Protein AF-A0A7W9QA50-F1 (afdb_monomer_lite)

Sequence (787 aa):
MLCASLFAAWLVLHKAAKRCRYVLRRYGLLLGNLHTTHAGHGSVHRASVIQSVFSAVAVILFAAAVLDPYGNMSTSMLGLGALDIILLQALPPAAVISYFRRRRERRWQVVIAPALGALGLITTSLLVVSNFDVLTGTTEPVITALQWLLLLVGGPGVALASWLRSARPDRYARLGGASVPTPPPTAPPNAPAGDPSGQPRPSSAATPARPGNRAVKGPATMARDAETHADIPFGPEDTPWQKTFSGLRVGGGRPYGTPPSSDPRAAYTGVPEVPHHKVQLPPTGLDAEQYTEAEALFRSHIDAQTRNFAGYQVTSALDYEERLGHYLNRHLNNVGDPYQSSSYTLNSKVLERAVLDYFASLWHAKWPHNPEDPESYWGYVLTMGSSEGNLYGLWNARDYLSGKLLRTHHRKPGKVTFEQALRGGGPHAFHPVAFFSEDTHYSLTKAVRALDIDTFHTLGSTCYPDENPLAPGTPWPREVPSGDHGAIDIDQLAVLVRFFASRGHPVLVSLNYGSTFKGAYDDVEAVACTVRSICAEYNLDNRRVYRGCGENSDYDERSGYWLHVDGALGAGYAPYLEMARDAGMVEHAPPTFDFRISDVHSLTMSGHKWMGTPWACGVFMTRTGLQMAPPKSSEYIGAADTTFAGSRNGFSSLLMWDYLAHHSYDDQAWLAAECDGLAAYMHEQLLVLQEQLGQGLWVARSPQSLTVRFRQPHADIVRRYSLSSETVYVDGTARTYVHLYAMRHLTRQRVDELIGELRQPGAFPLASSAKTTTGGGASGSTDRTGG

Secondary structure (DSSP, 8-state):
-HHHHHHHHHHHHHHHHHHHHHHHHHTT-S-SSTT---TTT---HHHHHHHHHHHHHHHHHHHHTT--IIIIIIHHHHHHHHHHHHHHHHHHHHHHHHHHTTS---HIIIIIHHHHHHHHHHHHHHHHHHTHHHHHT---HHHHTTTHHHHHHHHHHHHHHHHHHHH-HHHHTTTT---PPPPPPPPPS-------------------------------SSSSTTSTTTT---TTTT--GGGG--GGGEETTEESS---SS-HHHHSPPBTTB-HHHH---TT---HHHHHHHHHHHHHHHHHHHHH--SSS-------HHHHGGGGGS--B--S-TTS--S--S--HHHHHHHHHHHHHHTT-B-S--TT-TTBEEEEEESS-HHHHHHHHHHHHHHHHTTBPBTTS---TTS---SB---SSSTTTT--EEE-BTTS-HHHHHHHHHHTPEEHHHHHHHH-TT--SSSTTSPPPSSB-B-TTS-B-HHHHHHHHHHHHTTT--EEEEEEBS-TTT--B--HHHHHHHHHHHHHHTT-SSEEEESSSSTTS-EEEE-SEEEEEE-TTGGGTHHHHHHHHHTTS-S--PPP-STTSTTEEEEEEETTTTT--SS--EEEEEEGGGPBPPS---GGGSS---SS-SS-BHHHHHHHHHHHHT--HHHHHHHHHHHHHHHHHHHHHHHHHHHHHTS----EE-TT-SEEEEE---HHHHHHTT--EEEEEETTEEEEEEEEE--TT--HHHHHHHHHHHTSTTSS-----------------------

Foldseek 3Di:
DVVVVVVVVVVVVLVVQLVVVQVCCVLPNDDDDQNDQPPPPSHSVSSSVVVVVVVVVLVVVCVVVVHDCVLAVVQLVVLLVVLVVLVVQLVVLVVQLVVCVPPDDDCCVRPVVSVVSNVVSVVVSVVCLVVVCVSSVHPPPVSNCVNCVCCVVVVVVVVVLVCCVPPPVVSNVPVPDPDDPDPDDDDDPDDDDDDDDDDDDDDDDDDDDDDDDDDDDDDDDPPVVVPPQQQQQAAPVRGQQQRLDDPVQQDPNHGPDDGDPHHPQVVDDDDPLQRPRLPTAHPVGDDPVSVVVNVVSVVVVVVLQLQQAFFFLFDSPDDCCVPCVVCVPADEWCFFFLPFDWPPPRFQSVLFQVLVQVLCVLQVQADDDDLVDQRHKGKTKAQAACLQQLLLQVLLFLCQQLAAAFANDDDDPPDDWDRGFPDFWDPASNQAEEAEEPLADCSNVVSCVVNVHHHLLNCCCPVPVQPQQVDGRDRHDPHQYDPPQRAGDLVSVLSSLLVVLVVNHQYEYEFECLGGAQGDGHQQQSNLVSNLVSNVVNVQVWTWRFGDPDPPGDTDIHHSYAYEYEPQPRSQAQSLLVVLCVVVLDVDGGHRNGVVRVRHAKYKYWCSRQLNDPHTMIMIMGGSSSFGHAPDADVNGSHHRRGPDRTHDSVSSVSSSVSPVPADSVNSSVQLSVLLVVQVVLLVLVVVLCVVVVHAQVWDHRVSGQKIKTADWDPVLCSSHVWDWDWDADPNDITIITMTGSHPSDDPVSSVVSSVCCNDPRRHDDDDPDPPPPDDDDDDDDDDDDD

Radius of gyration: 35.41 Å; chains: 1; bounding box: 99×94×81 Å

Structure (mmCIF, N/CA/C/O backbone):
data_AF-A0A7W9QA50-F1
#
_entry.id   AF-A0A7W9QA50-F1
#
loop_
_atom_site.group_PDB
_atom_site.id
_atom_site.type_symbol
_atom_site.label_atom_id
_atom_site.label_alt_id
_atom_site.label_comp_id
_atom_site.label_asym_id
_atom_site.label_entity_id
_atom_site.label_seq_id
_atom_site.pdbx_PDB_ins_code
_atom_site.Cartn_x
_atom_site.Cartn_y
_atom_site.Cartn_z
_atom_site.occupancy
_atom_site.B_iso_or_equiv
_atom_site.auth_seq_id
_atom_site.auth_comp_id
_atom_site.auth_asym_id
_atom_site.auth_atom_id
_atom_site.pdbx_PDB_model_num
ATOM 1 N N . MET A 1 1 ? 5.661 23.813 -28.523 1.00 53.53 1 MET A N 1
ATOM 2 C CA . MET A 1 1 ? 6.527 23.732 -27.321 1.00 53.53 1 MET A CA 1
ATOM 3 C C . MET A 1 1 ? 7.441 24.943 -27.133 1.00 53.53 1 MET A C 1
ATOM 5 O O . MET A 1 1 ? 7.502 25.432 -26.013 1.00 53.53 1 MET A O 1
ATOM 9 N N . LEU A 1 2 ? 8.080 25.476 -28.185 1.00 53.75 2 LEU A N 1
ATOM 10 C CA . LEU A 1 2 ? 9.010 26.617 -28.083 1.00 53.75 2 LEU A CA 1
ATOM 11 C C . LEU A 1 2 ? 8.398 27.888 -27.453 1.00 53.75 2 LEU A C 1
ATOM 13 O O . LEU A 1 2 ? 9.014 28.518 -26.604 1.00 53.75 2 LEU A O 1
ATOM 17 N N . CYS A 1 3 ? 7.161 28.253 -27.811 1.00 59.59 3 CYS A N 1
ATOM 18 C CA . CYS A 1 3 ? 6.503 29.445 -27.255 1.00 59.59 3 CYS A CA 1
ATOM 19 C C . CYS A 1 3 ? 6.201 29.314 -25.752 1.00 59.59 3 CYS A C 1
ATOM 21 O O . CYS A 1 3 ? 6.353 30.277 -25.006 1.00 59.59 3 CYS A O 1
ATOM 23 N N . ALA A 1 4 ? 5.810 28.118 -25.299 1.00 63.09 4 ALA A N 1
ATOM 24 C CA . ALA A 1 4 ? 5.519 27.851 -23.891 1.00 63.09 4 ALA A CA 1
ATOM 25 C C . ALA A 1 4 ? 6.801 27.810 -23.041 1.00 63.09 4 ALA A C 1
ATOM 27 O O . ALA A 1 4 ? 6.821 28.357 -21.938 1.00 63.09 4 ALA A O 1
ATOM 28 N N . SER A 1 5 ? 7.887 27.226 -23.565 1.00 63.56 5 SER A N 1
ATOM 29 C CA . SER A 1 5 ? 9.188 27.218 -22.888 1.00 63.56 5 SER A CA 1
ATOM 30 C C . SER A 1 5 ? 9.820 28.611 -22.837 1.00 63.56 5 SER A C 1
ATOM 32 O O . SER A 1 5 ? 10.321 29.004 -21.784 1.00 63.56 5 SER A O 1
ATOM 34 N N . LEU A 1 6 ? 9.722 29.396 -23.917 1.00 65.88 6 LEU A N 1
ATOM 35 C CA . LEU A 1 6 ? 10.131 30.802 -23.930 1.00 65.88 6 LEU A CA 1
ATOM 36 C C . LEU A 1 6 ? 9.328 31.611 -22.906 1.00 65.88 6 LEU A C 1
ATOM 38 O O . LEU A 1 6 ? 9.920 32.288 -22.071 1.00 65.88 6 LEU A O 1
ATOM 42 N N . PHE A 1 7 ? 7.998 31.493 -22.886 1.00 70.50 7 PHE A N 1
ATOM 43 C CA . PHE A 1 7 ? 7.163 32.197 -21.908 1.00 70.50 7 PHE A CA 1
ATOM 44 C C . PHE A 1 7 ? 7.539 31.858 -20.454 1.00 70.50 7 PHE A C 1
ATOM 46 O O . PHE A 1 7 ? 7.686 32.756 -19.619 1.00 70.50 7 PHE A O 1
ATOM 53 N N . ALA A 1 8 ? 7.769 30.576 -20.153 1.00 70.94 8 ALA A N 1
ATOM 54 C CA . ALA A 1 8 ? 8.210 30.134 -18.833 1.00 70.94 8 ALA A CA 1
ATOM 55 C C . ALA A 1 8 ? 9.599 30.690 -18.461 1.00 70.94 8 ALA A C 1
ATOM 57 O O . ALA A 1 8 ? 9.773 31.210 -17.356 1.00 70.94 8 ALA A O 1
ATOM 58 N N . ALA A 1 9 ? 10.567 30.647 -19.383 1.00 65.38 9 ALA A N 1
ATOM 59 C CA . ALA A 1 9 ? 11.907 31.199 -19.176 1.00 65.38 9 ALA A CA 1
ATOM 60 C C . ALA A 1 9 ? 11.864 32.715 -18.908 1.00 65.38 9 ALA A C 1
ATOM 62 O O . ALA A 1 9 ? 12.474 33.202 -17.953 1.00 65.38 9 ALA A O 1
ATOM 63 N N . TRP A 1 10 ? 11.063 33.455 -19.679 1.00 69.06 10 TRP A N 1
ATOM 64 C CA . TRP A 1 10 ? 10.854 34.893 -19.499 1.00 69.06 10 TRP A CA 1
ATOM 65 C C . TRP A 1 10 ? 10.208 35.230 -18.146 1.00 69.06 10 TRP A C 1
ATOM 67 O O . TRP A 1 10 ? 10.642 36.166 -17.470 1.00 69.06 10 TRP A O 1
ATOM 77 N N . LEU A 1 11 ? 9.225 34.445 -17.689 1.00 72.88 11 LEU A N 1
ATOM 78 C CA . LEU A 1 11 ? 8.620 34.612 -16.361 1.00 72.88 11 LEU A CA 1
ATOM 79 C C . LEU A 1 11 ? 9.625 34.391 -15.223 1.00 72.88 11 LEU A C 1
ATOM 81 O O . LEU A 1 11 ? 9.602 35.123 -14.225 1.00 72.88 11 LEU A O 1
ATOM 85 N N . VAL A 1 12 ? 10.505 33.397 -15.356 1.00 72.94 12 VAL A N 1
ATOM 86 C CA . VAL A 1 12 ? 11.560 33.111 -14.374 1.00 72.94 12 VAL A CA 1
ATOM 87 C C . VAL A 1 12 ? 12.587 34.246 -14.340 1.00 72.94 12 VAL A C 1
ATOM 89 O O . VAL A 1 12 ? 12.883 34.758 -13.256 1.00 72.94 12 VAL A O 1
ATOM 92 N N . LEU A 1 13 ? 13.051 34.720 -15.501 1.00 67.19 13 LEU A N 1
ATOM 93 C CA . LEU A 1 13 ? 13.975 35.857 -15.611 1.00 67.19 13 LEU A CA 1
ATOM 94 C C . LEU A 1 13 ? 13.372 37.143 -15.022 1.00 67.19 13 LEU A C 1
ATOM 96 O O . LEU A 1 13 ? 14.037 37.856 -14.267 1.00 67.19 13 LEU A O 1
ATOM 100 N N . HIS A 1 14 ? 12.080 37.399 -15.260 1.00 72.88 14 HIS A N 1
ATOM 101 C CA . HIS A 1 14 ? 11.356 38.536 -14.676 1.00 72.88 14 HIS A CA 1
ATOM 102 C C . HIS A 1 14 ? 11.306 38.468 -13.143 1.00 72.88 14 HIS A C 1
ATOM 104 O O . HIS A 1 14 ? 11.443 39.484 -12.455 1.00 72.88 14 HIS A O 1
ATOM 110 N N . LYS A 1 15 ? 11.134 37.269 -12.571 1.00 68.62 15 LYS A N 1
ATOM 111 C CA . LYS A 1 15 ? 11.160 37.051 -11.114 1.00 68.62 15 LYS A CA 1
ATOM 112 C C . LYS A 1 15 ? 12.571 37.220 -10.534 1.00 68.62 15 LYS A C 1
ATOM 114 O O . LYS A 1 15 ? 12.715 37.892 -9.509 1.00 68.62 15 LYS A O 1
ATOM 119 N N . ALA A 1 16 ? 13.598 36.689 -11.195 1.00 65.50 16 ALA A N 1
ATOM 120 C CA . ALA A 1 16 ? 14.993 36.817 -10.772 1.00 65.50 16 ALA A CA 1
ATOM 121 C C . ALA A 1 16 ? 15.470 38.283 -10.785 1.00 65.50 16 ALA A C 1
ATOM 123 O O . ALA A 1 16 ? 15.989 38.778 -9.782 1.00 65.50 16 ALA A O 1
ATOM 124 N N . ALA A 1 17 ? 15.186 39.029 -11.858 1.00 64.88 17 ALA A N 1
ATOM 125 C CA . ALA A 1 17 ? 15.572 40.436 -11.995 1.00 64.88 17 ALA A CA 1
ATOM 126 C C . ALA A 1 17 ? 14.920 41.352 -10.938 1.00 64.88 17 ALA A C 1
ATOM 128 O O . ALA A 1 17 ? 15.539 42.318 -10.474 1.00 64.88 17 ALA A O 1
ATOM 129 N N . LYS A 1 18 ? 13.681 41.046 -10.518 1.00 66.44 18 LYS A N 1
ATOM 130 C CA . LYS A 1 18 ? 13.002 41.735 -9.404 1.00 66.44 18 LYS A CA 1
ATOM 131 C C . LYS A 1 18 ? 13.716 41.504 -8.071 1.00 66.44 18 LYS A C 1
ATOM 133 O O . LYS A 1 18 ? 13.891 42.448 -7.299 1.00 66.44 18 LYS A O 1
ATOM 138 N N . ARG A 1 19 ? 14.169 40.272 -7.822 1.00 64.75 19 ARG A N 1
ATOM 139 C CA . ARG A 1 19 ? 14.895 39.890 -6.602 1.00 64.75 19 ARG A CA 1
ATOM 140 C C . ARG A 1 19 ? 16.277 40.547 -6.534 1.00 64.75 19 ARG A C 1
ATOM 142 O O . ARG A 1 19 ? 16.612 41.106 -5.494 1.00 64.75 19 ARG A O 1
ATOM 149 N N . CYS A 1 20 ? 17.032 40.581 -7.635 1.00 61.09 20 CYS A N 1
ATOM 150 C CA . CYS A 1 20 ? 18.338 41.252 -7.685 1.00 61.09 20 CYS A CA 1
ATOM 151 C C . CYS A 1 20 ? 18.227 42.758 -7.398 1.00 61.09 20 CYS A C 1
ATOM 153 O O . CYS A 1 20 ? 18.981 43.286 -6.584 1.00 61.09 20 CYS A O 1
ATOM 155 N N . ARG A 1 21 ? 17.236 43.451 -7.978 1.00 60.19 21 ARG A N 1
ATOM 156 C CA . ARG A 1 21 ? 16.993 44.882 -7.702 1.00 60.19 21 ARG A CA 1
ATOM 157 C C . ARG A 1 21 ? 16.565 45.164 -6.263 1.00 60.19 21 ARG A C 1
ATOM 159 O O . ARG A 1 21 ? 16.974 46.175 -5.695 1.00 60.19 21 ARG A O 1
ATOM 166 N N . TYR A 1 22 ? 15.784 44.270 -5.658 1.00 62.91 22 TYR A N 1
ATOM 167 C CA . TYR A 1 22 ? 15.449 44.347 -4.236 1.00 62.91 22 TYR A CA 1
ATOM 168 C C . TYR A 1 22 ? 16.705 44.211 -3.351 1.00 62.91 22 TYR A C 1
ATOM 170 O O . TYR A 1 22 ? 16.921 45.023 -2.450 1.00 62.91 22 TYR A O 1
ATOM 178 N N . VAL A 1 23 ? 17.584 43.249 -3.658 1.00 63.19 23 VAL A N 1
ATOM 179 C CA . VAL A 1 23 ? 18.834 43.000 -2.915 1.00 63.19 23 VAL A CA 1
ATOM 180 C C . VAL A 1 23 ? 19.843 44.144 -3.073 1.00 63.19 23 VAL A C 1
ATOM 182 O O . VAL A 1 23 ? 20.349 44.641 -2.070 1.00 63.19 23 VAL A O 1
ATOM 185 N N . LEU A 1 24 ? 20.083 44.638 -4.294 1.00 63.00 24 LEU A N 1
ATOM 186 C CA . LEU A 1 24 ? 21.000 45.761 -4.564 1.00 63.00 24 LEU A CA 1
ATOM 187 C C . LEU A 1 24 ? 20.617 47.031 -3.785 1.00 63.00 24 LEU A C 1
ATOM 189 O O . LEU A 1 24 ? 21.472 47.823 -3.382 1.00 63.00 24 LEU A O 1
ATOM 193 N N . ARG A 1 25 ? 19.324 47.209 -3.503 1.00 59.88 25 ARG A N 1
ATOM 194 C CA . ARG A 1 25 ? 18.827 48.324 -2.703 1.00 59.88 25 ARG A CA 1
ATOM 195 C C . ARG A 1 25 ? 18.924 48.111 -1.189 1.00 59.88 25 ARG A C 1
ATOM 197 O O . ARG A 1 25 ? 19.110 49.101 -0.487 1.00 59.88 25 ARG A O 1
ATOM 204 N N . ARG A 1 26 ? 18.875 46.875 -0.673 1.00 59.78 26 ARG A N 1
ATOM 205 C CA . ARG A 1 26 ? 19.164 46.582 0.752 1.00 59.78 26 ARG A CA 1
ATOM 206 C C . ARG A 1 26 ? 20.562 47.073 1.155 1.00 59.78 26 ARG A C 1
ATOM 208 O O . ARG A 1 26 ? 20.772 47.464 2.297 1.00 59.78 26 ARG A O 1
ATOM 215 N N . TYR A 1 27 ? 21.478 47.141 0.191 1.00 60.34 27 TYR A N 1
ATOM 216 C CA . TYR A 1 27 ? 22.821 47.705 0.347 1.00 60.34 27 TYR A CA 1
ATOM 217 C C . TYR A 1 27 ? 22.936 49.197 -0.065 1.00 60.34 27 TYR A C 1
ATOM 219 O O . TYR A 1 27 ? 24.005 49.812 0.001 1.00 60.34 27 TYR A O 1
ATOM 227 N N . GLY A 1 28 ? 21.813 49.819 -0.444 1.00 59.91 28 GLY A N 1
ATOM 228 C CA . GLY A 1 28 ? 21.669 51.245 -0.752 1.00 59.91 28 GLY A CA 1
ATOM 229 C C . GLY A 1 28 ? 22.305 51.696 -2.072 1.00 59.91 28 GLY A C 1
ATOM 230 O O . GLY A 1 28 ? 22.722 52.850 -2.166 1.00 59.91 28 GLY A O 1
ATOM 231 N N . LEU A 1 29 ? 22.434 50.803 -3.060 1.00 62.91 29 LEU A N 1
ATOM 232 C CA . LEU A 1 29 ? 23.124 51.070 -4.332 1.00 62.91 29 LEU A CA 1
ATOM 233 C C . LEU A 1 29 ? 22.217 51.616 -5.457 1.00 62.91 29 LEU A C 1
ATOM 235 O O . LEU A 1 29 ? 22.705 51.866 -6.552 1.00 62.91 29 LEU A O 1
ATOM 239 N N . LEU A 1 30 ? 20.913 51.814 -5.215 1.00 59.84 30 LEU A N 1
ATOM 240 C CA . LEU A 1 30 ? 19.952 52.322 -6.211 1.00 59.84 30 LEU A CA 1
ATOM 241 C C . LEU A 1 30 ? 19.330 53.662 -5.777 1.00 59.84 30 LEU A C 1
ATOM 243 O O . LEU A 1 30 ? 18.944 53.818 -4.618 1.00 59.84 30 LEU A O 1
ATOM 247 N N . LEU A 1 31 ? 19.186 54.601 -6.721 1.00 52.19 31 LEU A N 1
ATOM 248 C CA . LEU A 1 31 ? 18.574 55.926 -6.527 1.00 52.19 31 LEU A CA 1
ATOM 249 C C . LEU A 1 31 ? 17.020 55.845 -6.521 1.00 52.19 31 LEU A C 1
ATOM 251 O O . LEU A 1 31 ? 16.428 55.133 -7.330 1.00 52.19 31 LEU A O 1
ATOM 255 N N . GLY A 1 32 ? 16.340 56.586 -5.627 1.00 57.38 32 GLY A N 1
ATOM 256 C CA . GLY A 1 32 ? 14.876 56.847 -5.661 1.00 57.38 32 GLY A CA 1
ATOM 257 C C . GLY A 1 32 ? 13.953 55.884 -4.880 1.00 57.38 32 GLY A C 1
ATOM 258 O O . GLY A 1 32 ? 14.406 54.881 -4.350 1.00 57.38 32 GLY A O 1
ATOM 259 N N . ASN A 1 33 ? 12.632 56.142 -4.796 1.00 55.09 33 ASN A N 1
ATOM 260 C CA . ASN A 1 33 ? 11.616 55.468 -3.929 1.00 55.09 33 ASN A CA 1
ATOM 261 C C . ASN A 1 33 ? 10.986 54.149 -4.464 1.00 55.09 33 ASN A C 1
ATOM 263 O O . ASN A 1 33 ? 9.838 53.806 -4.181 1.00 55.09 33 ASN A O 1
ATOM 267 N N . LEU A 1 34 ? 11.742 53.370 -5.231 1.00 54.59 34 LEU A N 1
ATOM 268 C CA . LEU A 1 34 ? 11.371 52.064 -5.812 1.00 54.59 34 LEU A CA 1
ATOM 269 C C . LEU A 1 34 ? 11.205 50.863 -4.836 1.00 54.59 34 LEU A C 1
ATOM 271 O O . LEU A 1 34 ? 11.066 49.737 -5.301 1.00 54.59 34 LEU A O 1
ATOM 275 N N . HIS A 1 35 ? 11.243 51.061 -3.511 1.00 47.94 35 HIS A N 1
ATOM 276 C CA . HIS A 1 35 ? 11.130 49.999 -2.485 1.00 47.94 35 HIS A CA 1
ATOM 277 C C . HIS A 1 35 ? 9.709 49.769 -1.985 1.00 47.94 35 HIS A C 1
ATOM 279 O O . HIS A 1 35 ? 9.499 48.884 -1.162 1.00 47.94 35 HIS A O 1
ATOM 285 N N . THR A 1 36 ? 8.755 50.586 -2.423 1.00 54.09 36 THR A N 1
ATOM 286 C CA . THR A 1 36 ? 7.380 50.503 -1.946 1.00 54.09 36 THR A CA 1
ATOM 287 C C . THR A 1 36 ? 6.781 49.184 -2.411 1.00 54.09 36 THR A C 1
ATOM 289 O O . THR A 1 36 ? 6.398 48.999 -3.570 1.00 54.09 36 THR A O 1
ATOM 292 N N . THR A 1 37 ? 6.758 48.224 -1.493 1.00 55.84 37 THR A N 1
ATOM 293 C CA . THR A 1 37 ? 5.912 47.052 -1.608 1.00 55.84 37 THR A CA 1
ATOM 294 C C . THR A 1 37 ? 4.473 47.540 -1.625 1.00 55.84 37 THR A C 1
ATOM 296 O O . THR A 1 37 ? 4.117 48.522 -0.970 1.00 55.84 37 THR A O 1
ATOM 299 N N . HIS A 1 38 ? 3.648 46.920 -2.460 1.00 51.12 38 HIS A N 1
ATOM 300 C CA . HIS A 1 38 ? 2.233 47.238 -2.479 1.00 51.12 38 HIS A CA 1
ATOM 301 C C . HIS A 1 38 ? 1.675 46.991 -1.074 1.00 51.12 38 HIS A C 1
ATOM 303 O O . HIS A 1 38 ? 1.773 45.863 -0.588 1.00 51.12 38 HIS A O 1
ATOM 309 N N . ALA A 1 39 ? 1.103 48.022 -0.446 1.00 46.44 39 ALA A N 1
ATOM 310 C CA . ALA A 1 39 ? 0.718 48.002 0.968 1.00 46.44 39 ALA A CA 1
ATOM 311 C C . ALA A 1 39 ? -0.189 46.810 1.335 1.00 46.44 39 ALA A C 1
ATOM 313 O O . ALA A 1 39 ? -0.103 46.306 2.445 1.00 46.44 39 ALA A O 1
ATOM 314 N N . GLY A 1 40 ? -0.993 46.319 0.381 1.00 43.59 40 GLY A N 1
ATOM 315 C CA . GLY A 1 40 ? -1.853 45.142 0.567 1.00 43.59 40 GLY A CA 1
ATOM 316 C C . GLY A 1 40 ? -1.324 43.789 0.061 1.00 43.59 40 GLY A C 1
ATOM 317 O O . GLY A 1 40 ? -1.856 42.769 0.463 1.00 43.59 40 GLY A O 1
ATOM 318 N N . HIS A 1 41 ? -0.307 43.734 -0.811 1.00 49.06 41 HIS A N 1
ATOM 319 C CA . HIS A 1 41 ? 0.111 42.467 -1.460 1.00 49.06 41 HIS A CA 1
ATOM 320 C C . HIS A 1 41 ? 1.577 42.096 -1.202 1.00 49.06 41 HIS A C 1
ATOM 322 O O . HIS A 1 41 ? 2.055 41.081 -1.704 1.00 49.06 41 HIS A O 1
ATOM 328 N N . GLY A 1 42 ? 2.345 42.960 -0.527 1.00 54.31 42 GLY A N 1
ATOM 329 C CA . GLY A 1 42 ? 3.781 42.757 -0.302 1.00 54.31 42 GLY A CA 1
ATOM 330 C C . GLY A 1 42 ? 4.634 42.734 -1.582 1.00 54.31 42 GLY A C 1
ATOM 331 O O . GLY A 1 42 ? 5.847 42.554 -1.517 1.00 54.31 42 GLY A O 1
ATOM 332 N N . SER A 1 43 ? 4.032 42.934 -2.760 1.00 58.72 43 SER A N 1
ATOM 333 C CA . SER A 1 43 ? 4.699 42.799 -4.052 1.00 58.72 43 SER A CA 1
ATOM 334 C C . SER A 1 43 ? 5.478 44.064 -4.419 1.00 58.72 43 SER A C 1
ATOM 336 O O . SER A 1 43 ? 5.011 45.192 -4.240 1.00 58.72 43 SER A O 1
ATOM 338 N N . VAL A 1 44 ? 6.683 43.896 -4.970 1.00 64.81 44 VAL A N 1
ATOM 339 C CA . VAL A 1 44 ? 7.551 45.006 -5.410 1.00 64.81 44 VAL A CA 1
ATOM 340 C C . VAL A 1 44 ? 7.069 45.539 -6.770 1.00 64.81 44 VAL A C 1
ATOM 342 O O . VAL A 1 44 ? 7.741 45.409 -7.796 1.00 64.81 44 VAL A O 1
ATOM 345 N N . HIS A 1 45 ? 5.851 46.085 -6.795 1.00 65.38 45 HIS A N 1
ATOM 346 C CA . HIS A 1 45 ? 5.117 46.443 -8.012 1.00 65.38 45 HIS A CA 1
ATOM 347 C C . HIS A 1 45 ? 5.895 47.415 -8.914 1.00 65.38 45 HIS A C 1
ATOM 349 O O . HIS A 1 45 ? 5.983 47.187 -10.118 1.00 65.38 45 HIS A O 1
ATOM 355 N N . ARG A 1 46 ? 6.571 48.426 -8.348 1.00 66.50 46 ARG A N 1
ATOM 356 C CA . ARG A 1 46 ? 7.378 49.391 -9.123 1.00 66.50 46 ARG A CA 1
ATOM 357 C C . ARG A 1 46 ? 8.565 48.748 -9.845 1.00 66.50 46 ARG A C 1
ATOM 359 O O . ARG A 1 46 ? 8.842 49.099 -10.986 1.00 66.50 46 ARG A O 1
ATOM 366 N N . ALA A 1 47 ? 9.237 47.773 -9.225 1.00 65.81 47 ALA A N 1
ATOM 367 C CA . ALA A 1 47 ? 10.325 47.034 -9.874 1.00 65.81 47 ALA A CA 1
ATOM 368 C C . ALA A 1 47 ? 9.807 46.140 -11.013 1.00 65.81 47 ALA A C 1
ATOM 370 O O . ALA A 1 47 ? 10.484 45.983 -12.027 1.00 65.81 47 ALA A O 1
ATOM 371 N N . SER A 1 48 ? 8.593 45.596 -10.859 1.00 72.19 48 SER A N 1
ATOM 372 C CA . SER A 1 48 ? 7.915 44.846 -11.919 1.00 72.19 48 SER A CA 1
ATOM 373 C C . SER A 1 48 ? 7.561 45.740 -13.103 1.00 72.19 48 SER A C 1
ATOM 375 O O . SER A 1 48 ? 7.851 45.365 -14.231 1.00 72.19 48 SER A O 1
ATOM 377 N N . VAL A 1 49 ? 7.000 46.927 -12.849 1.00 77.56 49 VAL A N 1
ATOM 378 C CA . VAL A 1 49 ? 6.647 47.895 -13.900 1.00 77.56 49 VAL A CA 1
ATOM 379 C C . VAL A 1 49 ? 7.888 48.340 -14.668 1.00 77.56 49 VAL A C 1
ATOM 381 O O . VAL A 1 49 ? 7.881 48.293 -15.889 1.00 77.56 49 VAL A O 1
ATOM 384 N N . ILE A 1 50 ? 8.982 48.688 -13.983 1.00 76.00 50 ILE A N 1
ATOM 385 C CA . ILE A 1 50 ? 10.221 49.112 -14.657 1.00 76.00 50 ILE A CA 1
ATOM 386 C C . ILE A 1 50 ? 10.792 47.998 -15.536 1.00 76.00 50 ILE A C 1
ATOM 388 O O . ILE A 1 50 ? 11.232 48.275 -16.646 1.00 76.00 50 ILE A O 1
ATOM 392 N N . GLN A 1 51 ? 10.793 46.746 -15.069 1.00 77.44 51 GLN A N 1
ATOM 393 C CA . GLN A 1 51 ? 11.255 45.634 -15.902 1.00 77.44 51 GLN A CA 1
ATOM 394 C C . GLN A 1 51 ? 10.343 45.412 -17.110 1.00 77.44 51 GLN A C 1
ATOM 396 O O . GLN A 1 51 ? 10.844 45.210 -18.208 1.00 77.44 51 GLN A O 1
ATOM 401 N N . SER A 1 52 ? 9.025 45.489 -16.926 1.00 80.19 52 SER A N 1
ATOM 402 C CA . SER A 1 52 ? 8.072 45.360 -18.029 1.00 80.19 52 SER A CA 1
ATOM 403 C C . SER A 1 52 ? 8.224 46.489 -19.053 1.00 80.19 52 SER A C 1
ATOM 405 O O . SER A 1 52 ? 8.195 46.216 -20.247 1.00 80.19 52 SER A O 1
ATOM 407 N N . VAL A 1 53 ? 8.463 47.727 -18.608 1.00 82.62 53 VAL A N 1
ATOM 408 C CA . VAL A 1 53 ? 8.763 48.868 -19.489 1.00 82.62 53 VAL A CA 1
ATOM 409 C C . VAL A 1 53 ? 10.080 48.647 -20.230 1.00 82.62 53 VAL A C 1
ATOM 411 O O . VAL A 1 53 ? 10.126 48.840 -21.436 1.00 82.62 53 VAL A O 1
ATOM 414 N N . PHE A 1 54 ? 11.133 48.192 -19.548 1.00 80.69 54 PHE A N 1
ATOM 415 C CA . PHE A 1 54 ? 12.417 47.894 -20.188 1.00 80.69 54 PHE A CA 1
ATOM 416 C C . PHE A 1 54 ? 12.285 46.812 -21.269 1.00 80.69 54 PHE A C 1
ATOM 418 O O . PHE A 1 54 ? 12.761 46.996 -22.385 1.00 80.69 54 PHE A O 1
ATOM 425 N N . SER A 1 55 ? 11.586 45.713 -20.969 1.00 78.19 55 SER A N 1
ATOM 426 C CA . SER A 1 55 ? 11.312 44.658 -21.948 1.00 78.19 55 SER A CA 1
ATOM 427 C C . SER A 1 55 ? 10.470 45.165 -23.122 1.00 78.19 55 SER A C 1
ATOM 429 O O . SER A 1 55 ? 10.774 44.832 -24.261 1.00 78.19 55 SER A O 1
ATOM 431 N N . ALA A 1 56 ? 9.462 46.007 -22.872 1.00 82.69 56 ALA A N 1
ATOM 432 C CA . ALA A 1 56 ? 8.657 46.611 -23.932 1.00 82.69 56 ALA A CA 1
ATOM 433 C C . ALA A 1 56 ? 9.489 47.541 -24.828 1.00 82.69 56 ALA A C 1
ATOM 435 O O . ALA A 1 56 ? 9.386 47.458 -26.045 1.00 82.69 56 ALA A O 1
ATOM 436 N N . VAL A 1 57 ? 10.355 48.377 -24.245 1.00 84.12 57 VAL A N 1
ATOM 437 C CA . VAL A 1 57 ? 11.266 49.252 -24.999 1.00 84.12 57 VAL A CA 1
ATOM 438 C C . VAL A 1 57 ? 12.228 48.431 -25.853 1.00 84.12 57 VAL A C 1
ATOM 440 O O . VAL A 1 57 ? 12.398 48.747 -27.024 1.00 84.12 57 VAL A O 1
ATOM 443 N N . ALA A 1 58 ? 12.810 47.356 -25.313 1.00 79.75 58 ALA A N 1
ATOM 444 C CA . ALA A 1 58 ? 13.677 46.469 -26.086 1.00 79.75 58 ALA A CA 1
ATOM 445 C C . ALA A 1 58 ? 12.935 45.874 -27.296 1.00 79.75 58 ALA A C 1
ATOM 447 O O . ALA A 1 58 ? 13.423 45.975 -28.416 1.00 79.75 58 ALA A O 1
ATOM 448 N N . VAL A 1 59 ? 11.720 45.350 -27.100 1.00 81.50 59 VAL A N 1
ATOM 449 C CA . VAL A 1 59 ? 10.894 44.820 -28.199 1.00 81.50 59 VAL A CA 1
ATOM 450 C C . VAL A 1 59 ? 10.562 45.904 -29.232 1.00 81.50 59 VAL A C 1
ATOM 452 O O . VAL A 1 59 ? 10.678 45.656 -30.428 1.00 81.50 59 VAL A O 1
ATOM 455 N N . ILE A 1 60 ? 10.201 47.116 -28.793 1.00 81.56 60 ILE A N 1
ATOM 456 C CA . ILE A 1 60 ? 9.891 48.247 -29.684 1.00 81.56 60 ILE A CA 1
ATOM 457 C C . ILE A 1 60 ? 11.116 48.663 -30.505 1.00 81.56 60 ILE A C 1
ATOM 459 O O . ILE A 1 60 ? 10.968 48.956 -31.685 1.00 81.56 60 ILE A O 1
ATOM 463 N N . LEU A 1 61 ? 12.317 48.667 -29.922 1.00 81.25 61 LEU A N 1
ATOM 464 C CA . LEU A 1 61 ? 13.551 49.011 -30.636 1.00 81.25 61 LEU A CA 1
ATOM 465 C C . LEU A 1 61 ? 13.891 47.982 -31.724 1.00 81.25 61 LEU A C 1
ATOM 467 O O . LEU A 1 61 ? 14.231 48.374 -32.837 1.00 81.25 61 LEU A O 1
ATOM 471 N N . PHE A 1 62 ? 13.741 46.684 -31.437 1.00 77.75 62 PHE A N 1
ATOM 472 C CA . PHE A 1 62 ? 13.921 45.631 -32.446 1.00 77.75 62 PHE A CA 1
ATOM 473 C C . PHE A 1 62 ? 12.841 45.690 -33.539 1.00 77.75 62 PHE A C 1
ATOM 475 O O . PHE A 1 62 ? 13.156 45.530 -34.717 1.00 77.75 62 PHE A O 1
ATOM 482 N N . ALA A 1 63 ? 11.592 45.993 -33.170 1.00 78.88 63 ALA A N 1
ATOM 483 C CA . ALA A 1 63 ? 10.498 46.166 -34.123 1.00 78.88 63 ALA A CA 1
ATOM 484 C C . ALA A 1 63 ? 10.685 47.407 -35.018 1.00 78.88 63 ALA A C 1
ATOM 486 O O . ALA A 1 63 ? 10.457 47.334 -36.222 1.00 78.88 63 ALA A O 1
ATOM 487 N N . ALA A 1 64 ? 11.141 48.531 -34.456 1.00 78.25 64 ALA A N 1
ATOM 488 C CA . ALA A 1 64 ? 11.419 49.764 -35.195 1.00 78.25 64 ALA A CA 1
ATOM 489 C C . ALA A 1 64 ? 12.601 49.618 -36.167 1.00 78.25 64 ALA A C 1
ATOM 491 O O . ALA A 1 64 ? 12.626 50.275 -37.203 1.00 78.25 64 ALA A O 1
ATOM 492 N N . ALA A 1 65 ? 13.553 48.735 -35.854 1.00 77.31 65 ALA A N 1
ATOM 493 C CA . ALA A 1 65 ? 14.661 48.378 -36.735 1.00 77.31 65 ALA A CA 1
ATOM 494 C C . ALA A 1 65 ? 14.278 47.358 -37.831 1.00 77.31 65 ALA A C 1
ATOM 496 O O . ALA A 1 65 ? 15.140 46.969 -38.610 1.00 77.31 65 ALA A O 1
ATOM 497 N N . VAL A 1 66 ? 13.008 46.925 -37.901 1.00 74.81 66 VAL A N 1
ATOM 498 C CA . VAL A 1 66 ? 12.500 45.926 -38.868 1.00 74.81 66 VAL A CA 1
ATOM 499 C C . VAL A 1 66 ? 13.285 44.601 -38.798 1.00 74.81 66 VAL A C 1
ATOM 501 O O . VAL A 1 66 ? 13.481 43.908 -39.792 1.00 74.81 66 VAL A O 1
ATOM 504 N N . LEU A 1 67 ? 13.757 44.236 -37.601 1.00 73.56 67 LEU A N 1
ATOM 505 C CA . LEU A 1 67 ? 14.505 43.000 -37.368 1.00 73.56 67 LEU A CA 1
ATOM 506 C C . LEU A 1 67 ? 13.556 41.860 -36.981 1.00 73.56 67 LEU A C 1
ATOM 508 O O . LEU A 1 67 ? 12.637 42.057 -36.184 1.00 73.56 67 LEU A O 1
ATOM 512 N N . ASP A 1 68 ? 13.809 40.650 -37.493 1.00 69.75 68 ASP A N 1
ATOM 513 C CA . ASP A 1 68 ? 12.985 39.481 -37.174 1.00 69.75 68 ASP A CA 1
ATOM 514 C C . ASP A 1 68 ? 12.991 39.167 -35.653 1.00 69.75 68 ASP A C 1
ATOM 516 O O . ASP A 1 68 ? 14.057 38.940 -35.063 1.00 69.75 68 ASP A O 1
ATOM 520 N N . PRO A 1 69 ? 11.825 39.127 -34.977 1.00 66.88 69 PRO A N 1
ATOM 521 C CA . PRO A 1 69 ? 11.755 38.895 -33.530 1.00 66.88 69 PRO A CA 1
ATOM 522 C C . PRO A 1 69 ? 12.280 37.518 -33.087 1.00 66.88 69 PRO A C 1
ATOM 524 O O . PRO A 1 69 ? 12.732 37.347 -31.948 1.00 66.88 69 PRO A O 1
ATOM 527 N N . TYR A 1 70 ? 12.226 36.517 -33.962 1.00 65.25 70 TYR A N 1
ATOM 528 C CA . TYR A 1 70 ? 12.653 35.154 -33.659 1.00 65.25 70 TYR A CA 1
ATOM 529 C C . TYR A 1 70 ? 14.101 34.906 -34.095 1.00 65.25 70 TYR A C 1
ATOM 531 O O . TYR A 1 70 ? 14.893 34.399 -33.304 1.00 65.25 70 TYR A O 1
ATOM 539 N N . GLY A 1 71 ? 14.461 35.309 -35.308 1.00 66.50 71 GLY A N 1
ATOM 540 C CA . GLY A 1 71 ? 15.767 35.114 -35.925 1.00 66.50 71 GLY A CA 1
ATOM 541 C C . GLY A 1 71 ? 16.840 36.095 -35.464 1.00 66.50 71 GLY A C 1
ATOM 542 O O . GLY A 1 71 ? 18.005 35.718 -35.464 1.00 66.50 71 GLY A O 1
ATOM 543 N N . ASN A 1 72 ? 16.469 37.303 -35.017 1.00 72.50 72 ASN A N 1
ATOM 544 C CA . ASN A 1 72 ? 17.426 38.321 -34.572 1.00 72.50 72 ASN A CA 1
ATOM 545 C C . ASN A 1 72 ? 17.307 38.624 -33.076 1.00 72.50 72 ASN A C 1
ATOM 547 O O . ASN A 1 72 ? 18.298 38.559 -32.359 1.00 72.50 72 ASN A O 1
ATOM 551 N N . MET A 1 73 ? 16.119 38.945 -32.553 1.00 75.31 73 MET A N 1
ATOM 552 C CA . MET A 1 73 ? 16.003 39.329 -31.135 1.00 75.31 73 MET A CA 1
ATOM 553 C C . MET A 1 73 ? 16.263 38.139 -30.198 1.00 75.31 73 MET A C 1
ATOM 555 O O . MET A 1 73 ? 17.017 38.262 -29.233 1.00 75.31 73 MET A O 1
ATOM 559 N N . SER A 1 74 ? 15.669 36.975 -30.477 1.00 72.62 74 SER A N 1
ATOM 560 C CA . SER A 1 74 ? 15.798 35.808 -29.592 1.00 72.62 74 SER A CA 1
ATOM 561 C C . SER A 1 74 ? 17.212 35.212 -29.611 1.00 72.62 74 SER A C 1
ATOM 563 O O . SER A 1 74 ? 17.759 34.917 -28.550 1.00 72.62 74 SER A O 1
ATOM 565 N N . THR A 1 75 ? 17.830 35.093 -30.787 1.00 74.94 75 THR A N 1
ATOM 566 C CA . THR A 1 75 ? 19.211 34.605 -30.970 1.00 74.94 75 THR A CA 1
ATOM 567 C C . THR A 1 75 ? 20.241 35.557 -30.362 1.00 74.94 75 THR A C 1
ATOM 569 O O . THR A 1 75 ? 21.118 35.114 -29.622 1.00 74.94 75 THR A O 1
ATOM 572 N N . SER A 1 76 ? 20.088 36.870 -30.562 1.00 78.31 76 SER A N 1
ATOM 573 C CA . SER A 1 76 ? 20.996 37.882 -30.000 1.00 78.31 76 SER A CA 1
ATOM 574 C C . SER A 1 76 ? 20.932 37.945 -28.479 1.00 78.31 76 SER A C 1
ATOM 576 O O . SER A 1 76 ? 21.964 38.038 -27.818 1.00 78.31 76 SER A O 1
ATOM 578 N N . MET A 1 77 ? 19.729 37.877 -27.897 1.00 78.75 77 MET A N 1
ATOM 579 C CA . MET A 1 77 ? 19.560 37.871 -26.440 1.00 78.75 77 MET A CA 1
ATOM 580 C C . MET A 1 77 ? 20.083 36.577 -25.809 1.00 78.75 77 MET A C 1
ATOM 582 O O . MET A 1 77 ? 20.654 36.621 -24.719 1.00 78.75 77 MET A O 1
ATOM 586 N N . LEU A 1 78 ? 19.928 35.436 -26.491 1.00 78.50 78 LEU A N 1
ATOM 587 C CA . LEU A 1 78 ? 20.491 34.161 -26.048 1.00 78.50 78 LEU A CA 1
ATOM 588 C C . LEU A 1 78 ? 22.026 34.179 -26.110 1.00 78.50 78 LEU A C 1
ATOM 590 O O . LEU A 1 78 ? 22.671 33.782 -25.143 1.00 78.50 78 LEU A O 1
ATOM 594 N N . GLY A 1 79 ? 22.604 34.696 -27.200 1.00 82.94 79 GLY A N 1
ATOM 595 C CA . GLY A 1 79 ? 24.051 34.859 -27.359 1.00 82.94 79 GLY A CA 1
ATOM 596 C C . GLY A 1 79 ? 24.651 35.808 -26.318 1.00 82.94 79 GLY A C 1
ATOM 597 O O . GLY A 1 79 ? 25.648 35.477 -25.676 1.00 82.94 79 GLY A O 1
ATOM 598 N N . LEU A 1 80 ? 23.994 36.946 -26.069 1.00 84.62 80 LEU A N 1
ATOM 599 C CA . LEU A 1 80 ? 24.389 37.898 -25.028 1.00 84.62 80 LEU A CA 1
ATOM 600 C C . LEU A 1 80 ? 24.311 37.277 -23.624 1.00 84.62 80 LEU A C 1
ATOM 602 O O . LEU A 1 80 ? 25.224 37.455 -22.821 1.00 84.62 80 LEU A O 1
ATOM 606 N N . GLY A 1 81 ? 23.244 36.526 -23.333 1.00 83.94 81 GLY A N 1
ATOM 607 C CA . GLY A 1 81 ? 23.070 35.837 -22.053 1.00 83.94 81 GLY A CA 1
ATOM 608 C C . GLY A 1 81 ? 24.084 34.712 -21.832 1.00 83.94 81 GLY A C 1
ATOM 609 O O . GLY A 1 81 ? 24.589 34.552 -20.723 1.00 83.94 81 GLY A O 1
ATOM 610 N N . ALA A 1 82 ? 24.425 33.957 -22.879 1.00 84.56 82 ALA A N 1
ATOM 611 C CA . ALA A 1 82 ? 25.465 32.935 -22.814 1.00 84.56 82 ALA A CA 1
ATOM 612 C C . ALA A 1 82 ? 26.835 33.555 -22.502 1.00 84.56 82 ALA A C 1
ATOM 614 O O . ALA A 1 82 ? 27.530 33.082 -21.603 1.00 84.56 82 ALA A O 1
ATOM 615 N N . LEU A 1 83 ? 27.189 34.652 -23.183 1.00 87.50 83 LEU A N 1
ATOM 616 C CA . LEU A 1 83 ? 28.423 35.389 -22.917 1.00 87.50 83 LEU A CA 1
ATOM 617 C C . LEU A 1 83 ? 28.460 35.951 -21.483 1.00 87.50 83 LEU A C 1
ATOM 619 O O . LEU A 1 83 ? 29.476 35.803 -20.806 1.00 87.50 83 LEU A O 1
ATOM 623 N N . ASP A 1 84 ? 27.358 36.528 -20.990 1.00 86.31 84 ASP A N 1
ATOM 624 C CA . ASP A 1 84 ? 27.253 37.039 -19.613 1.00 86.31 84 ASP A CA 1
ATOM 625 C C . ASP A 1 84 ? 27.488 35.937 -18.567 1.00 86.31 84 ASP A C 1
ATOM 627 O O . ASP A 1 84 ? 28.270 36.112 -17.632 1.00 86.31 84 ASP A O 1
ATOM 631 N N . ILE A 1 85 ? 26.885 34.758 -18.757 1.00 85.75 85 ILE A N 1
ATOM 632 C CA . ILE A 1 85 ? 27.066 33.614 -17.854 1.00 85.75 85 ILE A CA 1
ATOM 633 C C . ILE A 1 85 ? 28.522 33.143 -17.847 1.00 85.75 85 ILE A C 1
ATOM 635 O O . ILE A 1 85 ? 29.074 32.919 -16.770 1.00 85.75 85 ILE A O 1
ATOM 639 N N . ILE A 1 86 ? 29.157 33.013 -19.016 1.00 88.81 86 ILE A N 1
ATOM 640 C CA . ILE A 1 86 ? 30.554 32.565 -19.119 1.00 88.81 86 ILE A CA 1
ATOM 641 C C . ILE A 1 86 ? 31.487 33.573 -18.435 1.00 88.81 86 ILE A C 1
ATOM 643 O O . ILE A 1 86 ? 32.356 33.181 -17.651 1.00 88.81 86 ILE A O 1
ATOM 647 N N . LEU A 1 87 ? 31.275 34.874 -18.658 1.00 86.38 87 LEU A N 1
ATOM 648 C CA . LEU A 1 87 ? 32.043 35.934 -18.001 1.00 86.38 87 LEU A CA 1
ATOM 649 C C . LEU A 1 87 ? 31.836 35.923 -16.481 1.00 86.38 87 LEU A C 1
ATOM 651 O O . LEU A 1 87 ? 32.802 36.040 -15.725 1.00 86.38 87 LEU A O 1
ATOM 655 N N . LEU A 1 88 ? 30.601 35.723 -16.015 1.00 85.44 88 LEU A N 1
ATOM 656 C CA . LEU A 1 88 ? 30.293 35.615 -14.591 1.00 85.44 88 LEU A CA 1
ATOM 657 C C . LEU A 1 88 ? 30.944 34.374 -13.962 1.00 85.44 88 LEU A C 1
ATOM 659 O O . LEU A 1 88 ? 31.453 34.455 -12.845 1.00 85.44 88 LEU A O 1
ATOM 663 N N . GLN A 1 89 ? 30.980 33.247 -14.676 1.00 88.62 89 GLN A N 1
ATOM 664 C CA . GLN A 1 89 ? 31.647 32.008 -14.258 1.00 88.62 89 GLN A CA 1
ATOM 665 C C . GLN A 1 89 ? 33.177 32.122 -14.251 1.00 88.62 89 GLN A C 1
ATOM 667 O O . GLN A 1 89 ? 33.833 31.394 -13.504 1.00 88.62 89 GLN A O 1
ATOM 672 N N . ALA A 1 90 ? 33.761 33.046 -15.020 1.00 86.69 90 ALA A N 1
ATOM 673 C CA . ALA A 1 90 ? 35.203 33.290 -15.032 1.00 86.69 90 ALA A CA 1
ATOM 674 C C . ALA A 1 90 ? 35.708 34.025 -13.770 1.00 86.69 90 ALA A C 1
ATOM 676 O O . ALA A 1 90 ? 36.895 33.949 -13.444 1.00 86.69 90 ALA A O 1
ATOM 677 N N . LEU A 1 91 ? 34.826 34.705 -13.021 1.00 84.69 91 LEU A N 1
ATOM 678 C CA . LEU A 1 91 ? 35.195 35.465 -11.816 1.00 84.69 91 LEU A CA 1
ATOM 679 C C . LEU A 1 91 ? 35.479 34.587 -10.570 1.00 84.69 91 LEU A C 1
ATOM 681 O O . LEU A 1 91 ? 36.482 34.841 -9.892 1.00 84.69 91 LEU A O 1
ATOM 685 N N . PRO A 1 92 ? 34.669 33.559 -10.227 1.00 88.62 92 PRO A N 1
ATOM 686 C CA . PRO A 1 92 ? 34.906 32.707 -9.062 1.00 88.62 92 PRO A CA 1
ATOM 687 C C . PRO A 1 92 ? 36.271 32.009 -9.027 1.00 88.62 92 PRO A C 1
ATOM 689 O O . PRO A 1 92 ? 36.900 32.061 -7.969 1.00 88.62 92 PRO A O 1
ATOM 692 N N . PRO A 1 93 ? 36.797 31.411 -10.118 1.00 87.25 93 PRO A N 1
ATOM 693 C CA . PRO A 1 93 ? 38.120 30.789 -10.085 1.00 87.25 93 PRO A CA 1
ATOM 694 C C . PRO A 1 93 ? 39.231 31.772 -9.676 1.00 87.25 93 PRO A C 1
ATOM 696 O O . PRO A 1 93 ? 40.083 31.439 -8.849 1.00 87.25 93 PRO A O 1
ATOM 699 N N . ALA A 1 94 ? 39.176 33.018 -10.162 1.00 81.50 94 ALA A N 1
ATOM 700 C CA . ALA A 1 94 ? 40.108 34.076 -9.767 1.00 81.50 94 ALA A CA 1
ATOM 701 C C . ALA A 1 94 ? 39.945 34.483 -8.287 1.00 81.50 94 ALA A C 1
ATOM 703 O O . ALA A 1 94 ? 40.934 34.719 -7.584 1.00 81.50 94 ALA A O 1
ATOM 704 N N . ALA A 1 95 ? 38.707 34.522 -7.785 1.00 83.19 95 ALA A N 1
ATOM 705 C CA . ALA A 1 95 ? 38.417 34.799 -6.380 1.00 83.19 95 ALA A CA 1
ATOM 706 C C . ALA A 1 95 ? 38.911 33.679 -5.446 1.00 83.19 95 ALA A C 1
ATOM 708 O O . ALA A 1 95 ? 39.487 33.977 -4.398 1.00 83.19 95 ALA A O 1
ATOM 709 N N . VAL A 1 96 ? 38.755 32.410 -5.841 1.00 84.88 96 VAL A N 1
ATOM 710 C CA . VAL A 1 96 ? 39.256 31.233 -5.109 1.00 84.88 96 VAL A CA 1
ATOM 711 C C . VAL A 1 96 ? 40.778 31.296 -4.983 1.00 84.88 96 VAL A C 1
ATOM 713 O O . VAL A 1 96 ? 41.300 31.214 -3.869 1.00 84.88 96 VAL A O 1
ATOM 716 N N . ILE A 1 97 ? 41.487 31.546 -6.090 1.00 84.88 97 ILE A N 1
ATOM 717 C CA . ILE A 1 97 ? 42.951 31.686 -6.078 1.00 84.88 97 ILE A CA 1
ATOM 718 C C . ILE A 1 97 ? 43.376 32.824 -5.140 1.00 84.88 97 ILE A C 1
ATOM 720 O O . ILE A 1 97 ? 44.279 32.646 -4.325 1.00 84.88 97 ILE A O 1
ATOM 724 N N . SER A 1 98 ? 42.714 33.984 -5.206 1.00 82.88 98 SER A N 1
ATOM 725 C CA . SER A 1 98 ? 43.025 35.148 -4.362 1.00 82.88 98 SER A CA 1
ATOM 726 C C . SER A 1 98 ? 42.771 34.893 -2.868 1.00 82.88 98 SER A C 1
ATOM 728 O O . SER A 1 98 ? 43.617 35.221 -2.031 1.00 82.88 98 SER A O 1
ATOM 730 N N . TYR A 1 99 ? 41.639 34.267 -2.528 1.00 80.25 99 TYR A N 1
ATOM 731 C CA . TYR A 1 99 ? 41.229 33.990 -1.148 1.00 80.25 99 TYR A CA 1
ATOM 732 C C . TYR A 1 99 ? 42.168 33.003 -0.451 1.00 80.25 99 TYR A C 1
ATOM 734 O O . TYR A 1 99 ? 42.583 33.222 0.689 1.00 80.25 99 TYR A O 1
ATOM 742 N N . PHE A 1 100 ? 42.558 31.938 -1.149 1.00 82.56 100 PHE A N 1
ATOM 743 C CA . PHE A 1 100 ? 43.412 30.903 -0.579 1.00 82.56 100 PHE A CA 1
ATOM 744 C C . PHE A 1 100 ? 44.913 31.132 -0.801 1.00 82.56 100 PHE A C 1
ATOM 746 O O . PHE A 1 100 ? 45.721 30.396 -0.240 1.00 82.56 100 PHE A O 1
ATOM 753 N N . ARG A 1 101 ? 45.327 32.200 -1.504 1.00 76.19 101 ARG A N 1
ATOM 754 C CA . ARG A 1 101 ? 46.751 32.567 -1.679 1.00 76.19 101 ARG A CA 1
ATOM 755 C C . ARG A 1 101 ? 47.512 32.752 -0.359 1.00 76.19 101 ARG A C 1
ATOM 757 O O . ARG A 1 101 ? 48.738 32.745 -0.351 1.00 76.19 101 ARG A O 1
ATOM 764 N N . ARG A 1 102 ? 46.796 32.960 0.753 1.00 74.31 102 ARG A N 1
ATOM 765 C CA . ARG A 1 102 ? 47.350 33.159 2.104 1.00 74.31 102 ARG A CA 1
ATOM 766 C C . ARG A 1 102 ? 47.074 31.993 3.067 1.00 74.31 102 ARG A C 1
ATOM 768 O O . ARG A 1 102 ? 47.341 32.134 4.255 1.00 74.31 102 ARG A O 1
ATOM 775 N N . ARG A 1 103 ? 46.532 30.861 2.595 1.00 78.00 103 ARG A N 1
ATOM 776 C CA . ARG A 1 103 ? 46.171 29.691 3.422 1.00 78.00 103 ARG A CA 1
ATOM 777 C C . ARG A 1 103 ? 46.896 28.434 2.936 1.00 78.00 103 ARG A C 1
ATOM 779 O O . ARG A 1 103 ? 47.125 28.272 1.741 1.00 78.00 103 ARG A O 1
ATOM 786 N N . ARG A 1 104 ? 47.289 27.550 3.859 1.00 66.19 104 ARG A N 1
ATOM 787 C CA . ARG A 1 104 ? 48.005 26.304 3.534 1.00 66.19 104 ARG A CA 1
ATOM 788 C C . ARG A 1 104 ? 47.012 25.195 3.169 1.00 66.19 104 ARG A C 1
ATOM 790 O O . ARG A 1 104 ? 46.635 24.414 4.028 1.00 66.19 104 ARG A O 1
ATOM 797 N N . GLU A 1 105 ? 46.624 25.138 1.899 1.00 78.31 105 GLU A N 1
ATOM 798 C CA . GLU A 1 105 ? 45.748 24.102 1.324 1.00 78.31 105 GLU A CA 1
ATOM 799 C C . GLU A 1 105 ? 46.415 23.396 0.125 1.00 78.31 105 GLU A C 1
ATOM 801 O O . GLU A 1 105 ? 47.443 23.850 -0.394 1.00 78.31 105 GLU A O 1
ATOM 806 N N . ARG A 1 106 ? 45.849 22.271 -0.339 1.00 82.94 106 ARG A N 1
ATOM 807 C CA . ARG A 1 106 ? 46.406 21.486 -1.460 1.00 82.94 106 ARG A CA 1
ATOM 808 C C . ARG A 1 106 ? 46.412 22.292 -2.770 1.00 82.94 106 ARG A C 1
ATOM 810 O O . ARG A 1 106 ? 45.369 22.691 -3.286 1.00 82.94 106 ARG A O 1
ATOM 817 N N . ARG A 1 107 ? 47.602 22.456 -3.369 1.00 81.38 107 ARG A N 1
ATOM 818 C CA . ARG A 1 107 ? 47.838 23.302 -4.563 1.00 81.38 107 ARG A CA 1
ATOM 819 C C . ARG A 1 107 ? 46.993 22.922 -5.786 1.00 81.38 107 ARG A C 1
ATOM 821 O O . ARG A 1 107 ? 46.632 23.804 -6.560 1.00 81.38 107 ARG A O 1
ATOM 828 N N . TRP A 1 108 ? 46.656 21.641 -5.949 1.00 82.50 108 TRP A N 1
ATOM 829 C CA . TRP A 1 108 ? 45.836 21.173 -7.071 1.00 82.50 108 TRP A CA 1
ATOM 830 C C . TRP A 1 108 ? 44.428 21.781 -7.061 1.00 82.50 108 TRP A C 1
ATOM 832 O O . TRP A 1 108 ? 44.012 22.387 -8.041 1.00 82.50 108 TRP A O 1
ATOM 842 N N . GLN A 1 109 ? 43.724 21.677 -5.932 1.00 82.69 109 GLN A N 1
ATOM 843 C CA . GLN A 1 109 ? 42.317 22.081 -5.794 1.00 82.69 109 GLN A CA 1
ATOM 844 C C . GLN A 1 109 ? 42.139 23.602 -5.744 1.00 82.69 109 GLN A C 1
ATOM 846 O O . GLN A 1 109 ? 41.078 24.121 -6.071 1.00 82.69 109 GLN A O 1
ATOM 851 N N . VAL A 1 110 ? 43.186 24.313 -5.328 1.00 82.12 110 VAL A N 1
ATOM 852 C CA . VAL A 1 110 ? 43.093 25.720 -4.935 1.00 82.12 110 VAL A CA 1
ATOM 853 C C . VAL A 1 110 ? 43.796 26.665 -5.911 1.00 82.12 110 VAL A C 1
ATOM 855 O O . VAL A 1 110 ? 43.425 27.832 -6.013 1.00 82.12 110 VAL A O 1
ATOM 858 N N . VAL A 1 111 ? 44.796 26.170 -6.648 1.00 81.50 111 VAL A N 1
ATOM 859 C CA . VAL A 1 111 ? 45.573 26.977 -7.599 1.00 81.50 111 VAL A CA 1
ATOM 860 C C . VAL A 1 111 ? 45.497 26.392 -9.001 1.00 81.50 111 VAL A C 1
ATOM 862 O O . VAL A 1 111 ? 45.077 27.092 -9.912 1.00 81.50 111 VAL A O 1
ATOM 865 N N . ILE A 1 112 ? 45.859 25.119 -9.185 1.00 86.50 112 ILE A N 1
ATOM 866 C CA . ILE A 1 112 ? 46.024 24.540 -10.529 1.00 86.50 112 ILE A CA 1
ATOM 867 C C . ILE A 1 112 ? 44.673 24.354 -11.230 1.00 86.50 112 ILE A C 1
ATOM 869 O O . ILE A 1 112 ? 44.480 24.887 -12.319 1.00 86.50 112 ILE A O 1
ATOM 873 N N . ALA A 1 113 ? 43.720 23.656 -10.607 1.00 87.62 113 ALA A N 1
ATOM 874 C CA . ALA A 1 113 ? 42.408 23.420 -11.207 1.00 87.62 113 ALA A CA 1
ATOM 875 C C . ALA A 1 113 ? 41.612 24.726 -11.428 1.00 87.62 113 ALA A C 1
ATOM 877 O O . ALA A 1 113 ? 41.105 24.918 -12.535 1.00 87.62 113 ALA A O 1
ATOM 878 N N . PRO A 1 114 ? 41.566 25.681 -10.472 1.00 90.31 114 PRO A N 1
ATOM 879 C CA . PRO A 1 114 ? 40.960 26.988 -10.724 1.00 90.31 114 PRO A CA 1
ATOM 880 C C . PRO A 1 114 ? 41.681 27.809 -11.803 1.00 90.31 114 PRO A C 1
ATOM 882 O O . PRO A 1 114 ? 41.009 28.484 -12.574 1.00 90.31 114 PRO A O 1
ATOM 885 N N . ALA A 1 115 ? 43.016 27.754 -11.907 1.00 89.25 115 ALA A N 1
ATOM 886 C CA . ALA A 1 115 ? 43.755 28.471 -12.953 1.00 89.25 115 ALA A CA 1
ATOM 887 C C . ALA A 1 115 ? 43.472 27.903 -14.350 1.00 89.25 115 ALA A C 1
ATOM 889 O O . ALA A 1 115 ? 43.262 28.671 -15.285 1.00 89.25 115 ALA A O 1
ATOM 890 N N . LEU A 1 116 ? 43.414 26.574 -14.485 1.00 91.31 116 LEU A N 1
ATOM 891 C CA . LEU A 1 116 ? 43.028 25.917 -15.736 1.00 91.31 116 LEU A CA 1
ATOM 892 C C . LEU A 1 116 ? 41.575 26.237 -16.110 1.00 91.31 116 LEU A C 1
ATOM 894 O O . LEU A 1 116 ? 41.299 26.547 -17.266 1.00 91.31 116 LEU A O 1
ATOM 898 N N . GLY A 1 117 ? 40.663 26.236 -15.132 1.00 90.62 117 GLY A N 1
ATOM 899 C CA . GLY A 1 117 ? 39.272 26.649 -15.336 1.00 90.62 117 GLY A CA 1
ATOM 900 C C . GLY A 1 117 ? 39.146 28.117 -15.755 1.00 90.62 117 GLY A C 1
ATOM 901 O O . GLY A 1 117 ? 38.432 28.423 -16.706 1.00 90.62 117 GLY A O 1
ATOM 902 N N . ALA A 1 118 ? 39.883 29.023 -15.103 1.00 90.50 118 ALA A N 1
ATOM 903 C CA . ALA A 1 118 ? 39.933 30.438 -15.471 1.00 90.50 118 ALA A CA 1
ATOM 904 C C . ALA A 1 118 ? 40.464 30.627 -16.896 1.00 90.50 118 ALA A C 1
ATOM 906 O O . ALA A 1 118 ? 39.862 31.357 -17.677 1.00 90.50 118 ALA A O 1
ATOM 907 N N . LEU A 1 119 ? 41.557 29.941 -17.245 1.00 92.81 119 LEU A N 1
ATOM 908 C CA . LEU A 1 119 ? 42.141 29.988 -18.582 1.00 92.81 119 LEU A CA 1
ATOM 909 C C . LEU A 1 119 ? 41.132 29.510 -19.632 1.00 92.81 119 LEU A C 1
ATOM 911 O O . LEU A 1 119 ? 40.886 30.225 -20.595 1.00 92.81 119 LEU A O 1
ATOM 915 N N . GLY A 1 120 ? 40.487 28.362 -19.406 1.00 93.69 120 GLY A N 1
ATOM 916 C CA . GLY A 1 120 ? 39.472 27.827 -20.315 1.00 93.69 120 GLY A CA 1
ATOM 917 C C . GLY A 1 120 ? 38.285 28.773 -20.512 1.00 93.69 120 GLY A C 1
ATOM 918 O O . GLY A 1 120 ? 37.863 29.003 -21.645 1.00 93.69 120 GLY A O 1
ATOM 919 N N . LEU A 1 121 ? 37.775 29.378 -19.436 1.00 92.00 121 LEU A N 1
ATOM 920 C CA . LEU A 1 121 ? 36.652 30.321 -19.504 1.00 92.00 121 LEU A CA 1
ATOM 921 C C . LEU A 1 121 ? 37.038 31.652 -20.166 1.00 92.00 121 LEU A C 1
ATOM 923 O O . LEU A 1 121 ? 36.245 32.198 -20.933 1.00 92.00 121 LEU A O 1
ATOM 927 N N . ILE A 1 122 ? 38.257 32.152 -19.940 1.00 90.31 122 ILE A N 1
ATOM 928 C CA . ILE A 1 122 ? 38.785 33.344 -20.624 1.00 90.31 122 ILE A CA 1
ATOM 929 C C . ILE A 1 122 ? 38.953 33.063 -22.118 1.00 90.31 122 ILE A C 1
ATOM 931 O O . ILE A 1 122 ? 38.473 33.842 -22.938 1.00 90.31 122 ILE A O 1
ATOM 935 N N . THR A 1 123 ? 39.571 31.937 -22.487 1.00 92.38 123 THR A N 1
ATOM 936 C CA . THR A 1 123 ? 39.722 31.529 -23.891 1.00 92.38 123 THR A CA 1
ATOM 937 C C . THR A 1 123 ? 38.361 31.372 -24.566 1.00 92.38 123 THR A C 1
ATOM 939 O O . THR A 1 123 ? 38.166 31.887 -25.662 1.00 92.38 123 THR A O 1
ATOM 942 N N . THR A 1 124 ? 37.393 30.746 -23.892 1.00 90.69 124 THR A N 1
ATOM 943 C CA . THR A 1 124 ? 36.021 30.605 -24.404 1.00 90.69 124 THR A CA 1
ATOM 944 C C . THR A 1 124 ? 35.357 31.967 -24.595 1.00 90.69 124 THR A C 1
ATOM 946 O O . THR A 1 124 ? 34.763 32.210 -25.638 1.00 90.69 124 THR A O 1
ATOM 949 N N . SER A 1 125 ? 35.508 32.888 -23.639 1.00 89.06 125 SER A N 1
ATOM 950 C CA . SER A 1 125 ? 34.965 34.248 -23.753 1.00 89.06 125 SER A CA 1
ATOM 951 C C . SER A 1 125 ? 35.556 34.995 -24.952 1.00 89.06 125 SER A C 1
ATOM 953 O O . SER A 1 125 ? 34.819 35.618 -25.709 1.00 89.06 125 SER A O 1
ATOM 955 N N . LEU A 1 126 ? 36.874 34.899 -25.167 1.00 89.75 126 LEU A N 1
ATOM 956 C CA . LEU A 1 126 ? 37.549 35.512 -26.317 1.00 89.75 126 LEU A CA 1
ATOM 957 C C . LEU A 1 126 ? 37.083 34.907 -27.646 1.00 89.75 126 LEU A C 1
ATOM 959 O O . LEU A 1 126 ? 36.872 35.640 -28.611 1.00 89.75 126 LEU A O 1
ATOM 963 N N . LEU A 1 127 ? 36.888 33.587 -27.697 1.00 89.75 127 LEU A N 1
ATOM 964 C CA . LEU A 1 127 ? 36.358 32.901 -28.876 1.00 89.75 127 LEU A CA 1
ATOM 965 C C . LEU A 1 127 ? 34.913 33.313 -29.170 1.00 89.75 127 LEU A C 1
ATOM 967 O O . LEU A 1 127 ? 34.591 33.592 -30.320 1.00 89.75 127 LEU A O 1
ATOM 971 N N . VAL A 1 128 ? 34.067 33.418 -28.145 1.00 88.12 128 VAL A N 1
ATOM 972 C CA . VAL A 1 128 ? 32.679 33.876 -28.296 1.00 88.12 128 VAL A CA 1
ATOM 973 C C . VAL A 1 128 ? 32.624 35.322 -28.780 1.00 88.12 128 VAL A C 1
ATOM 975 O O . VAL A 1 128 ? 31.841 35.621 -29.670 1.00 88.12 128 VAL A O 1
ATOM 978 N N . VAL A 1 129 ? 33.466 36.211 -28.244 1.00 87.88 129 VAL A N 1
ATOM 979 C CA . VAL A 1 129 ? 33.497 37.622 -28.664 1.00 87.88 129 VAL A CA 1
ATOM 980 C C . VAL A 1 129 ? 34.010 37.777 -30.098 1.00 87.88 129 VAL A C 1
ATOM 982 O O . VAL A 1 129 ? 33.474 38.568 -30.872 1.00 87.88 129 VAL A O 1
ATOM 985 N N . SER A 1 130 ? 35.041 37.012 -30.470 1.00 87.00 130 SER A N 1
ATOM 986 C CA . SER A 1 130 ? 35.612 37.043 -31.826 1.00 87.00 130 SER A CA 1
ATOM 987 C C . SER A 1 130 ? 34.731 36.375 -32.885 1.00 87.00 130 SER A C 1
ATOM 989 O O . SER A 1 130 ? 34.888 36.697 -34.056 1.00 87.00 130 SER A O 1
ATOM 991 N N . ASN A 1 131 ? 33.806 35.497 -32.483 1.00 87.81 131 ASN A N 1
ATOM 992 C CA . ASN A 1 131 ? 32.887 34.770 -33.371 1.00 87.81 131 ASN A CA 1
ATOM 993 C C . ASN A 1 131 ? 31.419 34.991 -32.957 1.00 87.81 131 ASN A C 1
ATOM 995 O O . ASN A 1 131 ? 30.596 34.070 -32.976 1.00 87.81 131 ASN A O 1
ATOM 999 N N . PHE A 1 132 ? 31.090 36.198 -32.493 1.00 84.19 132 PHE A N 1
ATOM 1000 C CA . PHE A 1 132 ? 29.759 36.498 -31.957 1.00 84.19 132 PHE A CA 1
ATOM 1001 C C . PHE A 1 132 ? 28.669 36.461 -33.040 1.00 84.19 132 PHE A C 1
ATOM 1003 O O . PHE A 1 132 ? 27.519 36.115 -32.768 1.00 84.19 132 PHE A O 1
ATOM 1010 N N . ASP A 1 133 ? 29.041 36.759 -34.280 1.00 81.38 133 ASP A N 1
ATOM 1011 C CA . ASP A 1 133 ? 28.222 36.605 -35.482 1.00 81.38 133 ASP A CA 1
ATOM 1012 C C . ASP A 1 133 ? 27.835 35.138 -35.735 1.00 81.38 133 ASP A C 1
ATOM 1014 O O . ASP A 1 133 ? 26.672 34.843 -36.006 1.00 81.38 133 ASP A O 1
ATOM 1018 N N . VAL A 1 134 ? 28.767 34.198 -35.539 1.00 82.94 134 VAL A N 1
ATOM 1019 C CA . VAL A 1 134 ? 28.500 32.750 -35.614 1.00 82.94 134 VAL A CA 1
ATOM 1020 C C . VAL A 1 134 ? 27.530 32.313 -34.514 1.00 82.94 134 VAL A C 1
ATOM 1022 O O . VAL A 1 134 ? 26.641 31.499 -34.758 1.00 82.94 134 VAL A O 1
ATOM 1025 N N . LEU A 1 135 ? 27.668 32.866 -33.304 1.00 79.00 135 LEU A N 1
ATOM 1026 C CA . LEU A 1 135 ? 26.804 32.531 -32.168 1.00 79.00 135 LEU A CA 1
ATOM 1027 C C . LEU A 1 135 ? 25.379 33.085 -32.320 1.00 79.00 135 LEU A C 1
ATOM 1029 O O . LEU A 1 135 ? 24.416 32.450 -31.888 1.00 79.00 135 LEU A O 1
ATOM 1033 N N . THR A 1 136 ? 25.242 34.274 -32.901 1.00 78.56 136 THR A N 1
ATOM 1034 C CA . THR A 1 136 ? 23.946 34.946 -33.089 1.00 78.56 136 THR A CA 1
ATOM 1035 C C . THR A 1 136 ? 23.295 34.631 -34.435 1.00 78.56 136 THR A C 1
ATOM 1037 O O . THR A 1 136 ? 22.099 34.870 -34.596 1.00 78.56 136 THR A O 1
ATOM 1040 N N . GLY A 1 137 ? 24.042 34.040 -35.374 1.00 77.00 137 GLY A N 1
ATOM 1041 C CA . GLY A 1 137 ? 23.565 33.671 -36.707 1.00 77.00 137 GLY A CA 1
ATOM 1042 C C . GLY A 1 137 ? 23.322 34.872 -37.624 1.00 77.00 137 GLY A C 1
ATOM 1043 O O . GLY A 1 137 ? 22.587 34.747 -38.601 1.00 77.00 137 GLY A O 1
ATOM 1044 N N . THR A 1 138 ? 23.896 36.035 -37.305 1.00 76.06 138 THR A N 1
ATOM 1045 C CA . THR A 1 138 ? 23.677 37.293 -38.026 1.00 76.06 138 THR A CA 1
ATOM 1046 C C . THR A 1 138 ? 24.949 38.132 -38.075 1.00 76.06 138 THR A C 1
ATOM 1048 O O . THR A 1 138 ? 25.719 38.183 -37.119 1.00 76.06 138 THR A O 1
ATOM 1051 N N . THR A 1 139 ? 25.166 38.805 -39.203 1.00 77.19 139 THR A N 1
ATOM 1052 C CA . THR A 1 139 ? 26.294 39.723 -39.424 1.00 77.19 139 THR A CA 1
ATOM 1053 C C . THR A 1 139 ? 25.904 41.188 -39.220 1.00 77.19 139 THR A C 1
ATOM 1055 O O . THR A 1 139 ? 26.718 42.081 -39.461 1.00 77.19 139 THR A O 1
ATOM 1058 N N . GLU A 1 140 ? 24.675 41.452 -38.762 1.00 79.69 140 GLU A N 1
ATOM 1059 C CA . GLU A 1 140 ? 24.162 42.805 -38.549 1.00 79.69 140 GLU A CA 1
ATOM 1060 C C . GLU A 1 140 ? 25.029 43.587 -37.542 1.00 79.69 140 GLU A C 1
ATOM 1062 O O . GLU A 1 140 ? 25.109 43.206 -36.368 1.00 79.69 140 GLU A O 1
ATOM 1067 N N . PRO A 1 141 ? 25.642 44.723 -37.936 1.00 76.00 141 PRO A N 1
ATOM 1068 C CA . PRO A 1 141 ? 26.601 45.444 -37.094 1.00 76.00 141 PRO A CA 1
ATOM 1069 C C . PRO A 1 141 ? 26.027 45.890 -35.747 1.00 76.00 141 PRO A C 1
ATOM 1071 O O . PRO A 1 141 ? 26.732 45.909 -34.738 1.00 76.00 141 PRO A O 1
ATOM 1074 N N . VAL A 1 142 ? 24.734 46.230 -35.717 1.00 74.69 142 VAL A N 1
ATOM 1075 C CA . VAL A 1 142 ? 24.019 46.639 -34.498 1.00 74.69 142 VAL A CA 1
ATOM 1076 C C . VAL A 1 142 ? 23.953 45.489 -33.492 1.00 74.69 142 VAL A C 1
ATOM 1078 O O . VAL A 1 142 ? 24.154 45.706 -32.300 1.00 74.69 142 VAL A O 1
ATOM 1081 N N . ILE A 1 143 ? 23.724 44.264 -33.967 1.00 75.75 143 ILE A N 1
ATOM 1082 C CA . ILE A 1 143 ? 23.643 43.062 -33.133 1.00 75.75 143 ILE A CA 1
ATOM 1083 C C . ILE A 1 143 ? 25.034 42.641 -32.667 1.00 75.75 143 ILE A C 1
ATOM 1085 O O . ILE A 1 143 ? 25.235 42.369 -31.485 1.00 75.75 143 ILE A O 1
ATOM 1089 N N . THR A 1 144 ? 26.029 42.677 -33.548 1.00 76.06 144 THR A N 1
ATOM 1090 C CA . THR A 1 144 ? 27.415 42.364 -33.177 1.00 76.06 144 THR A CA 1
ATOM 1091 C C . THR A 1 144 ? 27.983 43.368 -32.172 1.00 76.06 144 THR A C 1
ATOM 1093 O O . THR A 1 144 ? 28.864 43.030 -31.382 1.00 76.06 144 THR A O 1
ATOM 1096 N N . ALA A 1 145 ? 27.452 44.594 -32.134 1.00 80.38 145 ALA A N 1
ATOM 1097 C CA . ALA A 1 145 ? 27.809 45.591 -31.133 1.00 80.38 145 ALA A CA 1
ATOM 1098 C C . ALA A 1 145 ? 27.162 45.351 -29.752 1.00 80.38 145 ALA A C 1
ATOM 1100 O O . ALA A 1 145 ? 27.678 45.865 -28.756 1.00 80.38 145 ALA A O 1
ATOM 1101 N N . LEU A 1 146 ? 26.083 44.557 -29.645 1.00 81.56 146 LEU A N 1
ATOM 1102 C CA . LEU A 1 146 ? 25.381 44.321 -28.372 1.00 81.56 146 LEU A CA 1
ATOM 1103 C C . LEU A 1 146 ? 26.271 43.666 -27.309 1.00 81.56 146 LEU A C 1
ATOM 1105 O O . LEU A 1 146 ? 26.087 43.938 -26.127 1.00 81.56 146 LEU A O 1
ATOM 1109 N N . GLN A 1 147 ? 27.250 42.844 -27.690 1.00 81.75 147 GLN A N 1
ATOM 1110 C CA . GLN A 1 147 ? 28.179 42.220 -26.737 1.00 81.75 147 GLN A CA 1
ATOM 1111 C C . GLN A 1 147 ? 28.965 43.247 -25.904 1.00 81.75 147 GLN A C 1
ATOM 1113 O O . GLN A 1 147 ? 29.264 43.014 -24.731 1.00 81.75 147 GLN A O 1
ATOM 1118 N N . TRP A 1 148 ? 29.227 44.434 -26.464 1.00 84.44 148 TRP A N 1
ATOM 1119 C CA . TRP A 1 148 ? 29.914 45.517 -25.760 1.00 84.44 148 TRP A CA 1
ATOM 1120 C C . TRP A 1 148 ? 29.046 46.174 -24.683 1.00 84.44 148 TRP A C 1
ATOM 1122 O O . TRP A 1 148 ? 29.576 46.822 -23.777 1.00 84.44 148 TRP A O 1
ATOM 1132 N N . LEU A 1 149 ? 27.728 45.946 -24.705 1.00 83.56 149 LEU A N 1
ATOM 1133 C CA . LEU A 1 149 ? 26.818 46.371 -23.643 1.00 83.56 149 LEU A CA 1
ATOM 1134 C C . LEU A 1 149 ? 27.214 45.768 -22.287 1.00 83.56 149 LEU A C 1
ATOM 1136 O O . LEU A 1 149 ? 27.076 46.438 -21.266 1.00 83.56 149 LEU A O 1
ATOM 1140 N N . LEU A 1 150 ? 27.762 44.546 -22.265 1.00 81.69 150 LEU A N 1
ATOM 1141 C CA . LEU A 1 150 ? 28.230 43.909 -21.029 1.00 81.69 150 LEU A CA 1
ATOM 1142 C C . LEU A 1 150 ? 29.391 44.682 -20.395 1.00 81.69 150 LEU A C 1
ATOM 1144 O O . LEU A 1 150 ? 29.407 44.866 -19.179 1.00 81.69 150 LEU A O 1
ATOM 1148 N N . LEU A 1 151 ? 30.319 45.213 -21.198 1.00 80.81 151 LEU A N 1
ATOM 1149 C CA . LEU A 1 151 ? 31.382 46.087 -20.690 1.00 80.81 151 LEU A CA 1
ATOM 1150 C C . LEU A 1 151 ? 30.836 47.449 -20.259 1.00 80.81 151 LEU A C 1
ATOM 1152 O O . LEU A 1 151 ? 31.248 47.974 -19.225 1.00 80.81 151 LEU A O 1
ATOM 1156 N N . LEU A 1 152 ? 29.883 47.998 -21.013 1.00 82.50 152 LEU A N 1
ATOM 1157 C CA . LEU A 1 152 ? 29.271 49.293 -20.718 1.00 82.50 152 LEU A CA 1
ATOM 1158 C C . LEU A 1 152 ? 28.441 49.272 -19.425 1.00 82.50 152 LEU A C 1
ATOM 1160 O O . LEU A 1 152 ? 28.379 50.280 -18.728 1.00 82.50 152 LEU A O 1
ATOM 1164 N N . VAL A 1 153 ? 27.842 48.132 -19.069 1.00 81.12 153 VAL A N 1
ATOM 1165 C CA . VAL A 1 153 ? 27.081 47.949 -17.819 1.00 81.12 153 VAL A CA 1
ATOM 1166 C C . VAL A 1 153 ? 27.972 47.442 -16.678 1.00 81.12 153 VAL A C 1
ATOM 1168 O O . VAL A 1 153 ? 27.887 47.942 -15.553 1.00 81.12 153 VAL A O 1
ATOM 1171 N N . GLY A 1 154 ? 28.853 46.478 -16.951 1.00 79.25 154 GLY A N 1
ATOM 1172 C CA . GLY A 1 154 ? 29.756 45.887 -15.963 1.00 79.25 154 GLY A CA 1
ATOM 1173 C C . GLY A 1 154 ? 30.855 46.846 -15.497 1.00 79.25 154 GLY A C 1
ATOM 1174 O O . GLY A 1 154 ? 31.156 46.903 -14.304 1.00 79.25 154 GLY A O 1
ATOM 1175 N N . GLY A 1 155 ? 31.404 47.657 -16.405 1.00 83.69 155 GLY A N 1
ATOM 1176 C CA . GLY A 1 155 ? 32.463 48.632 -16.127 1.00 83.69 155 GLY A CA 1
ATOM 1177 C C . GLY A 1 155 ? 32.095 49.643 -15.033 1.00 83.69 155 GLY A C 1
ATOM 1178 O O . GLY A 1 155 ? 32.813 49.731 -14.034 1.00 83.69 155 GLY A O 1
ATOM 1179 N N . PRO A 1 156 ? 30.954 50.354 -15.135 1.00 83.50 156 PRO A N 1
ATOM 1180 C CA . PRO A 1 156 ? 30.453 51.221 -14.070 1.00 83.50 156 PRO A CA 1
ATOM 1181 C C . PRO A 1 156 ? 30.209 50.486 -12.748 1.00 83.50 156 PRO A C 1
ATOM 1183 O O . PRO A 1 156 ? 30.442 51.056 -11.684 1.00 83.50 156 PRO A O 1
ATOM 1186 N N . GLY A 1 157 ? 29.785 49.218 -12.790 1.00 79.62 157 GLY A N 1
ATOM 1187 C CA . GLY A 1 157 ? 29.628 48.379 -11.599 1.00 79.62 157 GLY A CA 1
ATOM 1188 C C . GLY A 1 157 ? 30.955 48.123 -10.879 1.00 79.62 157 GLY A C 1
ATOM 1189 O O . GLY A 1 157 ? 31.045 48.304 -9.663 1.00 79.62 157 GLY A O 1
ATOM 1190 N N . VAL A 1 158 ? 32.009 47.777 -11.624 1.00 82.88 158 VAL A N 1
ATOM 1191 C CA . VAL A 1 158 ? 33.372 47.588 -11.094 1.00 82.88 158 VAL A CA 1
ATOM 1192 C C . VAL A 1 158 ? 33.962 48.908 -10.594 1.00 82.88 158 VAL A C 1
ATOM 1194 O O . VAL A 1 158 ? 34.585 48.939 -9.529 1.00 82.88 158 VAL A O 1
ATOM 1197 N N . ALA A 1 159 ? 33.732 50.010 -11.312 1.00 84.88 159 ALA A N 1
ATOM 1198 C CA . ALA A 1 159 ? 34.161 51.344 -10.902 1.00 84.88 159 ALA A CA 1
ATOM 1199 C C . ALA A 1 159 ? 33.470 51.785 -9.602 1.00 84.88 159 ALA A C 1
ATOM 1201 O O . ALA A 1 159 ? 34.139 52.237 -8.673 1.00 84.88 159 ALA A O 1
ATOM 1202 N N . LEU A 1 160 ? 32.153 51.574 -9.484 1.00 83.06 160 LEU A N 1
ATOM 1203 C CA . LEU A 1 160 ? 31.389 51.850 -8.267 1.00 83.06 160 LEU A CA 1
ATOM 1204 C C . LEU A 1 160 ? 31.854 50.974 -7.101 1.00 83.06 160 LEU A C 1
ATOM 1206 O O . LEU A 1 160 ? 32.022 51.480 -5.995 1.00 83.06 160 LEU A O 1
ATOM 1210 N N . ALA A 1 161 ? 32.094 49.680 -7.329 1.00 79.94 161 ALA A N 1
ATOM 1211 C CA . ALA A 1 161 ? 32.609 48.775 -6.305 1.00 79.94 161 ALA A CA 1
ATOM 1212 C C . ALA A 1 161 ? 34.006 49.204 -5.822 1.00 79.94 161 ALA A C 1
ATOM 1214 O O . ALA A 1 161 ? 34.260 49.244 -4.619 1.00 79.94 161 ALA A O 1
ATOM 1215 N N . SER A 1 162 ? 34.885 49.597 -6.746 1.00 83.50 162 SER A N 1
ATOM 1216 C CA . SER A 1 162 ? 36.239 50.075 -6.442 1.00 83.50 162 SER A CA 1
ATOM 1217 C C . SER A 1 162 ? 36.228 51.422 -5.711 1.00 83.50 162 SER A C 1
ATOM 1219 O O . SER A 1 162 ? 36.968 51.594 -4.744 1.00 83.50 162 SER A O 1
ATOM 1221 N N . TRP A 1 163 ? 35.342 52.345 -6.101 1.00 86.69 163 TRP A N 1
ATOM 1222 C CA . TRP A 1 163 ? 35.125 53.613 -5.401 1.00 86.69 163 TRP A CA 1
ATOM 1223 C C . TRP A 1 163 ? 34.507 53.410 -4.015 1.00 86.69 163 TRP A C 1
ATOM 1225 O O . TRP A 1 163 ? 34.936 54.034 -3.053 1.00 86.69 163 TRP A O 1
ATOM 1235 N N . LEU A 1 164 ? 33.536 52.505 -3.859 1.00 82.06 164 LEU A N 1
ATOM 1236 C CA . LEU A 1 164 ? 32.966 52.185 -2.547 1.00 82.06 164 LEU A CA 1
ATOM 1237 C C . LEU A 1 164 ? 34.012 51.577 -1.614 1.00 82.06 164 LEU A C 1
ATOM 1239 O O . LEU A 1 164 ? 34.011 51.886 -0.424 1.00 82.06 164 LEU A O 1
ATOM 1243 N N . ARG A 1 165 ? 34.922 50.756 -2.149 1.00 80.75 165 ARG A N 1
ATOM 1244 C CA . ARG A 1 165 ? 36.026 50.165 -1.388 1.00 80.75 165 ARG A CA 1
ATOM 1245 C C . ARG A 1 165 ? 36.991 51.216 -0.833 1.00 80.75 165 ARG A C 1
ATOM 1247 O O . ARG A 1 165 ? 37.520 51.001 0.252 1.00 80.75 165 ARG A O 1
ATOM 1254 N N . SER A 1 166 ? 37.215 52.325 -1.542 1.00 81.75 166 SER A N 1
ATOM 1255 C CA . SER A 1 166 ? 38.114 53.401 -1.104 1.00 81.75 166 SER A CA 1
ATOM 1256 C C . SER A 1 166 ? 37.404 54.523 -0.335 1.00 81.75 166 SER A C 1
ATOM 1258 O O . SER A 1 166 ? 37.912 54.971 0.686 1.00 81.75 166 SER A O 1
ATOM 1260 N N . ALA A 1 167 ? 36.225 54.961 -0.783 1.00 83.00 167 ALA A N 1
ATOM 1261 C CA . ALA A 1 167 ? 35.523 56.132 -0.253 1.00 83.00 167 ALA A CA 1
ATOM 1262 C C . ALA A 1 167 ? 34.503 55.818 0.856 1.00 83.00 167 ALA A C 1
ATOM 1264 O O . ALA A 1 167 ? 34.182 56.700 1.650 1.00 83.00 167 ALA A O 1
ATOM 1265 N N . ARG A 1 168 ? 33.941 54.597 0.909 1.00 78.75 168 ARG A N 1
ATOM 1266 C CA . ARG A 1 168 ? 32.954 54.176 1.932 1.00 78.75 168 ARG A CA 1
ATOM 1267 C C . ARG A 1 168 ? 33.130 52.699 2.334 1.00 78.75 168 ARG A C 1
ATOM 1269 O O . ARG A 1 168 ? 32.224 51.888 2.090 1.00 78.75 168 ARG A O 1
ATOM 1276 N N . PRO A 1 169 ? 34.253 52.342 2.986 1.00 78.12 169 PRO A N 1
ATOM 1277 C CA . PRO A 1 169 ? 34.608 50.955 3.294 1.00 78.12 169 PRO A CA 1
ATOM 1278 C C . PRO A 1 169 ? 33.549 50.223 4.135 1.00 78.12 169 PRO A C 1
ATOM 1280 O O . PRO A 1 169 ? 33.273 49.058 3.863 1.00 78.12 169 PRO A O 1
ATOM 1283 N N . ASP A 1 170 ? 32.849 50.904 5.050 1.00 72.12 170 ASP A N 1
ATOM 1284 C CA . ASP A 1 170 ? 31.774 50.300 5.861 1.00 72.12 170 ASP A CA 1
ATOM 1285 C C . ASP A 1 170 ? 30.547 49.874 5.046 1.00 72.12 170 ASP A C 1
ATOM 1287 O O . ASP A 1 170 ? 29.796 48.980 5.444 1.00 72.12 170 ASP A O 1
ATOM 1291 N N . ARG A 1 171 ? 30.282 50.542 3.916 1.00 72.56 171 ARG A N 1
ATOM 1292 C CA . ARG A 1 171 ? 29.206 50.147 2.993 1.00 72.56 171 ARG A CA 1
ATOM 1293 C C . ARG A 1 171 ? 29.668 49.018 2.087 1.00 72.56 171 ARG A C 1
ATOM 1295 O O . ARG A 1 171 ? 28.877 48.123 1.815 1.00 72.56 171 ARG A O 1
ATOM 1302 N N . TYR A 1 172 ? 30.933 49.043 1.672 1.00 74.75 172 TYR A N 1
ATOM 1303 C CA . TYR A 1 172 ? 31.542 47.976 0.886 1.00 74.75 172 TYR A CA 1
ATOM 1304 C C . TYR A 1 172 ? 31.631 46.660 1.675 1.00 74.75 172 TYR A C 1
ATOM 1306 O O . TYR A 1 172 ? 31.243 45.623 1.158 1.00 74.75 172 TYR A O 1
ATOM 1314 N N . ALA A 1 173 ? 32.027 46.697 2.952 1.00 70.81 173 ALA A N 1
ATOM 1315 C CA . ALA A 1 173 ? 32.105 45.519 3.825 1.00 70.81 173 ALA A CA 1
ATOM 1316 C C . ALA A 1 173 ? 30.737 44.874 4.113 1.00 70.81 173 ALA A C 1
ATOM 1318 O O . ALA A 1 173 ? 30.653 43.680 4.390 1.00 70.81 173 ALA A O 1
ATOM 1319 N N . ARG A 1 174 ? 29.648 45.649 4.021 1.00 68.44 174 ARG A N 1
ATOM 1320 C CA . ARG A 1 174 ? 28.279 45.125 4.126 1.00 68.44 174 ARG A CA 1
ATOM 1321 C C . ARG A 1 174 ? 27.840 44.370 2.868 1.00 68.44 174 ARG A C 1
ATOM 1323 O O . ARG A 1 174 ? 26.942 43.540 2.972 1.00 68.44 174 ARG A O 1
ATOM 1330 N N . LEU A 1 175 ? 28.450 44.617 1.703 1.00 66.94 175 LEU A N 1
ATOM 1331 C CA . LEU A 1 175 ? 28.149 43.893 0.463 1.00 66.94 175 LEU A CA 1
ATOM 1332 C C . LEU A 1 175 ? 28.632 42.440 0.593 1.00 66.94 175 LEU A C 1
ATOM 1334 O O . LEU A 1 175 ? 29.828 42.181 0.646 1.00 66.94 175 LEU A O 1
ATOM 1338 N N . GLY A 1 176 ? 27.694 41.490 0.657 1.00 57.84 176 GLY A N 1
ATOM 1339 C CA . GLY A 1 176 ? 27.991 40.053 0.758 1.00 57.84 176 GLY A CA 1
ATOM 1340 C C . GLY A 1 176 ? 27.998 39.470 2.177 1.00 57.84 176 GLY A C 1
ATOM 1341 O O . GLY A 1 176 ? 28.144 38.260 2.324 1.00 57.84 176 GLY A O 1
ATOM 1342 N N . GLY A 1 177 ? 27.782 40.279 3.221 1.00 52.97 177 GLY A N 1
ATOM 1343 C CA . GLY A 1 177 ? 27.576 39.767 4.577 1.00 52.97 177 GLY A CA 1
ATOM 1344 C C . GLY A 1 177 ? 26.183 39.151 4.738 1.00 52.97 177 GLY A C 1
ATOM 1345 O O . GLY A 1 177 ? 25.175 39.849 4.586 1.00 52.97 177 GLY A O 1
ATOM 1346 N N . ALA A 1 178 ? 26.107 37.861 5.077 1.00 41.81 178 ALA A N 1
ATOM 1347 C CA . ALA A 1 178 ? 24.914 37.298 5.697 1.00 41.81 178 ALA A CA 1
ATOM 1348 C C . ALA A 1 178 ? 24.779 37.952 7.078 1.00 41.81 178 ALA A C 1
ATOM 1350 O O . ALA A 1 178 ? 25.615 37.741 7.953 1.00 41.81 178 ALA A O 1
ATOM 1351 N N . SER A 1 179 ? 23.778 38.811 7.267 1.00 36.88 179 SER A N 1
ATOM 1352 C CA . SER A 1 179 ? 23.481 39.352 8.590 1.00 36.88 179 SER A CA 1
ATOM 1353 C C . SER A 1 179 ? 23.133 38.188 9.517 1.00 36.88 179 SER A C 1
ATOM 1355 O O . SER A 1 179 ? 22.084 37.570 9.331 1.00 36.88 179 SER A O 1
ATOM 1357 N N . VAL A 1 180 ? 23.991 37.901 10.496 1.00 36.44 180 VAL A N 1
ATOM 1358 C CA . VAL A 1 180 ? 23.598 37.146 11.690 1.00 36.44 180 VAL A CA 1
ATOM 1359 C C . VAL A 1 180 ? 22.396 37.890 12.286 1.00 36.44 180 VAL A C 1
ATOM 1361 O O . VAL A 1 180 ? 22.492 39.110 12.455 1.00 36.44 180 VAL A O 1
ATOM 1364 N N . PRO A 1 181 ? 21.248 37.236 12.533 1.00 35.53 181 PRO A N 1
ATOM 1365 C CA . PRO A 1 181 ? 20.154 37.881 13.240 1.00 35.53 181 PRO A CA 1
ATOM 1366 C C . PRO A 1 181 ? 20.676 38.267 14.622 1.00 35.53 181 PRO A C 1
ATOM 1368 O O . PRO A 1 181 ? 21.084 37.397 15.389 1.00 35.53 181 PRO A O 1
ATOM 1371 N N . THR A 1 182 ? 20.715 39.559 14.934 1.00 34.12 182 THR A N 1
ATOM 1372 C CA . THR A 1 182 ? 20.952 39.995 16.308 1.00 34.12 182 THR A CA 1
ATOM 1373 C C . THR A 1 182 ? 19.800 39.437 17.146 1.00 34.12 182 THR A C 1
ATOM 1375 O O . THR A 1 182 ? 18.645 39.717 16.802 1.00 34.12 182 THR A O 1
ATOM 1378 N N . PRO A 1 183 ? 20.050 38.623 18.187 1.00 35.91 183 PRO A N 1
ATOM 1379 C CA . PRO A 1 183 ? 18.977 38.210 19.077 1.00 35.91 183 PRO A CA 1
ATOM 1380 C C . PRO A 1 183 ? 18.360 39.468 19.710 1.00 35.91 183 PRO A C 1
ATOM 1382 O O . PRO A 1 183 ? 19.077 40.455 19.923 1.00 35.91 183 PRO A O 1
ATOM 1385 N N . PRO A 1 184 ? 17.040 39.483 19.967 1.00 39.06 184 PRO A N 1
ATOM 1386 C CA . PRO A 1 184 ? 16.419 40.601 20.664 1.00 39.06 184 PRO A CA 1
ATOM 1387 C C . PRO A 1 184 ? 17.122 40.807 22.016 1.00 39.06 184 PRO A C 1
ATOM 1389 O O . PRO A 1 184 ? 17.554 39.822 22.622 1.00 39.06 184 PRO A O 1
ATOM 1392 N N . PRO A 1 185 ? 17.283 42.058 22.485 1.00 40.62 185 PRO A N 1
ATOM 1393 C CA . PRO A 1 185 ? 17.953 42.322 23.748 1.00 40.62 185 PRO A CA 1
ATOM 1394 C C . PRO A 1 185 ? 17.242 41.561 24.869 1.00 40.62 185 PRO A C 1
ATOM 1396 O O . PRO A 1 185 ? 16.051 41.752 25.113 1.00 40.62 185 PRO A O 1
ATOM 1399 N N . THR A 1 186 ? 17.981 40.671 25.525 1.00 42.78 186 THR A N 1
ATOM 1400 C CA . THR A 1 186 ? 17.560 39.994 26.750 1.00 42.78 186 THR A CA 1
ATOM 1401 C C . THR A 1 186 ? 17.245 41.045 27.806 1.00 42.78 186 THR A C 1
ATOM 1403 O O . THR A 1 186 ? 18.088 41.899 28.094 1.00 42.78 186 THR A O 1
ATOM 1406 N N . ALA A 1 187 ? 16.039 40.987 28.373 1.00 39.50 187 ALA A N 1
ATOM 1407 C CA . ALA A 1 187 ? 15.674 41.806 29.521 1.00 39.50 187 ALA A CA 1
ATOM 1408 C C . ALA A 1 187 ? 16.665 41.549 30.676 1.00 39.50 187 ALA A C 1
ATOM 1410 O O . ALA A 1 187 ? 17.028 40.391 30.910 1.00 39.50 187 ALA A O 1
ATOM 1411 N N . PRO A 1 188 ? 17.139 42.593 31.379 1.00 42.00 188 PRO A N 1
ATOM 1412 C CA . PRO A 1 188 ? 18.046 42.414 32.503 1.00 42.00 188 PRO A CA 1
ATOM 1413 C C . PRO A 1 188 ? 17.337 41.667 33.648 1.00 42.00 188 PRO A C 1
ATOM 1415 O O . PRO A 1 188 ? 16.167 41.945 33.924 1.00 42.00 188 PRO A O 1
ATOM 1418 N N . PRO A 1 189 ? 18.018 40.730 34.328 1.00 43.97 189 PRO A N 1
ATOM 1419 C CA . PRO A 1 189 ? 17.465 40.072 35.498 1.00 43.97 189 PRO A CA 1
ATOM 1420 C C . PRO A 1 189 ? 17.468 41.056 36.675 1.00 43.97 189 PRO A C 1
ATOM 1422 O O . PRO A 1 189 ? 18.478 41.701 36.947 1.00 43.97 189 PRO A O 1
ATOM 1425 N N . ASN A 1 190 ? 16.337 41.106 37.379 1.00 48.53 190 ASN A N 1
ATOM 1426 C CA . ASN A 1 190 ? 16.052 41.872 38.599 1.00 48.53 190 ASN A CA 1
ATOM 1427 C C . ASN A 1 190 ? 15.695 43.358 38.414 1.00 48.53 190 ASN A C 1
ATOM 1429 O O . ASN A 1 190 ? 16.546 44.242 38.464 1.00 48.53 190 ASN A O 1
ATOM 1433 N N . ALA A 1 191 ? 14.389 43.629 38.375 1.00 32.56 191 ALA A N 1
ATOM 1434 C CA . ALA A 1 191 ? 13.801 44.816 38.995 1.00 32.56 191 ALA A CA 1
ATOM 1435 C C . ALA A 1 191 ? 12.444 44.429 39.632 1.00 32.56 191 ALA A C 1
ATOM 1437 O O . ALA A 1 191 ? 11.755 43.570 39.079 1.00 32.56 191 ALA A O 1
ATOM 1438 N N . PRO A 1 192 ? 12.085 44.975 40.810 1.00 36.50 192 PRO A N 1
ATOM 1439 C CA . PRO A 1 192 ? 11.018 44.444 41.654 1.00 36.50 192 PRO A CA 1
ATOM 1440 C C . PRO A 1 192 ? 9.615 44.849 41.181 1.00 36.50 192 PRO A C 1
ATOM 1442 O O . PRO A 1 192 ? 9.439 45.847 40.485 1.00 36.50 192 PRO A O 1
ATOM 1445 N N . ALA A 1 193 ? 8.622 44.055 41.591 1.00 48.31 193 ALA A N 1
ATOM 1446 C CA . ALA A 1 193 ? 7.203 44.265 41.319 1.00 48.31 193 ALA A CA 1
ATOM 1447 C C . ALA A 1 193 ? 6.728 45.663 41.763 1.00 48.31 193 ALA A C 1
ATOM 1449 O O . ALA A 1 193 ? 6.935 46.053 42.912 1.00 48.31 193 ALA A O 1
ATOM 1450 N N . GLY A 1 194 ? 6.068 46.388 40.853 1.00 32.19 194 GLY A N 1
ATOM 1451 C CA . GLY A 1 194 ? 5.478 47.705 41.092 1.00 32.19 194 GLY A CA 1
ATOM 1452 C C . GLY A 1 194 ? 4.060 47.811 40.519 1.00 32.19 194 GLY A C 1
ATOM 1453 O O . GLY A 1 194 ? 3.890 47.822 39.306 1.00 32.19 194 GLY A O 1
ATOM 1454 N N . ASP A 1 195 ? 3.098 47.820 41.445 1.00 32.84 195 ASP A N 1
ATOM 1455 C CA . ASP A 1 195 ? 1.754 48.436 41.499 1.00 32.84 195 ASP A CA 1
ATOM 1456 C C . ASP A 1 195 ? 0.983 48.803 40.194 1.00 32.84 195 ASP A C 1
ATOM 1458 O O . ASP A 1 195 ? 1.461 49.609 39.389 1.00 32.84 195 ASP A O 1
ATOM 1462 N N . PRO A 1 196 ? -0.262 48.304 39.998 1.00 43.81 196 PRO A N 1
ATOM 1463 C CA . PRO A 1 196 ? -1.108 48.653 38.863 1.00 43.81 196 PRO A CA 1
ATOM 1464 C C . PRO A 1 196 ? -1.974 49.891 39.149 1.00 43.81 196 PRO A C 1
ATOM 1466 O O . PRO A 1 196 ? -3.115 49.783 39.591 1.00 43.81 196 PRO A O 1
ATOM 1469 N N . SER A 1 197 ? -1.498 51.088 38.807 1.00 39.72 197 SER A N 1
ATOM 1470 C CA . SER A 1 197 ? -2.391 52.235 38.579 1.00 39.72 197 SER A CA 1
ATOM 1471 C C . SER A 1 197 ? -1.721 53.329 37.739 1.00 39.72 197 SER A C 1
ATOM 1473 O O . SER A 1 197 ? -0.660 53.839 38.079 1.00 39.72 197 SER A O 1
ATOM 1475 N N . GLY A 1 198 ? -2.345 53.713 36.618 1.00 29.91 198 GLY A N 1
ATOM 1476 C CA . GLY A 1 198 ? -1.911 54.890 35.857 1.00 29.91 198 GLY A CA 1
ATOM 1477 C C . GLY A 1 198 ? -2.298 54.889 34.379 1.00 29.91 198 GLY A C 1
ATOM 1478 O O . GLY A 1 198 ? -1.532 54.452 33.527 1.00 29.91 198 GLY A O 1
ATOM 1479 N N . GLN A 1 199 ? -3.471 55.442 34.059 1.00 37.09 199 GLN A N 1
ATOM 1480 C CA . GLN A 1 199 ? -3.775 55.957 32.714 1.00 37.09 199 GLN A CA 1
ATOM 1481 C C . GLN A 1 199 ? -2.765 57.047 32.305 1.00 37.09 199 GLN A C 1
ATOM 1483 O O . GLN A 1 199 ? -2.286 57.778 33.175 1.00 37.09 199 GLN A O 1
ATOM 1488 N N . PRO A 1 200 ? -2.541 57.275 30.993 1.00 35.00 200 PRO A N 1
ATOM 1489 C CA . PRO A 1 200 ? -2.920 58.593 30.460 1.00 35.00 200 PRO A CA 1
ATOM 1490 C C . PRO A 1 200 ? -3.366 58.649 28.975 1.00 35.00 200 PRO A C 1
ATOM 1492 O O . PRO A 1 200 ? -2.693 58.164 28.076 1.00 35.00 200 PRO A O 1
ATOM 1495 N N . ARG A 1 201 ? -4.514 59.324 28.786 1.00 27.41 201 ARG A N 1
ATOM 1496 C CA . ARG A 1 201 ? -4.932 60.421 27.863 1.00 27.41 201 ARG A CA 1
ATOM 1497 C C . ARG A 1 201 ? -4.410 60.604 26.406 1.00 27.41 201 ARG A C 1
ATOM 1499 O O . ARG A 1 201 ? -3.281 60.256 26.092 1.00 27.41 201 ARG A O 1
ATOM 1506 N N . PRO A 1 202 ? -5.218 61.270 25.533 1.00 41.25 202 PRO A N 1
ATOM 1507 C CA . PRO A 1 202 ? -5.044 61.307 24.074 1.00 41.25 202 PRO A CA 1
ATOM 1508 C C . PRO A 1 202 ? -4.509 62.640 23.500 1.00 41.25 202 PRO A C 1
ATOM 1510 O O . PRO A 1 202 ? -4.642 63.701 24.108 1.00 41.25 202 PRO A O 1
ATOM 1513 N N . SER A 1 203 ? -4.024 62.599 22.254 1.00 28.77 203 SER A N 1
ATOM 1514 C CA . SER A 1 203 ? -3.896 63.735 21.318 1.00 28.77 203 SER A CA 1
ATOM 1515 C C . SER A 1 203 ? -3.922 63.204 19.876 1.00 28.77 203 SER A C 1
ATOM 1517 O O . SER A 1 203 ? -3.631 62.036 19.653 1.00 28.77 203 SER A O 1
ATOM 1519 N N . SER A 1 204 ? -4.185 63.944 18.805 1.00 28.14 204 SER A N 1
ATOM 1520 C CA . SER A 1 204 ? -5.055 65.083 18.489 1.00 28.14 204 SER A CA 1
ATOM 1521 C C . SER A 1 204 ? -5.152 65.110 16.950 1.00 28.14 204 SER A C 1
ATOM 1523 O O . SER A 1 204 ? -4.252 64.613 16.273 1.00 28.14 204 SER A O 1
ATOM 1525 N N . ALA A 1 205 ? -6.233 65.665 16.407 1.00 31.22 205 ALA A N 1
ATOM 1526 C CA . ALA A 1 205 ? -6.603 65.641 14.991 1.00 31.22 205 ALA A CA 1
ATOM 1527 C C . ALA A 1 205 ? -5.601 66.279 14.006 1.00 31.22 205 ALA A C 1
ATOM 1529 O O . ALA A 1 205 ? -4.933 67.258 14.328 1.00 31.22 205 ALA A O 1
ATOM 1530 N N . ALA A 1 206 ? -5.652 65.812 12.752 1.00 26.88 206 ALA A N 1
ATOM 1531 C CA . ALA A 1 206 ? -5.438 66.639 11.563 1.00 26.88 206 ALA A CA 1
ATOM 1532 C C . ALA A 1 206 ? -6.175 66.048 10.338 1.00 26.88 206 ALA A C 1
ATOM 1534 O O . ALA A 1 206 ? -5.854 64.959 9.865 1.00 26.88 206 ALA A O 1
ATOM 1535 N N . THR A 1 207 ? -7.165 66.778 9.822 1.00 30.23 207 THR A N 1
ATOM 1536 C CA . THR A 1 207 ? -7.762 66.616 8.476 1.00 30.23 207 THR A CA 1
ATOM 1537 C C . THR A 1 207 ? -6.814 67.245 7.435 1.00 30.23 207 THR A C 1
ATOM 1539 O O . THR A 1 207 ? -6.096 68.178 7.803 1.00 30.23 207 THR A O 1
ATOM 1542 N N . PRO A 1 208 ? -6.808 66.842 6.141 1.00 37.09 208 PRO A N 1
ATOM 1543 C CA . PRO A 1 208 ? -7.705 67.516 5.185 1.00 37.09 208 PRO A CA 1
ATOM 1544 C C . PRO A 1 208 ? -8.175 66.706 3.942 1.00 37.09 208 PRO A C 1
ATOM 1546 O O . PRO A 1 208 ? -7.520 65.788 3.463 1.00 37.09 208 PRO A O 1
ATOM 1549 N N . ALA A 1 209 ? -9.290 67.205 3.388 1.00 24.84 209 ALA A N 1
ATOM 1550 C CA . ALA A 1 209 ? -9.653 67.366 1.966 1.00 24.84 209 ALA A CA 1
ATOM 1551 C C . ALA A 1 209 ? -10.066 66.173 1.060 1.00 24.84 209 ALA A C 1
ATOM 1553 O O . ALA A 1 209 ? -9.302 65.270 0.738 1.00 24.84 209 ALA A O 1
ATOM 1554 N N . ARG A 1 210 ? -11.297 66.307 0.526 1.00 32.81 210 ARG A N 1
ATOM 1555 C CA . ARG A 1 210 ? -11.861 65.641 -0.671 1.00 32.81 210 ARG A CA 1
ATOM 1556 C C . ARG A 1 210 ? -11.141 66.086 -1.960 1.00 32.81 210 ARG A C 1
ATOM 1558 O O . ARG A 1 210 ? -10.712 67.235 -2.040 1.00 32.81 210 ARG A O 1
ATOM 1565 N N . PRO A 1 211 ? -11.111 65.235 -3.002 1.00 34.47 211 PRO A N 1
ATOM 1566 C CA . PRO A 1 211 ? -12.016 65.402 -4.156 1.00 34.47 211 PRO A CA 1
ATOM 1567 C C . PRO A 1 211 ? -12.589 64.036 -4.604 1.00 34.47 211 PRO A C 1
ATOM 1569 O O . PRO A 1 211 ? -11.967 63.002 -4.417 1.00 34.47 211 PRO A O 1
ATOM 1572 N N . GLY A 1 212 ? -13.829 63.902 -5.068 1.00 26.66 212 GLY A N 1
ATOM 1573 C CA . GLY A 1 212 ? -14.317 64.375 -6.363 1.00 26.66 212 GLY A CA 1
ATOM 1574 C C . GLY A 1 212 ? -14.900 63.167 -7.114 1.00 26.66 212 GLY A C 1
ATOM 1575 O O . GLY A 1 212 ? -14.176 62.243 -7.468 1.00 26.66 212 GLY A O 1
ATOM 1576 N N . ASN A 1 213 ? -16.223 63.153 -7.289 1.00 33.44 213 ASN A N 1
ATOM 1577 C CA . ASN A 1 213 ? -16.992 62.099 -7.955 1.00 33.44 213 ASN A CA 1
ATOM 1578 C C . ASN A 1 213 ? -16.510 61.829 -9.390 1.00 33.44 213 ASN A C 1
ATOM 1580 O O . ASN A 1 213 ? -16.473 62.743 -10.213 1.00 33.44 213 ASN A O 1
ATOM 1584 N N . ARG A 1 214 ? -16.322 60.552 -9.741 1.00 29.80 214 ARG A N 1
ATOM 1585 C CA . ARG A 1 214 ? -16.543 60.077 -11.113 1.00 29.80 214 ARG A CA 1
ATOM 1586 C C . ARG A 1 214 ? -17.155 58.681 -11.085 1.00 29.80 214 ARG A C 1
ATOM 1588 O O . ARG A 1 214 ? -16.512 57.705 -10.720 1.00 29.80 214 ARG A O 1
ATOM 1595 N N . ALA A 1 215 ? -18.434 58.635 -11.437 1.00 31.36 215 ALA A N 1
ATOM 1596 C CA . ALA A 1 215 ? -19.199 57.419 -11.627 1.00 31.36 215 ALA A CA 1
ATOM 1597 C C . ALA A 1 215 ? -18.731 56.689 -12.894 1.00 31.36 215 ALA A C 1
ATOM 1599 O O . ALA A 1 215 ? -18.670 57.291 -13.964 1.00 31.36 215 ALA A O 1
ATOM 1600 N N . VAL A 1 216 ? -18.488 55.385 -12.778 1.00 31.38 216 VAL A N 1
ATOM 1601 C CA . VAL A 1 216 ? -18.616 54.434 -13.888 1.00 31.38 216 VAL A CA 1
ATOM 1602 C C . VAL A 1 216 ? -19.470 53.278 -13.369 1.00 31.38 216 VAL A C 1
ATOM 1604 O O . VAL A 1 216 ? -19.129 52.630 -12.383 1.00 31.38 216 VAL A O 1
ATOM 1607 N N . LYS A 1 217 ? -20.640 53.105 -13.988 1.00 30.91 217 LYS A N 1
ATOM 1608 C CA . LYS A 1 217 ? -21.641 52.074 -13.691 1.00 30.91 217 LYS A CA 1
ATOM 1609 C C . LYS A 1 217 ? -21.267 50.748 -14.372 1.00 30.91 217 LYS A C 1
ATOM 1611 O O . LYS A 1 217 ? -21.082 50.741 -15.584 1.00 30.91 217 LYS A O 1
ATOM 1616 N N . GLY A 1 218 ? -21.327 49.650 -13.610 1.00 27.59 218 GLY A N 1
ATOM 1617 C CA . GLY A 1 218 ? -21.764 48.318 -14.072 1.00 27.59 218 GLY A CA 1
ATOM 1618 C C . GLY A 1 218 ? -20.815 47.132 -13.781 1.00 27.59 218 GLY A C 1
ATOM 1619 O O . GLY A 1 218 ? -19.605 47.335 -13.829 1.00 27.59 218 GLY A O 1
ATOM 1620 N N . PRO A 1 219 ? -21.319 45.894 -13.543 1.00 36.69 219 PRO A N 1
ATOM 1621 C CA . PRO A 1 219 ? -22.691 45.485 -13.234 1.00 36.69 219 PRO A CA 1
ATOM 1622 C C . PRO A 1 219 ? -22.874 45.073 -11.758 1.00 36.69 219 PRO A C 1
ATOM 1624 O O . PRO A 1 219 ? -22.104 44.320 -11.163 1.00 36.69 219 PRO A O 1
ATOM 1627 N N . ALA A 1 220 ? -23.959 45.583 -11.182 1.00 35.16 220 ALA A N 1
ATOM 1628 C CA . ALA A 1 220 ? -24.476 45.246 -9.868 1.00 35.16 220 ALA A CA 1
ATOM 1629 C C . ALA A 1 220 ? -25.289 43.943 -9.938 1.00 35.16 220 ALA A C 1
ATOM 1631 O O . ALA A 1 220 ? -26.514 43.983 -9.997 1.00 35.16 220 ALA A O 1
ATOM 1632 N N . THR A 1 221 ? -24.609 42.797 -9.944 1.00 33.75 221 THR A N 1
ATOM 1633 C CA . THR A 1 221 ? -25.272 41.479 -9.857 1.00 33.75 221 THR A CA 1
ATOM 1634 C C . THR A 1 221 ? -24.638 40.507 -8.862 1.00 33.75 221 THR A C 1
ATOM 1636 O O . THR A 1 221 ? -25.221 39.467 -8.620 1.00 33.75 221 THR A O 1
ATOM 1639 N N . MET A 1 222 ? -23.528 40.855 -8.195 1.00 33.31 222 MET A N 1
ATOM 1640 C CA . MET A 1 222 ? -22.955 40.035 -7.102 1.00 33.31 222 MET A CA 1
ATOM 1641 C C . MET A 1 222 ? -23.018 40.693 -5.715 1.00 33.31 222 MET A C 1
ATOM 1643 O O . MET A 1 222 ? -22.454 40.185 -4.752 1.00 33.31 222 MET A O 1
ATOM 1647 N N . ALA A 1 223 ? -23.667 41.854 -5.594 1.00 32.81 223 ALA A N 1
ATOM 1648 C CA . ALA A 1 223 ? -23.775 42.566 -4.317 1.00 32.81 223 ALA A CA 1
ATOM 1649 C C . ALA A 1 223 ? -25.031 42.199 -3.506 1.00 32.81 223 ALA A C 1
ATOM 1651 O O . ALA A 1 223 ? -25.118 42.609 -2.357 1.00 32.81 223 ALA A O 1
ATOM 1652 N N . ARG A 1 224 ? -25.985 41.447 -4.078 1.00 33.75 224 ARG A N 1
ATOM 1653 C CA . ARG A 1 224 ? -27.223 41.049 -3.381 1.00 33.75 224 ARG A CA 1
ATOM 1654 C C . ARG A 1 224 ? -27.144 39.695 -2.666 1.00 33.75 224 ARG A C 1
ATOM 1656 O O . ARG A 1 224 ? -27.908 39.490 -1.736 1.00 33.75 224 ARG A O 1
ATOM 1663 N N . ASP A 1 225 ? -26.178 38.841 -3.001 1.00 36.81 225 ASP A N 1
ATOM 1664 C CA . ASP A 1 225 ? -26.073 37.498 -2.398 1.00 36.81 225 ASP A CA 1
ATOM 1665 C C . ASP A 1 225 ? -25.213 37.461 -1.120 1.00 36.81 225 ASP A C 1
ATOM 1667 O O . ASP A 1 225 ? -25.150 36.449 -0.429 1.00 36.81 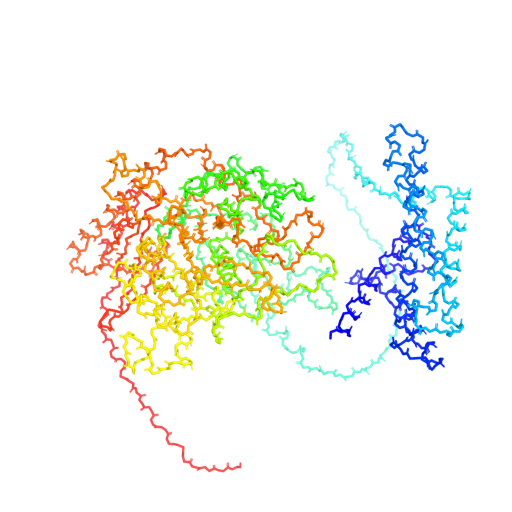225 ASP A O 1
ATOM 1671 N N . ALA A 1 226 ? -24.540 38.564 -0.771 1.00 42.56 226 ALA A N 1
ATOM 1672 C CA . ALA A 1 226 ? -23.730 38.644 0.448 1.00 42.56 226 ALA A CA 1
ATOM 1673 C C . ALA A 1 226 ? -24.560 38.907 1.722 1.00 42.56 226 ALA A C 1
ATOM 1675 O O . ALA A 1 226 ? -24.041 38.738 2.824 1.00 42.56 226 ALA A O 1
ATOM 1676 N N . GLU A 1 227 ? -25.827 39.317 1.594 1.00 44.56 227 GLU A N 1
ATOM 1677 C CA . GLU A 1 227 ? -26.689 39.656 2.738 1.00 44.56 227 GLU A CA 1
ATOM 1678 C C . GLU A 1 227 ? -27.527 38.472 3.254 1.00 44.56 227 GLU A C 1
ATOM 1680 O O . GLU A 1 227 ? -27.978 38.505 4.394 1.00 44.56 227 GLU A O 1
ATOM 1685 N N . THR A 1 228 ? -27.696 37.390 2.488 1.00 50.62 228 THR A N 1
ATOM 1686 C CA . THR A 1 228 ? -28.592 36.272 2.854 1.00 50.62 228 THR A CA 1
ATOM 1687 C C . THR A 1 228 ? -27.968 35.213 3.769 1.00 50.62 228 THR A C 1
ATOM 1689 O O . THR A 1 228 ? -28.694 34.397 4.329 1.00 50.62 228 THR A O 1
ATOM 1692 N N . HIS A 1 229 ? -26.649 35.234 3.979 1.00 56.81 229 HIS A N 1
ATOM 1693 C CA . HIS A 1 229 ? -25.924 34.249 4.806 1.00 56.81 229 HIS A CA 1
ATOM 1694 C C . HIS A 1 229 ? -25.319 34.858 6.091 1.00 56.81 229 HIS A C 1
ATOM 1696 O O . HIS A 1 229 ? -24.498 34.239 6.768 1.00 56.81 229 HIS A O 1
ATOM 1702 N N . ALA A 1 230 ? -25.720 36.088 6.434 1.00 59.50 230 ALA A N 1
ATOM 1703 C CA . ALA A 1 230 ? -25.030 36.968 7.378 1.00 59.50 230 ALA A CA 1
ATOM 1704 C C . ALA A 1 230 ? -25.171 36.626 8.879 1.00 59.50 230 ALA A C 1
ATOM 1706 O O . ALA A 1 230 ? -24.554 37.313 9.697 1.00 59.50 230 ALA A O 1
ATOM 1707 N N . ASP A 1 231 ? -25.876 35.554 9.256 1.00 81.88 231 ASP A N 1
ATOM 1708 C CA . ASP A 1 231 ? -26.089 35.173 10.666 1.00 81.88 231 ASP A CA 1
ATOM 1709 C C . ASP A 1 231 ? -25.960 33.661 10.947 1.00 81.88 231 ASP A C 1
ATOM 1711 O O . ASP A 1 231 ? -26.456 33.170 11.956 1.00 81.88 231 ASP A O 1
ATOM 1715 N N . ILE A 1 232 ? -25.271 32.902 10.084 1.00 88.00 232 ILE A N 1
ATOM 1716 C CA . ILE A 1 232 ? -24.992 31.479 10.352 1.00 88.00 232 ILE A CA 1
ATOM 1717 C C . ILE A 1 232 ? -24.063 31.357 11.576 1.00 88.00 232 ILE A C 1
ATOM 1719 O O . ILE A 1 232 ? -22.962 31.917 11.523 1.00 88.00 232 ILE A O 1
ATOM 1723 N N . PRO A 1 233 ? -24.453 30.626 12.642 1.00 89.12 233 PRO A N 1
ATOM 1724 C CA . PRO A 1 233 ? -23.621 30.452 13.833 1.00 89.12 233 PRO A CA 1
ATOM 1725 C C . PRO A 1 233 ? -22.322 29.717 13.502 1.00 89.12 233 PRO A C 1
ATOM 1727 O O . PRO A 1 233 ? -22.319 28.776 12.701 1.00 89.12 233 PRO A O 1
ATOM 1730 N N . PHE A 1 234 ? -21.207 30.159 14.086 1.00 89.94 234 PHE A N 1
ATOM 1731 C CA . PHE A 1 234 ? -19.895 29.593 13.791 1.00 89.94 234 PHE A CA 1
ATOM 1732 C C . PHE A 1 234 ? -18.921 29.714 14.969 1.00 89.94 234 PHE A C 1
ATOM 1734 O O . PHE A 1 234 ? -18.786 30.768 15.586 1.00 89.94 234 PHE A O 1
ATOM 1741 N N . GLY A 1 235 ? -18.155 28.655 15.207 1.00 90.25 235 GLY A N 1
ATOM 1742 C CA . GLY A 1 235 ? -17.153 28.589 16.263 1.00 90.25 235 GLY A CA 1
ATOM 1743 C C . GLY A 1 235 ? -17.752 28.328 17.649 1.00 90.25 235 GLY A C 1
ATOM 1744 O O . GLY A 1 235 ? -18.970 28.218 17.787 1.00 90.25 235 GLY A O 1
ATOM 1745 N N . PRO A 1 236 ? -16.901 28.254 18.686 1.00 90.56 236 PRO A N 1
ATOM 1746 C CA . PRO A 1 236 ? -17.326 27.899 20.042 1.00 90.56 236 PRO A CA 1
ATOM 1747 C C . PRO A 1 236 ? -18.375 28.845 20.639 1.00 90.56 236 PRO A C 1
ATOM 1749 O O . PRO A 1 236 ? -19.239 28.402 21.386 1.00 90.56 236 PRO A O 1
ATOM 1752 N N . GLU A 1 237 ? -18.321 30.125 20.261 1.00 90.06 237 GLU A N 1
ATOM 1753 C CA . GLU A 1 237 ? -19.224 31.184 20.734 1.00 90.06 237 GLU A CA 1
ATOM 1754 C C . GLU A 1 237 ? -20.466 31.369 19.851 1.00 90.06 237 GLU A C 1
ATOM 1756 O O . GLU A 1 237 ? -21.207 32.337 20.025 1.00 90.06 237 GLU A O 1
ATOM 1761 N N . ASP A 1 238 ? -20.645 30.531 18.821 1.00 90.69 238 ASP A N 1
ATOM 1762 C CA . ASP A 1 238 ? -21.718 30.658 17.826 1.00 90.69 238 ASP A CA 1
ATOM 1763 C C . ASP A 1 238 ? -21.794 32.058 17.171 1.00 90.69 238 ASP A C 1
ATOM 1765 O O . ASP A 1 238 ? -22.807 32.466 16.596 1.00 90.69 238 ASP A O 1
ATOM 1769 N N . THR A 1 239 ? -20.685 32.803 17.196 1.00 88.50 239 THR A N 1
ATOM 1770 C CA . THR A 1 239 ? -20.598 34.138 16.607 1.00 88.50 239 THR A CA 1
ATOM 1771 C C . THR A 1 239 ? -20.565 34.010 15.087 1.00 88.50 239 THR A C 1
ATOM 1773 O O . THR A 1 239 ? -19.696 33.316 14.557 1.00 88.50 239 THR A O 1
ATOM 1776 N N . PRO A 1 240 ? -21.449 34.700 14.341 1.00 87.94 240 PRO A N 1
ATOM 1777 C CA . PRO A 1 240 ? -21.477 34.562 12.894 1.00 87.94 240 PRO A CA 1
ATOM 1778 C C . PRO A 1 240 ? -20.109 34.817 12.263 1.00 87.94 240 PRO A C 1
ATOM 1780 O O . PRO A 1 240 ? -19.449 35.802 12.594 1.00 87.94 240 PRO A O 1
ATOM 1783 N N . TRP A 1 241 ? -19.679 33.941 11.351 1.00 86.75 241 TRP A N 1
ATOM 1784 C CA . TRP A 1 241 ? -18.296 33.890 10.854 1.00 86.75 241 TRP A CA 1
ATOM 1785 C C . TRP A 1 241 ? -17.754 35.265 10.421 1.00 86.75 241 TRP A C 1
ATOM 1787 O O . TRP A 1 241 ? -16.679 35.685 10.845 1.00 86.75 241 TRP A O 1
ATOM 1797 N N . GLN A 1 242 ? -18.532 36.031 9.657 1.00 81.06 242 GLN A N 1
ATOM 1798 C CA . GLN A 1 242 ? -18.197 37.392 9.208 1.00 81.06 242 GLN A CA 1
ATOM 1799 C C . GLN A 1 242 ? -17.988 38.402 10.349 1.00 81.06 242 GLN A C 1
ATOM 1801 O O . GLN A 1 242 ? -17.240 39.363 10.174 1.00 81.06 242 GLN A O 1
ATOM 1806 N N . LYS A 1 243 ? -18.616 38.194 11.512 1.00 82.38 243 LYS A N 1
ATOM 1807 C CA . LYS A 1 243 ? -18.514 39.057 12.702 1.00 82.38 243 LYS A CA 1
ATOM 1808 C C . LYS A 1 243 ? -17.285 38.743 13.562 1.00 82.38 243 LYS A C 1
ATOM 1810 O O . LYS A 1 243 ? -16.937 39.543 14.420 1.00 82.38 243 LYS A O 1
ATOM 1815 N N . THR A 1 244 ? -16.595 37.630 13.308 1.00 80.00 244 THR A N 1
ATOM 1816 C CA . THR A 1 244 ? -15.373 37.251 14.042 1.00 80.00 244 THR A CA 1
ATOM 1817 C C . THR A 1 244 ? -14.109 37.956 13.528 1.00 80.00 244 THR A C 1
ATOM 1819 O O . THR A 1 244 ? -13.056 37.882 14.151 1.00 80.00 244 THR A O 1
ATOM 1822 N N . PHE A 1 245 ? -14.163 38.659 12.391 1.00 76.25 245 PHE A N 1
ATOM 1823 C CA . PHE A 1 245 ? -12.983 39.307 11.814 1.00 76.25 245 PHE A CA 1
ATOM 1824 C C . PHE A 1 245 ? -12.504 40.503 12.643 1.00 76.25 245 PHE A C 1
ATOM 1826 O O . PHE A 1 245 ? -13.257 41.432 12.923 1.00 76.25 245 PHE A O 1
ATOM 1833 N N . SER A 1 246 ? -11.201 40.549 12.933 1.00 68.44 246 SER A N 1
ATOM 1834 C CA . SER A 1 246 ? -10.560 41.769 13.430 1.00 68.44 246 SER A CA 1
ATOM 1835 C C . SER A 1 246 ? -10.379 42.803 12.309 1.00 68.44 246 SER A C 1
ATOM 1837 O O . SER A 1 246 ? -10.256 42.457 11.130 1.00 68.44 246 SER A O 1
ATOM 1839 N N . GLY A 1 247 ? -10.300 44.092 12.662 1.00 63.59 247 GLY A N 1
ATOM 1840 C CA . GLY A 1 247 ? -10.205 45.197 11.692 1.00 63.59 247 GLY A CA 1
ATOM 1841 C C . GLY A 1 247 ? -8.997 45.140 10.740 1.00 63.59 247 GLY A C 1
ATOM 1842 O O . GLY A 1 247 ? -9.047 45.706 9.652 1.00 63.59 247 GLY A O 1
ATOM 1843 N N . LEU A 1 248 ? -7.935 44.405 11.093 1.00 59.84 248 LEU A N 1
ATOM 1844 C CA . LEU A 1 248 ? -6.764 44.164 10.232 1.00 59.84 248 LEU A CA 1
ATOM 1845 C C . LEU A 1 248 ? -7.049 43.213 9.055 1.00 59.84 248 LEU A C 1
ATOM 1847 O O . LEU A 1 248 ? -6.222 43.087 8.153 1.00 59.84 248 LEU A O 1
ATOM 1851 N N . ARG A 1 249 ? -8.190 42.516 9.068 1.00 61.59 249 ARG A N 1
ATOM 1852 C CA . ARG A 1 249 ? -8.516 41.410 8.154 1.00 61.59 249 ARG A CA 1
ATOM 1853 C C . ARG A 1 249 ? -9.741 41.695 7.279 1.00 61.59 249 ARG A C 1
ATOM 1855 O O . ARG A 1 249 ? -10.346 40.774 6.731 1.00 61.59 249 ARG A O 1
ATOM 1862 N N . VAL A 1 250 ? -10.063 42.976 7.114 1.00 63.53 250 VAL A N 1
ATOM 1863 C CA . VAL A 1 250 ? -11.119 43.476 6.230 1.00 63.53 250 VAL A CA 1
ATOM 1864 C C . VAL A 1 250 ? -10.469 44.326 5.131 1.00 63.53 250 VAL A C 1
ATOM 1866 O O . VAL A 1 250 ? -9.995 45.433 5.377 1.00 63.53 250 VAL A O 1
ATOM 1869 N N . GLY A 1 251 ? -10.399 43.802 3.906 1.00 56.38 251 GLY A N 1
ATOM 1870 C CA . GLY A 1 251 ? -9.872 44.506 2.735 1.00 56.38 251 GLY A CA 1
ATOM 1871 C C . GLY A 1 251 ? -10.998 45.182 1.957 1.00 56.38 251 GLY A C 1
ATOM 1872 O O . GLY A 1 251 ? -11.895 44.508 1.462 1.00 56.38 251 GLY A O 1
ATOM 1873 N N . GLY A 1 252 ? -10.987 46.515 1.847 1.00 64.62 252 GLY A N 1
ATOM 1874 C CA . GLY A 1 252 ? -12.017 47.250 1.092 1.00 64.62 252 GLY A CA 1
ATOM 1875 C C . GLY A 1 252 ? -13.443 47.100 1.647 1.00 64.62 252 GLY A C 1
ATOM 1876 O O . GLY A 1 252 ? -14.399 47.146 0.879 1.00 64.62 252 GLY A O 1
ATOM 1877 N N . GLY A 1 253 ? -13.587 46.883 2.961 1.00 66.12 253 GLY A N 1
ATOM 1878 C CA . GLY A 1 253 ? -14.882 46.668 3.619 1.00 66.12 253 GLY A CA 1
ATOM 1879 C C . GLY A 1 253 ? -15.412 45.231 3.546 1.00 66.12 253 GLY A C 1
ATOM 1880 O O . GLY A 1 253 ? -16.532 44.989 3.982 1.00 66.12 253 GLY A O 1
ATOM 1881 N N . ARG A 1 254 ? -14.631 44.278 3.013 1.00 65.81 254 ARG A N 1
ATOM 1882 C CA . ARG A 1 254 ? -14.998 42.855 2.940 1.00 65.81 254 ARG A CA 1
ATOM 1883 C C . ARG A 1 254 ? -14.007 41.970 3.710 1.00 65.81 254 ARG A C 1
ATOM 1885 O O . ARG A 1 254 ? -12.807 42.253 3.661 1.00 65.81 254 ARG A O 1
ATOM 1892 N N . PRO A 1 255 ? -14.468 40.913 4.402 1.00 68.06 255 PRO A N 1
ATOM 1893 C CA . PRO A 1 255 ? -13.584 39.933 5.032 1.00 68.06 255 PRO A CA 1
ATOM 1894 C C . PRO A 1 255 ? -12.639 39.262 4.021 1.00 68.06 255 PRO A C 1
ATOM 1896 O O . PRO A 1 255 ? -13.027 39.004 2.881 1.00 68.06 255 PRO A O 1
ATOM 1899 N N . TYR A 1 256 ? -11.407 38.941 4.434 1.00 71.44 256 TYR A N 1
ATOM 1900 C CA . TYR A 1 256 ? -10.542 38.024 3.679 1.00 71.44 256 TYR A CA 1
ATOM 1901 C C . TYR A 1 256 ? -10.979 36.577 3.940 1.00 71.44 256 TYR A C 1
ATOM 1903 O O . TYR A 1 256 ? -10.573 35.961 4.922 1.00 71.44 256 TYR A O 1
ATOM 1911 N N . GLY A 1 257 ? -11.826 36.052 3.059 1.00 75.69 257 GLY A N 1
ATOM 1912 C CA . GLY A 1 257 ? -12.357 34.691 3.104 1.00 75.69 257 GLY A CA 1
ATOM 1913 C C . GLY A 1 257 ? -13.845 34.674 2.763 1.00 75.69 257 GLY A C 1
ATOM 1914 O O . GLY A 1 257 ? -14.484 35.723 2.678 1.00 75.69 257 GLY A O 1
ATOM 1915 N N . THR A 1 258 ? -14.392 33.482 2.569 1.00 82.12 258 THR A N 1
ATOM 1916 C CA . THR A 1 258 ? -15.798 33.296 2.206 1.00 82.12 258 THR A CA 1
ATOM 1917 C C . THR A 1 258 ? -16.559 32.767 3.424 1.00 82.12 258 THR A C 1
ATOM 1919 O O . THR A 1 258 ? -16.095 31.784 4.006 1.00 82.12 258 THR A O 1
ATOM 1922 N N . PRO A 1 259 ? -17.688 33.383 3.832 1.00 82.19 259 PRO A N 1
ATOM 1923 C CA . PRO A 1 259 ? -18.509 32.835 4.907 1.00 82.19 259 PRO A CA 1
ATOM 1924 C C . PRO A 1 259 ? -19.076 31.464 4.514 1.00 82.19 259 PRO A C 1
ATOM 1926 O O . PRO A 1 259 ? -19.211 31.181 3.317 1.00 82.19 259 PRO A O 1
ATOM 1929 N N . PRO A 1 260 ? -19.423 30.609 5.493 1.00 86.31 260 PRO A N 1
ATOM 1930 C CA . PRO A 1 260 ? -20.141 29.376 5.204 1.00 86.31 260 PRO A CA 1
ATOM 1931 C C . PRO A 1 260 ? -21.463 29.697 4.491 1.00 86.31 260 PRO A C 1
ATOM 1933 O O . PRO A 1 260 ? -22.148 30.656 4.837 1.00 86.31 260 PRO A O 1
ATOM 1936 N N . SER A 1 261 ? -21.827 28.898 3.487 1.00 89.25 261 SER A N 1
ATOM 1937 C CA . SER A 1 261 ? -23.092 29.055 2.752 1.00 89.25 261 SER A CA 1
ATOM 1938 C C . SER A 1 261 ? -24.294 28.439 3.480 1.00 89.25 261 SER A C 1
ATOM 1940 O O . SER A 1 261 ? -25.439 28.755 3.166 1.00 89.25 261 SER A O 1
ATOM 1942 N N . SER A 1 262 ? -24.047 27.561 4.453 1.00 89.69 262 SER A N 1
ATOM 1943 C CA . SER A 1 262 ? -25.045 26.917 5.315 1.00 89.69 262 SER A CA 1
ATOM 1944 C C . SER A 1 262 ? -24.405 26.536 6.650 1.00 89.69 262 SER A C 1
ATOM 1946 O O . SER A 1 262 ? -23.179 26.548 6.761 1.00 89.69 262 SER A O 1
ATOM 1948 N N . ASP A 1 263 ? -25.218 26.220 7.660 1.00 89.62 263 ASP A N 1
ATOM 1949 C CA . ASP A 1 263 ? -24.722 25.781 8.966 1.00 89.62 263 ASP A CA 1
ATOM 1950 C C . ASP A 1 263 ? -23.954 24.449 8.841 1.00 89.62 263 ASP A C 1
ATOM 1952 O O . ASP A 1 263 ? -24.565 23.415 8.540 1.00 89.62 263 ASP A O 1
ATOM 1956 N N . PRO A 1 264 ? -22.633 24.429 9.109 1.00 88.19 264 PRO A N 1
ATOM 1957 C CA . PRO A 1 264 ? -21.839 23.207 9.036 1.00 88.19 264 PRO A CA 1
ATOM 1958 C C . PRO A 1 264 ? -22.343 22.083 9.953 1.00 88.19 264 PRO A C 1
ATOM 1960 O O . PRO A 1 264 ? -22.131 20.911 9.653 1.00 88.19 264 PRO A O 1
ATOM 1963 N N . ARG A 1 265 ? -23.046 22.424 11.044 1.00 88.44 265 ARG A N 1
ATOM 1964 C CA . ARG A 1 265 ? -23.631 21.460 11.990 1.00 88.44 265 ARG A CA 1
ATOM 1965 C C . ARG A 1 265 ? -24.745 20.625 11.358 1.00 88.44 265 ARG A C 1
ATOM 1967 O O . ARG A 1 265 ? -24.949 19.489 11.768 1.00 88.44 265 ARG A O 1
ATOM 1974 N N . ALA A 1 266 ? -25.456 21.186 10.380 1.00 87.31 266 ALA A N 1
ATOM 1975 C CA . ALA A 1 266 ? -26.511 20.498 9.640 1.00 87.31 266 ALA A CA 1
ATOM 1976 C C . ALA A 1 266 ? -25.989 19.819 8.362 1.00 87.31 266 ALA A C 1
ATOM 1978 O O . ALA A 1 266 ? -26.609 18.880 7.869 1.00 87.31 266 ALA A O 1
ATOM 1979 N N . ALA A 1 267 ? -24.869 20.302 7.814 1.00 89.62 267 ALA A N 1
ATOM 1980 C CA . ALA A 1 267 ? -24.310 19.809 6.557 1.00 89.62 267 ALA A CA 1
ATOM 1981 C C . ALA A 1 267 ? -23.400 18.580 6.725 1.00 89.62 267 ALA A C 1
ATOM 1983 O O . ALA A 1 267 ? -23.331 17.743 5.825 1.00 89.62 267 ALA A O 1
ATOM 1984 N N . TYR A 1 268 ? -22.679 18.475 7.844 1.00 89.38 268 TYR A N 1
ATOM 1985 C CA . TYR A 1 268 ? -21.715 17.399 8.076 1.00 89.38 268 TYR A CA 1
ATOM 1986 C C . TYR A 1 268 ? -22.264 16.306 8.990 1.00 89.38 268 TYR A C 1
ATOM 1988 O O . TYR A 1 268 ? -23.140 16.533 9.821 1.00 89.38 268 TYR A O 1
ATOM 1996 N N . THR A 1 269 ? -21.719 15.096 8.854 1.00 87.00 269 THR A N 1
ATOM 1997 C CA . THR A 1 269 ? -22.027 13.992 9.769 1.00 87.00 269 THR A CA 1
ATOM 1998 C C . THR A 1 269 ? -21.524 14.336 11.170 1.00 87.00 269 THR A C 1
ATOM 2000 O O . THR A 1 269 ? -20.335 14.584 11.364 1.00 87.00 269 THR A O 1
ATOM 2003 N N . GLY A 1 270 ? -22.437 14.372 12.140 1.00 82.00 270 GLY A N 1
ATOM 2004 C CA . GLY A 1 270 ? -22.110 14.707 13.520 1.00 82.00 270 GLY A CA 1
ATOM 2005 C C . GLY A 1 270 ? -21.392 13.572 14.248 1.00 82.00 270 GLY A C 1
ATOM 2006 O O . GLY A 1 270 ? -21.737 12.401 14.094 1.00 82.00 270 GLY A O 1
ATOM 2007 N N . VAL A 1 271 ? -20.432 13.936 15.097 1.00 89.50 271 VAL A N 1
ATOM 2008 C CA . VAL A 1 271 ? -19.871 13.068 16.136 1.00 89.50 271 VAL A CA 1
ATOM 2009 C C . VAL A 1 271 ? -20.416 13.593 17.464 1.00 89.50 271 VAL A C 1
ATOM 2011 O O . VAL A 1 271 ? -19.977 14.658 17.892 1.00 89.50 271 VAL A O 1
ATOM 2014 N N . PRO A 1 272 ? -21.404 12.932 18.097 1.00 87.88 272 PRO A N 1
ATOM 2015 C CA . PRO A 1 272 ? -22.074 13.472 19.284 1.00 87.88 272 PRO A CA 1
ATOM 2016 C C . PRO A 1 272 ? -21.118 13.859 20.420 1.00 87.88 272 PRO A C 1
ATOM 2018 O O . PRO A 1 272 ? -21.350 14.847 21.109 1.00 87.88 272 PRO A O 1
ATOM 2021 N N . GLU A 1 273 ? -20.026 13.111 20.582 1.00 92.88 273 GLU A N 1
ATOM 2022 C CA . GLU A 1 273 ? -19.001 13.335 21.605 1.00 92.88 273 GLU A CA 1
ATOM 2023 C C . GLU A 1 273 ? -18.054 14.501 21.270 1.00 92.88 273 GLU A C 1
ATOM 2025 O O . GLU A 1 273 ? -17.360 14.996 22.153 1.00 92.88 273 GLU A O 1
ATOM 2030 N N . VAL A 1 274 ? -18.035 14.966 20.013 1.00 94.56 274 VAL A N 1
ATOM 2031 C CA . VAL A 1 274 ? -17.220 16.097 19.541 1.00 94.56 274 VAL A CA 1
ATOM 2032 C C . VAL A 1 274 ? -18.124 17.087 18.793 1.00 94.56 274 VAL A C 1
ATOM 2034 O O . VAL A 1 274 ? -18.185 17.079 17.558 1.00 94.56 274 VAL A O 1
ATOM 2037 N N . PRO A 1 275 ? -18.864 17.950 19.518 1.00 92.50 275 PRO A N 1
ATOM 2038 C CA . PRO A 1 275 ? -19.762 18.916 18.903 1.00 92.50 275 PRO A CA 1
ATOM 2039 C C . PRO A 1 275 ? -19.030 19.810 17.898 1.00 92.50 275 PRO A C 1
ATOM 2041 O O . PRO A 1 275 ? -18.040 20.460 18.227 1.00 92.50 275 PRO A O 1
ATOM 2044 N N . HIS A 1 276 ? -19.555 19.896 16.674 1.00 91.38 276 HIS A N 1
ATOM 2045 C CA . HIS A 1 276 ? -18.870 20.562 15.561 1.00 91.38 276 HIS A CA 1
ATOM 2046 C C . HIS A 1 276 ? -18.477 22.023 15.862 1.00 91.38 276 HIS A C 1
ATOM 2048 O O . HIS A 1 276 ? -17.401 22.465 15.469 1.00 91.38 276 HIS A O 1
ATOM 2054 N N . HIS A 1 277 ? -19.312 22.773 16.590 1.00 91.94 277 HIS A N 1
ATOM 2055 C CA . HIS A 1 277 ? -19.027 24.171 16.944 1.00 91.94 277 HIS A CA 1
ATOM 2056 C C . HIS A 1 277 ? -17.795 24.332 17.854 1.00 91.94 277 HIS A C 1
ATOM 2058 O O . HIS A 1 277 ? -17.091 25.331 17.741 1.00 91.94 277 HIS A O 1
ATOM 2064 N N . LYS A 1 278 ? -17.468 23.331 18.684 1.00 94.31 278 LYS A N 1
ATOM 2065 C CA . LYS A 1 278 ? -16.303 23.364 19.584 1.00 94.31 278 LYS A CA 1
ATOM 2066 C C . LYS A 1 278 ? -14.971 23.228 18.847 1.00 94.31 278 LYS A C 1
ATOM 2068 O O . LYS A 1 278 ? -13.972 23.770 19.298 1.00 94.31 278 LYS A O 1
ATOM 2073 N N . VAL A 1 279 ? -14.955 22.546 17.701 1.00 94.12 279 VAL A N 1
ATOM 2074 C CA . VAL A 1 279 ? -13.740 22.312 16.892 1.00 94.12 279 VAL A CA 1
ATOM 2075 C C . VAL A 1 279 ? -13.647 23.212 15.654 1.00 94.12 279 VAL A C 1
ATOM 2077 O O . VAL A 1 279 ? -12.663 23.162 14.914 1.00 94.12 279 VAL A O 1
ATOM 2080 N N . GLN A 1 280 ? -14.662 24.042 15.400 1.00 92.81 280 GLN A N 1
ATOM 2081 C CA . GLN A 1 280 ? -14.634 25.019 14.314 1.00 92.81 280 GLN A CA 1
ATOM 2082 C C . GLN A 1 280 ? -13.536 26.055 14.551 1.00 92.81 280 GLN A C 1
ATOM 2084 O O . GLN A 1 280 ? -13.413 26.610 15.636 1.00 92.81 280 GLN A O 1
ATOM 2089 N N . LEU A 1 281 ? -12.772 26.359 13.503 1.00 91.50 281 LEU A N 1
ATOM 2090 C CA . LEU A 1 281 ? -11.671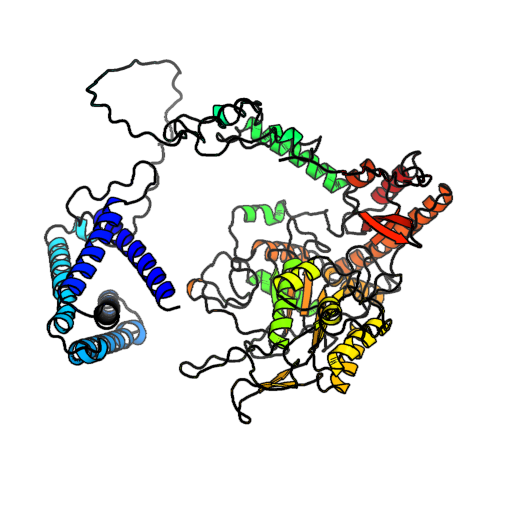 27.317 13.556 1.00 91.50 281 LEU A CA 1
ATOM 2091 C C . LEU A 1 281 ? -12.154 28.701 13.097 1.00 91.50 281 LEU A C 1
ATOM 2093 O O . LEU A 1 281 ? -12.231 28.939 11.884 1.00 91.50 281 LEU A O 1
ATOM 2097 N N . PRO A 1 282 ? -12.498 29.632 14.010 1.00 88.06 282 PRO A N 1
ATOM 2098 C CA . PRO A 1 282 ? -12.839 30.987 13.611 1.00 88.06 282 PRO A CA 1
ATOM 2099 C C . PRO A 1 282 ? -11.602 31.693 13.032 1.00 88.06 282 PRO A C 1
ATOM 2101 O O . PRO A 1 282 ? -10.466 31.360 13.375 1.00 88.06 282 PRO A O 1
ATOM 2104 N N . PRO A 1 283 ? -11.791 32.716 12.186 1.00 84.62 283 PRO A N 1
ATOM 2105 C CA . PRO A 1 283 ? -10.724 33.589 11.708 1.00 84.62 283 PRO A CA 1
ATOM 2106 C C . PRO A 1 283 ? -9.772 34.081 12.807 1.00 84.62 283 PRO A C 1
ATOM 2108 O O . PRO A 1 283 ? -8.581 34.240 12.550 1.00 84.62 283 PRO A O 1
ATOM 2111 N N . THR A 1 284 ? -10.245 34.311 14.029 1.00 85.81 284 THR A N 1
ATOM 2112 C CA . THR A 1 284 ? -9.416 34.728 15.174 1.00 85.81 284 THR A CA 1
ATOM 2113 C C . THR A 1 284 ? -8.489 33.642 15.713 1.00 85.81 284 THR A C 1
ATOM 2115 O O . THR A 1 284 ? -7.536 33.982 16.409 1.00 85.81 284 THR A O 1
ATOM 2118 N N . GLY A 1 285 ? -8.715 32.376 15.357 1.00 89.81 285 GLY A N 1
ATOM 2119 C CA . GLY A 1 285 ? -8.186 31.225 16.082 1.00 89.81 285 GLY A CA 1
ATOM 2120 C C . GLY A 1 285 ? -8.984 30.947 17.358 1.00 89.81 285 GLY A C 1
ATOM 2121 O O . GLY A 1 285 ? -9.829 31.752 17.753 1.00 89.81 285 GLY A O 1
ATOM 2122 N N . LEU A 1 286 ? -8.712 29.796 17.970 1.00 93.38 286 LEU A N 1
ATOM 2123 C CA . LEU A 1 286 ? -9.215 29.438 19.296 1.00 93.38 286 LEU A CA 1
ATOM 2124 C C . LEU A 1 286 ? -8.322 30.070 20.364 1.00 93.38 286 LEU A C 1
ATOM 2126 O O . LEU A 1 286 ? -7.099 30.122 20.191 1.00 93.38 286 LEU A O 1
ATOM 2130 N N . ASP A 1 287 ? -8.915 30.530 21.461 1.00 94.69 287 ASP A N 1
ATOM 2131 C CA . ASP A 1 287 ? -8.139 30.832 22.663 1.00 94.69 287 ASP A CA 1
ATOM 2132 C C . ASP A 1 287 ? -7.704 29.544 23.394 1.00 94.69 287 ASP A C 1
ATOM 2134 O O . ASP A 1 287 ? -7.983 28.423 22.961 1.00 94.69 287 ASP A O 1
ATOM 2138 N N . ALA A 1 288 ? -6.955 29.698 24.489 1.00 97.50 288 ALA A N 1
ATOM 2139 C CA . ALA A 1 288 ? -6.394 28.566 25.221 1.00 97.50 288 ALA A CA 1
ATOM 2140 C C . ALA A 1 288 ? -7.464 27.680 25.880 1.00 97.50 288 ALA A C 1
ATOM 2142 O O . ALA A 1 288 ? -7.278 26.464 25.952 1.00 97.50 288 ALA A O 1
ATOM 2143 N N . GLU A 1 289 ? -8.566 28.263 26.353 1.00 97.38 289 GLU A N 1
ATOM 2144 C CA . GLU A 1 289 ? -9.652 27.525 27.001 1.00 97.38 289 GLU A CA 1
ATOM 2145 C C . GLU A 1 289 ? -10.455 26.758 25.951 1.00 97.38 289 GLU A C 1
ATOM 2147 O O . GLU A 1 289 ? -10.607 25.541 26.062 1.00 97.38 289 GLU A O 1
ATOM 2152 N N . GLN A 1 290 ? -10.839 27.439 24.869 1.00 96.19 290 GLN A N 1
ATOM 2153 C CA . GLN A 1 290 ? -11.525 26.845 23.724 1.00 96.19 290 GLN A CA 1
ATOM 2154 C C . GLN A 1 290 ? -10.711 25.704 23.104 1.00 96.19 290 GLN A C 1
ATOM 2156 O O . GLN A 1 290 ? -11.255 24.642 22.803 1.00 96.19 290 GLN A O 1
ATOM 2161 N N . TYR A 1 291 ? -9.398 25.893 22.932 1.00 97.50 291 TYR A N 1
ATOM 2162 C CA . TYR A 1 291 ? -8.513 24.839 22.440 1.00 97.50 291 TYR A CA 1
ATOM 2163 C C . TYR A 1 291 ? -8.462 23.647 23.401 1.00 97.50 291 TYR A C 1
ATOM 2165 O O . TYR A 1 291 ? -8.583 22.509 22.957 1.00 97.50 291 TYR A O 1
ATOM 2173 N N . THR A 1 292 ? -8.296 23.897 24.703 1.00 98.06 292 THR A N 1
ATOM 2174 C CA . THR A 1 292 ? -8.204 22.832 25.716 1.00 98.06 292 THR A CA 1
ATOM 2175 C C . THR A 1 292 ? -9.493 22.019 25.779 1.00 98.06 292 THR A C 1
ATOM 2177 O O . THR A 1 292 ? -9.442 20.794 25.851 1.00 98.06 292 THR A O 1
ATOM 2180 N N . GLU A 1 293 ? -10.651 22.677 25.703 1.00 97.38 293 GLU A N 1
ATOM 2181 C CA . GLU A 1 293 ? -11.948 22.003 25.646 1.00 97.38 293 GLU A CA 1
ATOM 2182 C C . GLU A 1 293 ? -12.080 21.153 24.372 1.00 97.38 293 GLU A C 1
ATOM 2184 O O . GLU A 1 293 ? -12.401 19.966 24.447 1.00 97.38 293 GLU A O 1
ATOM 2189 N N . ALA A 1 294 ? -11.791 21.735 23.204 1.00 96.81 294 ALA A N 1
ATOM 2190 C CA . ALA A 1 294 ? -11.883 21.052 21.917 1.00 96.81 294 ALA A CA 1
ATOM 2191 C C . ALA A 1 294 ? -10.958 19.827 21.837 1.00 96.81 294 ALA A C 1
ATOM 2193 O O . ALA A 1 294 ? -11.368 18.756 21.383 1.00 96.81 294 ALA A O 1
ATOM 2194 N N . GLU A 1 295 ? -9.717 19.976 22.303 1.00 97.75 295 GLU A N 1
ATOM 2195 C CA . GLU A 1 295 ? -8.728 18.904 22.348 1.00 97.75 295 GLU A CA 1
ATOM 2196 C C . GLU A 1 295 ? -9.145 17.805 23.330 1.00 97.75 295 GLU A C 1
ATOM 2198 O O . GLU A 1 295 ? -9.096 16.633 22.964 1.00 97.75 295 GLU A O 1
ATOM 2203 N N . ALA A 1 296 ? -9.652 18.150 24.519 1.00 97.94 296 ALA A N 1
ATOM 2204 C CA . ALA A 1 296 ? -10.109 17.167 25.498 1.00 97.94 296 ALA A CA 1
ATOM 2205 C C . ALA A 1 296 ? -11.309 16.345 24.996 1.00 97.94 296 ALA A C 1
ATOM 2207 O O . ALA A 1 296 ? -11.342 15.128 25.198 1.00 97.94 296 ALA A O 1
ATOM 2208 N N . LEU A 1 297 ? -12.268 16.986 24.315 1.00 97.38 297 LEU A N 1
ATOM 2209 C CA . LEU A 1 297 ? -13.410 16.311 23.688 1.00 97.38 297 LEU A CA 1
ATOM 2210 C C . LEU A 1 297 ? -12.943 15.330 22.608 1.00 97.38 297 LEU A C 1
ATOM 2212 O O . LEU A 1 297 ? -13.336 14.161 22.610 1.00 97.38 297 LEU A O 1
ATOM 2216 N N . PHE A 1 298 ? -12.065 15.784 21.710 1.00 96.88 298 PHE A N 1
ATOM 2217 C CA . PHE A 1 298 ? -11.543 14.941 20.640 1.00 96.88 298 PHE A CA 1
ATOM 2218 C C . PHE A 1 298 ? -10.692 13.785 21.177 1.00 96.88 298 PHE A C 1
ATOM 2220 O O . PHE A 1 298 ? -10.906 12.642 20.776 1.00 96.88 298 PHE A O 1
ATOM 2227 N N . ARG A 1 299 ? -9.789 14.045 22.131 1.00 96.88 299 ARG A N 1
ATOM 2228 C CA . ARG A 1 299 ? -8.978 13.012 22.789 1.00 96.88 299 ARG A CA 1
ATOM 2229 C C . ARG A 1 299 ? -9.861 11.966 23.461 1.00 96.88 299 ARG A C 1
ATOM 2231 O O . ARG A 1 299 ? -9.691 10.783 23.200 1.00 96.88 299 ARG A O 1
ATOM 2238 N N . SER A 1 300 ? -10.865 12.385 24.235 1.00 96.75 300 SER A N 1
ATOM 2239 C CA . SER A 1 300 ? -11.799 11.458 24.888 1.00 96.75 300 SER A CA 1
ATOM 2240 C C . SER A 1 300 ? -12.533 10.564 23.883 1.00 96.75 300 SER A C 1
ATOM 2242 O O . SER A 1 300 ? -12.654 9.354 24.101 1.00 96.75 300 SER A O 1
ATOM 2244 N N . HIS A 1 301 ? -12.974 11.137 22.757 1.00 95.38 301 HIS A N 1
ATOM 2245 C CA . HIS A 1 301 ? -13.599 10.384 21.674 1.00 95.38 301 HIS A CA 1
ATOM 2246 C C . HIS A 1 301 ? -12.637 9.357 21.057 1.00 95.38 301 HIS A C 1
ATOM 2248 O O . HIS A 1 301 ? -12.993 8.182 20.946 1.00 95.38 301 HIS A O 1
ATOM 2254 N N . ILE A 1 302 ? -11.418 9.768 20.696 1.00 95.12 302 ILE A N 1
ATOM 2255 C CA . ILE A 1 302 ? -10.408 8.880 20.103 1.00 95.12 302 ILE A CA 1
ATOM 2256 C C . ILE A 1 302 ? -9.980 7.781 21.081 1.00 95.12 302 ILE A C 1
ATOM 2258 O O . ILE A 1 302 ? -9.906 6.619 20.679 1.00 95.12 302 ILE A O 1
ATOM 2262 N N . ASP A 1 303 ? -9.786 8.092 22.362 1.00 94.69 303 ASP A N 1
ATOM 2263 C CA . ASP A 1 303 ? -9.449 7.104 23.391 1.00 94.69 303 ASP A CA 1
ATOM 2264 C C . ASP A 1 303 ? -10.570 6.067 23.546 1.00 94.69 303 ASP A C 1
ATOM 2266 O O . ASP A 1 303 ? -10.314 4.869 23.689 1.00 94.69 303 ASP A O 1
ATOM 2270 N N . ALA A 1 304 ? -11.832 6.508 23.504 1.00 93.75 304 ALA A N 1
ATOM 2271 C CA . ALA A 1 304 ? -12.986 5.617 23.570 1.00 93.75 304 ALA A CA 1
ATOM 2272 C C . ALA A 1 304 ? -13.088 4.692 22.353 1.00 93.75 304 ALA A C 1
ATOM 2274 O O . ALA A 1 304 ? -13.343 3.501 22.527 1.00 93.75 304 ALA A O 1
ATOM 2275 N N . GLN A 1 305 ? -12.858 5.213 21.145 1.00 94.06 305 GLN A N 1
ATOM 2276 C CA . GLN A 1 305 ? -12.826 4.400 19.927 1.00 94.06 305 GLN A CA 1
ATOM 2277 C C . GLN A 1 305 ? -11.654 3.412 19.943 1.00 94.06 305 GLN A C 1
ATOM 2279 O O . GLN A 1 305 ? -11.839 2.238 19.640 1.00 94.06 305 GLN A O 1
ATOM 2284 N N . THR A 1 306 ? -10.473 3.851 20.381 1.00 94.19 306 THR A N 1
ATOM 2285 C CA . THR A 1 306 ? -9.255 3.027 20.445 1.00 94.19 306 THR A CA 1
ATOM 2286 C C . THR A 1 306 ? -9.429 1.816 21.363 1.00 94.19 306 THR A C 1
ATOM 2288 O O . THR A 1 306 ? -9.028 0.714 20.993 1.00 94.19 306 THR A O 1
ATOM 2291 N N . ARG A 1 307 ? -10.083 1.982 22.524 1.00 92.31 307 ARG A N 1
ATOM 2292 C CA . ARG A 1 307 ? -10.335 0.885 23.482 1.00 92.31 307 ARG A CA 1
ATOM 2293 C C . ARG A 1 307 ? -11.224 -0.237 22.939 1.00 92.31 307 ARG A C 1
ATOM 2295 O O . ARG A 1 307 ? -11.098 -1.370 23.394 1.00 92.31 307 ARG A O 1
ATOM 2302 N N . ASN A 1 308 ? -12.130 0.084 22.019 1.00 93.75 308 ASN A N 1
ATOM 2303 C CA . ASN A 1 308 ? -13.114 -0.860 21.482 1.00 93.75 308 ASN A CA 1
ATOM 2304 C C . ASN A 1 308 ? -12.805 -1.289 20.041 1.00 93.75 308 ASN A C 1
ATOM 2306 O O . ASN A 1 308 ? -13.535 -2.095 19.472 1.00 93.75 308 ASN A O 1
ATOM 2310 N N . PHE A 1 309 ? -11.757 -0.732 19.438 1.00 96.50 309 PHE A N 1
ATOM 2311 C CA . PHE A 1 309 ? -11.400 -0.970 18.049 1.00 96.50 309 PHE A CA 1
ATOM 2312 C C . PHE A 1 309 ? -11.172 -2.463 17.792 1.00 96.50 309 PHE A C 1
ATOM 2314 O O . PHE A 1 309 ? -10.389 -3.092 18.499 1.00 96.50 309 PHE A O 1
ATOM 2321 N N . ALA A 1 310 ? -11.873 -3.034 16.810 1.00 96.81 310 ALA A N 1
ATOM 2322 C CA . ALA A 1 310 ? -11.742 -4.458 16.486 1.00 96.81 310 ALA A CA 1
ATOM 2323 C C . ALA A 1 310 ? -12.033 -4.804 15.015 1.00 96.81 310 ALA A C 1
ATOM 2325 O O . ALA A 1 310 ? -11.667 -5.881 14.544 1.00 96.81 310 ALA A O 1
ATOM 2326 N N . GLY A 1 311 ? -12.711 -3.919 14.280 1.00 97.00 311 GLY A N 1
ATOM 2327 C CA . GLY A 1 311 ? -13.237 -4.229 12.951 1.00 97.00 311 GLY A CA 1
ATOM 2328 C C . GLY A 1 311 ? -12.346 -3.914 11.756 1.00 97.00 311 GLY A C 1
ATOM 2329 O O . GLY A 1 311 ? -12.822 -4.004 10.630 1.00 97.00 311 GLY A O 1
ATOM 2330 N N . TYR A 1 312 ? -11.090 -3.527 11.976 1.00 97.25 312 TYR A N 1
ATOM 2331 C CA . TYR A 1 312 ? -10.115 -3.264 10.917 1.00 97.25 312 TYR A CA 1
ATOM 2332 C C . TYR A 1 312 ? -8.767 -3.888 11.275 1.00 97.25 312 TYR A C 1
ATOM 2334 O O . TYR A 1 312 ? -8.393 -4.000 12.441 1.00 97.25 312 TYR A O 1
ATOM 2342 N N . GLN A 1 313 ? -7.991 -4.224 10.250 1.00 95.81 313 GLN A N 1
ATOM 2343 C CA . GLN A 1 313 ? -6.674 -4.855 10.345 1.00 95.81 313 GLN A CA 1
ATOM 2344 C C . GLN A 1 313 ? -5.544 -3.882 10.732 1.00 95.81 313 GLN A C 1
ATOM 2346 O O . GLN A 1 313 ? -4.507 -3.818 10.070 1.00 95.81 313 GLN A O 1
ATOM 2351 N N . VAL A 1 314 ? -5.755 -3.087 11.780 1.00 96.31 314 VAL A N 1
ATOM 2352 C CA . VAL A 1 314 ? -4.818 -2.068 12.276 1.00 96.31 314 VAL A CA 1
ATOM 2353 C C . VAL A 1 314 ? -4.571 -2.303 13.757 1.00 96.31 314 VAL A C 1
ATOM 2355 O O . VAL A 1 314 ? -5.506 -2.290 14.552 1.00 96.31 314 VAL A O 1
ATOM 2358 N N . THR A 1 315 ? -3.315 -2.504 14.149 1.00 96.62 315 THR A N 1
ATOM 2359 C CA . THR A 1 315 ? -2.950 -2.597 15.565 1.00 96.62 315 THR A CA 1
ATOM 2360 C C . THR A 1 315 ? -3.106 -1.229 16.238 1.00 96.62 315 THR A C 1
ATOM 2362 O O . THR A 1 315 ? -2.372 -0.300 15.912 1.00 96.62 315 THR A O 1
ATOM 2365 N N . SER A 1 316 ? -4.044 -1.110 17.186 1.00 93.88 316 SER A N 1
ATOM 2366 C CA . SER A 1 316 ? -4.337 0.142 17.904 1.00 93.88 316 SER A CA 1
ATOM 2367 C C . SER A 1 316 ? -3.600 0.288 19.244 1.00 93.88 316 SER A C 1
ATOM 2369 O O . SER A 1 316 ? -3.460 1.399 19.749 1.00 93.88 316 SER A O 1
ATOM 2371 N N . ALA A 1 317 ? -3.082 -0.810 19.809 1.00 91.25 317 ALA A N 1
ATOM 2372 C CA . ALA A 1 317 ? -2.221 -0.782 20.992 1.00 91.25 317 ALA A CA 1
ATOM 2373 C C . ALA A 1 317 ? -0.822 -0.293 20.597 1.00 91.25 317 ALA A C 1
ATOM 2375 O O . ALA A 1 317 ? 0.046 -1.084 20.203 1.00 91.25 317 ALA A O 1
ATOM 2376 N N . LEU A 1 318 ? -0.648 1.026 20.652 1.00 94.50 318 LEU A N 1
ATOM 2377 C CA . LEU A 1 318 ? 0.594 1.724 20.353 1.00 94.50 318 LEU A CA 1
ATOM 2378 C C . LEU A 1 318 ? 1.243 2.202 21.652 1.00 94.50 318 LEU A C 1
ATOM 2380 O O . LEU A 1 318 ? 0.571 2.756 22.515 1.00 94.50 318 LEU A O 1
ATOM 2384 N N . ASP A 1 319 ? 2.556 2.035 21.747 1.00 92.44 319 ASP A N 1
ATOM 2385 C CA . ASP A 1 319 ? 3.360 2.517 22.865 1.00 92.44 319 ASP A CA 1
ATOM 2386 C C . ASP A 1 319 ? 4.638 3.135 22.297 1.00 92.44 319 ASP A C 1
ATOM 2388 O O . ASP A 1 319 ? 5.639 2.451 22.121 1.00 92.44 319 ASP A O 1
ATOM 2392 N N . TYR A 1 320 ? 4.570 4.404 21.893 1.00 94.69 320 TYR A N 1
ATOM 2393 C CA . TYR A 1 320 ? 5.702 5.134 21.299 1.00 94.69 320 TYR A CA 1
ATOM 2394 C C . TYR A 1 320 ? 5.958 6.491 21.957 1.00 94.69 320 TYR A C 1
ATOM 2396 O O . TYR A 1 320 ? 6.994 7.101 21.697 1.00 94.69 320 TYR A O 1
ATOM 2404 N N . GLU A 1 321 ? 5.017 6.993 22.759 1.00 92.50 321 GLU A N 1
ATOM 2405 C CA . GLU A 1 321 ? 5.019 8.373 23.249 1.00 92.50 321 GLU A CA 1
ATOM 2406 C C . GLU A 1 321 ? 6.282 8.688 24.057 1.00 92.50 321 GLU A C 1
ATOM 2408 O O . GLU A 1 321 ? 7.011 9.621 23.713 1.00 92.50 321 GLU A O 1
ATOM 2413 N N . GLU A 1 322 ? 6.596 7.866 25.060 1.00 93.94 322 GLU A N 1
ATOM 2414 C CA . GLU A 1 322 ? 7.754 8.086 25.932 1.00 93.94 322 GLU A CA 1
ATOM 2415 C C . GLU A 1 322 ? 9.089 7.965 25.184 1.00 93.94 322 GLU A C 1
ATOM 2417 O O . GLU A 1 322 ? 10.024 8.724 25.444 1.00 93.94 322 GLU A O 1
ATOM 2422 N N . ARG A 1 323 ? 9.184 7.029 24.228 1.00 95.06 323 ARG A N 1
ATOM 2423 C CA . ARG A 1 323 ? 10.438 6.726 23.516 1.00 95.06 323 ARG A CA 1
ATOM 2424 C C . ARG A 1 323 ? 10.704 7.650 22.337 1.00 95.06 323 ARG A C 1
ATOM 2426 O O . ARG A 1 323 ? 11.863 7.939 22.042 1.00 95.06 323 ARG A O 1
ATOM 2433 N N . LEU A 1 324 ? 9.657 8.078 21.631 1.00 96.25 324 LEU A N 1
ATOM 2434 C CA . LEU A 1 324 ? 9.779 8.777 20.350 1.00 96.25 324 LEU A CA 1
ATOM 2435 C C . LEU A 1 324 ? 9.206 10.202 20.366 1.00 96.25 324 LEU A C 1
ATOM 2437 O O . LEU A 1 324 ? 9.415 10.949 19.405 1.00 96.25 324 LEU A O 1
ATOM 2441 N N . GLY A 1 325 ? 8.529 10.622 21.440 1.00 95.00 325 GLY A N 1
ATOM 2442 C CA . GLY A 1 325 ? 7.871 11.929 21.530 1.00 95.00 325 GLY A CA 1
ATOM 2443 C C . GLY A 1 325 ? 8.809 13.120 21.300 1.00 95.00 325 GLY A C 1
ATOM 2444 O O . GLY A 1 325 ? 8.424 14.106 20.666 1.00 95.00 325 GLY A O 1
ATOM 2445 N N . HIS A 1 326 ? 10.084 13.033 21.700 1.00 94.31 326 HIS A N 1
ATOM 2446 C CA . HIS A 1 326 ? 11.054 14.121 21.491 1.00 94.31 326 HIS A CA 1
ATOM 2447 C C . HIS A 1 326 ? 11.394 14.374 20.015 1.00 94.31 326 HIS A C 1
ATOM 2449 O O . HIS A 1 326 ? 11.857 15.471 19.676 1.00 94.31 326 HIS A O 1
ATOM 2455 N N . TYR A 1 327 ? 11.144 13.410 19.122 1.00 95.50 327 TYR A N 1
ATOM 2456 C CA . TYR A 1 327 ? 11.326 13.588 17.680 1.00 95.50 327 TYR A CA 1
ATOM 2457 C C . TYR A 1 327 ? 10.198 14.393 17.028 1.00 95.50 327 TYR A C 1
ATOM 2459 O O . TYR A 1 327 ? 10.404 14.903 15.930 1.00 95.50 327 TYR A O 1
ATOM 2467 N N . LEU A 1 328 ? 9.046 14.589 17.686 1.00 94.50 328 LEU A N 1
ATOM 2468 C CA . LEU A 1 328 ? 7.939 15.393 17.138 1.00 94.50 328 LEU A CA 1
ATOM 2469 C C . LEU A 1 328 ? 8.342 16.862 16.903 1.00 94.50 328 LEU A C 1
ATOM 2471 O O . LEU A 1 328 ? 7.794 17.534 16.035 1.00 94.50 328 LEU A O 1
ATOM 2475 N N . ASN A 1 329 ? 9.383 17.337 17.596 1.00 94.31 329 ASN A N 1
ATOM 2476 C CA . ASN A 1 329 ? 10.001 18.651 17.389 1.00 94.31 329 ASN A CA 1
ATOM 2477 C C . ASN A 1 329 ? 11.157 18.630 16.364 1.00 94.31 329 ASN A C 1
ATOM 2479 O O . ASN A 1 329 ? 12.057 19.479 16.413 1.00 94.31 329 ASN A O 1
ATOM 2483 N N . ARG A 1 330 ? 11.206 17.632 15.472 1.00 94.81 330 ARG A N 1
ATOM 2484 C CA . ARG A 1 330 ? 12.234 17.463 14.432 1.00 94.81 330 ARG A CA 1
ATOM 2485 C C . ARG A 1 330 ? 11.568 17.171 13.088 1.00 94.81 330 ARG A C 1
ATOM 2487 O O . ARG A 1 330 ? 10.764 16.259 12.960 1.00 94.81 330 ARG A O 1
ATOM 2494 N N . HIS A 1 331 ? 11.947 17.917 12.055 1.00 94.56 331 HIS A N 1
ATOM 2495 C CA . HIS A 1 331 ? 11.398 17.738 10.710 1.00 94.56 331 HIS A CA 1
ATOM 2496 C C . HIS A 1 331 ? 12.228 16.715 9.917 1.00 94.56 331 HIS A C 1
ATOM 2498 O O . HIS A 1 331 ? 13.079 17.084 9.107 1.00 94.56 331 HIS A O 1
ATOM 2504 N N . LEU A 1 332 ? 12.020 15.426 10.193 1.00 96.38 332 LEU A N 1
ATOM 2505 C CA . LEU A 1 332 ? 12.722 14.345 9.496 1.00 96.38 332 LEU A CA 1
ATOM 2506 C C . LEU A 1 332 ? 12.185 14.172 8.069 1.00 96.38 332 LEU A C 1
ATOM 2508 O O . LEU A 1 332 ? 10.987 13.967 7.877 1.00 96.38 332 LEU A O 1
ATOM 2512 N N . ASN A 1 333 ? 13.067 14.208 7.067 1.00 96.81 333 ASN A N 1
ATOM 2513 C CA . ASN A 1 333 ? 12.686 14.017 5.664 1.00 96.81 333 ASN A CA 1
ATOM 2514 C C . ASN A 1 333 ? 13.691 13.128 4.925 1.00 96.81 333 ASN A C 1
ATOM 2516 O O . ASN A 1 333 ? 14.842 13.515 4.724 1.00 96.81 333 ASN A O 1
ATOM 2520 N N . ASN A 1 334 ? 13.234 11.968 4.453 1.00 97.19 334 ASN A N 1
ATOM 2521 C CA . ASN A 1 334 ? 14.064 10.983 3.752 1.00 97.19 334 ASN A CA 1
ATOM 2522 C C . ASN A 1 334 ? 14.117 11.201 2.231 1.00 97.19 334 ASN A C 1
ATOM 2524 O O . ASN A 1 334 ? 14.329 10.253 1.487 1.00 97.19 334 ASN A O 1
ATOM 2528 N N . VAL A 1 335 ? 13.950 12.437 1.755 1.00 95.06 335 VAL A N 1
ATOM 2529 C CA . VAL A 1 335 ? 13.942 12.802 0.325 1.00 95.06 335 VAL A CA 1
ATOM 2530 C C . VAL A 1 335 ? 14.983 12.052 -0.533 1.00 95.06 335 VAL A C 1
ATOM 2532 O O . VAL A 1 335 ? 16.174 11.984 -0.198 1.00 95.06 335 VAL A O 1
ATOM 2535 N N . GLY A 1 336 ? 14.521 11.518 -1.668 1.00 92.44 336 GLY A N 1
ATOM 2536 C CA . GLY A 1 336 ? 15.311 10.744 -2.633 1.00 92.44 336 GLY A CA 1
ATOM 2537 C C . GLY A 1 336 ? 15.592 9.292 -2.220 1.00 92.44 336 GLY A C 1
ATOM 2538 O O . GLY A 1 336 ? 15.141 8.822 -1.171 1.00 92.44 336 GLY A O 1
ATOM 2539 N N . ASP A 1 337 ? 16.383 8.605 -3.048 1.00 94.44 337 ASP A N 1
ATOM 2540 C CA . ASP A 1 337 ? 16.722 7.179 -2.921 1.00 94.44 337 ASP A CA 1
ATOM 2541 C C . ASP A 1 337 ? 17.289 6.818 -1.518 1.00 94.44 337 ASP A C 1
ATOM 2543 O O . ASP A 1 337 ? 18.165 7.541 -1.019 1.00 94.44 337 ASP A O 1
ATOM 2547 N N . PRO A 1 338 ? 16.819 5.741 -0.850 1.00 96.88 338 PRO A N 1
ATOM 2548 C CA . PRO A 1 338 ? 17.273 5.351 0.496 1.00 96.88 338 PRO A CA 1
ATOM 2549 C C . PRO A 1 338 ? 18.769 5.024 0.597 1.00 96.88 338 PRO A C 1
ATOM 2551 O O . PRO A 1 338 ? 19.360 5.140 1.676 1.00 96.88 338 PRO A O 1
ATOM 2554 N N . TYR A 1 339 ? 19.396 4.647 -0.516 1.00 95.50 339 TYR A N 1
ATOM 2555 C CA . TYR A 1 339 ? 20.789 4.206 -0.592 1.00 95.50 339 TYR A CA 1
ATOM 2556 C C . TYR A 1 339 ? 21.742 5.324 -1.023 1.00 95.50 339 TYR A C 1
ATOM 2558 O O . TYR A 1 339 ? 22.950 5.113 -1.112 1.00 95.50 339 TYR A O 1
ATOM 2566 N N . GLN A 1 340 ? 21.224 6.537 -1.243 1.00 91.56 340 GLN A N 1
ATOM 2567 C CA . GLN A 1 340 ? 22.019 7.712 -1.587 1.00 91.56 340 GLN A CA 1
ATOM 2568 C C . GLN A 1 340 ? 21.915 8.808 -0.525 1.00 91.56 340 GLN A C 1
ATOM 2570 O O . GLN A 1 340 ? 20.837 9.137 -0.010 1.00 91.56 340 GLN A O 1
ATOM 2575 N N . SER A 1 341 ? 23.060 9.420 -0.226 1.00 86.50 341 SER A N 1
ATOM 2576 C CA . SER A 1 341 ? 23.125 10.615 0.612 1.00 86.50 341 SER A CA 1
ATOM 2577 C C . SER A 1 341 ? 22.333 11.753 -0.024 1.00 86.50 341 SER A C 1
ATOM 2579 O O . SER A 1 341 ? 22.405 11.974 -1.226 1.00 86.50 341 SER A O 1
ATOM 2581 N N . SER A 1 342 ? 21.582 12.481 0.795 1.00 83.88 342 SER A N 1
ATOM 2582 C CA . SER A 1 342 ? 20.832 13.670 0.383 1.00 83.88 342 SER A CA 1
ATOM 2583 C C . SER A 1 342 ? 21.512 14.931 0.914 1.00 83.88 342 SER A C 1
ATOM 2585 O O . SER A 1 342 ? 22.182 14.891 1.948 1.00 83.88 342 SER A O 1
ATOM 2587 N N . SER A 1 343 ? 21.301 16.066 0.244 1.00 87.69 343 SER A N 1
ATOM 2588 C CA . SER A 1 343 ? 21.661 17.386 0.781 1.00 87.69 343 SER A CA 1
ATOM 2589 C C . SER A 1 343 ? 20.840 17.751 2.031 1.00 87.69 343 SER A C 1
ATOM 2591 O O . SER A 1 343 ? 21.266 18.588 2.829 1.00 87.69 343 SER A O 1
ATOM 2593 N N . TYR A 1 344 ? 19.687 17.101 2.239 1.00 91.62 344 TYR A N 1
ATOM 2594 C CA . TYR A 1 344 ? 18.868 17.221 3.444 1.00 91.62 344 TYR A CA 1
ATOM 2595 C C . TYR A 1 344 ? 19.390 16.296 4.551 1.00 91.62 344 TYR A C 1
ATOM 2597 O O . TYR A 1 344 ? 19.105 15.100 4.571 1.00 91.62 344 TYR A O 1
ATOM 2605 N N . THR A 1 345 ? 20.163 16.841 5.489 1.00 92.62 345 THR A N 1
ATOM 2606 C CA . THR A 1 345 ? 20.875 16.050 6.511 1.00 92.62 345 THR A CA 1
ATOM 2607 C C . THR A 1 345 ? 20.003 15.581 7.678 1.00 92.62 345 THR A C 1
ATOM 2609 O O . THR A 1 345 ? 20.372 14.627 8.355 1.00 92.62 345 THR A O 1
ATOM 2612 N N . LEU A 1 346 ? 18.839 16.199 7.908 1.00 95.69 346 LEU A N 1
ATOM 2613 C CA . LEU A 1 346 ? 17.869 15.776 8.927 1.00 95.69 346 LEU A CA 1
ATOM 2614 C C . LEU A 1 346 ? 16.994 14.632 8.396 1.00 95.69 346 LEU A C 1
ATOM 2616 O O . LEU A 1 346 ? 15.801 14.786 8.153 1.00 95.69 346 LEU A O 1
ATOM 2620 N N . ASN A 1 347 ? 17.605 13.475 8.173 1.00 96.44 347 ASN A N 1
ATOM 2621 C CA . ASN A 1 347 ? 16.931 12.290 7.657 1.00 96.44 347 ASN A CA 1
ATOM 2622 C C . ASN A 1 347 ? 17.259 11.057 8.507 1.00 96.44 347 ASN A C 1
ATOM 2624 O O . ASN A 1 347 ? 18.236 11.038 9.253 1.00 96.44 347 ASN A O 1
ATOM 2628 N N . SER A 1 348 ? 16.444 10.020 8.369 1.00 97.38 348 SER A N 1
ATOM 2629 C CA . SER A 1 348 ? 16.588 8.727 9.036 1.00 97.38 348 SER A CA 1
ATOM 2630 C C . SER A 1 348 ? 16.887 7.603 8.041 1.00 97.38 348 SER A C 1
ATOM 2632 O O . SER A 1 348 ? 16.614 6.441 8.334 1.00 97.38 348 SER A O 1
ATOM 2634 N N . LYS A 1 349 ? 17.478 7.902 6.870 1.00 98.06 349 LYS A N 1
ATOM 2635 C CA . LYS A 1 349 ? 17.763 6.887 5.832 1.00 98.06 349 LYS A CA 1
ATOM 2636 C C . LYS A 1 349 ? 18.615 5.721 6.351 1.00 98.06 349 LYS A C 1
ATOM 2638 O O . LYS A 1 349 ? 18.551 4.621 5.819 1.00 98.06 349 LYS A O 1
ATOM 2643 N N . VAL A 1 350 ? 19.419 5.951 7.390 1.00 97.56 350 VAL A N 1
ATOM 2644 C CA . VAL A 1 350 ? 20.178 4.894 8.082 1.00 97.56 350 VAL A CA 1
ATOM 2645 C C . VAL A 1 350 ? 19.261 3.862 8.745 1.00 97.56 350 VAL A C 1
ATOM 2647 O O . VAL A 1 350 ? 19.493 2.670 8.588 1.00 97.56 350 VAL A O 1
ATOM 2650 N N . LEU A 1 351 ? 18.198 4.312 9.418 1.00 98.44 351 LEU A N 1
ATOM 2651 C CA . LEU A 1 351 ? 17.189 3.440 10.024 1.00 98.44 351 LEU A CA 1
ATOM 2652 C C . LEU A 1 351 ? 16.295 2.831 8.949 1.00 98.44 351 LEU A C 1
ATOM 2654 O O . LEU A 1 351 ? 15.936 1.665 9.033 1.00 98.44 351 LEU A O 1
ATOM 2658 N N . GLU A 1 352 ? 15.992 3.603 7.903 1.00 98.75 352 GLU A N 1
ATOM 2659 C CA . GLU A 1 352 ? 15.250 3.112 6.746 1.00 98.75 352 GLU A CA 1
ATOM 2660 C C . GLU A 1 352 ? 15.914 1.882 6.126 1.00 98.75 352 GLU A C 1
ATOM 2662 O O . GLU A 1 352 ? 15.247 0.875 5.925 1.00 98.75 352 GLU A O 1
ATOM 2667 N N . ARG A 1 353 ? 17.228 1.930 5.877 1.00 98.75 353 ARG A N 1
ATOM 2668 C CA . ARG A 1 353 ? 17.962 0.779 5.337 1.00 98.75 353 ARG A CA 1
ATOM 2669 C C . ARG A 1 353 ? 17.967 -0.413 6.288 1.00 98.75 353 ARG A C 1
ATOM 2671 O O . ARG A 1 353 ? 17.783 -1.521 5.817 1.00 98.75 353 ARG A O 1
ATOM 2678 N N . ALA A 1 354 ? 18.083 -0.196 7.599 1.00 98.81 354 ALA A N 1
ATOM 2679 C CA . ALA A 1 354 ? 17.997 -1.286 8.574 1.00 98.81 354 ALA A CA 1
ATOM 2680 C C . ALA A 1 354 ? 16.616 -1.972 8.565 1.00 98.81 354 ALA A C 1
ATOM 2682 O O . ALA A 1 354 ? 16.535 -3.196 8.618 1.00 98.81 354 ALA A O 1
ATOM 2683 N N . VAL A 1 355 ? 15.532 -1.197 8.445 1.00 98.88 355 VAL A N 1
ATOM 2684 C CA . VAL A 1 355 ? 14.169 -1.736 8.279 1.00 98.88 355 VAL A CA 1
ATOM 2685 C C . VAL A 1 355 ? 14.048 -2.509 6.966 1.00 98.88 355 VAL A C 1
ATOM 2687 O O . VAL A 1 355 ? 13.483 -3.598 6.938 1.00 98.88 355 VAL A O 1
ATOM 2690 N N . LEU A 1 356 ? 14.586 -1.965 5.875 1.00 98.88 356 LEU A N 1
ATOM 2691 C CA . LEU A 1 356 ? 14.554 -2.619 4.569 1.00 98.88 356 LEU A CA 1
ATOM 2692 C C . LEU A 1 356 ? 15.372 -3.915 4.546 1.00 98.88 356 LEU A C 1
ATOM 2694 O O . LEU A 1 356 ? 14.887 -4.897 4.000 1.00 98.88 356 LEU A O 1
ATOM 2698 N N . ASP A 1 357 ? 16.549 -3.946 5.173 1.00 98.88 357 ASP A N 1
ATOM 2699 C CA . ASP A 1 357 ? 17.374 -5.151 5.311 1.00 98.88 357 ASP A CA 1
ATOM 2700 C C . ASP A 1 357 ? 16.646 -6.228 6.131 1.00 98.88 357 ASP A C 1
ATOM 2702 O O . ASP A 1 357 ? 16.659 -7.398 5.754 1.00 98.88 357 ASP A O 1
ATOM 2706 N N . TYR A 1 358 ? 15.947 -5.838 7.204 1.00 98.88 358 TYR A N 1
ATOM 2707 C CA . TYR A 1 358 ? 15.136 -6.760 8.003 1.00 98.88 358 TYR A CA 1
ATOM 2708 C C . TYR A 1 358 ? 14.057 -7.443 7.156 1.00 98.88 358 TYR A C 1
ATOM 2710 O O . TYR A 1 358 ? 13.955 -8.668 7.158 1.00 98.88 358 TYR A O 1
ATOM 2718 N N . PHE A 1 359 ? 13.275 -6.668 6.398 1.00 98.81 359 PHE A N 1
ATOM 2719 C CA . PHE A 1 359 ? 12.233 -7.231 5.536 1.00 98.81 359 PHE A CA 1
ATOM 2720 C C . PHE A 1 359 ? 12.800 -7.956 4.314 1.00 98.81 359 PHE A C 1
ATOM 2722 O O . PHE A 1 359 ? 12.219 -8.944 3.883 1.00 98.81 359 PHE A O 1
ATOM 2729 N N . ALA A 1 360 ? 13.948 -7.530 3.786 1.00 98.88 360 ALA A N 1
ATOM 2730 C CA . ALA A 1 360 ? 14.631 -8.243 2.713 1.00 98.88 360 ALA A CA 1
ATOM 2731 C C . ALA A 1 360 ? 15.059 -9.634 3.188 1.00 98.88 360 ALA A C 1
ATOM 2733 O O . ALA A 1 360 ? 14.837 -10.611 2.481 1.00 98.88 360 ALA A O 1
ATOM 2734 N N . SER A 1 361 ? 15.593 -9.737 4.408 1.00 98.75 361 SER A N 1
ATOM 2735 C CA . SER A 1 361 ? 15.894 -11.022 5.036 1.00 98.75 361 SER A CA 1
ATOM 2736 C C . SER A 1 361 ? 14.626 -11.843 5.287 1.00 98.75 361 SER A C 1
ATOM 2738 O O . SER A 1 361 ? 14.584 -13.013 4.920 1.00 98.75 361 SER A O 1
ATOM 2740 N N . LEU A 1 362 ? 13.587 -11.238 5.875 1.00 98.69 362 LEU A N 1
ATOM 2741 C CA . LEU A 1 362 ? 12.336 -11.924 6.224 1.00 98.69 362 LEU A CA 1
ATOM 2742 C C . LEU A 1 362 ? 11.588 -12.466 4.994 1.00 98.69 362 LEU A C 1
ATOM 2744 O O . LEU A 1 362 ? 10.950 -13.510 5.069 1.00 98.69 362 LEU A O 1
ATOM 2748 N N . TRP A 1 363 ? 11.668 -11.761 3.865 1.00 98.81 363 TRP A N 1
ATOM 2749 C CA . TRP A 1 363 ? 11.043 -12.137 2.593 1.00 98.81 363 TRP A CA 1
ATOM 2750 C C . TRP A 1 363 ? 12.011 -12.837 1.636 1.00 98.81 363 TRP A C 1
ATOM 2752 O O . TRP A 1 363 ? 11.740 -12.912 0.436 1.00 98.81 363 TRP A O 1
ATOM 2762 N N . HIS A 1 364 ? 13.145 -13.327 2.146 1.00 98.69 364 HIS A N 1
ATOM 2763 C CA . HIS A 1 364 ? 14.120 -14.115 1.390 1.00 98.69 364 HIS A CA 1
ATOM 2764 C C . HIS A 1 364 ? 14.651 -13.423 0.120 1.00 98.69 364 HIS A C 1
ATOM 2766 O O . HIS A 1 364 ? 15.033 -14.073 -0.854 1.00 98.69 364 HIS A O 1
ATOM 2772 N N . ALA A 1 365 ? 14.690 -12.091 0.114 1.00 98.62 365 ALA A N 1
ATOM 2773 C CA . ALA A 1 365 ? 15.342 -11.326 -0.934 1.00 98.62 365 ALA A CA 1
ATOM 2774 C C . ALA A 1 365 ? 16.867 -11.418 -0.784 1.00 98.62 365 ALA A C 1
ATOM 2776 O O . ALA A 1 365 ? 17.401 -11.600 0.310 1.00 98.62 365 ALA A O 1
ATOM 2777 N N . LYS A 1 366 ? 17.607 -11.229 -1.877 1.00 98.38 366 LYS A N 1
ATOM 2778 C CA . LYS A 1 366 ? 19.071 -11.166 -1.822 1.00 98.38 366 LYS A CA 1
ATOM 2779 C C . LYS A 1 366 ? 19.511 -9.817 -1.242 1.00 98.38 366 LYS A C 1
ATOM 2781 O O . LYS A 1 366 ? 19.288 -8.776 -1.858 1.00 98.38 366 LYS A O 1
ATOM 2786 N N . TRP A 1 367 ? 20.141 -9.829 -0.071 1.00 97.50 367 TRP A N 1
ATOM 2787 C CA . TRP A 1 367 ? 20.620 -8.639 0.644 1.00 97.50 367 TRP A CA 1
ATOM 2788 C C . TRP A 1 367 ? 22.127 -8.752 0.966 1.00 97.50 367 TRP A C 1
ATOM 2790 O O . TRP A 1 367 ? 22.645 -9.870 1.014 1.00 97.50 367 TRP A O 1
ATOM 2800 N N . PRO A 1 368 ? 22.868 -7.636 1.156 1.00 97.94 368 PRO A N 1
ATOM 2801 C CA . PRO A 1 368 ? 22.420 -6.236 1.135 1.00 97.94 368 PRO A CA 1
ATOM 2802 C C . PRO A 1 368 ? 22.105 -5.719 -0.280 1.00 97.94 368 PRO A C 1
ATOM 2804 O O . PRO A 1 368 ? 22.477 -6.342 -1.274 1.00 97.94 368 PRO A O 1
ATOM 2807 N N . HIS A 1 369 ? 21.445 -4.557 -0.374 1.00 97.75 369 HIS A N 1
ATOM 2808 C CA . HIS A 1 369 ? 21.258 -3.862 -1.654 1.00 97.75 369 HIS A CA 1
ATOM 2809 C C . HIS A 1 369 ? 22.614 -3.591 -2.319 1.00 97.75 369 HIS A C 1
ATOM 2811 O O . HIS A 1 369 ? 23.509 -3.005 -1.701 1.00 97.75 369 HIS A O 1
ATOM 2817 N N . ASN A 1 370 ? 22.745 -3.968 -3.590 1.00 95.56 370 ASN A N 1
ATOM 2818 C CA . ASN A 1 370 ? 23.929 -3.702 -4.391 1.00 95.56 370 ASN A CA 1
ATOM 2819 C C . ASN A 1 370 ? 23.519 -3.237 -5.803 1.00 95.56 370 ASN A C 1
ATOM 2821 O O . ASN A 1 370 ? 22.986 -4.039 -6.568 1.00 95.56 370 ASN A O 1
ATOM 2825 N N . PRO A 1 371 ? 23.803 -1.980 -6.196 1.00 90.94 371 PRO A N 1
ATOM 2826 C CA . PRO A 1 371 ? 23.404 -1.450 -7.502 1.00 90.94 371 PRO A CA 1
ATOM 2827 C C . PRO A 1 371 ? 24.010 -2.201 -8.700 1.00 90.94 371 PRO A C 1
ATOM 2829 O O . PRO A 1 371 ? 23.471 -2.103 -9.799 1.00 90.94 371 PRO A O 1
ATOM 2832 N N . GLU A 1 372 ? 25.098 -2.950 -8.495 1.00 92.06 372 GLU A N 1
ATOM 2833 C CA . GLU A 1 372 ? 25.768 -3.748 -9.533 1.00 92.06 372 GLU A CA 1
ATOM 2834 C C . GLU A 1 372 ? 25.242 -5.193 -9.623 1.00 92.06 372 GLU A C 1
ATOM 2836 O O . GLU A 1 372 ? 25.611 -5.936 -10.529 1.00 92.06 372 GLU A O 1
ATOM 2841 N N . ASP A 1 373 ? 24.396 -5.616 -8.680 1.00 95.31 373 ASP A N 1
ATOM 2842 C CA . ASP A 1 373 ? 23.829 -6.962 -8.626 1.00 95.31 373 ASP A CA 1
ATOM 2843 C C . ASP A 1 373 ? 22.323 -6.897 -8.917 1.00 95.31 373 ASP A C 1
ATOM 2845 O O . ASP A 1 373 ? 21.556 -6.479 -8.040 1.00 95.31 373 ASP A O 1
ATOM 2849 N N . PRO A 1 374 ? 21.875 -7.297 -10.123 1.00 94.38 374 PRO A N 1
ATOM 2850 C CA . PRO A 1 374 ? 20.481 -7.155 -10.535 1.00 94.38 374 PRO A CA 1
ATOM 2851 C C . PRO A 1 374 ? 19.515 -7.966 -9.667 1.00 94.38 374 PRO A C 1
ATOM 2853 O O . PRO A 1 374 ? 18.356 -7.574 -9.546 1.00 94.38 374 PRO A O 1
ATOM 2856 N N . GLU A 1 375 ? 19.993 -9.034 -9.023 1.00 96.62 375 GLU A N 1
ATOM 2857 C CA . GLU A 1 375 ? 19.181 -9.888 -8.154 1.00 96.62 375 GLU A CA 1
ATOM 2858 C C . GLU A 1 375 ? 19.110 -9.381 -6.712 1.00 96.62 375 GLU A C 1
ATOM 2860 O O . GLU A 1 375 ? 18.250 -9.826 -5.953 1.00 96.62 375 GLU A O 1
ATOM 2865 N N . SER A 1 376 ? 19.991 -8.452 -6.317 1.00 98.12 376 SER A N 1
ATOM 2866 C CA . SER A 1 376 ? 19.899 -7.822 -4.999 1.00 98.12 376 SER A CA 1
ATOM 2867 C C . SER A 1 376 ? 18.594 -7.043 -4.866 1.00 98.12 376 SER A C 1
ATOM 2869 O O . SER A 1 376 ? 18.048 -6.537 -5.849 1.00 98.12 376 SER A O 1
ATOM 2871 N N . TYR A 1 377 ? 18.081 -6.921 -3.650 1.00 98.56 377 TYR A N 1
ATOM 2872 C CA . TYR A 1 377 ? 16.844 -6.194 -3.418 1.00 98.56 377 TYR A CA 1
ATOM 2873 C C . TYR A 1 377 ? 17.039 -4.678 -3.605 1.00 98.56 377 TYR A C 1
ATOM 2875 O O . TYR A 1 377 ? 18.107 -4.123 -3.339 1.00 98.56 377 TYR A O 1
ATOM 2883 N N . TRP A 1 378 ? 15.977 -3.989 -4.011 1.00 98.56 378 TRP A N 1
ATOM 2884 C CA . TRP A 1 378 ? 15.810 -2.548 -3.844 1.00 98.56 378 TRP A CA 1
ATOM 2885 C C . TRP A 1 378 ? 14.410 -2.278 -3.296 1.00 98.56 378 TRP A C 1
ATOM 2887 O O . TRP A 1 378 ? 13.424 -2.873 -3.733 1.00 98.56 378 TRP A O 1
ATOM 2897 N N . GLY A 1 379 ? 14.306 -1.358 -2.348 1.00 98.31 379 GLY A N 1
ATOM 2898 C CA . GLY A 1 379 ? 13.031 -0.966 -1.770 1.00 98.31 379 GLY A CA 1
ATOM 2899 C C . GLY A 1 379 ? 13.110 0.382 -1.078 1.00 98.31 379 GLY A C 1
ATOM 2900 O O . GLY A 1 379 ? 14.173 0.999 -1.014 1.00 98.31 379 GLY A O 1
ATOM 2901 N N . TYR A 1 380 ? 11.974 0.847 -0.567 1.00 98.75 380 TYR A N 1
ATOM 2902 C CA . TYR A 1 380 ? 11.904 2.075 0.220 1.00 98.75 380 TYR A CA 1
ATOM 2903 C C . TYR A 1 380 ? 10.728 2.055 1.204 1.00 98.75 380 TYR A C 1
ATOM 2905 O O . TYR A 1 380 ? 9.748 1.328 1.009 1.00 98.75 380 TYR A O 1
ATOM 2913 N N . VAL A 1 381 ? 10.828 2.853 2.273 1.00 98.75 381 VAL A N 1
ATOM 2914 C CA . VAL A 1 381 ? 9.734 3.030 3.240 1.00 98.75 381 VAL A CA 1
ATOM 2915 C C . VAL A 1 381 ? 8.723 4.046 2.705 1.00 98.75 381 VAL A C 1
ATOM 2917 O O . VAL A 1 381 ? 9.074 5.165 2.312 1.00 98.75 381 VAL A O 1
ATOM 2920 N N . LEU A 1 382 ? 7.457 3.637 2.710 1.00 98.69 382 LEU A N 1
ATOM 2921 C CA . LEU A 1 382 ? 6.317 4.367 2.163 1.00 98.69 382 LEU A CA 1
ATOM 2922 C C . LEU A 1 382 ? 5.895 5.526 3.077 1.00 98.69 382 LEU A C 1
ATOM 2924 O O . LEU A 1 382 ? 5.983 5.448 4.305 1.00 98.69 382 LEU A O 1
ATOM 2928 N N . THR A 1 383 ? 5.410 6.603 2.459 1.00 98.19 383 THR A N 1
ATOM 2929 C CA . THR A 1 383 ? 4.893 7.809 3.132 1.00 98.19 383 THR A CA 1
ATOM 2930 C C . THR A 1 383 ? 3.373 7.768 3.304 1.00 98.19 383 THR A C 1
ATOM 2932 O O . THR A 1 383 ? 2.843 8.424 4.198 1.00 98.19 383 THR A O 1
ATOM 2935 N N . MET A 1 384 ? 2.678 6.997 2.466 1.00 97.44 384 MET A N 1
ATOM 2936 C CA . MET A 1 384 ? 1.279 6.604 2.659 1.00 97.44 384 MET A CA 1
ATOM 2937 C C . MET A 1 384 ? 1.238 5.193 3.279 1.00 97.44 384 MET A C 1
ATOM 2939 O O . MET A 1 384 ? 2.102 4.838 4.062 1.00 97.44 384 MET A O 1
ATOM 2943 N N . GLY A 1 385 ? 0.268 4.346 2.935 1.00 97.50 385 GLY A N 1
ATOM 2944 C CA . GLY A 1 385 ? 0.328 2.899 3.193 1.00 97.50 385 GLY A CA 1
ATOM 2945 C C . GLY A 1 385 ? 0.683 2.112 1.931 1.00 97.50 385 GLY A C 1
ATOM 2946 O O . GLY A 1 385 ? 1.151 2.684 0.947 1.00 97.50 385 GLY A O 1
ATOM 2947 N N . SER A 1 386 ? 0.316 0.829 1.887 1.00 98.31 386 SER A N 1
ATOM 2948 C CA . SER A 1 386 ? 0.429 -0.003 0.673 1.00 98.31 386 SER A CA 1
ATOM 2949 C C . SER A 1 386 ? -0.347 0.533 -0.533 1.00 98.31 386 SER A C 1
ATOM 2951 O O . SER A 1 386 ? -0.095 0.098 -1.642 1.00 98.31 386 SER A O 1
ATOM 2953 N N . SER A 1 387 ? -1.225 1.534 -0.384 1.00 98.25 387 SER A N 1
ATOM 2954 C CA . SER A 1 387 ? -1.752 2.262 -1.552 1.00 98.25 387 SER A CA 1
ATOM 2955 C C . SER A 1 387 ? -0.640 2.904 -2.393 1.00 98.25 387 SER A C 1
ATOM 2957 O O . SER A 1 387 ? -0.718 2.867 -3.615 1.00 98.25 387 SER A O 1
ATOM 2959 N N . GLU A 1 388 ? 0.402 3.455 -1.761 1.00 98.50 388 GLU A N 1
ATOM 2960 C CA . GLU A 1 388 ? 1.591 3.949 -2.467 1.00 98.50 388 GLU A CA 1
ATOM 2961 C C . GLU A 1 388 ? 2.421 2.790 -3.029 1.00 98.50 388 GLU A C 1
ATOM 2963 O O . GLU A 1 388 ? 2.866 2.859 -4.170 1.00 98.50 388 GLU A O 1
ATOM 2968 N N . GLY A 1 389 ? 2.586 1.712 -2.256 1.00 98.25 389 GLY A N 1
ATOM 2969 C CA . GLY A 1 389 ? 3.340 0.527 -2.671 1.00 98.25 389 GLY A CA 1
ATOM 2970 C C . GLY A 1 389 ? 2.738 -0.170 -3.893 1.00 98.25 389 GLY A C 1
ATOM 2971 O O . GLY A 1 389 ? 3.461 -0.437 -4.847 1.00 98.25 389 GLY A O 1
ATOM 2972 N N . ASN A 1 390 ? 1.420 -0.374 -3.911 1.00 98.50 390 ASN A N 1
ATOM 2973 C CA . ASN A 1 390 ? 0.683 -0.935 -5.045 1.00 98.50 390 ASN A CA 1
ATOM 2974 C C . ASN A 1 390 ? 0.767 -0.006 -6.259 1.00 98.50 390 ASN A C 1
ATOM 2976 O O . ASN A 1 390 ? 1.008 -0.459 -7.375 1.00 98.50 390 ASN A O 1
ATOM 2980 N N . LEU A 1 391 ? 0.612 1.307 -6.054 1.00 98.25 391 LEU A N 1
ATOM 2981 C CA . LEU A 1 391 ? 0.723 2.286 -7.133 1.00 98.25 391 LEU A CA 1
ATOM 2982 C C . LEU A 1 391 ? 2.126 2.283 -7.753 1.00 98.25 391 LEU A C 1
ATOM 2984 O O . LEU A 1 391 ? 2.254 2.267 -8.974 1.00 98.25 391 LEU A O 1
ATOM 2988 N N . TYR A 1 392 ? 3.177 2.249 -6.933 1.00 98.06 392 TYR A N 1
ATOM 2989 C CA . TYR A 1 392 ? 4.547 2.151 -7.429 1.00 98.06 392 TYR A CA 1
ATOM 2990 C C . TYR A 1 392 ? 4.812 0.789 -8.087 1.00 98.06 392 TYR A C 1
ATOM 2992 O O . TYR A 1 392 ? 5.411 0.741 -9.157 1.00 98.06 392 TYR A O 1
ATOM 3000 N N . GLY A 1 393 ? 4.330 -0.311 -7.502 1.00 97.88 393 GLY A N 1
ATOM 3001 C CA . GLY A 1 393 ? 4.461 -1.660 -8.051 1.00 97.88 393 GLY A CA 1
ATOM 3002 C C . GLY A 1 393 ? 3.849 -1.790 -9.442 1.00 97.88 393 GLY A C 1
ATOM 3003 O O . GLY A 1 393 ? 4.519 -2.264 -10.357 1.00 97.88 393 GLY A O 1
ATOM 3004 N N . LEU A 1 394 ? 2.624 -1.291 -9.627 1.00 98.31 394 LEU A N 1
ATOM 3005 C CA . LEU A 1 394 ? 1.944 -1.269 -10.924 1.00 98.31 394 LEU A CA 1
ATOM 3006 C C . LEU A 1 394 ? 2.580 -0.278 -11.901 1.00 98.31 394 LEU A C 1
ATOM 3008 O O . LEU A 1 394 ? 2.638 -0.562 -13.095 1.00 98.31 394 LEU A O 1
ATOM 3012 N N . TRP A 1 395 ? 3.082 0.867 -11.430 1.00 97.62 395 TRP A N 1
ATOM 3013 C CA . TRP A 1 395 ? 3.820 1.795 -12.288 1.00 97.62 395 TRP A CA 1
ATOM 3014 C C . TRP A 1 395 ? 5.098 1.140 -12.823 1.00 97.62 395 TRP A C 1
ATOM 3016 O O . TRP A 1 395 ? 5.347 1.179 -14.032 1.00 97.62 395 TRP A O 1
ATOM 3026 N N . ASN A 1 396 ? 5.860 0.492 -11.939 1.00 97.50 396 ASN A N 1
ATOM 3027 C CA . ASN A 1 396 ? 7.071 -0.237 -12.292 1.00 97.50 396 ASN A CA 1
ATOM 3028 C C . ASN A 1 396 ? 6.754 -1.352 -13.303 1.00 97.50 396 ASN A C 1
ATOM 3030 O O . ASN A 1 396 ? 7.346 -1.398 -14.379 1.00 97.50 396 ASN A O 1
ATOM 3034 N N . ALA A 1 397 ? 5.728 -2.161 -13.021 1.00 98.25 397 ALA A N 1
ATOM 3035 C CA . ALA A 1 397 ? 5.259 -3.224 -13.903 1.00 98.25 397 ALA A CA 1
ATOM 3036 C C . ALA A 1 397 ? 4.820 -2.706 -15.282 1.00 98.25 397 ALA A C 1
ATOM 3038 O O . ALA A 1 397 ? 5.265 -3.223 -16.306 1.00 98.25 397 ALA A O 1
ATOM 3039 N N . ARG A 1 398 ? 3.994 -1.652 -15.338 1.00 97.31 398 ARG A N 1
ATOM 3040 C CA . ARG A 1 398 ? 3.539 -1.043 -16.598 1.00 97.31 398 ARG A CA 1
ATOM 3041 C C . ARG A 1 398 ? 4.725 -0.608 -17.442 1.00 97.31 398 ARG A C 1
ATOM 3043 O O . ARG A 1 398 ? 4.788 -0.936 -18.623 1.00 97.31 398 ARG A O 1
ATOM 3050 N N . ASP A 1 399 ? 5.659 0.131 -16.857 1.00 95.12 399 ASP A N 1
ATOM 3051 C CA . ASP A 1 399 ? 6.801 0.681 -17.584 1.00 95.12 399 ASP A CA 1
ATOM 3052 C C . ASP A 1 399 ? 7.774 -0.430 -18.023 1.00 95.12 399 ASP A C 1
ATOM 3054 O O . ASP A 1 399 ? 8.271 -0.397 -19.155 1.00 95.12 399 ASP A O 1
ATOM 3058 N N . TYR A 1 400 ? 7.981 -1.449 -17.182 1.00 95.56 400 TYR A N 1
ATOM 3059 C CA . TYR A 1 400 ? 8.762 -2.646 -17.497 1.00 95.56 400 TYR A CA 1
ATOM 3060 C C . TYR A 1 400 ? 8.167 -3.417 -18.685 1.00 95.56 400 TYR A C 1
ATOM 3062 O O . TYR A 1 400 ? 8.863 -3.667 -19.678 1.00 95.56 400 TYR A O 1
ATOM 3070 N N . LEU A 1 401 ? 6.869 -3.734 -18.619 1.00 96.06 401 LEU A N 1
ATOM 3071 C CA . LEU A 1 401 ? 6.136 -4.496 -19.634 1.00 96.06 401 LEU A CA 1
ATOM 3072 C C . LEU A 1 401 ? 5.914 -3.691 -20.927 1.00 96.06 401 LEU A C 1
ATOM 3074 O O . LEU A 1 401 ? 5.949 -4.252 -22.022 1.00 96.06 401 LEU A O 1
ATOM 3078 N N . SER A 1 402 ? 5.822 -2.366 -20.840 1.00 93.50 402 SER A N 1
ATOM 3079 C CA . SER A 1 402 ? 5.736 -1.478 -22.011 1.00 93.50 402 SER A CA 1
ATOM 3080 C C . SER A 1 402 ? 7.096 -1.205 -22.666 1.00 93.50 402 SER A C 1
ATOM 3082 O O . SER A 1 402 ? 7.171 -0.491 -23.663 1.00 93.50 402 SER A O 1
ATOM 3084 N N . GLY A 1 403 ? 8.185 -1.758 -22.123 1.00 90.12 403 GLY A N 1
ATOM 3085 C CA . GLY A 1 403 ? 9.511 -1.685 -22.732 1.00 90.12 403 GLY A CA 1
ATOM 3086 C C . GLY A 1 403 ? 10.228 -0.347 -22.545 1.00 90.12 403 GLY A C 1
ATOM 3087 O O . GLY A 1 403 ? 11.043 0.032 -23.387 1.00 90.12 403 GLY A O 1
ATOM 3088 N N . LYS A 1 404 ? 9.951 0.385 -21.458 1.00 89.50 404 LYS A N 1
ATOM 3089 C CA . LYS A 1 404 ? 10.734 1.579 -21.098 1.00 89.50 404 LYS A CA 1
ATOM 3090 C C . LYS A 1 404 ? 12.127 1.199 -20.586 1.00 89.50 404 LYS A C 1
ATOM 3092 O O . LYS A 1 404 ? 12.400 0.035 -20.283 1.00 89.50 404 LYS A O 1
ATOM 3097 N N . LEU A 1 405 ? 13.034 2.172 -20.508 1.00 86.56 405 LEU A N 1
ATOM 3098 C CA . LEU A 1 405 ? 14.422 1.940 -20.092 1.00 86.56 405 LEU A CA 1
ATOM 3099 C C . LEU A 1 405 ? 14.540 1.530 -18.615 1.00 86.56 405 LEU A C 1
ATOM 3101 O O . LEU A 1 405 ? 13.983 2.190 -17.737 1.00 86.56 405 LEU A O 1
ATOM 3105 N N . LEU A 1 406 ? 15.330 0.487 -18.349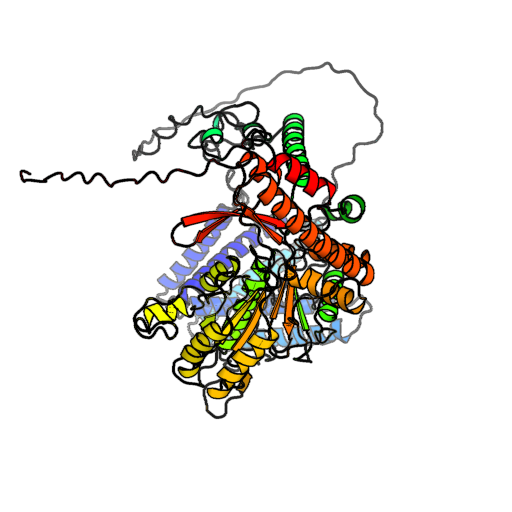 1.00 88.81 406 LEU A N 1
ATOM 3106 C CA . LEU A 1 406 ? 15.772 0.124 -17.000 1.00 88.81 406 LEU A CA 1
ATOM 3107 C C . LEU A 1 406 ? 16.855 1.091 -16.497 1.00 88.81 406 LEU A C 1
ATOM 3109 O O . LEU A 1 406 ? 17.588 1.697 -17.284 1.00 88.81 406 LEU A O 1
ATOM 3113 N N . ARG A 1 407 ? 16.977 1.209 -15.173 1.00 84.25 407 ARG A N 1
ATOM 3114 C CA . ARG A 1 407 ? 17.940 2.080 -14.481 1.00 84.25 407 ARG A CA 1
ATOM 3115 C C . ARG A 1 407 ? 19.395 1.670 -14.707 1.00 84.25 407 ARG A C 1
ATOM 3117 O O . ARG A 1 407 ? 20.261 2.541 -14.700 1.00 84.25 407 ARG A O 1
ATOM 3124 N N . THR A 1 408 ? 19.660 0.382 -14.917 1.00 71.19 408 THR A N 1
ATOM 3125 C CA . THR A 1 408 ? 21.004 -0.169 -15.177 1.00 71.19 408 THR A CA 1
ATOM 3126 C C . THR A 1 408 ? 21.681 0.449 -16.408 1.00 71.19 408 THR A C 1
ATOM 3128 O O . THR A 1 408 ? 22.893 0.332 -16.579 1.00 71.19 408 THR A O 1
ATOM 3131 N N . HIS A 1 409 ? 20.936 1.183 -17.242 1.00 64.44 409 HIS A N 1
ATOM 3132 C CA . HIS A 1 409 ? 21.460 1.836 -18.436 1.00 64.44 409 HIS A CA 1
ATOM 3133 C C . HIS A 1 409 ? 21.879 3.285 -18.167 1.00 64.44 409 HIS A C 1
ATOM 3135 O O . HIS A 1 409 ? 21.054 4.184 -17.989 1.00 64.44 409 HIS A O 1
ATOM 3141 N N . HIS A 1 410 ? 23.185 3.552 -18.223 1.00 53.78 410 HIS A N 1
ATOM 3142 C CA . HIS A 1 410 ? 23.706 4.918 -18.205 1.00 53.78 410 HIS A CA 1
ATOM 3143 C C . HIS A 1 410 ? 23.365 5.659 -19.510 1.00 53.78 410 HIS A C 1
ATOM 3145 O O . HIS A 1 410 ? 23.828 5.284 -20.592 1.00 53.78 410 HIS A O 1
ATOM 3151 N N . ARG A 1 411 ? 22.617 6.770 -19.419 1.00 53.62 411 ARG A N 1
ATOM 3152 C CA . ARG A 1 411 ? 22.449 7.717 -20.538 1.00 53.62 411 ARG A CA 1
ATOM 3153 C C . ARG A 1 411 ? 23.825 8.263 -20.944 1.00 53.62 411 ARG A C 1
ATOM 3155 O O . ARG A 1 411 ? 24.433 9.026 -20.196 1.00 53.62 411 ARG A O 1
ATOM 3162 N N . LYS A 1 412 ? 24.317 7.899 -22.134 1.00 42.81 412 LYS A N 1
ATOM 3163 C CA . LYS A 1 412 ? 25.534 8.495 -22.713 1.00 42.81 412 LYS A CA 1
ATOM 3164 C C . LYS A 1 412 ? 25.195 9.878 -23.293 1.00 42.81 412 LYS A C 1
ATOM 3166 O O . LYS A 1 412 ? 24.330 9.952 -24.169 1.00 42.81 412 LYS A O 1
ATOM 3171 N N . PRO A 1 413 ? 25.855 10.968 -22.857 1.00 40.53 413 PRO A N 1
ATOM 3172 C CA . PRO A 1 413 ? 25.636 12.295 -23.428 1.00 40.53 413 PRO A CA 1
ATOM 3173 C C . PRO A 1 413 ? 25.887 12.289 -24.944 1.00 40.53 413 PRO A C 1
ATOM 3175 O O . PRO A 1 413 ? 26.898 11.759 -25.399 1.00 40.53 413 PRO A O 1
ATOM 3178 N N . GLY A 1 414 ? 24.973 12.869 -25.727 1.00 40.66 414 GLY A N 1
ATOM 3179 C CA . GLY A 1 414 ? 25.135 13.044 -27.178 1.00 40.66 414 GLY A CA 1
ATOM 3180 C C . GLY A 1 414 ? 24.629 11.903 -28.073 1.00 40.66 414 GLY A C 1
ATOM 3181 O O . GLY A 1 414 ? 24.675 12.052 -29.291 1.00 40.66 414 GLY A O 1
ATOM 3182 N N . LYS A 1 415 ? 24.103 10.796 -27.523 1.00 44.03 415 LYS A N 1
ATOM 3183 C CA . LYS A 1 415 ? 23.441 9.735 -28.308 1.00 44.03 415 LYS A CA 1
ATOM 3184 C C . LYS A 1 415 ? 21.923 9.805 -28.109 1.00 44.03 415 LYS A C 1
ATOM 3186 O O . LYS A 1 415 ? 21.457 9.843 -26.970 1.00 44.03 415 LYS A O 1
ATOM 3191 N N . VAL A 1 416 ? 21.146 9.812 -29.199 1.00 45.94 416 VAL A N 1
ATOM 3192 C CA . VAL A 1 416 ? 19.677 9.695 -29.126 1.00 45.94 416 VAL A CA 1
ATOM 3193 C C . VAL A 1 416 ? 19.359 8.376 -28.429 1.00 45.94 416 VAL A C 1
ATOM 3195 O O . VAL A 1 416 ? 19.675 7.307 -28.946 1.00 45.94 416 VAL A O 1
ATOM 3198 N N . THR A 1 417 ? 18.807 8.461 -27.223 1.00 50.66 417 THR A N 1
ATOM 3199 C CA . THR A 1 417 ? 18.405 7.296 -26.432 1.00 50.66 417 THR A CA 1
ATOM 3200 C C . THR A 1 417 ? 16.885 7.279 -26.437 1.00 50.66 417 THR A C 1
ATOM 3202 O O . THR A 1 417 ? 16.269 8.232 -25.961 1.00 50.66 417 THR A O 1
ATOM 3205 N N . PHE A 1 418 ? 16.283 6.251 -27.029 1.00 52.06 418 PHE A N 1
ATOM 3206 C CA . PHE A 1 418 ? 14.829 6.121 -27.071 1.00 52.06 418 PHE A CA 1
ATOM 3207 C C . PHE A 1 418 ? 14.301 5.821 -25.668 1.00 52.06 418 PHE A C 1
ATOM 3209 O O . PHE A 1 418 ? 14.881 5.014 -24.948 1.00 52.06 418 PHE A O 1
ATOM 3216 N N . GLU A 1 419 ? 13.217 6.484 -25.267 1.00 56.38 419 GLU A N 1
ATOM 3217 C CA . GLU A 1 419 ? 12.641 6.322 -23.922 1.00 56.38 419 GLU A CA 1
ATOM 3218 C C . GLU A 1 419 ? 11.801 5.038 -23.784 1.00 56.38 419 GLU A C 1
ATOM 3220 O O . GLU A 1 419 ? 11.512 4.605 -22.668 1.00 56.38 419 GLU A O 1
ATOM 3225 N N . GLN A 1 420 ? 11.468 4.403 -24.913 1.00 61.19 420 GLN A N 1
ATOM 3226 C CA . GLN A 1 420 ? 10.689 3.173 -25.016 1.00 61.19 420 GLN A CA 1
ATOM 3227 C C . GLN A 1 420 ? 11.130 2.362 -26.242 1.00 61.19 420 GLN A C 1
ATOM 3229 O O . GLN A 1 420 ? 11.527 2.936 -27.262 1.00 61.19 420 GLN A O 1
ATOM 3234 N N . ALA A 1 421 ? 11.059 1.035 -26.147 1.00 58.78 421 ALA A N 1
ATOM 3235 C CA . ALA A 1 421 ? 11.283 0.145 -27.278 1.00 58.78 421 ALA A CA 1
ATOM 3236 C C . ALA A 1 421 ? 10.282 0.420 -28.416 1.00 58.78 421 ALA A C 1
ATOM 3238 O O . ALA A 1 421 ? 9.078 0.506 -28.193 1.00 58.78 421 ALA A O 1
ATOM 3239 N N . LEU A 1 422 ? 10.789 0.543 -29.648 1.00 54.41 422 LEU A N 1
ATOM 3240 C CA . LEU A 1 422 ? 9.991 0.765 -30.869 1.00 54.41 422 LEU A CA 1
ATOM 3241 C C . LEU A 1 422 ? 9.858 -0.502 -31.737 1.00 54.41 422 LEU A C 1
ATOM 3243 O O . LEU A 1 422 ? 9.304 -0.448 -32.833 1.00 54.41 422 LEU A O 1
ATOM 3247 N N . ARG A 1 423 ? 10.420 -1.633 -31.289 1.00 58.22 423 ARG A N 1
ATOM 3248 C CA . ARG A 1 423 ? 10.456 -2.910 -32.016 1.00 58.22 423 ARG A CA 1
ATOM 3249 C C . ARG A 1 423 ? 10.348 -4.100 -31.065 1.00 58.22 423 ARG A C 1
ATOM 3251 O O . ARG A 1 423 ? 10.951 -4.080 -29.994 1.00 58.22 423 ARG A O 1
ATOM 3258 N N . GLY A 1 424 ? 9.688 -5.155 -31.541 1.00 55.31 424 GLY A N 1
ATOM 3259 C CA . GLY A 1 424 ? 9.624 -6.472 -30.903 1.00 55.31 424 GLY A CA 1
ATOM 3260 C C . GLY A 1 424 ? 8.194 -6.863 -30.531 1.00 55.31 424 GLY A C 1
ATOM 3261 O O . GLY A 1 424 ? 7.505 -6.087 -29.883 1.00 55.31 424 GLY A O 1
ATOM 3262 N N . GLY A 1 425 ? 7.780 -8.065 -30.946 1.00 62.62 425 GLY A N 1
ATOM 3263 C CA . GLY A 1 425 ? 6.452 -8.637 -30.698 1.00 62.62 425 GLY A CA 1
ATOM 3264 C C . GLY A 1 425 ? 5.327 -7.988 -31.520 1.00 62.62 425 GLY A C 1
ATOM 3265 O O . GLY A 1 425 ? 5.502 -6.918 -32.095 1.00 62.62 425 GLY A O 1
ATOM 3266 N N . GLY A 1 426 ? 4.197 -8.690 -31.651 1.00 71.38 426 GLY A N 1
ATOM 3267 C CA . GLY A 1 426 ? 3.038 -8.257 -32.443 1.00 71.38 426 GLY A CA 1
ATOM 3268 C C . GLY A 1 426 ? 2.424 -6.919 -31.987 1.00 71.38 426 GLY A C 1
ATOM 3269 O O . GLY A 1 426 ? 2.962 -6.257 -31.101 1.00 71.38 426 GLY A O 1
ATOM 3270 N N . PRO A 1 427 ? 1.268 -6.507 -32.543 1.00 84.06 427 PRO A N 1
ATOM 3271 C CA . PRO A 1 427 ? 0.658 -5.195 -32.270 1.00 84.06 427 PRO A CA 1
ATOM 3272 C C . PRO A 1 427 ? 0.407 -4.901 -30.778 1.00 84.06 427 PRO A C 1
ATOM 3274 O O . PRO A 1 427 ? 0.279 -3.741 -30.399 1.00 84.06 427 PRO A O 1
ATOM 3277 N N . HIS A 1 428 ? 0.382 -5.935 -29.934 1.00 91.00 428 HIS A N 1
ATOM 3278 C CA . HIS A 1 428 ? 0.063 -5.865 -28.509 1.00 91.00 428 HIS A CA 1
ATOM 3279 C C . HIS A 1 428 ? 1.273 -6.020 -27.570 1.00 91.00 428 HIS A C 1
ATOM 3281 O O . HIS A 1 428 ? 1.123 -5.940 -26.354 1.00 91.00 428 HIS A O 1
ATOM 3287 N N . ALA A 1 429 ? 2.486 -6.184 -28.104 1.00 88.06 429 ALA A N 1
ATOM 3288 C CA . ALA A 1 429 ? 3.671 -6.584 -27.335 1.00 88.06 429 ALA A CA 1
ATOM 3289 C C . ALA A 1 429 ? 4.135 -5.604 -26.245 1.00 88.06 429 ALA A C 1
ATOM 3291 O O . ALA A 1 429 ? 4.942 -5.966 -25.388 1.00 88.06 429 ALA A O 1
ATOM 3292 N N . PHE A 1 430 ? 3.639 -4.367 -26.268 1.00 92.25 430 PHE A N 1
ATOM 3293 C CA . PHE A 1 430 ? 3.922 -3.331 -25.272 1.00 92.25 430 PHE A CA 1
ATOM 3294 C C . PHE A 1 430 ? 2.647 -2.781 -24.624 1.00 92.25 430 PHE A C 1
ATOM 3296 O O . PHE A 1 430 ? 2.667 -1.689 -24.064 1.00 92.25 430 PHE A O 1
ATOM 3303 N N . HIS A 1 431 ? 1.545 -3.532 -24.704 1.00 94.75 431 HIS A N 1
ATOM 3304 C CA . HIS A 1 431 ? 0.250 -3.181 -24.128 1.00 94.75 431 HIS A CA 1
ATOM 3305 C C . HIS A 1 431 ? -0.107 -4.177 -23.014 1.00 94.75 431 HIS A C 1
ATOM 3307 O O . HIS A 1 431 ? -0.776 -5.177 -23.285 1.00 94.75 431 HIS A O 1
ATOM 3313 N N . PRO A 1 432 ? 0.388 -3.961 -21.779 1.00 97.06 432 PRO A N 1
ATOM 3314 C CA . PRO A 1 432 ? 0.146 -4.881 -20.675 1.00 97.06 432 PRO A CA 1
ATOM 3315 C C . PRO A 1 432 ? -1.325 -4.896 -20.254 1.00 97.06 432 PRO A C 1
ATOM 3317 O O . PRO A 1 432 ? -1.977 -3.853 -20.250 1.00 97.06 432 PRO A O 1
ATOM 3320 N N . VAL A 1 433 ? -1.806 -6.068 -19.835 1.00 98.44 433 VAL A N 1
ATOM 3321 C CA . VAL A 1 433 ? -3.169 -6.280 -19.326 1.00 98.44 433 VAL A CA 1
ATOM 3322 C C . VAL A 1 433 ? -3.111 -6.699 -17.860 1.00 98.44 433 VAL A C 1
ATOM 3324 O O . VAL A 1 433 ? -2.353 -7.602 -17.504 1.00 98.44 433 VAL A O 1
ATOM 3327 N N . ALA A 1 434 ? -3.896 -6.037 -17.009 1.00 98.62 434 ALA A N 1
ATOM 3328 C CA . ALA A 1 434 ? -3.950 -6.299 -15.573 1.00 98.62 434 ALA A CA 1
ATOM 3329 C C . ALA A 1 434 ? -5.018 -7.339 -15.186 1.00 98.62 434 ALA A C 1
ATOM 3331 O O . ALA A 1 434 ? -6.163 -7.272 -15.646 1.00 98.62 434 ALA A O 1
ATOM 3332 N N . PHE A 1 435 ? -4.640 -8.236 -14.273 1.00 98.69 435 PHE A N 1
ATOM 3333 C CA . PHE A 1 435 ? -5.455 -9.296 -13.679 1.00 98.69 435 PHE A CA 1
ATOM 3334 C C . PHE A 1 435 ? -5.324 -9.256 -12.152 1.00 98.69 435 PHE A C 1
ATOM 3336 O O . PHE A 1 435 ? -4.223 -9.146 -11.612 1.00 98.69 435 PHE A O 1
ATOM 3343 N N . PHE A 1 436 ? -6.453 -9.325 -11.459 1.00 98.12 436 PHE A N 1
ATOM 3344 C CA . PHE A 1 436 ? -6.553 -9.384 -10.001 1.00 98.12 436 PHE A CA 1
ATOM 3345 C C . PHE A 1 436 ? -7.950 -9.889 -9.630 1.00 98.12 436 PHE A C 1
ATOM 3347 O O . PHE A 1 436 ? -8.865 -9.800 -10.458 1.00 98.12 436 PHE A O 1
ATOM 3354 N N . SER A 1 437 ? -8.107 -10.454 -8.433 1.00 97.31 437 SER A N 1
ATOM 3355 C CA . SER A 1 437 ? -9.372 -11.074 -8.032 1.00 97.31 437 SER A CA 1
ATOM 3356 C C . SER A 1 437 ? -10.434 -10.058 -7.610 1.00 97.31 437 SER A C 1
ATOM 3358 O O . SER A 1 437 ? -10.138 -8.891 -7.348 1.00 97.31 437 SER A O 1
ATOM 3360 N N . GLU A 1 438 ? -11.685 -10.499 -7.512 1.00 94.81 438 GLU A N 1
ATOM 3361 C CA . GLU A 1 438 ? -12.797 -9.694 -6.982 1.00 94.81 438 GLU A CA 1
ATOM 3362 C C . GLU A 1 438 ? -12.628 -9.313 -5.498 1.00 94.81 438 GLU A C 1
ATOM 3364 O O . GLU A 1 438 ? -13.216 -8.341 -5.031 1.00 94.81 438 GLU A O 1
ATOM 3369 N N . ASP A 1 439 ? -11.766 -10.026 -4.765 1.00 94.56 439 ASP A N 1
ATOM 3370 C CA . ASP A 1 439 ? -11.414 -9.736 -3.368 1.00 94.56 439 ASP A CA 1
ATOM 3371 C C . ASP A 1 439 ? -10.260 -8.722 -3.226 1.00 94.56 439 ASP A C 1
ATOM 3373 O O . ASP A 1 439 ? -9.818 -8.400 -2.112 1.00 94.56 439 ASP A O 1
ATOM 3377 N N . THR A 1 440 ? -9.752 -8.203 -4.347 1.00 93.81 440 THR A N 1
ATOM 3378 C CA . THR A 1 440 ? -8.672 -7.222 -4.355 1.00 93.81 440 THR A CA 1
ATOM 3379 C C . THR A 1 440 ? -9.107 -5.871 -3.793 1.00 93.81 440 THR A C 1
ATOM 3381 O O . THR A 1 440 ? -10.172 -5.327 -4.082 1.00 93.81 440 THR A O 1
ATOM 3384 N N . HIS A 1 441 ? -8.225 -5.271 -2.992 1.00 94.62 441 HIS A N 1
ATOM 3385 C CA . HIS A 1 441 ? -8.474 -3.972 -2.379 1.00 94.62 441 HIS A CA 1
ATOM 3386 C C . HIS A 1 441 ? -8.661 -2.861 -3.426 1.00 94.62 441 HIS A C 1
ATOM 3388 O O . HIS A 1 441 ? -7.907 -2.751 -4.396 1.00 94.62 441 HIS A O 1
ATOM 3394 N N . TYR A 1 442 ? -9.585 -1.929 -3.169 1.00 92.19 442 TYR A N 1
ATOM 3395 C CA . TYR A 1 442 ? -9.899 -0.821 -4.082 1.00 92.19 442 TYR A CA 1
ATOM 3396 C C . TYR A 1 442 ? -8.697 0.087 -4.425 1.00 92.19 442 TYR A C 1
ATOM 3398 O O . TYR A 1 442 ? -8.779 0.916 -5.334 1.00 92.19 442 TYR A O 1
ATOM 3406 N N . SER A 1 443 ? -7.582 0.027 -3.684 1.00 92.75 443 SER A N 1
ATOM 3407 C CA . SER A 1 443 ? -6.374 0.780 -4.054 1.00 92.75 443 SER A CA 1
ATOM 3408 C C . SER A 1 443 ? -5.820 0.332 -5.406 1.00 92.75 443 SER A C 1
ATOM 3410 O O . SER A 1 443 ? -5.316 1.183 -6.135 1.00 92.75 443 SER A O 1
ATOM 3412 N N . LEU A 1 444 ? -5.966 -0.945 -5.777 1.00 92.44 444 LEU A N 1
ATOM 3413 C CA . LEU A 1 444 ? -5.558 -1.458 -7.088 1.00 92.44 444 LEU A CA 1
ATOM 3414 C C . LEU A 1 444 ? -6.450 -0.905 -8.194 1.00 92.44 444 LEU A C 1
ATOM 3416 O O . LEU A 1 444 ? -5.927 -0.402 -9.184 1.00 92.44 444 LEU A O 1
ATOM 3420 N N . THR A 1 445 ? -7.774 -0.885 -8.003 1.00 91.38 445 THR A N 1
ATOM 3421 C CA . THR A 1 445 ? -8.706 -0.308 -8.991 1.00 91.38 445 THR A CA 1
ATOM 3422 C C . THR A 1 445 ? -8.464 1.193 -9.194 1.00 91.38 445 THR A C 1
ATOM 3424 O O . THR A 1 445 ? -8.528 1.705 -10.314 1.00 91.38 445 THR A O 1
ATOM 3427 N N . LYS A 1 446 ? -8.087 1.917 -8.130 1.00 94.19 446 LYS A N 1
ATOM 3428 C CA . LYS A 1 446 ? -7.606 3.305 -8.233 1.00 94.19 446 LYS A CA 1
ATOM 3429 C C . LYS A 1 446 ? -6.266 3.402 -8.964 1.00 94.19 446 LYS A C 1
ATOM 3431 O O . LYS A 1 446 ? -6.102 4.314 -9.770 1.00 94.19 446 LYS A O 1
ATOM 3436 N N . ALA A 1 447 ? -5.325 2.499 -8.694 1.00 95.56 447 ALA A N 1
ATOM 3437 C CA . ALA A 1 447 ? -3.997 2.508 -9.299 1.00 95.56 447 ALA A CA 1
ATOM 3438 C C . ALA A 1 447 ? -4.042 2.225 -10.805 1.00 95.56 447 ALA A C 1
ATOM 3440 O O . ALA A 1 447 ? -3.460 2.998 -11.563 1.00 95.56 447 ALA A O 1
ATOM 3441 N N . VAL A 1 448 ? -4.784 1.206 -11.257 1.00 95.19 448 VAL A N 1
ATOM 3442 C CA . VAL A 1 448 ? -4.942 0.923 -12.698 1.00 95.19 448 VAL A CA 1
ATOM 3443 C C . VAL A 1 448 ? -5.570 2.104 -13.431 1.00 95.19 448 VAL A C 1
ATOM 3445 O O . VAL A 1 448 ? -5.089 2.491 -14.490 1.00 95.19 448 VAL A O 1
ATOM 3448 N N . ARG A 1 449 ? -6.554 2.778 -12.818 1.00 94.31 449 ARG A N 1
ATOM 3449 C CA . ARG A 1 449 ? -7.153 3.994 -13.380 1.00 94.31 449 ARG A CA 1
ATOM 3450 C C . ARG A 1 449 ? -6.187 5.181 -13.401 1.00 94.31 449 ARG A C 1
ATOM 3452 O O . ARG A 1 449 ? -6.181 5.940 -14.361 1.00 94.31 449 ARG A O 1
ATOM 3459 N N . ALA A 1 450 ? -5.404 5.382 -12.343 1.00 96.06 450 ALA A N 1
ATOM 3460 C CA . ALA A 1 450 ? -4.451 6.492 -12.255 1.00 96.06 450 ALA A CA 1
ATOM 3461 C C . ALA A 1 450 ? -3.259 6.323 -13.211 1.00 96.06 450 ALA A C 1
ATOM 3463 O O . ALA A 1 450 ? -2.688 7.315 -13.664 1.00 96.06 450 ALA A O 1
ATOM 3464 N N . LEU A 1 451 ? -2.879 5.076 -13.493 1.00 96.44 451 LEU A N 1
ATOM 3465 C CA . LEU A 1 451 ? -1.750 4.721 -14.349 1.00 96.44 451 LEU A CA 1
ATOM 3466 C C . LEU A 1 451 ? -2.147 4.390 -15.788 1.00 96.44 451 LEU A C 1
ATOM 3468 O O . LEU A 1 451 ? -1.243 4.127 -16.582 1.00 96.44 451 LEU A O 1
ATOM 3472 N N . ASP A 1 452 ? -3.442 4.426 -16.106 1.00 96.06 452 ASP A N 1
ATOM 3473 C CA . ASP A 1 452 ? -3.981 4.089 -17.426 1.00 96.06 452 ASP A CA 1
ATOM 3474 C C . ASP A 1 452 ? -3.539 2.684 -17.878 1.00 96.06 452 ASP A C 1
ATOM 3476 O O . ASP A 1 452 ? -2.939 2.493 -18.933 1.00 96.06 452 ASP A O 1
ATOM 3480 N N . ILE A 1 453 ? -3.736 1.699 -16.994 1.00 96.75 453 ILE A N 1
ATOM 3481 C CA . ILE A 1 453 ? -3.466 0.283 -17.267 1.00 96.75 453 ILE A CA 1
ATOM 3482 C C . ILE A 1 453 ? -4.799 -0.391 -17.571 1.00 96.75 453 ILE A C 1
ATOM 3484 O O . ILE A 1 453 ? -5.692 -0.405 -16.719 1.00 96.75 453 ILE A O 1
ATOM 3488 N N . ASP A 1 454 ? -4.918 -0.985 -18.755 1.00 97.31 454 ASP A N 1
ATOM 3489 C CA . ASP A 1 454 ? -6.109 -1.743 -19.117 1.00 97.31 454 ASP A CA 1
ATOM 3490 C C . ASP A 1 454 ? -6.221 -3.018 -18.281 1.00 97.31 454 ASP A C 1
ATOM 3492 O O . ASP A 1 454 ? -5.289 -3.820 -18.179 1.00 97.31 454 ASP A O 1
ATOM 3496 N N . THR A 1 455 ? -7.392 -3.222 -17.684 1.00 98.31 455 THR A N 1
ATOM 3497 C CA . THR A 1 455 ? -7.756 -4.514 -17.105 1.00 98.31 455 THR A CA 1
ATOM 3498 C C . THR A 1 455 ? -8.255 -5.440 -18.205 1.00 98.31 455 THR A C 1
ATOM 3500 O O . THR A 1 455 ? -8.738 -4.988 -19.251 1.00 98.31 455 THR A O 1
ATOM 3503 N N . PHE A 1 456 ? -8.200 -6.746 -17.954 1.00 98.06 456 PHE A N 1
ATOM 3504 C CA . PHE A 1 456 ? -8.753 -7.733 -18.881 1.00 98.06 456 PHE A CA 1
ATOM 3505 C C . PHE A 1 456 ? -10.246 -7.473 -19.170 1.00 98.06 456 PHE A C 1
ATOM 3507 O O . PHE A 1 456 ? -10.691 -7.668 -20.296 1.00 98.06 456 PHE A O 1
ATOM 3514 N N . HIS A 1 457 ? -11.004 -6.965 -18.189 1.00 97.50 457 HIS A N 1
ATOM 3515 C CA . HIS A 1 457 ? -12.405 -6.582 -18.362 1.00 97.50 457 HIS A CA 1
ATOM 3516 C C . HIS A 1 457 ? -12.579 -5.425 -19.346 1.00 97.50 457 HIS A C 1
ATOM 3518 O O . HIS A 1 457 ? -13.407 -5.514 -20.253 1.00 97.50 457 HIS A O 1
ATOM 3524 N N . THR A 1 458 ? -11.824 -4.335 -19.168 1.00 96.31 458 THR A N 1
ATOM 3525 C CA . THR A 1 458 ? -11.925 -3.146 -20.025 1.00 96.31 458 THR A CA 1
ATOM 3526 C C . THR A 1 458 ? -11.575 -3.505 -21.460 1.00 96.31 458 THR A C 1
ATOM 3528 O O . THR A 1 458 ? -12.341 -3.205 -22.377 1.00 96.31 458 THR A O 1
ATOM 3531 N N . LEU A 1 459 ? -10.455 -4.201 -21.657 1.00 95.88 459 LEU A N 1
ATOM 3532 C CA . LEU A 1 459 ? -9.994 -4.580 -22.986 1.00 95.88 459 LEU A CA 1
ATOM 3533 C C . LEU A 1 459 ? -10.887 -5.660 -23.615 1.00 95.88 459 LEU A C 1
ATOM 3535 O O . LEU A 1 459 ? -11.256 -5.552 -24.780 1.00 95.88 459 LEU A O 1
ATOM 3539 N N . GLY A 1 460 ? -11.300 -6.662 -22.836 1.00 96.50 460 GLY A N 1
ATOM 3540 C CA . GLY A 1 460 ? -12.259 -7.687 -23.246 1.00 96.50 460 GLY A CA 1
ATOM 3541 C C . GLY A 1 460 ? -13.581 -7.083 -23.709 1.00 96.50 460 GLY A C 1
ATOM 3542 O O . GLY A 1 460 ? -14.025 -7.330 -24.823 1.00 96.50 460 GLY A O 1
ATOM 3543 N N . SER A 1 461 ? -14.173 -6.200 -22.906 1.00 95.94 461 SER A N 1
ATOM 3544 C CA . SER A 1 461 ? -15.475 -5.593 -23.212 1.00 95.94 461 SER A CA 1
ATOM 3545 C C . SER A 1 461 ? -15.442 -4.636 -24.406 1.00 95.94 461 SER A C 1
ATOM 3547 O O . SER A 1 461 ? -16.470 -4.421 -25.041 1.00 95.94 461 SER A O 1
ATOM 3549 N N . THR A 1 462 ? -14.290 -4.027 -24.700 1.00 95.12 462 THR A N 1
ATOM 3550 C CA . THR A 1 462 ? -14.161 -3.024 -25.770 1.00 95.12 462 THR A CA 1
ATOM 3551 C C . THR A 1 462 ? -13.650 -3.610 -27.080 1.00 95.12 462 THR A C 1
ATOM 3553 O O . THR A 1 462 ? -14.161 -3.253 -28.140 1.00 95.12 462 THR A O 1
ATOM 3556 N N . CYS A 1 463 ? -12.665 -4.507 -27.028 1.00 94.62 463 CYS A N 1
ATOM 3557 C CA . CYS A 1 463 ? -12.031 -5.087 -28.211 1.00 94.62 463 CYS A CA 1
ATOM 3558 C C . CYS A 1 463 ? -12.533 -6.495 -28.543 1.00 94.62 463 CYS A C 1
ATOM 3560 O O . CYS A 1 463 ? -12.434 -6.897 -29.699 1.00 94.62 463 CYS A O 1
ATOM 3562 N N . TYR A 1 464 ? -13.074 -7.227 -27.565 1.00 94.50 464 TYR A N 1
ATOM 3563 C CA . TYR A 1 464 ? -13.447 -8.640 -27.696 1.00 94.50 464 TYR A CA 1
ATOM 3564 C C . TYR A 1 464 ? -14.825 -8.954 -27.065 1.00 94.50 464 TYR A C 1
ATOM 3566 O O . TYR A 1 464 ? -14.940 -9.914 -26.297 1.00 94.50 464 TYR A O 1
ATOM 3574 N N . PRO A 1 465 ? -15.883 -8.153 -27.316 1.00 93.12 465 PRO A N 1
ATOM 3575 C CA . PRO A 1 465 ? -17.121 -8.187 -26.525 1.00 93.12 465 PRO A CA 1
ATOM 3576 C C . PRO A 1 465 ? -17.827 -9.552 -26.511 1.00 93.12 465 PRO A C 1
ATOM 3578 O O . PRO A 1 465 ? -18.420 -9.906 -25.496 1.00 93.12 465 PRO A O 1
ATOM 3581 N N . ASP A 1 466 ? -17.710 -10.331 -27.591 1.00 93.81 466 ASP A N 1
ATOM 3582 C CA . ASP A 1 466 ? -18.367 -11.637 -27.746 1.00 93.81 466 ASP A CA 1
ATOM 3583 C C . ASP A 1 466 ? -17.443 -12.834 -27.441 1.00 93.81 466 ASP A C 1
ATOM 3585 O O . ASP A 1 466 ? -17.875 -13.986 -27.489 1.00 93.81 466 ASP A O 1
ATOM 3589 N N . GLU A 1 467 ? -16.171 -12.584 -27.112 1.00 95.12 467 GLU A N 1
ATOM 3590 C CA . GLU A 1 467 ? -15.140 -13.620 -26.949 1.00 95.12 467 GLU A CA 1
ATOM 3591 C C . GLU A 1 467 ? -14.762 -13.878 -25.480 1.00 95.12 467 GLU A C 1
ATOM 3593 O O . GLU A 1 467 ? -13.646 -14.316 -25.208 1.00 95.12 467 GLU A O 1
ATOM 3598 N N . ASN A 1 468 ? -15.662 -13.618 -24.523 1.00 96.06 468 ASN A N 1
ATOM 3599 C CA . ASN A 1 468 ? -15.428 -13.959 -23.116 1.00 96.06 468 ASN A CA 1
ATOM 3600 C C . ASN A 1 468 ? -15.121 -15.469 -22.972 1.00 96.06 468 ASN A C 1
ATOM 3602 O O . ASN A 1 468 ? -16.019 -16.292 -23.171 1.00 96.06 468 ASN A O 1
ATOM 3606 N N . PRO A 1 469 ? -13.886 -15.865 -22.607 1.00 96.75 469 PRO A N 1
ATOM 3607 C CA . PRO A 1 469 ? -13.472 -17.263 -22.631 1.00 96.75 469 PRO A CA 1
ATOM 3608 C C . PRO A 1 469 ? -14.020 -18.070 -21.447 1.00 96.75 469 PRO A C 1
ATOM 3610 O O . PRO A 1 469 ? -14.005 -19.296 -21.503 1.00 96.75 469 PRO A O 1
ATOM 3613 N N . LEU A 1 470 ? -14.508 -17.409 -20.391 1.00 96.19 470 LEU A N 1
ATOM 3614 C CA . LEU A 1 470 ? -15.131 -18.075 -19.241 1.00 96.19 470 LEU A CA 1
ATOM 3615 C C . LEU A 1 470 ? -16.591 -18.451 -19.521 1.00 96.19 470 LEU A C 1
ATOM 3617 O O . LEU A 1 470 ? -17.083 -19.462 -19.028 1.00 96.19 470 LEU A O 1
ATOM 3621 N N . ALA A 1 471 ? -17.279 -17.639 -20.324 1.00 93.19 471 ALA A N 1
ATOM 3622 C CA . ALA A 1 471 ? -18.658 -17.856 -20.737 1.00 93.19 471 ALA A CA 1
ATOM 3623 C C . ALA A 1 471 ? -18.914 -17.139 -22.081 1.00 93.19 471 ALA A C 1
ATOM 3625 O O . ALA A 1 471 ? -19.223 -15.943 -22.099 1.00 93.19 471 ALA A O 1
ATOM 3626 N N . PRO A 1 472 ? -18.770 -17.842 -23.221 1.00 88.81 472 PRO A N 1
ATOM 3627 C CA . PRO A 1 472 ? -18.948 -17.241 -24.541 1.00 88.81 472 PRO A CA 1
ATOM 3628 C C . PRO A 1 472 ? -20.330 -16.596 -24.717 1.00 88.81 472 PRO A C 1
ATOM 3630 O O . PRO A 1 472 ? -21.351 -17.191 -24.368 1.00 88.81 472 PRO A O 1
ATOM 3633 N N . GLY A 1 473 ? -20.368 -15.383 -25.276 1.00 85.75 473 GLY A N 1
ATOM 3634 C CA . GLY A 1 473 ? -21.603 -14.621 -25.499 1.00 85.75 473 GLY A CA 1
ATOM 3635 C C . GLY A 1 473 ? -22.193 -13.926 -24.263 1.00 85.75 473 GLY A C 1
ATOM 3636 O O . GLY A 1 473 ? -23.253 -13.308 -24.372 1.00 85.75 473 GLY A O 1
ATOM 3637 N N . THR A 1 474 ? -21.539 -13.991 -23.096 1.00 93.31 474 THR A N 1
ATOM 3638 C CA . THR A 1 474 ? -21.920 -13.206 -21.909 1.00 93.31 474 THR A CA 1
ATOM 3639 C C . THR A 1 474 ? -20.941 -12.053 -21.668 1.00 93.31 474 THR A C 1
ATOM 3641 O O . THR A 1 474 ? -19.783 -12.140 -22.081 1.00 93.31 474 THR A O 1
ATOM 3644 N N . PRO A 1 475 ? -21.346 -10.991 -20.941 1.00 95.12 475 PRO A N 1
ATOM 3645 C CA . PRO A 1 475 ? -20.429 -9.923 -20.553 1.00 95.12 475 PRO A CA 1
ATOM 3646 C C . PRO A 1 475 ? -19.201 -10.454 -19.805 1.00 95.12 475 PRO A C 1
ATOM 3648 O O . PRO A 1 475 ? -19.314 -11.387 -19.005 1.00 95.12 475 PRO A O 1
ATOM 3651 N N . TRP A 1 476 ? -18.049 -9.825 -20.038 1.00 97.19 476 TRP A N 1
ATOM 3652 C CA . TRP A 1 476 ? -16.808 -10.120 -19.324 1.00 97.19 476 TRP A CA 1
ATOM 3653 C C . TRP A 1 476 ? -16.960 -9.840 -17.824 1.00 97.19 476 TRP A C 1
ATOM 3655 O O . TRP A 1 476 ? -17.496 -8.782 -17.466 1.00 97.19 476 TRP A O 1
ATOM 3665 N N . PRO A 1 477 ? -16.443 -10.708 -16.933 1.00 96.56 477 PRO A N 1
ATOM 3666 C CA . PRO A 1 477 ? -16.384 -10.377 -15.515 1.00 96.56 477 PRO A CA 1
ATOM 3667 C C . PRO A 1 477 ? -15.467 -9.170 -15.304 1.00 96.56 477 PRO A C 1
ATOM 3669 O O . PRO A 1 477 ? -14.582 -8.904 -16.120 1.00 96.56 477 PRO A O 1
ATOM 3672 N N . ARG A 1 478 ? -15.727 -8.393 -14.250 1.00 95.56 478 ARG A N 1
ATOM 3673 C CA . ARG A 1 478 ? -14.978 -7.162 -13.948 1.00 95.56 478 ARG A CA 1
ATOM 3674 C C . ARG A 1 478 ? -13.600 -7.444 -13.361 1.00 95.56 478 ARG A C 1
ATOM 3676 O O . ARG A 1 478 ? -12.630 -6.778 -13.718 1.00 95.56 478 ARG A O 1
ATOM 3683 N N . GLU A 1 479 ? -13.536 -8.452 -12.507 1.00 96.94 479 GLU A N 1
ATOM 3684 C CA . GLU A 1 479 ? -12.344 -8.959 -11.846 1.00 96.94 479 GLU A CA 1
ATOM 3685 C C . GLU A 1 479 ? -12.277 -10.485 -12.013 1.00 96.94 479 GLU A C 1
ATOM 3687 O O . GLU A 1 479 ? -13.248 -11.114 -12.442 1.00 96.94 479 GLU A O 1
ATOM 3692 N N . VAL A 1 480 ? -11.118 -11.087 -11.741 1.00 97.69 480 VAL A N 1
ATOM 3693 C CA . VAL A 1 480 ? -10.983 -12.548 -11.788 1.00 97.69 480 VAL A CA 1
ATOM 3694 C C . VAL A 1 480 ? -11.818 -13.141 -10.646 1.00 97.69 480 VAL A C 1
ATOM 3696 O O . VAL A 1 480 ? -11.687 -12.666 -9.515 1.00 97.69 480 VAL A O 1
ATOM 3699 N N . PRO A 1 481 ? -12.671 -14.144 -10.896 1.00 96.56 481 PRO A N 1
ATOM 3700 C CA . PRO A 1 481 ? -13.468 -14.739 -9.828 1.00 96.56 481 PRO A CA 1
ATOM 3701 C C . PRO A 1 481 ? -12.606 -15.321 -8.704 1.00 96.56 481 PRO A C 1
ATOM 3703 O O . PRO A 1 481 ? -11.488 -15.789 -8.936 1.00 96.56 481 PRO A O 1
ATOM 3706 N N . SER A 1 482 ? -13.127 -15.276 -7.482 1.00 94.50 482 SER A N 1
ATOM 3707 C CA . SER A 1 482 ? -12.520 -15.898 -6.309 1.00 94.50 482 SER A CA 1
ATOM 3708 C C . SER A 1 482 ? -13.271 -17.174 -5.931 1.00 94.50 482 SER A C 1
ATOM 3710 O O . SER A 1 482 ? -14.473 -17.306 -6.160 1.00 94.50 482 SER A O 1
ATOM 3712 N N . GLY A 1 483 ? -12.587 -18.101 -5.263 1.00 88.19 483 GLY A N 1
ATOM 3713 C CA . GLY A 1 483 ? -13.250 -19.206 -4.570 1.00 88.19 483 GLY A CA 1
ATOM 3714 C C . GLY A 1 483 ? -14.022 -18.742 -3.325 1.00 88.19 483 GLY A C 1
ATOM 3715 O O . GLY A 1 483 ? -13.894 -17.601 -2.869 1.00 88.19 483 GLY A O 1
ATOM 3716 N N . ASP A 1 484 ? -14.755 -19.662 -2.692 1.00 80.44 484 ASP A N 1
ATOM 3717 C CA . ASP A 1 484 ? -15.611 -19.393 -1.517 1.00 80.44 484 ASP A CA 1
ATOM 3718 C C . ASP A 1 484 ? -14.878 -18.698 -0.352 1.00 80.44 484 ASP A C 1
ATOM 3720 O O . ASP A 1 484 ? -15.451 -17.922 0.425 1.00 80.44 484 ASP A O 1
ATOM 3724 N N . HIS A 1 485 ? -13.574 -18.943 -0.231 1.00 85.94 485 HIS A N 1
ATOM 3725 C CA . HIS A 1 485 ? -12.727 -18.384 0.819 1.00 85.94 485 HIS A CA 1
ATOM 3726 C C . HIS A 1 485 ? -12.077 -17.043 0.453 1.00 85.94 485 HIS A C 1
ATOM 3728 O O . HIS A 1 485 ? -11.477 -16.420 1.328 1.00 85.94 485 HIS A O 1
ATOM 3734 N N . GLY A 1 486 ? -12.233 -16.559 -0.781 1.00 90.31 486 GLY A N 1
ATOM 3735 C CA . GLY A 1 486 ? -11.706 -15.268 -1.230 1.00 90.31 486 GLY A CA 1
ATOM 3736 C C . GLY A 1 486 ? -10.323 -15.279 -1.859 1.00 90.31 486 GLY A C 1
ATOM 3737 O O . GLY A 1 486 ? -9.763 -14.205 -2.063 1.00 90.31 486 GLY A O 1
ATOM 3738 N N . ALA A 1 487 ? -9.759 -16.464 -2.083 1.00 94.88 487 ALA A N 1
ATOM 3739 C CA . ALA A 1 487 ? -8.547 -16.620 -2.872 1.00 94.88 487 ALA A CA 1
ATOM 3740 C C . ALA A 1 487 ? -8.914 -16.627 -4.360 1.00 94.88 487 ALA A C 1
ATOM 3742 O O . ALA A 1 487 ? -9.976 -17.141 -4.722 1.00 94.88 487 ALA A O 1
ATOM 3743 N N . ILE A 1 488 ? -8.046 -16.076 -5.201 1.00 97.19 488 ILE A N 1
ATOM 3744 C CA . ILE A 1 488 ? -8.215 -16.052 -6.654 1.00 97.19 488 ILE A CA 1
ATOM 3745 C C . ILE A 1 488 ? -8.409 -17.467 -7.211 1.00 97.19 488 ILE A C 1
ATOM 3747 O O . ILE A 1 488 ? -7.690 -18.399 -6.847 1.00 97.19 488 ILE A O 1
ATOM 3751 N N . ASP A 1 489 ? -9.377 -17.632 -8.110 1.00 97.81 489 ASP A N 1
ATOM 3752 C CA . ASP A 1 489 ? -9.561 -18.882 -8.839 1.00 97.81 489 ASP A CA 1
ATOM 3753 C C . ASP A 1 489 ? -8.470 -19.003 -9.916 1.00 97.81 489 ASP A C 1
ATOM 3755 O O . ASP A 1 489 ? -8.444 -18.260 -10.904 1.00 97.81 489 ASP A O 1
ATOM 3759 N N . ILE A 1 490 ? -7.532 -19.926 -9.694 1.00 97.81 490 ILE A N 1
ATOM 3760 C CA . ILE A 1 490 ? -6.352 -20.115 -10.545 1.00 97.81 490 ILE A CA 1
ATOM 3761 C C . ILE A 1 490 ? -6.745 -20.655 -11.923 1.00 97.81 490 ILE A C 1
ATOM 3763 O O . ILE A 1 490 ? -6.143 -20.253 -12.920 1.00 97.81 490 ILE A O 1
ATOM 3767 N N . ASP A 1 491 ? -7.766 -21.508 -12.007 1.00 98.06 491 ASP A N 1
ATOM 3768 C CA . ASP A 1 491 ? -8.213 -22.086 -13.276 1.00 98.06 491 ASP A CA 1
ATOM 3769 C C . ASP A 1 491 ? -8.872 -21.009 -14.144 1.00 98.06 491 ASP A C 1
ATOM 3771 O O . ASP A 1 491 ? -8.571 -20.874 -15.335 1.00 98.06 491 ASP A O 1
ATOM 3775 N N . GLN A 1 492 ? -9.711 -20.164 -13.541 1.00 98.19 492 GLN A N 1
ATOM 3776 C CA . GLN A 1 492 ? -10.315 -19.037 -14.252 1.00 98.19 492 GLN A CA 1
ATOM 3777 C C . GLN A 1 492 ? -9.283 -17.966 -14.620 1.00 98.19 492 GLN A C 1
ATOM 3779 O O . GLN A 1 492 ? -9.315 -17.439 -15.739 1.00 98.19 492 GLN A O 1
ATOM 3784 N N . LEU A 1 493 ? -8.315 -17.687 -13.737 1.00 98.62 493 LEU A N 1
ATOM 3785 C CA . LEU A 1 493 ? -7.165 -16.842 -14.059 1.00 98.62 493 LEU A CA 1
ATOM 3786 C C . LEU A 1 493 ? -6.403 -17.398 -15.267 1.00 98.62 493 LEU A C 1
ATOM 3788 O O . LEU A 1 493 ? -6.091 -16.642 -16.186 1.00 98.62 493 LEU A O 1
ATOM 3792 N N . ALA A 1 494 ? -6.124 -18.702 -15.295 1.00 98.69 494 ALA A N 1
ATOM 3793 C CA . ALA A 1 494 ? -5.391 -19.354 -16.374 1.00 98.69 494 ALA A CA 1
ATOM 3794 C C . ALA A 1 494 ? -6.095 -19.184 -17.726 1.00 98.69 494 ALA A C 1
ATOM 3796 O O . ALA A 1 494 ? -5.447 -18.849 -18.721 1.00 98.69 494 ALA A O 1
ATOM 3797 N N . VAL A 1 495 ? -7.419 -19.363 -17.769 1.00 98.56 495 VAL A N 1
ATOM 3798 C CA . VAL A 1 495 ? -8.226 -19.172 -18.984 1.00 98.56 495 VAL A CA 1
ATOM 3799 C C . VAL A 1 495 ? -8.143 -17.725 -19.483 1.00 98.56 495 VAL A C 1
ATOM 3801 O O . VAL A 1 495 ? -7.877 -17.493 -20.667 1.00 98.56 495 VAL A O 1
ATOM 3804 N N . LEU A 1 496 ? -8.306 -16.748 -18.586 1.00 98.69 496 LEU A N 1
ATOM 3805 C CA . LEU A 1 496 ? -8.225 -15.325 -18.922 1.00 98.69 496 LEU A CA 1
ATOM 3806 C C . LEU A 1 496 ? -6.814 -14.922 -19.379 1.00 98.69 496 LEU A C 1
ATOM 3808 O O . LEU A 1 496 ? -6.657 -14.295 -20.425 1.00 98.69 496 LEU A O 1
ATOM 3812 N N . VAL A 1 497 ? -5.775 -15.317 -18.643 1.00 98.69 497 VAL A N 1
ATOM 3813 C CA . VAL A 1 497 ? -4.375 -15.019 -18.982 1.00 98.69 497 VAL A CA 1
ATOM 3814 C C . VAL A 1 497 ? -4.010 -15.627 -20.335 1.00 98.69 497 VAL A C 1
ATOM 3816 O O . VAL A 1 497 ? -3.450 -14.932 -21.182 1.00 98.69 497 VAL A O 1
ATOM 3819 N N . ARG A 1 498 ? -4.388 -16.887 -20.594 1.00 98.69 498 ARG A N 1
ATOM 3820 C CA . ARG A 1 498 ? -4.156 -17.572 -21.877 1.00 98.69 498 ARG A CA 1
ATOM 3821 C C . ARG A 1 498 ? -4.806 -16.832 -23.044 1.00 98.69 498 ARG A C 1
ATOM 3823 O O . ARG A 1 498 ? -4.184 -16.698 -24.098 1.00 98.69 498 ARG A O 1
ATOM 3830 N N . PHE A 1 499 ? -6.013 -16.296 -22.857 1.00 98.38 499 PHE A N 1
ATOM 3831 C CA . PHE A 1 499 ? -6.706 -15.525 -23.889 1.00 98.38 499 PHE A CA 1
ATOM 3832 C C . PHE A 1 499 ? -5.898 -14.300 -24.347 1.00 98.38 499 PHE A C 1
ATOM 3834 O O . PHE A 1 499 ? -5.691 -14.121 -25.551 1.00 98.38 499 PHE A O 1
ATOM 3841 N N . PHE A 1 500 ? -5.395 -13.484 -23.417 1.00 98.25 500 PHE A N 1
ATOM 3842 C CA . PHE A 1 500 ? -4.634 -12.274 -23.757 1.00 98.25 500 PHE A CA 1
ATOM 3843 C C . PHE A 1 500 ? -3.183 -12.581 -24.156 1.00 98.25 500 PHE A C 1
ATOM 3845 O O . PHE A 1 500 ? -2.678 -11.993 -25.116 1.00 98.25 500 PHE A O 1
ATOM 3852 N N . ALA A 1 501 ? -2.539 -13.551 -23.501 1.00 97.62 501 ALA A N 1
ATOM 3853 C CA . ALA A 1 501 ? -1.188 -13.996 -23.842 1.00 97.62 501 ALA A CA 1
ATOM 3854 C C . ALA A 1 501 ? -1.114 -14.556 -25.274 1.00 97.62 501 ALA A C 1
ATOM 3856 O O . ALA A 1 501 ? -0.200 -14.203 -26.017 1.00 97.62 501 ALA A O 1
ATOM 3857 N N . SER A 1 502 ? -2.124 -15.324 -25.714 1.00 96.88 502 SER A N 1
ATOM 3858 C CA . SER A 1 502 ? -2.207 -15.842 -27.094 1.00 96.88 502 SER A CA 1
ATOM 3859 C C . SER A 1 502 ? -2.291 -14.756 -28.172 1.00 96.88 502 SER A C 1
ATOM 3861 O O . SER A 1 502 ? -1.949 -14.992 -29.329 1.00 96.88 502 SER A O 1
ATOM 3863 N N . ARG A 1 503 ? -2.696 -13.541 -27.785 1.00 95.69 503 ARG A N 1
ATOM 3864 C CA . ARG A 1 503 ? -2.751 -12.347 -28.642 1.00 95.69 503 ARG A CA 1
ATOM 3865 C C . ARG A 1 503 ? -1.500 -11.471 -28.501 1.00 95.69 503 ARG A C 1
ATOM 3867 O O . ARG A 1 503 ? -1.406 -10.422 -29.129 1.00 95.69 503 ARG A O 1
ATOM 3874 N N . GLY A 1 504 ? -0.516 -11.902 -27.712 1.00 94.12 504 GLY A N 1
ATOM 3875 C CA . GLY A 1 504 ? 0.767 -11.224 -27.539 1.00 94.12 504 GLY A CA 1
ATOM 3876 C C . GLY A 1 504 ? 0.753 -10.068 -26.540 1.00 94.12 504 GLY A C 1
ATOM 3877 O O . GLY A 1 504 ? 1.696 -9.277 -26.543 1.00 94.12 504 GLY A O 1
ATOM 3878 N N . HIS A 1 505 ? -0.283 -9.948 -25.702 1.00 97.06 505 HIS A N 1
ATOM 3879 C CA . HIS A 1 505 ? -0.294 -8.978 -24.608 1.00 97.06 505 HIS A CA 1
ATOM 3880 C C . HIS A 1 505 ? 0.615 -9.436 -23.457 1.00 97.06 505 HIS A C 1
ATOM 3882 O O . HIS A 1 505 ? 0.482 -10.574 -22.999 1.00 97.06 505 HIS A O 1
ATOM 3888 N N . PRO A 1 506 ? 1.488 -8.561 -22.929 1.00 97.69 506 PRO A N 1
ATOM 3889 C CA . PRO A 1 506 ? 2.139 -8.793 -21.649 1.00 97.69 506 PRO A CA 1
ATOM 3890 C C . PRO A 1 506 ? 1.132 -8.860 -20.489 1.00 97.69 506 PRO A C 1
ATOM 3892 O O . PRO A 1 506 ? 0.094 -8.197 -20.513 1.00 97.69 506 PRO A O 1
ATOM 3895 N N . VAL A 1 507 ? 1.457 -9.620 -19.445 1.00 98.50 507 VAL A N 1
ATOM 3896 C CA . VAL A 1 507 ? 0.523 -9.966 -18.359 1.00 98.50 507 VAL A CA 1
ATOM 3897 C C . VAL A 1 507 ? 0.957 -9.324 -17.041 1.00 98.50 507 VAL A C 1
ATOM 3899 O O . VAL A 1 507 ? 2.073 -9.527 -16.583 1.00 98.50 507 VAL A O 1
ATOM 3902 N N . LEU A 1 508 ? 0.083 -8.574 -16.380 1.00 98.62 508 LEU A N 1
ATOM 3903 C CA . LEU A 1 508 ? 0.321 -8.052 -15.033 1.00 98.62 508 LEU A CA 1
ATOM 3904 C C . LEU A 1 508 ? -0.668 -8.710 -14.077 1.00 98.62 508 LEU A C 1
ATOM 3906 O O . LEU A 1 508 ? -1.867 -8.499 -14.216 1.00 98.62 508 LEU A O 1
ATOM 3910 N N . VAL A 1 509 ? -0.186 -9.464 -13.090 1.00 98.81 509 VAL A N 1
ATOM 3911 C CA . VAL A 1 509 ? -1.042 -10.074 -12.062 1.00 98.81 509 VAL A CA 1
ATOM 3912 C C . VAL A 1 509 ? -0.731 -9.463 -10.701 1.00 98.81 509 VAL A C 1
ATOM 3914 O O . VAL A 1 509 ? 0.432 -9.400 -10.297 1.00 98.81 509 VAL A O 1
ATOM 3917 N N . SER A 1 510 ? -1.768 -9.009 -9.997 1.00 98.50 510 SER A N 1
ATOM 3918 C CA . SER A 1 510 ? -1.679 -8.598 -8.594 1.00 98.50 510 SER A CA 1
ATOM 3919 C C . SER A 1 510 ? -2.372 -9.633 -7.717 1.00 98.50 510 SER A C 1
ATOM 3921 O O . SER A 1 510 ? -3.544 -9.929 -7.937 1.00 98.50 510 SER A O 1
ATOM 3923 N N . LEU A 1 511 ? -1.653 -10.148 -6.723 1.00 98.50 511 LEU A N 1
ATOM 3924 C CA . LEU A 1 511 ? -2.109 -11.211 -5.830 1.00 98.50 511 LEU A CA 1
ATOM 3925 C C . LEU A 1 511 ? -2.259 -10.688 -4.409 1.00 98.50 511 LEU A C 1
ATOM 3927 O O . LEU A 1 511 ? -1.384 -9.988 -3.898 1.00 98.50 511 LEU A O 1
ATOM 3931 N N . ASN A 1 512 ? -3.378 -11.020 -3.782 1.00 97.62 512 ASN A N 1
ATOM 3932 C CA . ASN A 1 512 ? -3.702 -10.620 -2.427 1.00 97.62 512 ASN A CA 1
ATOM 3933 C C . ASN A 1 512 ? -3.087 -11.609 -1.448 1.00 97.62 512 ASN A C 1
ATOM 3935 O O . ASN A 1 512 ? -3.369 -12.806 -1.479 1.00 97.62 512 ASN A O 1
ATOM 3939 N N . TYR A 1 513 ? -2.307 -11.091 -0.511 1.00 97.19 513 TYR A N 1
ATOM 3940 C CA . TYR A 1 513 ? -1.747 -11.904 0.550 1.00 97.19 513 TYR A CA 1
ATOM 3941 C C . TYR A 1 513 ? -2.234 -11.377 1.902 1.00 97.19 513 TYR A C 1
ATOM 3943 O O . TYR A 1 513 ? -1.605 -10.535 2.552 1.00 97.19 513 TYR A O 1
ATOM 3951 N N . GLY A 1 514 ? -3.442 -11.821 2.264 1.00 93.38 514 GLY A N 1
ATOM 3952 C CA . GLY A 1 514 ? -4.291 -11.242 3.303 1.00 93.38 514 GLY A CA 1
ATOM 3953 C C . GLY A 1 514 ? -5.299 -10.239 2.727 1.00 93.38 514 GLY A C 1
ATOM 3954 O O . GLY A 1 514 ? -5.178 -9.036 2.976 1.00 93.38 514 GLY A O 1
ATOM 3955 N N . SER A 1 515 ? -6.287 -10.725 1.960 1.00 92.50 515 SER A N 1
ATOM 3956 C CA . SER A 1 515 ? -7.332 -9.898 1.329 1.00 92.50 515 SER A CA 1
ATOM 3957 C C . SER A 1 515 ? -8.115 -9.049 2.342 1.00 92.50 515 SER A C 1
ATOM 3959 O O . SER A 1 515 ? -8.207 -9.371 3.527 1.00 92.50 515 SER A O 1
ATOM 3961 N N . THR A 1 516 ? -8.673 -7.921 1.894 1.00 89.56 516 THR A N 1
ATOM 3962 C CA . THR A 1 516 ? -9.127 -6.866 2.823 1.00 89.56 516 THR A CA 1
ATOM 3963 C C . THR A 1 516 ? -10.302 -7.286 3.694 1.00 89.56 516 THR A C 1
ATOM 3965 O O . THR A 1 516 ? -10.311 -6.931 4.868 1.00 89.56 516 THR A O 1
ATOM 3968 N N . PHE A 1 517 ? -11.287 -7.992 3.132 1.00 92.75 517 PHE A N 1
ATOM 3969 C CA . PHE A 1 517 ? -12.505 -8.347 3.861 1.00 92.75 517 PHE A CA 1
ATOM 3970 C C . PHE A 1 517 ? -12.486 -9.781 4.396 1.00 92.75 517 PHE A C 1
ATOM 3972 O O . PHE A 1 517 ? -12.909 -10.027 5.526 1.00 92.75 517 PHE A O 1
ATOM 3979 N N . LYS A 1 518 ? -11.962 -10.731 3.611 1.00 93.50 518 LYS A N 1
ATOM 3980 C CA . LYS A 1 518 ? -11.930 -12.160 3.968 1.00 93.50 518 LYS A CA 1
ATOM 3981 C C . LYS A 1 518 ? -10.602 -12.600 4.607 1.00 93.50 518 LYS A C 1
ATOM 3983 O O . LYS A 1 518 ? -10.551 -13.658 5.235 1.00 93.50 518 LYS A O 1
ATOM 3988 N N . GLY A 1 519 ? -9.535 -11.802 4.485 1.00 92.31 519 GLY A N 1
ATOM 3989 C CA . GLY A 1 519 ? -8.187 -12.166 4.941 1.00 92.31 519 GLY A CA 1
ATOM 3990 C C . GLY A 1 519 ? -7.635 -13.400 4.231 1.00 92.31 519 GLY A C 1
ATOM 3991 O O . GLY A 1 519 ? -6.917 -14.181 4.840 1.00 92.31 519 GLY A O 1
ATOM 3992 N N . ALA A 1 520 ? -8.023 -13.597 2.972 1.00 95.00 520 ALA A N 1
ATOM 3993 C CA . ALA A 1 520 ? -7.624 -14.743 2.170 1.00 95.00 520 ALA A CA 1
ATOM 3994 C C . ALA A 1 520 ? -6.187 -14.603 1.658 1.00 95.00 520 ALA A C 1
ATOM 3996 O O . ALA A 1 520 ? -5.680 -13.486 1.507 1.00 95.00 520 ALA A O 1
ATOM 3997 N N . TYR A 1 521 ? -5.566 -15.737 1.353 1.00 96.50 521 TYR A N 1
ATOM 3998 C CA . TYR A 1 521 ? -4.245 -15.813 0.744 1.00 96.50 521 TYR A CA 1
ATOM 3999 C C . TYR A 1 521 ? -4.384 -16.416 -0.645 1.00 96.50 521 TYR A C 1
ATOM 4001 O O . TYR A 1 521 ? -4.843 -17.550 -0.773 1.00 96.50 521 TYR A O 1
ATOM 4009 N N . ASP A 1 522 ? -3.993 -15.663 -1.667 1.00 97.38 522 ASP A N 1
ATOM 4010 C CA . ASP A 1 522 ? -3.806 -16.228 -2.996 1.00 97.38 522 ASP A CA 1
ATOM 4011 C C . ASP A 1 522 ? -2.580 -17.155 -2.969 1.00 97.38 522 ASP A C 1
ATOM 4013 O O . ASP A 1 522 ? -1.557 -16.825 -2.361 1.00 97.38 522 ASP A O 1
ATOM 4017 N N . ASP A 1 523 ? -2.673 -18.314 -3.622 1.00 96.94 523 ASP A N 1
ATOM 4018 C CA . ASP A 1 523 ? -1.547 -19.242 -3.758 1.00 96.94 523 ASP A CA 1
ATOM 4019 C C . ASP A 1 523 ? -0.554 -18.696 -4.794 1.00 96.94 523 ASP A C 1
ATOM 4021 O O . ASP A 1 523 ? -0.656 -18.930 -6.003 1.00 96.94 523 ASP A O 1
ATOM 4025 N N . VAL A 1 524 ? 0.386 -17.886 -4.304 1.00 98.25 524 VAL A N 1
ATOM 4026 C CA . VAL A 1 524 ? 1.336 -17.148 -5.141 1.00 98.25 524 VAL A CA 1
ATOM 4027 C C . VAL A 1 524 ? 2.236 -18.087 -5.935 1.00 98.25 524 VAL A C 1
ATOM 4029 O O . VAL A 1 524 ? 2.529 -17.796 -7.094 1.00 98.25 524 VAL A O 1
ATOM 4032 N N . GLU A 1 525 ? 2.655 -19.212 -5.355 1.00 98.00 525 GLU A N 1
ATOM 4033 C CA . GLU A 1 525 ? 3.513 -20.183 -6.035 1.00 98.00 525 GLU A CA 1
ATOM 4034 C C . GLU A 1 525 ? 2.768 -20.883 -7.177 1.00 98.00 525 GLU A C 1
ATOM 4036 O O . GLU A 1 525 ? 3.272 -20.940 -8.307 1.00 98.00 525 GLU A O 1
ATOM 4041 N N . ALA A 1 526 ? 1.539 -21.345 -6.926 1.00 97.94 526 ALA A N 1
ATOM 4042 C CA . ALA A 1 526 ? 0.719 -21.984 -7.949 1.00 97.94 526 ALA A CA 1
ATOM 4043 C C . ALA A 1 526 ? 0.355 -21.015 -9.087 1.00 97.94 526 ALA A C 1
ATOM 4045 O O . ALA A 1 526 ? 0.463 -21.371 -10.269 1.00 97.94 526 ALA A O 1
ATOM 4046 N N . VAL A 1 527 ? -0.005 -19.766 -8.763 1.00 98.44 527 VAL A N 1
ATOM 4047 C CA . VAL A 1 527 ? -0.258 -18.733 -9.779 1.00 98.44 527 VAL A CA 1
ATOM 4048 C C . VAL A 1 527 ? 1.009 -18.423 -10.569 1.00 98.44 527 VAL A C 1
ATOM 4050 O O . VAL A 1 527 ? 0.955 -18.348 -11.798 1.00 98.44 527 VAL A O 1
ATOM 4053 N N . ALA A 1 528 ? 2.156 -18.275 -9.904 1.00 98.25 528 ALA A N 1
ATOM 4054 C CA . ALA A 1 528 ? 3.419 -17.994 -10.573 1.00 98.25 528 ALA A CA 1
ATOM 4055 C C . ALA A 1 528 ? 3.795 -19.083 -11.581 1.00 98.25 528 ALA A C 1
ATOM 4057 O O . ALA A 1 528 ? 4.133 -18.776 -12.727 1.00 98.25 528 ALA A O 1
ATOM 4058 N N . CYS A 1 529 ? 3.668 -20.351 -11.183 1.00 98.12 529 CYS A N 1
ATOM 4059 C CA . CYS A 1 529 ? 3.899 -21.489 -12.064 1.00 98.12 529 CYS A CA 1
ATOM 4060 C C . CYS A 1 529 ? 2.954 -21.463 -13.279 1.00 98.12 529 CYS A C 1
ATOM 4062 O O . CYS A 1 529 ? 3.403 -21.598 -14.421 1.00 98.12 529 CYS A O 1
ATOM 4064 N N . THR A 1 530 ? 1.665 -21.211 -13.038 1.00 98.50 530 THR A N 1
ATOM 4065 C CA . THR A 1 530 ? 0.615 -21.169 -14.067 1.00 98.50 530 THR A CA 1
ATOM 4066 C C . THR A 1 530 ? 0.842 -20.044 -15.077 1.00 98.50 530 THR A C 1
ATOM 4068 O O . THR A 1 530 ? 0.873 -20.290 -16.284 1.00 98.50 530 THR A O 1
ATOM 4071 N N . VAL A 1 531 ? 1.057 -18.812 -14.603 1.00 98.50 531 VAL A N 1
ATOM 4072 C CA . VAL A 1 531 ? 1.286 -17.638 -15.459 1.00 98.50 531 VAL A CA 1
ATOM 4073 C C . VAL A 1 531 ? 2.563 -17.812 -16.273 1.00 98.50 531 VAL A C 1
ATOM 4075 O O . VAL A 1 531 ? 2.532 -17.612 -17.485 1.00 98.50 531 VAL A O 1
ATOM 4078 N N . ARG A 1 532 ? 3.663 -18.257 -15.649 1.00 98.00 532 ARG A N 1
ATOM 4079 C CA . ARG A 1 532 ? 4.922 -18.530 -16.355 1.00 98.00 532 ARG A CA 1
ATOM 4080 C C . ARG A 1 532 ? 4.739 -19.589 -17.442 1.00 98.00 532 ARG A C 1
ATOM 4082 O O . ARG A 1 532 ? 5.201 -19.379 -18.559 1.00 98.00 532 ARG A O 1
ATOM 4089 N N . SER A 1 533 ? 4.051 -20.694 -17.138 1.00 98.19 533 SER A N 1
ATOM 4090 C CA . SER A 1 533 ? 3.787 -21.768 -18.106 1.00 98.19 533 SER A CA 1
ATOM 4091 C C . SER A 1 533 ? 3.007 -21.253 -19.315 1.00 98.19 533 SER A C 1
ATOM 4093 O O . SER A 1 533 ? 3.416 -21.485 -20.448 1.00 98.19 533 SER A O 1
ATOM 4095 N N . ILE A 1 534 ? 1.924 -20.505 -19.089 1.00 98.50 534 ILE A N 1
ATOM 4096 C CA . ILE A 1 534 ? 1.122 -19.921 -20.172 1.00 98.50 534 ILE A CA 1
ATOM 4097 C C . ILE A 1 534 ? 1.951 -18.916 -20.974 1.00 98.50 534 ILE A C 1
ATOM 4099 O O . ILE A 1 534 ? 1.913 -18.922 -22.200 1.00 98.50 534 ILE A O 1
ATOM 4103 N N . CYS A 1 535 ? 2.718 -18.055 -20.308 1.00 97.75 535 CYS A N 1
ATOM 4104 C CA . CYS A 1 535 ? 3.575 -17.093 -20.988 1.00 97.75 535 CYS A CA 1
ATOM 4105 C C . CYS A 1 535 ? 4.647 -17.783 -21.846 1.00 97.75 535 CYS A C 1
ATOM 4107 O O . CYS A 1 535 ? 4.901 -17.320 -22.956 1.00 97.75 535 CYS A O 1
ATOM 4109 N N . ALA A 1 536 ? 5.213 -18.908 -21.401 1.00 97.19 536 ALA A N 1
ATOM 4110 C CA . ALA A 1 536 ? 6.169 -19.690 -22.185 1.00 97.19 536 ALA A CA 1
ATOM 4111 C C . ALA A 1 536 ? 5.557 -20.258 -23.477 1.00 97.19 536 ALA A C 1
ATOM 4113 O O . ALA A 1 536 ? 6.203 -20.223 -24.523 1.00 97.19 536 ALA A O 1
ATOM 4114 N N . GLU A 1 537 ? 4.287 -20.689 -23.454 1.00 97.69 537 GLU A N 1
ATOM 4115 C CA . GLU A 1 537 ? 3.568 -21.151 -24.659 1.00 97.69 537 GLU A CA 1
ATOM 4116 C C . GLU A 1 537 ? 3.526 -20.085 -25.773 1.00 97.69 537 GLU A C 1
ATOM 4118 O O . GLU A 1 537 ? 3.457 -20.423 -26.957 1.00 97.69 537 GLU A O 1
ATOM 4123 N N . TYR A 1 538 ? 3.607 -18.801 -25.408 1.00 95.81 538 TYR A N 1
ATOM 4124 C CA . TYR A 1 538 ? 3.510 -17.664 -26.328 1.00 95.81 538 TYR A CA 1
ATOM 4125 C C . TYR A 1 538 ? 4.792 -16.815 -26.407 1.00 95.81 538 TYR A C 1
ATOM 4127 O O . TYR A 1 538 ? 4.750 -15.700 -26.930 1.00 95.81 538 TYR A O 1
ATOM 4135 N N . ASN A 1 539 ? 5.940 -17.333 -25.949 1.00 93.25 539 ASN A N 1
ATOM 4136 C CA . ASN A 1 539 ? 7.240 -16.632 -25.924 1.00 93.25 539 ASN A CA 1
ATOM 4137 C C . ASN A 1 539 ? 7.210 -15.297 -25.146 1.00 93.25 539 ASN A C 1
ATOM 4139 O O . ASN A 1 539 ? 7.840 -14.305 -25.526 1.00 93.25 539 ASN A O 1
ATOM 4143 N N . LEU A 1 540 ? 6.424 -15.261 -24.071 1.00 94.06 540 LEU A N 1
ATOM 4144 C CA . LEU A 1 540 ? 6.334 -14.167 -23.105 1.00 94.06 540 LEU A CA 1
ATOM 4145 C C . LEU A 1 540 ? 7.049 -14.508 -21.792 1.00 94.06 540 LEU A C 1
ATOM 4147 O O . LEU A 1 540 ? 7.057 -13.689 -20.883 1.00 94.06 540 LEU A O 1
ATOM 4151 N N . ASP A 1 541 ? 7.631 -15.692 -21.644 1.00 92.19 541 ASP A N 1
ATOM 4152 C CA . ASP A 1 541 ? 8.470 -16.045 -20.497 1.00 92.19 541 ASP A CA 1
ATOM 4153 C C . ASP A 1 541 ? 9.820 -15.316 -20.534 1.00 92.19 541 ASP A C 1
ATOM 4155 O O . ASP A 1 541 ? 10.265 -14.775 -19.523 1.00 92.19 541 ASP A O 1
ATOM 4159 N N . ASN A 1 542 ? 10.411 -15.205 -21.725 1.00 90.69 542 ASN A N 1
ATOM 4160 C CA . ASN A 1 542 ? 11.569 -14.366 -21.993 1.00 90.69 542 ASN A CA 1
ATOM 4161 C C . ASN A 1 542 ? 11.443 -13.690 -23.365 1.00 90.69 542 ASN A C 1
ATOM 4163 O O . ASN A 1 542 ? 11.439 -14.341 -24.410 1.00 90.69 542 ASN A O 1
ATOM 4167 N N . ARG A 1 543 ? 11.377 -12.359 -23.372 1.00 90.00 543 ARG A N 1
ATOM 4168 C CA . ARG A 1 543 ? 11.270 -11.540 -24.581 1.00 90.00 543 ARG A CA 1
ATOM 4169 C C . ARG A 1 543 ? 12.393 -10.515 -24.671 1.00 90.00 543 ARG A C 1
ATOM 4171 O O . ARG A 1 543 ? 12.834 -9.933 -23.680 1.00 90.00 543 ARG A O 1
ATOM 4178 N N . ARG A 1 544 ? 12.797 -10.223 -25.908 1.00 88.62 544 ARG A N 1
ATOM 4179 C CA . ARG A 1 544 ? 13.781 -9.180 -26.217 1.00 88.62 544 ARG A CA 1
ATOM 4180 C C . ARG A 1 544 ? 13.106 -7.818 -26.329 1.00 88.62 544 ARG A C 1
ATOM 4182 O O . ARG A 1 544 ? 12.240 -7.616 -27.177 1.00 88.62 544 ARG A O 1
ATOM 4189 N N . VAL A 1 545 ? 13.549 -6.869 -25.511 1.00 87.12 545 VAL A N 1
ATOM 4190 C CA . VAL A 1 545 ? 13.097 -5.473 -25.518 1.00 87.12 545 VAL A CA 1
ATOM 4191 C C . VAL A 1 545 ? 14.232 -4.585 -26.029 1.00 87.12 545 VAL A C 1
ATOM 4193 O O . VAL A 1 545 ? 15.221 -4.353 -25.336 1.00 87.12 545 VAL A O 1
ATOM 4196 N N . TYR A 1 546 ? 14.107 -4.110 -27.268 1.00 80.19 546 TYR A N 1
ATOM 4197 C CA . TYR A 1 546 ? 15.164 -3.385 -27.983 1.00 80.19 546 TYR A CA 1
ATOM 4198 C C . TYR A 1 546 ? 15.274 -1.912 -27.567 1.00 80.19 546 TYR A C 1
ATOM 4200 O O . TYR A 1 546 ? 14.273 -1.209 -27.452 1.00 80.19 546 TYR A O 1
ATOM 4208 N N . ARG A 1 547 ? 16.507 -1.411 -27.413 1.00 71.38 547 ARG A N 1
ATOM 4209 C CA . ARG A 1 547 ? 16.812 -0.050 -26.924 1.00 71.38 547 ARG A CA 1
ATOM 4210 C C . ARG A 1 547 ? 16.978 1.005 -28.035 1.00 71.38 547 ARG A C 1
ATOM 4212 O O . ARG A 1 547 ? 17.331 2.148 -27.743 1.00 71.38 547 ARG A O 1
ATOM 4219 N N . GLY A 1 548 ? 16.733 0.665 -29.309 1.00 63.22 548 GLY A N 1
ATOM 4220 C CA . GLY A 1 548 ? 16.790 1.621 -30.424 1.00 63.22 548 GLY A CA 1
ATOM 4221 C C . GLY A 1 548 ? 16.189 1.139 -31.751 1.00 63.22 548 GLY A C 1
ATOM 4222 O O . GLY A 1 548 ? 15.649 0.041 -31.852 1.00 63.22 548 GLY A O 1
ATOM 4223 N N . CYS A 1 549 ? 16.274 1.980 -32.789 1.00 52.16 549 CYS A N 1
ATOM 4224 C CA . CYS A 1 549 ? 15.774 1.666 -34.132 1.00 52.16 549 CYS A CA 1
ATOM 4225 C C . CYS A 1 549 ? 16.809 0.866 -34.947 1.00 52.16 549 CYS A C 1
ATOM 4227 O O . CYS A 1 549 ? 17.745 1.446 -35.492 1.00 52.16 549 CYS A O 1
ATOM 4229 N N . GLY A 1 550 ? 16.633 -0.455 -35.051 1.00 53.00 550 GLY A N 1
ATOM 4230 C CA . GLY A 1 550 ? 17.415 -1.331 -35.940 1.00 53.00 550 GLY A CA 1
ATOM 4231 C C . GLY A 1 550 ? 17.563 -2.759 -35.403 1.00 53.00 550 GLY A C 1
ATOM 4232 O O . GLY A 1 550 ? 17.480 -2.970 -34.195 1.00 53.00 550 GLY A O 1
ATOM 4233 N N . GLU A 1 551 ? 17.785 -3.739 -36.287 1.00 52.50 551 GLU A N 1
ATOM 4234 C CA . GLU A 1 551 ? 17.977 -5.161 -35.915 1.00 52.50 551 GLU A CA 1
ATOM 4235 C C . GLU A 1 551 ? 19.262 -5.405 -35.106 1.00 52.50 551 GLU A C 1
ATOM 4237 O O . GLU A 1 551 ? 19.310 -6.320 -34.294 1.00 52.50 551 GLU A O 1
ATOM 4242 N N . ASN A 1 552 ? 20.256 -4.522 -35.250 1.00 63.66 552 ASN A N 1
ATOM 4243 C CA . ASN A 1 552 ? 21.526 -4.555 -34.515 1.00 63.66 552 ASN A CA 1
ATOM 4244 C C . ASN A 1 552 ? 21.512 -3.685 -33.240 1.00 63.66 552 ASN A C 1
ATOM 4246 O O . ASN A 1 552 ? 22.574 -3.283 -32.766 1.00 63.66 552 ASN A O 1
ATOM 4250 N N . SER A 1 553 ? 20.336 -3.296 -32.730 1.00 66.50 553 SER A N 1
ATOM 4251 C CA . SER A 1 553 ? 20.250 -2.492 -31.504 1.00 66.50 553 SER A CA 1
ATOM 4252 C C . SER A 1 553 ? 20.346 -3.365 -30.251 1.00 66.50 553 SER A C 1
ATOM 4254 O O . SER A 1 553 ? 19.811 -4.471 -30.207 1.00 66.50 553 SER A O 1
ATOM 4256 N N . ASP A 1 554 ? 21.024 -2.853 -29.225 1.00 77.12 554 ASP A N 1
ATOM 4257 C CA . ASP A 1 554 ? 21.160 -3.534 -27.940 1.00 77.12 554 ASP A CA 1
ATOM 4258 C C . ASP A 1 554 ? 19.771 -3.812 -27.332 1.00 77.12 554 ASP A C 1
ATOM 4260 O O . ASP A 1 554 ? 18.932 -2.912 -27.278 1.00 77.12 554 ASP A O 1
ATOM 4264 N N . TYR A 1 555 ? 19.532 -5.014 -26.803 1.00 82.44 555 TYR A N 1
ATOM 4265 C CA . TYR A 1 555 ? 18.250 -5.400 -26.193 1.00 82.44 555 TYR A CA 1
ATOM 4266 C C . TYR A 1 555 ? 18.410 -5.850 -24.740 1.00 82.44 555 TYR A C 1
ATOM 4268 O O . TYR A 1 555 ? 19.489 -6.288 -24.347 1.00 82.44 555 TYR A O 1
ATOM 4276 N N . ASP A 1 556 ? 17.340 -5.730 -23.959 1.00 86.38 556 ASP A N 1
ATOM 4277 C CA . ASP A 1 556 ? 17.206 -6.372 -22.650 1.00 86.38 556 ASP A CA 1
ATOM 4278 C C . ASP A 1 556 ? 16.397 -7.664 -22.802 1.00 86.38 556 ASP A C 1
ATOM 4280 O O . ASP A 1 556 ? 15.435 -7.698 -23.572 1.00 86.38 556 ASP A O 1
ATOM 4284 N N . GLU A 1 557 ? 16.760 -8.702 -22.057 1.00 90.19 557 GLU A N 1
ATOM 4285 C CA . GLU A 1 557 ? 15.906 -9.875 -21.860 1.00 90.19 557 GLU A CA 1
ATOM 4286 C C . GLU A 1 557 ? 14.992 -9.618 -20.665 1.00 90.19 557 GLU A C 1
ATOM 4288 O O . GLU A 1 557 ? 15.448 -9.189 -19.602 1.00 90.19 557 GLU A O 1
ATOM 4293 N N . ARG A 1 558 ? 13.685 -9.771 -20.876 1.00 93.06 558 ARG A N 1
ATOM 4294 C CA . ARG A 1 558 ? 12.653 -9.435 -19.895 1.00 93.06 558 ARG A CA 1
ATOM 4295 C C . ARG A 1 558 ? 11.562 -10.482 -19.899 1.00 93.06 558 ARG A C 1
ATOM 4297 O O . ARG A 1 558 ? 11.201 -10.975 -20.963 1.00 93.06 558 ARG A O 1
ATOM 4304 N N . SER A 1 559 ? 10.952 -10.722 -18.749 1.00 95.75 559 SER A N 1
ATOM 4305 C CA . SER A 1 559 ? 9.659 -11.392 -18.719 1.00 95.75 559 SER A CA 1
ATOM 4306 C C . SER A 1 559 ? 8.614 -10.533 -19.450 1.00 95.75 559 SER A C 1
ATOM 4308 O O . SER A 1 559 ? 8.631 -9.295 -19.471 1.00 95.75 559 SER A O 1
ATOM 4310 N N . GLY A 1 560 ? 7.699 -11.204 -20.131 1.00 96.75 560 GLY A N 1
ATOM 4311 C CA . GLY A 1 560 ? 6.455 -10.654 -20.662 1.00 96.75 560 GLY A CA 1
ATOM 4312 C C . GLY A 1 560 ? 5.329 -10.680 -19.631 1.00 96.75 560 GLY A C 1
ATOM 4313 O O . GLY A 1 560 ? 4.183 -10.429 -19.991 1.00 96.75 560 GLY A O 1
ATOM 4314 N N . TYR A 1 561 ? 5.638 -10.959 -18.365 1.00 98.50 561 TYR A N 1
ATOM 4315 C CA . TYR A 1 561 ? 4.695 -10.907 -17.259 1.00 98.50 561 TYR A CA 1
ATOM 4316 C C . TYR A 1 561 ? 5.304 -10.254 -16.018 1.00 98.50 561 TYR A C 1
ATOM 4318 O O . TYR A 1 561 ? 6.520 -10.170 -15.880 1.00 98.50 561 TYR A O 1
ATOM 4326 N N . TRP A 1 562 ? 4.449 -9.785 -15.114 1.00 98.75 562 TRP A N 1
ATOM 4327 C CA . TRP A 1 562 ? 4.831 -9.227 -13.824 1.00 98.75 562 TRP A CA 1
ATOM 4328 C C . TRP A 1 562 ? 3.887 -9.731 -12.739 1.00 98.75 562 TRP A C 1
ATOM 4330 O O . TRP A 1 562 ? 2.673 -9.565 -12.859 1.00 98.75 562 TRP A O 1
ATOM 4340 N N . LEU A 1 563 ? 4.446 -10.282 -11.661 1.00 98.75 563 LEU A N 1
ATOM 4341 C CA . LEU A 1 563 ? 3.690 -10.687 -10.475 1.00 98.75 563 LEU A CA 1
ATOM 4342 C C . LEU A 1 563 ? 3.973 -9.720 -9.329 1.00 98.75 563 LEU A C 1
ATOM 4344 O O . LEU A 1 563 ? 5.115 -9.592 -8.872 1.00 98.75 563 LEU A O 1
ATOM 4348 N N . HIS A 1 564 ? 2.927 -9.030 -8.890 1.00 98.81 564 HIS A N 1
ATOM 4349 C CA . HIS A 1 564 ? 2.947 -8.156 -7.728 1.00 98.81 564 HIS A CA 1
ATOM 4350 C C . HIS A 1 564 ? 2.185 -8.806 -6.574 1.00 98.81 564 HIS A C 1
ATOM 4352 O O . HIS A 1 564 ? 1.050 -9.239 -6.755 1.00 98.81 564 HIS A O 1
ATOM 4358 N N . VAL A 1 565 ? 2.783 -8.837 -5.387 1.00 98.81 565 VAL A N 1
ATOM 4359 C CA . VAL A 1 565 ? 2.124 -9.323 -4.172 1.00 98.81 565 VAL A CA 1
ATOM 4360 C C . VAL A 1 565 ? 1.698 -8.133 -3.314 1.00 98.81 565 VAL A C 1
ATOM 4362 O O . VAL A 1 565 ? 2.534 -7.436 -2.725 1.00 98.81 565 VAL A O 1
ATOM 4365 N N . ASP A 1 566 ? 0.385 -7.918 -3.218 1.00 98.62 566 ASP A N 1
ATOM 4366 C CA . ASP A 1 566 ? -0.216 -7.027 -2.228 1.00 98.62 566 ASP A CA 1
ATOM 4367 C C . ASP A 1 566 ? -0.286 -7.758 -0.883 1.00 98.62 566 ASP A C 1
ATOM 4369 O O . ASP A 1 566 ? -1.296 -8.342 -0.483 1.00 98.62 566 ASP A O 1
ATOM 4373 N N . GLY A 1 567 ? 0.841 -7.725 -0.181 1.00 98.25 567 GLY A N 1
ATOM 4374 C CA . GLY A 1 567 ? 0.988 -8.228 1.175 1.00 98.25 567 GLY A CA 1
ATOM 4375 C C . GLY A 1 567 ? 0.714 -7.166 2.231 1.00 98.25 567 GLY A C 1
ATOM 4376 O O . GLY A 1 567 ? 1.295 -7.249 3.314 1.00 98.25 567 GLY A O 1
ATOM 4377 N N . ALA A 1 568 ? -0.133 -6.159 1.952 1.00 98.38 568 ALA A N 1
ATOM 4378 C CA . ALA A 1 568 ? -0.352 -5.023 2.849 1.00 98.38 568 ALA A CA 1
ATOM 4379 C C . ALA A 1 568 ? -0.527 -5.443 4.312 1.00 98.38 568 ALA A C 1
ATOM 4381 O O . ALA A 1 568 ? -0.000 -4.779 5.202 1.00 98.38 568 ALA A O 1
ATOM 4382 N N . LEU A 1 569 ? -1.268 -6.528 4.540 1.00 97.81 569 LEU A N 1
ATOM 4383 C CA . LEU A 1 569 ? -1.432 -7.147 5.847 1.00 97.81 569 LEU A CA 1
ATOM 4384 C C . LEU A 1 569 ? -0.540 -8.395 6.008 1.00 97.81 569 LEU A C 1
ATOM 4386 O O . LEU A 1 569 ? 0.301 -8.420 6.906 1.00 97.81 569 LEU A O 1
ATOM 4390 N N . GLY A 1 570 ? -0.717 -9.415 5.160 1.00 97.38 570 GLY A N 1
ATOM 4391 C CA . GLY A 1 570 ? -0.148 -10.748 5.381 1.00 97.38 570 GLY A CA 1
ATOM 4392 C C . GLY A 1 570 ? 1.377 -10.802 5.342 1.00 97.38 570 GLY A C 1
ATOM 4393 O O . GLY A 1 570 ? 1.966 -11.578 6.090 1.00 97.38 570 GLY A O 1
ATOM 4394 N N . ALA A 1 571 ? 2.043 -9.932 4.572 1.00 98.25 571 ALA A N 1
ATOM 4395 C CA . ALA A 1 571 ? 3.509 -9.902 4.533 1.00 98.25 571 ALA A CA 1
ATOM 4396 C C . ALA A 1 571 ? 4.144 -9.449 5.858 1.00 98.25 571 ALA A C 1
ATOM 4398 O O . ALA A 1 571 ? 5.340 -9.657 6.059 1.00 98.25 571 ALA A O 1
ATOM 4399 N N . GLY A 1 572 ? 3.353 -8.843 6.752 1.00 97.19 572 GLY A N 1
ATOM 4400 C CA . GLY A 1 572 ? 3.797 -8.430 8.078 1.00 97.19 572 GLY A CA 1
ATOM 4401 C C . GLY A 1 572 ? 3.825 -9.553 9.112 1.00 97.19 572 GLY A C 1
ATOM 4402 O O . GLY A 1 572 ? 4.532 -9.393 10.099 1.00 97.19 572 GLY A O 1
ATOM 4403 N N . TYR A 1 573 ? 3.098 -10.661 8.902 1.00 97.31 573 TYR A N 1
ATOM 4404 C CA . TYR A 1 573 ? 2.993 -11.732 9.905 1.00 97.31 573 TYR A CA 1
ATOM 4405 C C . TYR A 1 573 ? 3.109 -13.161 9.387 1.00 97.31 573 TYR A C 1
ATOM 4407 O O . TYR A 1 573 ? 3.476 -14.047 10.152 1.00 97.31 573 TYR A O 1
ATOM 4415 N N . ALA A 1 574 ? 2.798 -13.424 8.118 1.00 97.62 574 ALA A N 1
ATOM 4416 C CA . ALA A 1 574 ? 2.797 -14.785 7.596 1.00 97.62 574 ALA A CA 1
ATOM 4417 C C . ALA A 1 574 ? 4.163 -15.492 7.697 1.00 97.62 574 ALA A C 1
ATOM 4419 O O . ALA A 1 574 ? 4.151 -16.671 8.039 1.00 97.62 574 ALA A O 1
ATOM 4420 N N . PRO A 1 575 ? 5.323 -14.819 7.508 1.00 98.38 575 PRO A N 1
ATOM 4421 C CA . PRO A 1 575 ? 6.618 -15.450 7.775 1.00 98.38 575 PRO A CA 1
ATOM 4422 C C . PRO A 1 575 ? 6.756 -15.935 9.224 1.00 98.38 575 PRO A C 1
ATOM 4424 O O . PRO A 1 575 ? 7.340 -16.981 9.477 1.00 98.38 575 PRO A O 1
ATOM 4427 N N . TYR A 1 576 ? 6.175 -15.217 10.187 1.00 98.38 576 TYR A N 1
ATOM 4428 C CA . TYR A 1 576 ? 6.197 -15.624 11.591 1.00 98.38 576 TYR A CA 1
ATOM 4429 C C . TYR A 1 576 ? 5.200 -16.743 11.895 1.00 98.38 576 TYR A C 1
ATOM 4431 O O . TYR A 1 576 ? 5.488 -17.576 12.744 1.00 98.38 576 TYR A O 1
ATOM 4439 N N . LEU A 1 577 ? 4.065 -16.816 11.187 1.00 97.25 577 LEU A N 1
ATOM 4440 C CA . LEU A 1 577 ? 3.192 -17.998 11.240 1.00 97.25 577 LEU A CA 1
ATOM 4441 C C . LEU A 1 577 ? 3.878 -19.239 10.662 1.00 97.25 577 LEU A C 1
ATOM 4443 O O . LEU A 1 577 ? 3.701 -20.328 11.196 1.00 97.25 577 LEU A O 1
ATOM 4447 N N . GLU A 1 578 ? 4.674 -19.084 9.602 1.00 97.88 578 GLU A N 1
ATOM 4448 C CA . GLU A 1 578 ? 5.500 -20.166 9.057 1.00 97.88 578 GLU A CA 1
ATOM 4449 C C . GLU A 1 578 ? 6.516 -20.652 10.106 1.00 97.88 578 GLU A C 1
ATOM 4451 O O . GLU A 1 578 ? 6.574 -21.846 10.392 1.00 97.88 578 GLU A O 1
ATOM 4456 N N . MET A 1 579 ? 7.221 -19.729 10.773 1.00 98.44 579 MET A N 1
ATOM 4457 C CA . MET A 1 579 ? 8.120 -20.057 11.890 1.00 98.44 579 MET A CA 1
ATOM 4458 C C . MET A 1 579 ? 7.379 -20.720 13.062 1.00 98.44 579 MET A C 1
ATOM 4460 O O . MET A 1 579 ? 7.865 -21.694 13.632 1.00 98.44 579 MET A O 1
ATOM 4464 N N . ALA A 1 580 ? 6.191 -20.222 13.416 1.00 98.19 580 ALA A N 1
ATOM 4465 C CA . ALA A 1 580 ? 5.363 -20.773 14.485 1.00 98.19 580 ALA A CA 1
ATOM 4466 C C . ALA A 1 580 ? 4.885 -22.198 14.165 1.00 98.19 580 ALA A C 1
ATOM 4468 O O . ALA A 1 580 ? 4.866 -23.050 15.055 1.00 98.19 580 ALA A O 1
ATOM 4469 N N . ARG A 1 581 ? 4.542 -22.481 12.901 1.00 97.88 581 ARG A N 1
ATOM 4470 C CA . ARG A 1 581 ? 4.220 -23.833 12.424 1.00 97.88 581 ARG A CA 1
ATOM 4471 C C . ARG A 1 581 ? 5.417 -24.758 12.591 1.00 97.88 581 ARG A C 1
ATOM 4473 O O . ARG A 1 581 ? 5.279 -25.842 13.149 1.00 97.88 581 ARG A O 1
ATOM 4480 N N . ASP A 1 582 ? 6.591 -24.319 1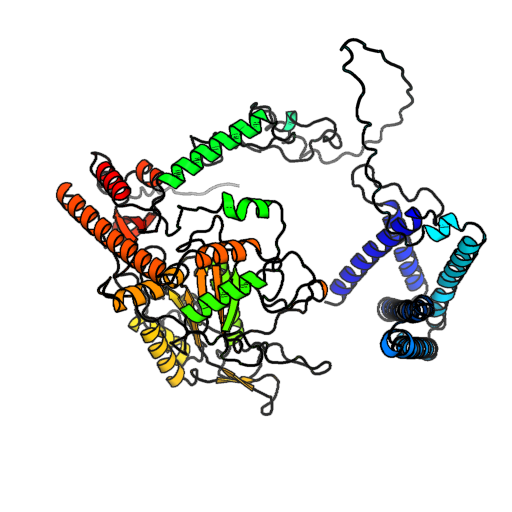2.151 1.00 97.75 582 ASP A N 1
ATOM 4481 C CA . ASP A 1 582 ? 7.815 -25.123 12.224 1.00 97.75 582 ASP A CA 1
ATOM 4482 C C . ASP A 1 582 ? 8.249 -25.381 13.678 1.00 97.75 582 ASP A C 1
ATOM 4484 O O . ASP A 1 582 ? 8.813 -26.431 13.987 1.00 97.75 582 ASP A O 1
ATOM 4488 N N . ALA A 1 583 ? 7.917 -24.463 14.590 1.00 97.56 583 ALA A N 1
ATOM 4489 C CA . ALA A 1 583 ? 8.081 -24.622 16.033 1.00 97.56 583 ALA A CA 1
ATOM 4490 C C . ALA A 1 583 ? 6.955 -25.434 16.715 1.00 97.56 583 ALA A C 1
ATOM 4492 O O . ALA A 1 583 ? 7.015 -25.660 17.924 1.00 97.56 583 ALA A O 1
ATOM 4493 N N . GLY A 1 584 ? 5.928 -25.872 15.977 1.00 97.50 584 GLY A N 1
ATOM 4494 C CA . GLY A 1 584 ? 4.800 -26.654 16.496 1.00 97.50 584 GLY A CA 1
ATOM 4495 C C . GLY A 1 584 ? 3.774 -25.858 17.315 1.00 97.50 584 GLY A C 1
ATOM 4496 O O . GLY A 1 584 ? 3.008 -26.458 18.066 1.00 97.50 584 GLY A O 1
ATOM 4497 N N . MET A 1 585 ? 3.756 -24.526 17.201 1.00 97.50 585 MET A N 1
ATOM 4498 C CA . MET A 1 585 ? 2.792 -23.650 17.889 1.00 97.50 585 MET A CA 1
ATOM 4499 C C . MET A 1 585 ? 1.441 -23.578 17.163 1.00 97.50 585 MET A C 1
ATOM 4501 O O . MET A 1 585 ? 0.411 -23.369 17.799 1.00 97.50 585 MET A O 1
ATOM 4505 N N . VAL A 1 586 ? 1.447 -23.754 15.838 1.00 96.44 586 VAL A N 1
ATOM 4506 C CA . VAL A 1 586 ? 0.251 -23.831 14.985 1.00 96.44 586 VAL A CA 1
ATOM 4507 C C . VAL A 1 586 ? 0.375 -25.007 14.018 1.00 96.44 586 VAL A C 1
ATOM 4509 O O . VAL A 1 586 ? 1.476 -25.433 13.682 1.00 96.44 586 VAL A O 1
ATOM 4512 N N . GLU A 1 587 ? -0.751 -25.541 13.550 1.00 94.19 587 GLU A N 1
ATOM 4513 C CA . GLU A 1 587 ? -0.758 -26.705 12.649 1.00 94.19 587 GLU A CA 1
ATOM 4514 C C . GLU A 1 587 ? -0.481 -26.325 11.185 1.00 94.19 587 GLU A C 1
ATOM 4516 O O . GLU A 1 587 ? 0.118 -27.083 10.419 1.00 94.19 587 GLU A O 1
ATOM 4521 N N . HIS A 1 588 ? -0.911 -25.130 10.782 1.00 93.69 588 HIS A N 1
ATOM 4522 C CA . HIS A 1 588 ? -0.894 -24.688 9.393 1.00 93.69 588 HIS A CA 1
ATOM 4523 C C . HIS A 1 588 ? -0.381 -23.256 9.279 1.00 93.69 588 HIS A C 1
ATOM 4525 O O . HIS A 1 588 ? -0.611 -22.430 10.160 1.00 93.69 588 HIS A O 1
ATOM 4531 N N . ALA A 1 589 ? 0.261 -22.959 8.152 1.00 94.06 589 ALA A N 1
ATOM 4532 C CA . ALA A 1 589 ? 0.681 -21.617 7.781 1.00 94.06 589 ALA A CA 1
ATOM 4533 C C . ALA A 1 589 ? 0.249 -21.316 6.334 1.00 94.06 589 ALA A C 1
ATOM 4535 O O . ALA A 1 589 ? 0.097 -22.255 5.546 1.00 94.06 589 ALA A O 1
ATOM 4536 N N . PRO A 1 590 ? 0.052 -20.035 5.984 1.00 93.56 590 PRO A N 1
ATOM 4537 C CA . PRO A 1 590 ? -0.213 -19.603 4.611 1.00 93.56 590 PRO A CA 1
ATOM 4538 C C . PRO A 1 590 ? 0.874 -20.041 3.596 1.00 93.56 590 PRO A C 1
ATOM 4540 O O . PRO A 1 590 ? 2.011 -20.300 4.002 1.00 93.56 590 PRO A O 1
ATOM 4543 N N . PRO A 1 591 ? 0.550 -20.126 2.288 1.00 92.69 591 PRO A N 1
ATOM 4544 C CA . PRO A 1 591 ? 1.473 -20.601 1.249 1.00 92.69 591 PRO A CA 1
ATOM 4545 C C . PRO A 1 591 ? 2.636 -19.631 0.990 1.00 92.69 591 PRO A C 1
ATOM 4547 O O . PRO A 1 591 ? 2.521 -18.435 1.216 1.00 92.69 591 PRO A O 1
ATOM 4550 N N . THR A 1 592 ? 3.758 -20.114 0.453 1.00 96.94 592 THR A N 1
ATOM 4551 C CA . THR A 1 592 ? 4.902 -19.250 0.102 1.00 96.94 592 THR A CA 1
ATOM 4552 C C . THR A 1 592 ? 4.481 -18.107 -0.833 1.00 96.94 592 THR A C 1
ATOM 4554 O O . THR A 1 592 ? 3.744 -18.323 -1.792 1.00 96.94 592 THR A O 1
ATOM 4557 N N . PHE A 1 593 ? 4.974 -16.889 -0.581 1.00 98.06 593 PHE A N 1
ATOM 4558 C CA . PHE A 1 593 ? 4.564 -15.677 -1.315 1.00 98.06 593 PHE A CA 1
ATOM 4559 C C . PHE A 1 593 ? 5.696 -14.711 -1.669 1.00 98.06 593 PHE A C 1
ATOM 4561 O O . PHE A 1 593 ? 5.466 -13.692 -2.320 1.00 98.06 593 PHE A O 1
ATOM 4568 N N . ASP A 1 594 ? 6.899 -14.976 -1.177 1.00 98.50 594 ASP A N 1
ATOM 4569 C CA . ASP A 1 594 ? 7.996 -14.016 -1.149 1.00 98.50 594 ASP A CA 1
ATOM 4570 C C . ASP A 1 594 ? 9.034 -14.282 -2.255 1.00 98.50 594 ASP A C 1
ATOM 4572 O O . ASP A 1 594 ? 8.771 -14.992 -3.229 1.00 98.50 594 ASP A O 1
ATOM 4576 N N . PHE A 1 595 ? 10.228 -13.694 -2.135 1.00 98.62 595 PHE A N 1
ATOM 4577 C CA . PHE A 1 595 ? 11.257 -13.778 -3.171 1.00 98.62 595 PHE A CA 1
ATOM 4578 C C . PHE A 1 595 ? 11.920 -15.161 -3.298 1.00 98.62 595 PHE A C 1
ATOM 4580 O O . PHE A 1 595 ? 12.722 -15.334 -4.219 1.00 98.62 595 PHE A O 1
ATOM 4587 N N . ARG A 1 596 ? 11.546 -16.158 -2.471 1.00 98.12 596 ARG A N 1
ATOM 4588 C CA . ARG A 1 596 ? 11.819 -17.585 -2.755 1.00 98.12 596 ARG A CA 1
ATOM 4589 C C . ARG A 1 596 ? 11.237 -18.002 -4.104 1.00 98.12 596 ARG A C 1
ATOM 4591 O O . ARG A 1 596 ? 11.828 -18.819 -4.806 1.00 98.12 596 ARG A O 1
ATOM 4598 N N . ILE A 1 597 ? 10.110 -17.402 -4.488 1.00 98.38 597 ILE A N 1
ATOM 4599 C CA . ILE A 1 597 ? 9.504 -17.570 -5.803 1.00 98.38 597 ILE A CA 1
ATOM 4600 C C . ILE A 1 597 ? 10.178 -16.571 -6.747 1.00 98.38 597 ILE A C 1
ATOM 4602 O O . ILE A 1 597 ? 9.909 -15.368 -6.722 1.00 98.38 597 ILE A O 1
ATOM 4606 N N . SER A 1 598 ? 11.057 -17.061 -7.622 1.00 95.44 598 SER A N 1
ATOM 4607 C CA . SER A 1 598 ? 11.812 -16.223 -8.569 1.00 95.44 598 SER A CA 1
ATOM 4608 C C . SER A 1 598 ? 10.919 -15.362 -9.476 1.00 95.44 598 SER A C 1
ATOM 4610 O O . SER A 1 598 ? 11.318 -14.285 -9.916 1.00 95.44 598 SER A O 1
ATOM 4612 N N . ASP A 1 599 ? 9.682 -15.797 -9.707 1.00 97.19 599 ASP A N 1
ATOM 4613 C CA . ASP A 1 599 ? 8.685 -15.113 -10.531 1.00 97.19 599 ASP A CA 1
ATOM 4614 C C . ASP A 1 599 ? 7.963 -13.958 -9.819 1.00 97.19 599 ASP A C 1
ATOM 4616 O O . ASP A 1 599 ? 7.274 -13.173 -10.471 1.00 97.19 599 ASP A O 1
ATOM 4620 N N . VAL A 1 600 ? 8.122 -13.797 -8.501 1.00 98.56 600 VAL A N 1
ATOM 4621 C CA . VAL A 1 600 ? 7.624 -12.614 -7.781 1.00 98.56 600 VAL A CA 1
ATOM 4622 C C . VAL A 1 600 ? 8.520 -11.424 -8.110 1.00 98.56 600 VAL A C 1
ATOM 4624 O O . VAL A 1 600 ? 9.724 -11.447 -7.858 1.00 98.56 600 VAL A O 1
ATOM 4627 N N . HIS A 1 601 ? 7.936 -10.374 -8.689 1.00 98.75 601 HIS A N 1
ATOM 4628 C CA . HIS A 1 601 ? 8.680 -9.204 -9.161 1.00 98.75 601 HIS A CA 1
ATOM 4629 C C . HIS A 1 601 ? 8.668 -8.063 -8.142 1.00 98.75 601 HIS A C 1
ATOM 4631 O O . HIS A 1 601 ? 9.653 -7.332 -8.004 1.00 98.75 601 HIS A O 1
ATOM 4637 N N . SER A 1 602 ? 7.561 -7.878 -7.422 1.00 98.75 602 SER A N 1
ATOM 4638 C CA . SER A 1 602 ? 7.467 -6.863 -6.375 1.00 98.75 602 SER A CA 1
ATOM 4639 C C . SER A 1 602 ? 6.473 -7.222 -5.285 1.00 98.75 602 SER A C 1
ATOM 4641 O O . SER A 1 602 ? 5.505 -7.940 -5.516 1.00 98.75 602 SER A O 1
ATOM 4643 N N . LEU A 1 603 ? 6.696 -6.655 -4.105 1.00 98.62 603 LEU A N 1
ATOM 4644 C CA . LEU A 1 603 ? 5.926 -6.922 -2.901 1.00 98.62 603 LEU A CA 1
ATOM 4645 C C . LEU A 1 603 ? 5.737 -5.628 -2.109 1.00 98.62 603 LEU A C 1
ATOM 4647 O O . LEU A 1 603 ? 6.626 -4.769 -2.077 1.00 98.62 603 LEU A O 1
ATOM 4651 N N . THR A 1 604 ? 4.583 -5.472 -1.461 1.00 98.56 604 THR A N 1
ATOM 4652 C CA . THR A 1 604 ? 4.373 -4.389 -0.494 1.00 98.56 604 THR A CA 1
ATOM 4653 C C . THR A 1 604 ? 3.773 -4.869 0.821 1.00 98.56 604 THR A C 1
ATOM 4655 O O . THR A 1 604 ? 3.083 -5.878 0.876 1.00 98.56 604 THR A O 1
ATOM 4658 N N . MET A 1 605 ? 4.010 -4.099 1.882 1.00 98.69 605 MET A N 1
ATOM 4659 C CA . MET A 1 605 ? 3.463 -4.303 3.220 1.00 98.69 605 MET A CA 1
ATOM 4660 C C . MET A 1 605 ? 3.125 -2.949 3.853 1.00 98.69 605 MET A C 1
ATOM 4662 O O . MET A 1 605 ? 3.828 -1.965 3.624 1.00 98.69 605 MET A O 1
ATOM 4666 N N . SER A 1 606 ? 2.081 -2.881 4.677 1.00 98.75 606 SER A N 1
ATOM 4667 C CA . SER A 1 606 ? 1.736 -1.703 5.476 1.00 98.75 606 SER A CA 1
ATOM 4668 C C . SER A 1 606 ? 2.236 -1.849 6.915 1.00 98.75 606 SER A C 1
ATOM 4670 O O . SER A 1 606 ? 1.844 -2.774 7.618 1.00 98.75 606 SER A O 1
ATOM 4672 N N . GLY A 1 607 ? 3.043 -0.897 7.392 1.00 97.94 607 GLY A N 1
ATOM 4673 C CA . GLY A 1 607 ? 3.555 -0.904 8.771 1.00 97.94 607 GLY A CA 1
ATOM 4674 C C . GLY A 1 607 ? 2.459 -0.621 9.802 1.00 97.94 607 GLY A C 1
ATOM 4675 O O . GLY A 1 607 ? 2.390 -1.263 10.844 1.00 97.94 607 GLY A O 1
ATOM 4676 N N . HIS A 1 608 ? 1.514 0.255 9.461 1.00 97.88 608 HIS A N 1
ATOM 4677 C CA . HIS A 1 608 ? 0.375 0.593 10.320 1.00 97.88 608 HIS A CA 1
ATOM 4678 C C . HIS A 1 608 ? -0.637 -0.544 10.524 1.00 97.88 608 HIS A C 1
ATOM 4680 O O . HIS A 1 608 ? -1.552 -0.386 11.321 1.00 97.88 608 HIS A O 1
ATOM 4686 N N . LYS A 1 609 ? -0.498 -1.674 9.817 1.00 98.19 609 LYS A N 1
ATOM 4687 C CA . LYS A 1 609 ? -1.374 -2.837 9.985 1.00 98.19 609 LYS A CA 1
ATOM 4688 C C . LYS A 1 609 ? -0.879 -3.740 11.115 1.00 98.19 609 LYS A C 1
ATOM 4690 O O . LYS A 1 609 ? -1.217 -3.490 12.267 1.00 98.19 609 LYS A O 1
ATOM 4695 N N . TRP A 1 610 ? -0.054 -4.743 10.802 1.00 97.31 610 TRP A N 1
ATOM 4696 C CA . TRP A 1 610 ? 0.440 -5.722 11.779 1.00 97.31 610 TRP A CA 1
ATOM 4697 C C . TRP A 1 610 ? 1.254 -5.076 12.909 1.00 97.31 610 TRP A C 1
ATOM 4699 O O . TRP A 1 610 ? 0.896 -5.208 14.079 1.00 97.31 610 TRP A O 1
ATOM 4709 N N . MET A 1 611 ? 2.297 -4.313 12.560 1.00 95.88 611 MET A N 1
ATOM 4710 C CA . MET A 1 611 ? 3.204 -3.712 13.548 1.00 95.88 611 MET A CA 1
ATOM 4711 C C . MET A 1 611 ? 2.494 -2.648 14.398 1.00 95.88 611 MET A C 1
ATOM 4713 O O . MET A 1 611 ? 2.696 -2.566 15.607 1.00 95.88 611 MET A O 1
ATOM 4717 N N . GLY A 1 612 ? 1.633 -1.852 13.760 1.00 96.19 612 GLY A N 1
ATOM 4718 C CA . GLY A 1 612 ? 0.947 -0.727 14.385 1.00 96.19 612 GLY A CA 1
ATOM 4719 C C . GLY A 1 612 ? 1.832 0.515 14.416 1.00 96.19 612 GLY A C 1
ATOM 4720 O O . GLY A 1 612 ? 2.841 0.581 15.119 1.00 96.19 612 GLY A O 1
ATOM 4721 N N . THR A 1 613 ? 1.434 1.532 13.659 1.00 96.88 613 THR A N 1
ATOM 4722 C CA . THR A 1 613 ? 2.071 2.853 13.638 1.00 96.88 613 THR A CA 1
ATOM 4723 C C . THR A 1 613 ? 0.987 3.931 13.671 1.00 96.88 613 THR A C 1
ATOM 4725 O O . THR A 1 613 ? -0.089 3.716 13.113 1.00 96.88 613 THR A O 1
ATOM 4728 N N . PRO A 1 614 ? 1.246 5.103 14.283 1.00 95.56 614 PRO A N 1
ATOM 4729 C CA . PRO A 1 614 ? 0.235 6.149 14.493 1.00 95.56 614 PRO A CA 1
ATOM 4730 C C . PRO A 1 614 ? -0.270 6.819 13.204 1.00 95.56 614 PRO A C 1
ATOM 4732 O O . PRO A 1 614 ? -1.248 7.561 13.224 1.00 95.56 614 PRO A O 1
ATOM 4735 N N . TRP A 1 615 ? 0.384 6.571 12.071 1.00 96.94 615 TRP A N 1
ATOM 4736 C CA . TRP A 1 615 ? -0.052 6.984 10.739 1.00 96.94 615 TRP A CA 1
ATOM 4737 C C . TRP A 1 615 ? 0.329 5.929 9.710 1.00 96.94 615 TRP A C 1
ATOM 4739 O O . TRP A 1 615 ? 1.138 5.036 9.979 1.00 96.94 615 TRP A O 1
ATOM 4749 N N . ALA A 1 616 ? -0.228 6.066 8.508 1.00 98.25 616 ALA A N 1
ATOM 4750 C CA . ALA A 1 616 ? 0.078 5.183 7.401 1.00 98.25 616 ALA A CA 1
ATOM 4751 C C . ALA A 1 616 ? 1.573 5.238 7.033 1.00 98.25 616 ALA A C 1
ATOM 4753 O O . ALA A 1 616 ? 2.143 6.304 6.798 1.00 98.25 616 ALA A O 1
ATOM 4754 N N . CYS A 1 617 ? 2.189 4.062 7.003 1.00 98.31 617 CYS A N 1
ATOM 4755 C CA . CYS A 1 617 ? 3.512 3.788 6.452 1.00 98.31 617 CYS A CA 1
ATOM 4756 C C . CYS A 1 617 ? 3.545 2.356 5.897 1.00 98.31 617 CYS A C 1
ATOM 4758 O O . CYS A 1 617 ? 2.565 1.603 6.026 1.00 98.31 617 CYS A O 1
ATOM 4760 N N . GLY A 1 618 ? 4.675 1.953 5.318 1.00 98.50 618 GLY A N 1
ATOM 4761 C CA . GLY A 1 618 ? 4.878 0.602 4.810 1.00 98.50 618 GLY A CA 1
ATOM 4762 C C . GLY A 1 618 ? 6.224 0.407 4.130 1.00 98.50 618 GLY A C 1
ATOM 4763 O O . GLY A 1 618 ? 7.090 1.273 4.200 1.00 98.50 618 GLY A O 1
ATOM 4764 N N . VAL A 1 619 ? 6.375 -0.722 3.449 1.00 98.81 619 VAL A N 1
ATOM 4765 C CA . VAL A 1 619 ? 7.548 -1.072 2.644 1.00 98.81 619 VAL A CA 1
ATOM 4766 C C . VAL A 1 619 ? 7.083 -1.445 1.243 1.00 98.81 619 VAL A C 1
ATOM 4768 O O . VAL A 1 619 ? 6.075 -2.135 1.070 1.00 98.81 619 VAL A O 1
ATOM 4771 N N . PHE A 1 620 ? 7.821 -0.983 0.241 1.00 98.81 620 PHE A N 1
ATOM 4772 C CA . PHE A 1 620 ? 7.801 -1.542 -1.106 1.00 98.81 620 PHE A CA 1
ATOM 4773 C C . PHE A 1 620 ? 9.158 -2.180 -1.392 1.00 98.81 620 PHE A C 1
ATOM 4775 O O . PHE A 1 620 ? 10.188 -1.601 -1.038 1.00 98.81 620 PHE A O 1
ATOM 4782 N N . MET A 1 621 ? 9.159 -3.340 -2.048 1.00 98.88 621 MET A N 1
ATOM 4783 C CA . MET A 1 621 ? 10.375 -4.062 -2.409 1.00 98.88 621 MET A CA 1
ATOM 4784 C C . MET A 1 621 ? 10.267 -4.704 -3.795 1.00 98.88 621 MET A C 1
ATOM 4786 O O . MET A 1 621 ? 9.213 -5.193 -4.199 1.00 98.88 621 MET A O 1
ATOM 4790 N N . THR A 1 622 ? 11.378 -4.702 -4.524 1.00 98.69 622 THR A N 1
ATOM 4791 C CA . THR A 1 622 ? 11.592 -5.376 -5.813 1.00 98.69 622 THR A CA 1
ATOM 4792 C C . THR A 1 622 ? 13.082 -5.728 -5.947 1.00 98.69 622 THR A C 1
ATOM 4794 O O . THR A 1 622 ? 13.848 -5.549 -4.999 1.00 98.69 622 THR A O 1
ATOM 4797 N N . ARG A 1 623 ? 13.517 -6.222 -7.108 1.00 98.00 623 ARG A N 1
ATOM 4798 C CA . ARG A 1 623 ? 14.935 -6.470 -7.414 1.00 98.00 623 ARG A CA 1
ATOM 4799 C C . ARG A 1 623 ? 15.564 -5.251 -8.089 1.00 98.00 623 ARG A C 1
ATOM 4801 O O . ARG A 1 623 ? 14.907 -4.544 -8.853 1.00 98.00 623 ARG A O 1
ATOM 4808 N N . THR A 1 624 ? 16.848 -5.016 -7.846 1.00 96.69 624 THR A N 1
ATOM 4809 C CA . THR A 1 624 ? 17.626 -3.897 -8.401 1.00 96.69 624 THR A CA 1
ATOM 4810 C C . THR A 1 624 ? 17.578 -3.871 -9.934 1.00 96.69 624 THR A C 1
ATOM 4812 O O . THR A 1 624 ? 17.413 -2.809 -10.537 1.00 96.69 624 THR A O 1
ATOM 4815 N N . GLY A 1 625 ? 17.637 -5.037 -10.582 1.00 94.38 625 GLY A N 1
ATOM 4816 C CA . GLY A 1 625 ? 17.558 -5.172 -12.040 1.00 94.38 625 GLY A CA 1
ATOM 4817 C C . GLY A 1 625 ? 16.198 -4.789 -12.637 1.00 94.38 625 GLY A C 1
ATOM 4818 O O . GLY A 1 625 ? 16.111 -4.521 -13.833 1.00 94.38 625 GLY A O 1
ATOM 4819 N N . LEU A 1 626 ? 15.151 -4.709 -11.810 1.00 95.94 626 LEU A N 1
ATOM 4820 C CA . LEU A 1 626 ? 13.785 -4.368 -12.212 1.00 95.94 626 LEU A CA 1
ATOM 4821 C C . LEU A 1 626 ? 13.451 -2.884 -12.006 1.00 95.94 626 LEU A C 1
ATOM 4823 O O . LEU A 1 626 ? 12.298 -2.488 -12.152 1.00 95.94 626 LEU A O 1
ATOM 4827 N N . GLN A 1 627 ? 14.424 -2.044 -11.643 1.00 94.12 627 GLN A N 1
ATOM 4828 C CA . GLN A 1 627 ? 14.192 -0.609 -11.489 1.00 94.12 627 GLN A CA 1
ATOM 4829 C C . GLN A 1 627 ? 14.087 0.094 -12.846 1.00 94.12 627 GLN A C 1
ATOM 4831 O O . GLN A 1 627 ? 14.970 -0.044 -13.696 1.00 94.12 627 GLN A O 1
ATOM 4836 N N . MET A 1 628 ? 13.073 0.945 -13.018 1.00 91.50 628 MET A N 1
ATOM 4837 C CA . MET A 1 628 ? 12.979 1.833 -14.182 1.00 91.50 628 MET A CA 1
ATOM 4838 C C . MET A 1 628 ? 13.912 3.039 -14.068 1.00 91.50 628 MET A C 1
ATOM 4840 O O . MET A 1 628 ? 14.217 3.528 -12.977 1.00 91.50 628 MET A O 1
ATOM 4844 N N . ALA A 1 629 ? 14.347 3.557 -15.218 1.00 84.81 629 ALA A N 1
ATOM 4845 C CA . ALA A 1 629 ? 15.063 4.821 -15.274 1.00 84.81 629 ALA A CA 1
ATOM 4846 C C . ALA A 1 629 ? 14.170 5.963 -14.738 1.00 84.81 629 ALA A C 1
ATOM 4848 O O . ALA A 1 629 ? 13.007 6.069 -15.137 1.00 84.81 629 ALA A O 1
ATOM 4849 N N . PRO A 1 630 ? 14.691 6.835 -13.855 1.00 79.81 630 PRO A N 1
ATOM 4850 C CA . PRO A 1 630 ? 13.895 7.900 -13.261 1.00 79.81 630 PRO A CA 1
ATOM 4851 C C . PRO A 1 630 ? 13.473 8.935 -14.318 1.00 79.81 630 PRO A C 1
ATOM 4853 O O . PRO A 1 630 ? 14.237 9.213 -15.250 1.00 79.81 630 PRO A O 1
ATOM 4856 N N . PRO A 1 631 ? 12.298 9.571 -14.164 1.00 68.94 631 PRO A N 1
ATOM 4857 C CA . PRO A 1 631 ? 11.768 10.518 -15.147 1.00 68.94 631 PRO A CA 1
ATOM 4858 C C . PRO A 1 631 ? 12.645 11.770 -15.305 1.00 68.94 631 PRO A C 1
ATOM 4860 O O . PRO A 1 631 ? 12.679 12.381 -16.375 1.00 68.94 631 PRO A O 1
ATOM 4863 N N . LYS A 1 632 ? 13.374 12.170 -14.253 1.00 67.69 632 LYS A N 1
ATOM 4864 C CA . LYS A 1 632 ? 14.311 13.297 -14.282 1.00 67.69 632 LYS A CA 1
ATOM 4865 C C . LYS A 1 632 ? 15.376 13.170 -13.191 1.00 67.69 632 LYS A C 1
ATOM 4867 O O . LYS A 1 632 ? 15.112 12.651 -12.114 1.00 67.69 632 LYS A O 1
ATOM 4872 N N . SER A 1 633 ? 16.569 13.708 -13.438 1.00 63.72 633 SER A N 1
ATOM 4873 C CA . SER A 1 633 ? 17.577 13.929 -12.397 1.00 63.72 633 SER A CA 1
ATOM 4874 C C . SER A 1 633 ? 17.305 15.242 -11.649 1.00 63.72 633 SER A C 1
ATOM 4876 O O . SER A 1 633 ? 17.262 16.314 -12.259 1.00 63.72 633 SER A O 1
ATOM 4878 N N . SER A 1 634 ? 17.154 15.173 -10.326 1.00 61.38 634 SER A N 1
ATOM 4879 C CA . SER A 1 634 ? 16.964 16.343 -9.459 1.00 61.38 634 SER A CA 1
ATOM 4880 C C . SER A 1 634 ? 18.260 16.681 -8.717 1.00 61.38 634 SER A C 1
ATOM 4882 O O . SER A 1 634 ? 18.548 16.129 -7.662 1.00 61.38 634 SER A O 1
ATOM 4884 N N . GLU A 1 635 ? 19.053 17.617 -9.244 1.00 66.88 635 GLU A N 1
ATOM 4885 C CA . GLU A 1 635 ? 20.361 17.969 -8.658 1.00 66.88 635 GLU A CA 1
ATOM 4886 C C . GLU A 1 635 ? 20.261 18.583 -7.249 1.00 66.88 635 GLU A C 1
ATOM 4888 O O . GLU A 1 635 ? 21.148 18.392 -6.421 1.00 66.88 635 GLU A O 1
ATOM 4893 N N . TYR A 1 636 ? 19.175 19.300 -6.936 1.00 68.12 636 TYR A N 1
ATOM 4894 C CA . TYR A 1 636 ? 19.070 20.066 -5.686 1.00 68.12 636 TYR A CA 1
ATOM 4895 C C . TYR A 1 636 ? 18.857 19.202 -4.431 1.00 68.12 636 TYR A C 1
ATOM 4897 O O . TYR A 1 636 ? 19.171 19.651 -3.326 1.00 68.12 636 TYR A O 1
ATOM 4905 N N . ILE A 1 637 ? 18.354 17.971 -4.580 1.00 72.38 637 ILE A N 1
ATOM 4906 C CA . ILE A 1 637 ? 18.199 17.022 -3.463 1.00 72.38 637 ILE A CA 1
ATOM 4907 C C . ILE A 1 637 ? 19.459 16.174 -3.234 1.00 72.38 637 ILE A C 1
ATOM 4909 O O . ILE A 1 637 ? 19.595 15.556 -2.183 1.00 72.38 637 ILE A O 1
ATOM 4913 N N . GLY A 1 638 ? 20.398 16.157 -4.188 1.00 69.00 638 GLY A N 1
ATOM 4914 C CA . GLY A 1 638 ? 21.655 15.408 -4.083 1.00 69.00 638 GLY A CA 1
ATOM 4915 C C . GLY A 1 638 ? 21.523 13.879 -4.153 1.00 69.00 638 GLY A C 1
ATOM 4916 O O . GLY A 1 638 ? 22.526 13.198 -3.986 1.00 69.00 638 GLY A O 1
ATOM 4917 N N . ALA A 1 639 ? 20.322 13.353 -4.419 1.00 76.38 639 ALA A N 1
ATOM 4918 C CA . ALA A 1 639 ? 20.011 11.928 -4.543 1.00 76.38 639 ALA A CA 1
ATOM 4919 C C . ALA A 1 639 ? 19.104 11.675 -5.761 1.00 76.38 639 ALA A C 1
ATOM 4921 O O . ALA A 1 639 ? 18.393 12.573 -6.213 1.00 76.38 639 ALA A O 1
ATOM 4922 N N . ALA A 1 640 ? 19.116 10.453 -6.292 1.00 79.88 640 ALA A N 1
ATOM 4923 C CA . ALA A 1 640 ? 18.239 10.040 -7.380 1.00 79.88 640 ALA A CA 1
ATOM 4924 C C . ALA A 1 640 ? 16.760 10.040 -6.948 1.00 79.88 640 ALA A C 1
ATOM 4926 O O . ALA A 1 640 ? 16.432 9.708 -5.807 1.00 79.88 640 ALA A O 1
ATOM 4927 N N . ASP A 1 641 ? 15.880 10.411 -7.880 1.00 85.25 641 ASP A N 1
ATOM 4928 C CA . ASP A 1 641 ? 14.425 10.443 -7.701 1.00 85.25 641 ASP A CA 1
ATOM 4929 C C . ASP A 1 641 ? 13.814 9.121 -8.184 1.00 85.25 641 ASP A C 1
ATOM 4931 O O . ASP A 1 641 ? 13.352 9.001 -9.317 1.00 85.25 641 ASP A O 1
ATOM 4935 N N . THR A 1 642 ? 13.957 8.085 -7.356 1.00 90.62 642 THR A N 1
ATOM 4936 C CA . THR A 1 642 ? 13.601 6.692 -7.682 1.00 90.62 642 THR A CA 1
ATOM 4937 C C . THR A 1 642 ? 12.340 6.219 -6.968 1.00 90.62 642 THR A C 1
ATOM 4939 O O . THR A 1 642 ? 11.937 5.076 -7.144 1.00 90.62 642 THR A O 1
ATOM 4942 N N . THR A 1 643 ? 11.702 7.073 -6.172 1.00 94.12 643 THR A N 1
ATOM 4943 C CA . THR A 1 643 ? 10.554 6.749 -5.316 1.00 94.12 643 THR A CA 1
ATOM 4944 C C . THR A 1 643 ? 9.280 7.420 -5.820 1.00 94.12 643 THR A C 1
ATOM 4946 O O . THR A 1 643 ? 9.345 8.373 -6.589 1.00 94.12 643 THR A O 1
ATOM 4949 N N . PHE A 1 644 ? 8.105 6.957 -5.377 1.00 94.56 644 PHE A N 1
ATOM 4950 C CA . PHE A 1 644 ? 6.852 7.641 -5.717 1.00 94.56 644 PHE A CA 1
ATOM 4951 C C . PHE A 1 644 ? 6.777 9.041 -5.085 1.00 94.56 644 PHE A C 1
ATOM 4953 O O . PHE A 1 644 ? 6.512 10.038 -5.756 1.00 94.56 644 PHE A O 1
ATOM 4960 N N . ALA A 1 645 ? 7.011 9.118 -3.773 1.00 94.88 645 ALA A N 1
ATOM 4961 C CA . ALA A 1 645 ? 6.999 10.370 -3.031 1.00 94.88 645 ALA A CA 1
ATOM 4962 C C . ALA A 1 645 ? 8.313 11.154 -3.207 1.00 94.88 645 ALA A C 1
ATOM 4964 O O . ALA A 1 645 ? 9.399 10.576 -3.189 1.00 94.88 645 ALA A O 1
ATOM 4965 N N . GLY A 1 646 ? 8.204 12.487 -3.299 1.00 91.38 646 GLY A N 1
ATOM 4966 C CA . GLY A 1 646 ? 9.351 13.402 -3.293 1.00 91.38 646 GLY A CA 1
ATOM 4967 C C . GLY A 1 646 ? 9.926 13.587 -1.884 1.00 91.38 646 GLY A C 1
ATOM 4968 O O . GLY A 1 646 ? 10.919 12.963 -1.517 1.00 91.38 646 GLY A O 1
ATOM 4969 N N . SER A 1 647 ? 9.297 14.440 -1.064 1.00 94.62 647 SER A N 1
ATOM 4970 C CA . SER A 1 647 ? 9.545 14.420 0.388 1.00 94.62 647 SER A CA 1
ATOM 4971 C C . SER A 1 647 ? 9.000 13.118 0.962 1.00 94.62 647 SER A C 1
ATOM 4973 O O . SER A 1 647 ? 7.845 12.783 0.703 1.00 94.62 647 SER A O 1
ATOM 4975 N N . ARG A 1 648 ? 9.811 12.412 1.753 1.00 97.50 648 ARG A N 1
ATOM 4976 C CA . ARG A 1 648 ? 9.445 11.108 2.321 1.00 97.50 648 ARG A CA 1
ATOM 4977 C C . ARG A 1 648 ? 9.446 11.149 3.839 1.00 97.50 648 ARG A C 1
ATOM 4979 O O . ARG A 1 648 ? 10.284 11.826 4.439 1.00 97.50 648 ARG A O 1
ATOM 4986 N N . ASN A 1 649 ? 8.521 10.418 4.455 1.00 97.75 649 ASN A N 1
ATOM 4987 C CA . ASN A 1 649 ? 8.344 10.409 5.905 1.00 97.75 649 ASN A CA 1
ATOM 4988 C C . ASN A 1 649 ? 9.535 9.737 6.612 1.00 97.75 649 ASN A C 1
ATOM 4990 O O . ASN A 1 649 ? 9.618 8.513 6.687 1.00 97.75 649 ASN A O 1
ATOM 4994 N N . GLY A 1 650 ? 10.451 10.544 7.161 1.00 96.31 650 GLY A N 1
ATOM 4995 C CA . GLY A 1 650 ? 11.592 10.030 7.922 1.00 96.31 650 GLY A CA 1
ATOM 4996 C C . GLY A 1 650 ? 11.223 9.513 9.315 1.00 96.31 650 GLY A C 1
ATOM 4997 O O . GLY A 1 650 ? 11.985 8.765 9.924 1.00 96.31 650 GLY A O 1
ATOM 4998 N N . PHE A 1 651 ? 10.052 9.862 9.837 1.00 97.94 651 PHE A N 1
ATOM 4999 C CA . PHE A 1 651 ? 9.597 9.358 11.130 1.00 97.94 651 PHE A CA 1
ATOM 5000 C C . PHE A 1 651 ? 9.082 7.915 11.005 1.00 97.94 651 PHE A C 1
ATOM 5002 O O . PHE A 1 651 ? 9.334 7.094 11.880 1.00 97.94 651 PHE A O 1
ATOM 5009 N N . SER A 1 652 ? 8.451 7.553 9.884 1.00 98.12 652 SER A N 1
ATOM 5010 C CA . SER A 1 652 ? 7.988 6.179 9.636 1.00 98.12 652 SER A CA 1
ATOM 5011 C C . SER A 1 652 ? 9.106 5.139 9.751 1.00 98.12 652 SER A C 1
ATOM 5013 O O . SER A 1 652 ? 8.911 4.109 10.388 1.00 98.12 652 SER A O 1
ATOM 5015 N N . SER A 1 653 ? 10.297 5.419 9.210 1.00 97.88 653 SER A N 1
ATOM 5016 C CA . SER A 1 653 ? 11.453 4.522 9.350 1.00 97.88 653 SER A CA 1
ATOM 5017 C C . SER A 1 653 ? 11.894 4.356 10.805 1.00 97.88 653 SER A C 1
ATOM 5019 O O . SER A 1 653 ? 12.298 3.269 11.192 1.00 97.88 653 SER A O 1
ATOM 5021 N N . LEU A 1 654 ? 11.795 5.417 11.611 1.00 97.62 654 LEU A N 1
ATOM 5022 C CA . LEU A 1 654 ? 12.104 5.375 13.039 1.00 97.62 654 LEU A CA 1
ATOM 5023 C C . LEU A 1 654 ? 11.076 4.541 13.816 1.00 97.62 654 LEU A C 1
ATOM 5025 O O . LEU A 1 654 ? 11.478 3.716 14.623 1.00 97.62 654 LEU A O 1
ATOM 5029 N N . LEU A 1 655 ? 9.777 4.713 13.545 1.00 97.75 655 LEU A N 1
ATOM 5030 C CA . LEU A 1 655 ? 8.700 3.924 14.165 1.00 97.75 655 LEU A CA 1
ATOM 5031 C C . LEU A 1 655 ? 8.840 2.433 13.865 1.00 97.75 655 LEU A C 1
ATOM 5033 O O . LEU A 1 655 ? 8.768 1.602 14.764 1.00 97.75 655 LEU A O 1
ATOM 5037 N N . MET A 1 656 ? 9.057 2.100 12.591 1.00 98.38 656 MET A N 1
ATOM 5038 C CA . MET A 1 656 ? 9.223 0.712 12.173 1.00 98.38 656 MET A CA 1
ATOM 5039 C C . MET A 1 656 ? 10.488 0.104 12.778 1.00 98.38 656 MET A C 1
ATOM 5041 O O . MET A 1 656 ? 10.448 -1.020 13.261 1.00 98.38 656 MET A O 1
ATOM 5045 N N . TRP A 1 657 ? 11.593 0.853 12.793 1.00 98.56 657 TRP A N 1
ATOM 5046 C CA . TRP A 1 657 ? 12.833 0.405 13.416 1.00 98.56 657 TRP A CA 1
ATOM 5047 C C . TRP A 1 657 ? 12.677 0.185 14.927 1.00 98.56 657 TRP A C 1
ATOM 5049 O O . TRP A 1 657 ? 13.094 -0.859 15.415 1.00 98.56 657 TRP A O 1
ATOM 5059 N N . ASP A 1 658 ? 12.043 1.117 15.651 1.00 97.94 658 ASP A N 1
ATOM 5060 C CA . ASP A 1 658 ? 11.797 0.997 17.097 1.00 97.94 658 ASP A CA 1
ATOM 5061 C C . ASP A 1 658 ? 10.975 -0.254 17.410 1.00 97.94 658 ASP A C 1
ATOM 5063 O O . ASP A 1 658 ? 11.367 -1.041 18.266 1.00 97.94 658 ASP A O 1
ATOM 5067 N N . TYR A 1 659 ? 9.896 -0.498 16.663 1.00 97.50 659 TYR A N 1
ATOM 5068 C CA . TYR A 1 659 ? 9.104 -1.713 16.825 1.00 97.50 659 TYR A CA 1
ATOM 5069 C C . TYR A 1 659 ? 9.954 -2.976 16.622 1.00 97.50 659 TYR A C 1
ATOM 5071 O O . TYR A 1 659 ? 9.987 -3.839 17.496 1.00 97.50 659 TYR A O 1
ATOM 5079 N N . LEU A 1 660 ? 10.670 -3.082 15.497 1.00 98.06 660 LEU A N 1
ATOM 5080 C CA . LEU A 1 660 ? 11.450 -4.281 15.163 1.00 98.06 660 LEU A CA 1
ATOM 5081 C C . LEU A 1 660 ? 12.617 -4.510 16.133 1.00 98.06 660 LEU A C 1
ATOM 5083 O O . LEU A 1 660 ? 12.972 -5.651 16.402 1.00 98.06 660 LEU A O 1
ATOM 5087 N N . ALA A 1 661 ? 13.192 -3.445 16.695 1.00 97.69 661 ALA A N 1
ATOM 5088 C CA . ALA A 1 661 ? 14.267 -3.541 17.679 1.00 97.69 661 ALA A CA 1
ATOM 5089 C C . ALA A 1 661 ? 13.817 -4.146 19.024 1.00 97.69 661 ALA A C 1
ATOM 5091 O O . ALA A 1 661 ? 14.658 -4.649 19.765 1.00 97.69 661 ALA A O 1
ATOM 5092 N N . HIS A 1 662 ? 12.517 -4.105 19.334 1.00 95.88 662 HIS A N 1
ATOM 5093 C CA . HIS A 1 662 ? 11.950 -4.602 20.595 1.00 95.88 662 HIS A CA 1
ATOM 5094 C C . HIS A 1 662 ? 11.179 -5.921 20.458 1.00 95.88 662 HIS A C 1
ATOM 5096 O O . HIS A 1 662 ? 10.645 -6.403 21.451 1.00 95.88 662 HIS A O 1
ATOM 5102 N N . HIS A 1 663 ? 11.092 -6.494 19.255 1.00 96.88 663 HIS A N 1
ATOM 5103 C CA . HIS A 1 663 ? 10.364 -7.740 19.021 1.00 96.88 663 HIS A CA 1
ATOM 5104 C C . HIS A 1 663 ? 11.239 -8.696 18.210 1.00 96.88 663 HIS A C 1
ATOM 5106 O O . HIS A 1 663 ? 11.474 -8.482 17.017 1.00 96.88 663 HIS A O 1
ATOM 5112 N N . SER A 1 664 ? 11.721 -9.750 18.863 1.00 98.25 664 SER A N 1
ATOM 5113 C CA . SER A 1 664 ? 12.483 -10.819 18.214 1.00 98.25 664 SER A CA 1
ATOM 5114 C C . SER A 1 664 ? 11.605 -11.649 17.267 1.00 98.25 664 SER A C 1
ATOM 5116 O O . SER A 1 664 ? 10.379 -11.536 17.277 1.00 98.25 664 SER A O 1
ATOM 5118 N N . TYR A 1 665 ? 12.217 -12.507 16.444 1.00 98.50 665 TYR A N 1
ATOM 5119 C CA . TYR A 1 665 ? 11.456 -13.469 15.634 1.00 98.50 665 TYR A CA 1
ATOM 5120 C C . TYR A 1 665 ? 10.619 -14.412 16.505 1.00 98.50 665 TYR A C 1
ATOM 5122 O O . TYR A 1 665 ? 9.483 -14.696 16.138 1.00 98.50 665 TYR A O 1
ATOM 5130 N N . ASP A 1 666 ? 11.123 -14.815 17.674 1.00 98.31 666 ASP A N 1
ATOM 5131 C CA . ASP A 1 666 ? 10.380 -15.655 18.618 1.00 98.31 666 ASP A CA 1
ATOM 5132 C C . ASP A 1 666 ? 9.152 -14.913 19.170 1.00 98.31 666 ASP A C 1
ATOM 5134 O O . ASP A 1 666 ? 8.050 -15.460 19.164 1.00 98.31 666 ASP A O 1
ATOM 5138 N N . ASP A 1 667 ? 9.309 -13.639 19.563 1.00 98.12 667 ASP A N 1
ATOM 5139 C CA . ASP A 1 667 ? 8.190 -12.804 20.030 1.00 98.12 667 ASP A CA 1
ATOM 5140 C C . ASP A 1 667 ? 7.125 -12.634 18.937 1.00 98.12 667 ASP A C 1
ATOM 5142 O O . ASP A 1 667 ? 5.924 -12.668 19.206 1.00 98.12 667 ASP A O 1
ATOM 5146 N N . GLN A 1 668 ? 7.564 -12.452 17.689 1.00 98.31 668 GLN A N 1
ATOM 5147 C CA . GLN A 1 668 ? 6.677 -12.294 16.539 1.00 98.31 668 GLN A CA 1
ATOM 5148 C C . GLN A 1 668 ? 5.962 -13.595 16.166 1.00 98.31 668 GLN A C 1
ATOM 5150 O O . GLN A 1 668 ? 4.771 -13.559 15.862 1.00 98.31 668 GLN A O 1
ATOM 5155 N N . ALA A 1 669 ? 6.657 -14.735 16.202 1.00 98.50 669 ALA A N 1
ATOM 5156 C CA . ALA A 1 669 ? 6.074 -16.053 15.955 1.00 98.50 669 ALA A CA 1
ATOM 5157 C C . ALA A 1 669 ? 5.032 -16.399 17.021 1.00 98.50 669 ALA A C 1
ATOM 5159 O O . ALA A 1 669 ? 3.920 -16.807 16.684 1.00 98.50 669 ALA A O 1
ATOM 5160 N N . TRP A 1 670 ? 5.347 -16.137 18.292 1.00 98.44 670 TRP A N 1
ATOM 5161 C CA . TRP A 1 670 ? 4.397 -16.299 19.388 1.00 98.44 670 TRP A CA 1
ATOM 5162 C C . TRP A 1 670 ? 3.174 -15.392 19.216 1.00 98.44 670 TRP A C 1
ATOM 5164 O O . TRP A 1 670 ? 2.041 -15.864 19.284 1.00 98.44 670 TRP A O 1
ATOM 5174 N N . LEU A 1 671 ? 3.380 -14.105 18.914 1.00 97.75 671 LEU A N 1
ATOM 5175 C CA . LEU A 1 671 ? 2.282 -13.165 18.679 1.00 97.75 671 LEU A CA 1
ATOM 5176 C C . LEU A 1 671 ? 1.393 -13.601 17.506 1.00 97.75 671 LEU A C 1
ATOM 5178 O O . LEU A 1 671 ? 0.168 -13.510 17.588 1.00 97.75 671 LEU A O 1
ATOM 5182 N N . ALA A 1 672 ? 1.996 -14.072 16.415 1.00 97.88 672 ALA A N 1
ATOM 5183 C CA . ALA A 1 672 ? 1.267 -14.558 15.255 1.00 97.88 672 ALA A CA 1
ATOM 5184 C C . ALA A 1 672 ? 0.401 -15.782 15.601 1.00 97.88 672 ALA A C 1
ATOM 5186 O O . ALA A 1 672 ? -0.778 -15.807 15.240 1.00 97.88 672 ALA A O 1
ATOM 5187 N N . ALA A 1 673 ? 0.945 -16.739 16.359 1.00 98.06 673 ALA A N 1
ATOM 5188 C CA . ALA A 1 673 ? 0.210 -17.905 16.847 1.00 98.06 673 ALA A CA 1
ATOM 5189 C C . ALA A 1 673 ? -0.948 -17.523 17.786 1.00 98.06 673 ALA A C 1
ATOM 5191 O O . ALA A 1 673 ? -2.060 -18.026 17.635 1.00 98.06 673 ALA A O 1
ATOM 5192 N N . GLU A 1 674 ? -0.731 -16.586 18.714 1.00 97.94 674 GLU A N 1
ATOM 5193 C CA . GLU A 1 674 ? -1.783 -16.092 19.611 1.00 97.94 674 GLU A CA 1
ATOM 5194 C C . GLU A 1 674 ? -2.916 -15.397 18.846 1.00 97.94 674 GLU A C 1
ATOM 5196 O O . GLU A 1 674 ? -4.094 -15.612 19.143 1.00 97.94 674 GLU A O 1
ATOM 5201 N N . CYS A 1 675 ? -2.590 -14.589 17.833 1.00 97.75 675 CYS A N 1
ATOM 5202 C CA . CYS A 1 675 ? -3.597 -13.969 16.976 1.00 97.75 675 CYS A CA 1
ATOM 5203 C C . CYS A 1 675 ? -4.377 -15.013 16.158 1.00 97.75 675 CYS A C 1
ATOM 5205 O O . CYS A 1 675 ? -5.599 -14.897 16.048 1.00 97.75 675 CYS A O 1
ATOM 5207 N N . ASP A 1 676 ? -3.723 -16.050 15.628 1.00 97.44 676 ASP A N 1
ATOM 5208 C CA . ASP A 1 676 ? -4.416 -17.155 14.949 1.00 97.44 676 ASP A CA 1
ATOM 5209 C C . ASP A 1 676 ? -5.360 -17.910 15.903 1.00 97.44 676 ASP A C 1
ATOM 5211 O O . ASP A 1 676 ? -6.537 -18.123 15.587 1.00 97.44 676 ASP A O 1
ATOM 5215 N N . GLY A 1 677 ? -4.894 -18.209 17.119 1.00 97.56 677 GLY A N 1
ATOM 5216 C CA . GLY A 1 677 ? -5.699 -18.829 18.170 1.00 97.56 677 GLY A CA 1
ATOM 5217 C C . GLY A 1 677 ? -6.888 -17.965 18.602 1.00 97.56 677 GLY A C 1
ATOM 5218 O O . GLY A 1 677 ? -7.993 -18.474 18.803 1.00 97.56 677 GLY A O 1
ATOM 5219 N N . LEU A 1 678 ? -6.712 -16.643 18.689 1.00 98.25 678 LEU A N 1
ATOM 5220 C CA . LEU A 1 678 ? -7.805 -15.710 18.959 1.00 98.25 678 LEU A CA 1
ATOM 5221 C C . LEU A 1 678 ? -8.817 -15.669 17.804 1.00 98.25 678 LEU A C 1
ATOM 5223 O O . LEU A 1 678 ? -10.019 -15.604 18.055 1.00 98.25 678 LEU A O 1
ATOM 5227 N N . ALA A 1 679 ? -8.367 -15.745 16.549 1.00 98.12 679 ALA A N 1
ATOM 5228 C CA . ALA A 1 679 ? -9.255 -15.838 15.392 1.00 98.12 679 ALA A CA 1
ATOM 5229 C C . ALA A 1 679 ? -10.082 -17.132 15.395 1.00 98.12 679 ALA A C 1
ATOM 5231 O O . ALA A 1 679 ? -11.285 -17.090 15.122 1.00 98.12 679 ALA A O 1
ATOM 5232 N N . ALA A 1 680 ? -9.476 -18.262 15.770 1.00 97.75 680 ALA A N 1
ATOM 5233 C CA . ALA A 1 680 ? -10.196 -19.515 15.984 1.00 97.75 680 ALA A CA 1
ATOM 5234 C C . ALA A 1 680 ? -11.234 -19.390 17.113 1.00 97.75 680 ALA A C 1
ATOM 5236 O O . ALA A 1 680 ? -12.393 -19.760 16.925 1.00 97.75 680 ALA A O 1
ATOM 5237 N N . TYR A 1 681 ? -10.849 -18.783 18.239 1.00 98.38 681 TYR A N 1
ATOM 5238 C CA . TYR A 1 681 ? -11.743 -18.536 19.369 1.00 98.38 681 TYR A CA 1
ATOM 5239 C C . TYR A 1 681 ? -12.947 -17.663 18.986 1.00 98.38 681 TYR A C 1
ATOM 5241 O O . TYR A 1 681 ? -14.087 -18.023 19.270 1.00 98.38 681 TYR A O 1
ATOM 5249 N N . MET A 1 682 ? -12.724 -16.542 18.291 1.00 98.38 682 MET A N 1
ATOM 5250 C CA . MET A 1 682 ? -13.804 -15.675 17.802 1.00 98.38 682 MET A CA 1
ATOM 5251 C C . MET A 1 682 ? -14.780 -16.433 16.898 1.00 98.38 682 MET A C 1
ATOM 5253 O O . MET A 1 682 ? -15.993 -16.267 17.021 1.00 98.38 682 MET A O 1
ATOM 5257 N N . HIS A 1 683 ? -14.253 -17.266 15.997 1.00 98.44 683 HIS A N 1
ATOM 5258 C CA . HIS A 1 683 ? -15.056 -18.085 15.095 1.00 98.44 683 HIS A CA 1
ATOM 5259 C C . HIS A 1 683 ? -15.948 -19.065 15.864 1.00 98.44 683 HIS A C 1
ATOM 5261 O O . HIS A 1 683 ? -17.153 -19.111 15.622 1.00 98.44 683 HIS A O 1
ATOM 5267 N N . GLU A 1 684 ? -15.384 -19.782 16.838 1.00 98.25 684 GLU A N 1
ATOM 5268 C CA . GLU A 1 684 ? -16.127 -20.704 17.699 1.00 98.25 684 GLU A CA 1
ATOM 5269 C C . GLU A 1 684 ? -17.208 -19.982 18.518 1.00 98.25 684 GLU A C 1
ATOM 5271 O O . GLU A 1 684 ? -18.368 -20.392 18.503 1.00 98.25 684 GLU A O 1
ATOM 5276 N N . GLN A 1 685 ? -16.875 -18.863 19.171 1.00 98.56 685 GLN A N 1
ATOM 5277 C CA . GLN A 1 685 ? -17.840 -18.116 19.985 1.00 98.56 685 GLN A CA 1
ATOM 5278 C C . GLN A 1 685 ? -19.013 -17.573 19.159 1.00 98.56 685 GLN A C 1
ATOM 5280 O O . GLN A 1 685 ? -20.157 -17.592 19.618 1.00 98.56 685 GLN A O 1
ATOM 5285 N N . LEU A 1 686 ? -18.762 -17.118 17.928 1.00 98.44 686 LEU A N 1
ATOM 5286 C CA . LEU A 1 686 ? -19.820 -16.663 17.026 1.00 98.44 686 LEU A CA 1
ATOM 5287 C C . LEU A 1 686 ? -20.707 -17.820 16.542 1.00 98.44 686 LEU A C 1
ATOM 5289 O O . LEU A 1 686 ? -21.916 -17.628 16.406 1.00 98.44 686 LEU A O 1
ATOM 5293 N N . LEU A 1 687 ? -20.150 -19.015 16.312 1.00 98.31 687 LEU A N 1
ATOM 5294 C CA . LEU A 1 687 ? -20.935 -20.211 15.981 1.00 98.31 687 LEU A CA 1
ATOM 5295 C C . LEU A 1 687 ? -21.818 -20.647 17.157 1.00 98.31 687 LEU A C 1
ATOM 5297 O O . LEU A 1 687 ? -23.017 -20.853 16.974 1.00 98.31 687 LEU A O 1
ATOM 5301 N N . VAL A 1 688 ? -21.268 -20.681 18.374 1.00 98.25 688 VAL A N 1
ATOM 5302 C CA . VAL A 1 688 ? -22.037 -20.958 19.599 1.00 98.25 688 VAL A CA 1
ATOM 5303 C C . VAL A 1 688 ? -23.155 -19.928 19.783 1.00 98.25 688 VAL A C 1
ATOM 5305 O O . VAL A 1 688 ? -24.291 -20.282 20.099 1.00 98.25 688 VAL A O 1
ATOM 5308 N N . LEU A 1 689 ? -22.873 -18.643 19.551 1.00 97.88 689 LEU A N 1
ATOM 5309 C CA . LEU A 1 689 ? -23.886 -17.591 19.615 1.00 97.88 689 LEU A CA 1
ATOM 5310 C C . LEU A 1 689 ? -24.982 -17.784 18.555 1.00 97.88 689 LEU A C 1
ATOM 5312 O O . LEU A 1 689 ? -26.160 -17.582 18.851 1.00 97.88 689 LEU A O 1
ATOM 5316 N N . GLN A 1 690 ? -24.612 -18.186 17.337 1.00 97.56 690 GLN A N 1
ATOM 5317 C CA . GLN A 1 690 ? -25.559 -18.482 16.262 1.00 97.56 690 GLN A CA 1
ATOM 5318 C C . GLN A 1 690 ? -26.560 -19.568 16.684 1.00 97.56 690 GLN A C 1
ATOM 5320 O O . GLN A 1 690 ? -27.766 -19.398 16.495 1.00 97.56 690 GLN A O 1
ATOM 5325 N N . GLU A 1 691 ? -26.072 -20.647 17.299 1.00 96.62 691 GLU A N 1
ATOM 5326 C CA . GLU A 1 691 ? -26.908 -21.729 17.831 1.00 96.62 691 GLU A CA 1
ATOM 5327 C C . GLU A 1 691 ? -27.814 -21.245 18.970 1.00 96.62 691 GLU A C 1
ATOM 5329 O O . GLU A 1 691 ? -29.017 -21.503 18.954 1.00 96.62 691 GLU A O 1
ATOM 5334 N N . GLN A 1 692 ? -27.268 -20.480 19.922 1.00 96.00 692 GLN A N 1
ATOM 5335 C CA . GLN A 1 692 ? -28.019 -19.941 21.064 1.00 96.00 692 GLN A CA 1
ATOM 5336 C C . GLN A 1 692 ? -29.160 -19.007 20.648 1.00 96.00 692 GLN A C 1
ATOM 5338 O O . GLN A 1 692 ? -30.217 -19.005 21.277 1.00 96.00 692 GLN A O 1
ATOM 5343 N N . LEU A 1 693 ? -28.949 -18.193 19.611 1.00 94.94 693 LEU A N 1
ATOM 5344 C CA . LEU A 1 693 ? -29.953 -17.247 19.127 1.00 94.94 693 LEU A CA 1
ATOM 5345 C C . LEU A 1 693 ? -30.975 -17.888 18.178 1.00 94.94 693 LEU A C 1
ATOM 5347 O O . LEU A 1 693 ? -31.997 -17.264 17.894 1.00 94.94 693 LEU A O 1
ATOM 5351 N N . GLY A 1 694 ? -30.705 -19.087 17.648 1.00 92.94 694 GLY A N 1
ATOM 5352 C CA . GLY A 1 694 ? -31.564 -19.739 16.655 1.00 92.94 694 GLY A CA 1
ATOM 5353 C C . GLY A 1 694 ? -31.745 -18.926 15.364 1.00 92.94 694 GLY A C 1
ATOM 5354 O O . GLY A 1 694 ? -32.753 -19.079 14.676 1.00 92.94 694 GLY A O 1
ATOM 5355 N N . GLN A 1 695 ? -30.800 -18.037 15.036 1.00 91.31 695 GLN A N 1
ATOM 5356 C CA . GLN A 1 695 ? -30.828 -17.189 13.840 1.00 91.31 695 GLN A CA 1
ATOM 5357 C C . GLN A 1 695 ? -29.519 -17.308 13.063 1.00 91.31 695 GLN A C 1
ATOM 5359 O O . GLN A 1 695 ? -28.460 -17.444 13.661 1.00 91.31 695 GLN A O 1
ATOM 5364 N N . GLY A 1 696 ? -29.565 -17.186 11.734 1.00 91.69 696 GLY A N 1
ATOM 5365 C CA . GLY A 1 696 ? -28.354 -17.177 10.911 1.00 91.69 696 GLY A CA 1
ATOM 5366 C C . GLY A 1 696 ? -27.505 -15.926 11.155 1.00 91.69 696 GLY A C 1
ATOM 5367 O O . GLY A 1 696 ? -27.948 -14.810 10.866 1.00 91.69 696 GLY A O 1
ATOM 5368 N N . LEU A 1 697 ? -26.285 -16.126 11.659 1.00 95.94 697 LEU A N 1
ATOM 5369 C CA . LEU A 1 697 ? -25.231 -15.113 11.757 1.00 95.94 697 LEU A CA 1
ATOM 5370 C C . LEU A 1 697 ? -24.227 -15.213 10.604 1.00 95.94 697 LEU A C 1
ATOM 5372 O O . LEU A 1 697 ? -23.399 -14.323 10.460 1.00 95.94 697 LEU A O 1
ATOM 5376 N N . TRP A 1 698 ? -24.311 -16.260 9.777 1.00 95.12 698 TRP A N 1
ATOM 5377 C CA . TRP A 1 698 ? -23.472 -16.448 8.587 1.00 95.12 698 TRP A CA 1
ATOM 5378 C C . TRP A 1 698 ? -21.976 -16.385 8.917 1.00 95.12 698 TRP A C 1
ATOM 5380 O O . TRP A 1 698 ? -21.192 -15.734 8.232 1.00 95.12 698 TRP A O 1
ATOM 5390 N N . VAL A 1 699 ? -21.591 -17.018 10.020 1.00 96.94 699 VAL A N 1
ATOM 5391 C CA . VAL A 1 699 ? -20.218 -16.967 10.519 1.00 96.94 699 VAL A CA 1
ATOM 5392 C C . VAL A 1 699 ? -19.278 -17.625 9.509 1.00 96.94 699 VAL A C 1
ATOM 5394 O O . VAL A 1 699 ? -19.530 -18.747 9.073 1.00 96.94 699 VAL A O 1
ATOM 5397 N N . ALA A 1 700 ? -18.209 -16.924 9.124 1.00 95.56 700 ALA A N 1
ATOM 5398 C CA . ALA A 1 700 ? -17.252 -17.426 8.146 1.00 95.56 700 ALA A CA 1
ATOM 5399 C C . ALA A 1 700 ? -15.827 -16.923 8.406 1.00 95.56 700 ALA A C 1
ATOM 5401 O O . ALA A 1 700 ? -15.555 -15.717 8.398 1.00 95.56 700 ALA A O 1
ATOM 5402 N N . ARG A 1 701 ? -14.882 -17.859 8.509 1.00 95.69 701 ARG A N 1
ATOM 5403 C CA . ARG A 1 701 ? -13.437 -17.611 8.600 1.00 95.69 701 ARG A CA 1
ATOM 5404 C C . ARG A 1 701 ? -12.733 -18.306 7.434 1.00 95.69 701 ARG A C 1
ATOM 5406 O O . ARG A 1 701 ? -12.940 -19.496 7.224 1.00 95.69 701 ARG A O 1
ATOM 5413 N N . SER A 1 702 ? -11.949 -17.566 6.652 1.00 93.50 702 SER A N 1
ATOM 5414 C CA . SER A 1 702 ? -11.112 -18.183 5.611 1.00 93.50 702 SER A CA 1
ATOM 5415 C C . SER A 1 702 ? -9.934 -18.932 6.255 1.00 93.50 702 SER A C 1
ATOM 5417 O O . SER A 1 702 ? -9.521 -18.545 7.352 1.00 93.50 702 SER A O 1
ATOM 5419 N N . PRO A 1 703 ? -9.392 -19.990 5.625 1.00 90.50 703 PRO A N 1
ATOM 5420 C CA . PRO A 1 703 ? -8.291 -20.767 6.199 1.00 90.50 703 PRO A CA 1
ATOM 5421 C C . PRO A 1 703 ? -7.129 -19.872 6.656 1.00 90.50 703 PRO A C 1
ATOM 5423 O O . PRO A 1 703 ? -6.699 -18.995 5.909 1.00 90.50 703 PRO A O 1
ATOM 5426 N N . GLN A 1 704 ? -6.692 -20.043 7.914 1.00 88.62 704 GLN A N 1
ATOM 5427 C CA . GLN A 1 704 ? -5.598 -19.291 8.566 1.00 88.62 704 GLN A CA 1
ATOM 5428 C C . GLN A 1 704 ? -5.777 -17.758 8.588 1.00 88.62 704 GLN A C 1
ATOM 5430 O O . GLN A 1 704 ? -4.873 -17.015 8.963 1.00 88.62 704 GLN A O 1
ATOM 5435 N N . SER A 1 705 ? -6.956 -17.255 8.216 1.00 94.50 705 SER A N 1
ATOM 5436 C CA . SER A 1 705 ? -7.257 -15.831 8.241 1.00 94.50 705 SER A CA 1
ATOM 5437 C C . SER A 1 705 ? -7.362 -15.340 9.679 1.00 94.50 705 SER A C 1
ATOM 5439 O O . SER A 1 705 ? -7.995 -15.977 10.530 1.00 94.50 705 SER A O 1
ATOM 5441 N N . LEU A 1 706 ? -6.799 -14.162 9.942 1.00 96.88 706 LEU A N 1
ATOM 5442 C CA . LEU A 1 706 ? -6.962 -13.469 11.220 1.00 96.88 706 LEU A CA 1
ATOM 5443 C C . LEU A 1 706 ? -8.313 -12.752 11.329 1.00 96.88 706 LEU A C 1
ATOM 5445 O O . LEU A 1 706 ? -8.562 -12.086 12.331 1.00 96.88 706 LEU A O 1
ATOM 5449 N N . THR A 1 707 ? -9.189 -12.861 10.324 1.00 97.56 707 THR A N 1
ATOM 5450 C CA . THR A 1 707 ? -10.515 -12.244 10.357 1.00 97.56 707 THR A CA 1
ATOM 5451 C C . THR A 1 707 ? -11.661 -13.244 10.353 1.00 97.56 707 THR A C 1
ATOM 5453 O O . THR A 1 707 ? -11.623 -14.283 9.690 1.00 97.56 707 THR A O 1
ATOM 5456 N N . VAL A 1 708 ? -12.708 -12.900 11.103 1.00 98.19 708 VAL A N 1
ATOM 5457 C CA . VAL A 1 708 ? -13.962 -13.648 11.173 1.00 98.19 708 VAL A CA 1
ATOM 5458 C C . VAL A 1 708 ? -15.101 -12.733 10.757 1.00 98.19 708 VAL A C 1
ATOM 5460 O O . VAL A 1 708 ? -15.303 -11.673 11.352 1.00 98.19 708 VAL A O 1
ATOM 5463 N N . ARG A 1 709 ? -15.851 -13.156 9.738 1.00 97.56 709 ARG A N 1
ATOM 5464 C CA . ARG A 1 709 ? -17.019 -12.443 9.214 1.00 97.56 709 ARG A CA 1
ATOM 5465 C C . ARG A 1 709 ? -18.290 -12.991 9.843 1.00 97.56 709 ARG A C 1
ATOM 5467 O O . ARG A 1 709 ? -18.389 -14.192 10.083 1.00 97.56 709 ARG A O 1
ATOM 5474 N N . PHE A 1 710 ? -19.264 -12.123 10.066 1.00 97.62 710 PHE A N 1
ATOM 5475 C CA . PHE A 1 710 ? -20.596 -12.477 10.552 1.00 97.62 710 PHE A CA 1
ATOM 5476 C C . PHE A 1 710 ? -21.601 -11.387 10.171 1.00 97.62 710 PHE A C 1
ATOM 5478 O O . PHE A 1 710 ? -21.240 -10.334 9.653 1.00 97.62 710 PHE A O 1
ATOM 5485 N N . ARG A 1 711 ? -22.886 -11.640 10.394 1.00 97.19 711 ARG A N 1
ATOM 5486 C CA . ARG A 1 711 ? -23.993 -10.734 10.086 1.00 97.19 711 ARG A CA 1
ATOM 5487 C C . ARG A 1 711 ? -23.843 -9.393 10.807 1.00 97.19 711 ARG A C 1
ATOM 5489 O O . ARG A 1 711 ? -23.548 -9.358 11.997 1.00 97.19 711 ARG A O 1
ATOM 5496 N N . GLN A 1 712 ? -24.123 -8.293 10.106 1.00 97.50 712 GLN A N 1
ATOM 5497 C CA . GLN A 1 712 ? -24.063 -6.951 10.685 1.00 97.50 712 GLN A CA 1
ATOM 5498 C C . GLN A 1 712 ? -25.054 -6.786 11.866 1.00 97.50 712 GLN A C 1
ATOM 5500 O O . GLN A 1 712 ? -26.258 -7.009 11.679 1.00 97.50 712 GLN A O 1
ATOM 5505 N N . PRO A 1 713 ? -24.585 -6.366 13.060 1.00 97.44 713 PRO A N 1
ATOM 5506 C CA . PRO A 1 713 ? -25.447 -5.998 14.182 1.00 97.44 713 PRO A CA 1
ATOM 5507 C C . PRO A 1 713 ? -26.033 -4.580 14.021 1.00 97.44 713 PRO A C 1
ATOM 5509 O O . PRO A 1 713 ? -25.898 -3.934 12.980 1.00 97.44 713 PRO A O 1
ATOM 5512 N N . HIS A 1 714 ? -26.720 -4.070 15.044 1.00 96.50 714 HIS A N 1
ATOM 5513 C CA . HIS A 1 714 ? -27.231 -2.698 15.054 1.00 96.50 714 HIS A CA 1
ATOM 5514 C C . HIS A 1 714 ? -26.096 -1.665 14.926 1.00 96.50 714 HIS A C 1
ATOM 5516 O O . HIS A 1 714 ? -24.969 -1.894 15.375 1.00 96.50 714 HIS A O 1
ATOM 5522 N N . ALA A 1 715 ? -26.409 -0.501 14.346 1.00 94.25 715 ALA A N 1
ATOM 5523 C CA . ALA A 1 715 ? -25.436 0.545 14.024 1.00 94.25 715 ALA A CA 1
ATOM 5524 C C . ALA A 1 715 ? -24.616 1.024 15.238 1.00 94.25 715 ALA A C 1
ATOM 5526 O O . ALA A 1 715 ? -23.455 1.395 15.082 1.00 94.25 715 ALA A O 1
ATOM 5527 N N . ASP A 1 716 ? -25.180 0.965 16.446 1.00 93.94 716 ASP A N 1
ATOM 5528 C CA . ASP A 1 716 ? -24.479 1.363 17.673 1.00 93.94 716 ASP A CA 1
ATOM 5529 C C . ASP A 1 716 ? -23.328 0.413 18.024 1.00 93.94 716 ASP A C 1
ATOM 5531 O O . ASP A 1 716 ? -22.258 0.876 18.419 1.00 93.94 716 ASP A O 1
ATOM 5535 N N . ILE A 1 717 ? -23.515 -0.900 17.831 1.00 96.75 717 ILE A N 1
ATOM 5536 C CA . ILE A 1 717 ? -22.464 -1.913 18.033 1.00 96.75 717 ILE A CA 1
ATOM 5537 C C . ILE A 1 717 ? -21.411 -1.772 16.931 1.00 96.75 717 ILE A C 1
ATOM 5539 O O . ILE A 1 717 ? -20.216 -1.735 17.218 1.00 96.75 717 ILE A O 1
ATOM 5543 N N . VAL A 1 718 ? -21.853 -1.602 15.678 1.00 97.19 718 VAL A N 1
ATOM 5544 C CA . VAL A 1 718 ? -20.959 -1.350 14.534 1.00 97.19 718 VAL A CA 1
ATOM 5545 C C . VAL A 1 718 ? -20.056 -0.146 14.807 1.00 97.19 718 VAL A C 1
ATOM 5547 O O . VAL A 1 718 ? -18.839 -0.249 14.671 1.00 97.19 718 VAL A O 1
ATOM 5550 N N . ARG A 1 719 ? -20.628 0.977 15.258 1.00 94.88 719 ARG A N 1
ATOM 5551 C CA . ARG A 1 719 ? -19.877 2.190 15.602 1.00 94.88 719 ARG A CA 1
ATOM 5552 C C . ARG A 1 719 ? -18.961 1.975 16.802 1.00 94.88 719 ARG A C 1
ATOM 5554 O O . ARG A 1 719 ? -17.820 2.413 16.761 1.00 94.88 719 ARG A O 1
ATOM 5561 N N . ARG A 1 720 ? -19.443 1.319 17.863 1.00 94.38 720 ARG A N 1
ATOM 5562 C CA . ARG A 1 720 ? -18.675 1.102 19.098 1.00 94.38 720 ARG A CA 1
ATOM 5563 C C . ARG A 1 720 ? -17.395 0.317 18.844 1.00 94.38 720 ARG A C 1
ATOM 5565 O O . ARG A 1 720 ? -16.361 0.715 19.362 1.00 94.38 720 ARG A O 1
ATOM 5572 N N . TYR A 1 721 ? -17.469 -0.746 18.046 1.00 97.00 721 TYR A N 1
ATOM 5573 C CA . TYR A 1 721 ? -16.332 -1.631 17.767 1.00 97.00 721 TYR A CA 1
ATOM 5574 C C . TYR A 1 721 ? -15.601 -1.312 16.454 1.00 97.00 721 TYR A C 1
ATOM 5576 O O . TYR A 1 721 ? -14.684 -2.033 16.048 1.00 97.00 721 TYR A O 1
ATOM 5584 N N . SER A 1 722 ? -15.995 -0.224 15.781 1.00 97.12 722 SER A N 1
ATOM 5585 C CA . SER A 1 722 ? -15.486 0.150 14.457 1.00 97.12 722 SER A CA 1
ATOM 5586 C C . SER A 1 722 ? -15.562 -1.010 13.454 1.00 97.12 722 SER A C 1
ATOM 5588 O O . SER A 1 722 ? -14.592 -1.300 12.760 1.00 97.12 722 SER A O 1
ATOM 5590 N N . LEU A 1 723 ? -16.703 -1.705 13.397 1.00 97.88 723 LEU A N 1
ATOM 5591 C CA . LEU A 1 723 ? -16.900 -2.860 12.520 1.00 97.88 723 LEU A CA 1
ATOM 5592 C C . LEU A 1 723 ? -16.999 -2.424 11.053 1.00 97.88 723 LEU A C 1
ATOM 5594 O O . LEU A 1 723 ? -17.957 -1.761 10.651 1.00 97.88 723 LEU A O 1
ATOM 5598 N N . SER A 1 724 ? -16.019 -2.811 10.239 1.00 96.94 724 SER A N 1
ATOM 5599 C CA . SER A 1 724 ? -16.098 -2.646 8.786 1.00 96.94 724 SER A CA 1
ATOM 5600 C C . SER A 1 724 ? -17.206 -3.536 8.223 1.00 96.94 724 SER A C 1
ATOM 5602 O O . SER A 1 724 ? -17.382 -4.664 8.684 1.00 96.94 724 SER A O 1
ATOM 5604 N N . SER A 1 725 ? -17.975 -3.012 7.265 1.00 95.56 725 SER A N 1
ATOM 5605 C CA . SER A 1 725 ? -19.185 -3.650 6.734 1.00 95.56 725 SER A CA 1
ATOM 5606 C C . SER A 1 725 ? -19.114 -3.818 5.218 1.00 95.56 725 SER A C 1
ATOM 5608 O O . SER A 1 725 ? -18.705 -2.897 4.513 1.00 95.56 725 SER A O 1
ATOM 5610 N N . GLU A 1 726 ? -19.594 -4.950 4.709 1.00 93.75 726 GLU A N 1
ATOM 5611 C CA . GLU A 1 726 ? -19.698 -5.228 3.274 1.00 93.75 726 GLU A CA 1
ATOM 5612 C C . GLU A 1 726 ? -21.012 -5.951 2.963 1.00 93.75 726 GLU A C 1
ATOM 5614 O O . GLU A 1 726 ? -21.429 -6.854 3.688 1.00 93.75 726 GLU A O 1
ATOM 5619 N N . THR A 1 727 ? -21.697 -5.542 1.891 1.00 93.12 727 THR A N 1
ATOM 5620 C CA . THR A 1 727 ? -22.933 -6.197 1.442 1.00 93.12 727 THR A CA 1
ATOM 5621 C C . THR A 1 727 ? -22.659 -7.030 0.204 1.00 93.12 727 THR A C 1
ATOM 5623 O O . THR A 1 727 ? -22.265 -6.490 -0.825 1.00 93.12 727 THR A O 1
ATOM 5626 N N . VAL A 1 728 ? -22.948 -8.324 0.296 1.00 87.44 728 VAL A N 1
ATOM 5627 C CA . VAL A 1 728 ? -22.859 -9.280 -0.813 1.00 87.44 728 VAL A CA 1
ATOM 5628 C C . VAL A 1 728 ? -24.243 -9.841 -1.125 1.00 87.44 728 VAL A C 1
ATOM 5630 O O . VAL A 1 728 ? -25.105 -9.917 -0.248 1.00 87.44 728 VAL A O 1
ATOM 5633 N N . TYR A 1 729 ? -24.477 -10.240 -2.371 1.00 83.81 729 TYR A N 1
ATOM 5634 C CA . TYR A 1 729 ? -25.734 -10.864 -2.784 1.00 83.81 729 TYR A CA 1
ATOM 5635 C C . TYR A 1 729 ? -25.533 -12.374 -2.895 1.00 83.81 729 TYR A C 1
ATOM 5637 O O . TYR A 1 729 ? -24.739 -12.829 -3.709 1.00 83.81 729 TYR A O 1
ATOM 5645 N N . VAL A 1 730 ? -26.259 -13.143 -2.085 1.00 82.62 730 VAL A N 1
ATOM 5646 C CA . VAL A 1 730 ? -26.251 -14.613 -2.114 1.00 82.62 730 VAL A CA 1
ATOM 5647 C C . VAL A 1 730 ? -27.634 -15.066 -2.560 1.00 82.62 730 VAL A C 1
ATOM 5649 O O . VAL A 1 730 ? -28.622 -14.720 -1.910 1.00 82.62 730 VAL A O 1
ATOM 5652 N N . ASP A 1 731 ? -27.716 -15.766 -3.692 1.00 84.88 731 ASP A N 1
ATOM 5653 C CA . ASP A 1 731 ? -28.977 -16.200 -4.318 1.00 84.88 731 ASP A CA 1
ATOM 5654 C C . ASP A 1 731 ? -29.982 -15.047 -4.508 1.00 84.88 731 ASP A C 1
ATOM 5656 O O . ASP A 1 731 ? -31.167 -15.145 -4.190 1.00 84.88 731 ASP A O 1
ATOM 5660 N N . GLY A 1 732 ? -29.486 -13.885 -4.952 1.00 84.31 732 GLY A N 1
ATOM 5661 C CA . GLY A 1 732 ? -30.289 -12.668 -5.131 1.00 84.31 732 GLY A CA 1
ATOM 5662 C C . GLY A 1 732 ? -30.698 -11.962 -3.830 1.00 84.31 732 GLY A C 1
ATOM 5663 O O . GLY A 1 732 ? -31.323 -10.904 -3.884 1.00 84.31 732 GLY A O 1
A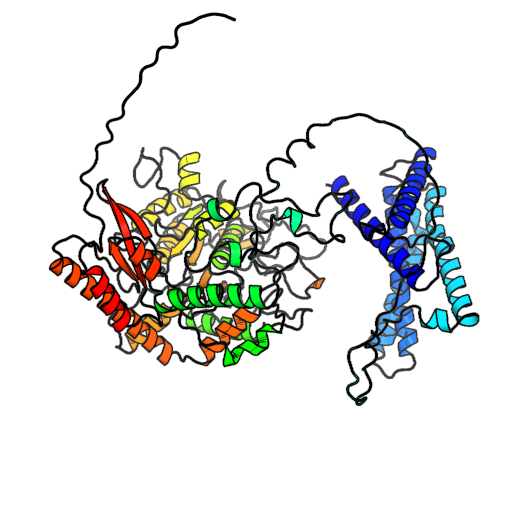TOM 5664 N N . THR A 1 733 ? -30.322 -12.491 -2.663 1.00 87.06 733 THR A N 1
ATOM 5665 C CA . THR A 1 733 ? -30.616 -11.895 -1.354 1.00 87.06 733 THR A CA 1
ATOM 5666 C C . THR A 1 733 ? -29.414 -11.114 -0.834 1.00 87.06 733 THR A C 1
ATOM 5668 O O . THR A 1 733 ? -28.328 -11.668 -0.667 1.00 87.06 733 THR A O 1
ATOM 5671 N N . ALA A 1 734 ? -29.611 -9.830 -0.531 1.00 91.94 734 ALA A N 1
ATOM 5672 C CA . ALA A 1 734 ? -28.583 -9.004 0.091 1.00 91.94 734 ALA A CA 1
ATOM 5673 C C . ALA A 1 734 ? -28.276 -9.498 1.515 1.00 91.94 734 ALA A C 1
ATOM 5675 O O . ALA A 1 734 ? -29.166 -9.591 2.364 1.00 91.94 734 ALA A O 1
ATOM 5676 N N . ARG A 1 735 ? -27.004 -9.785 1.783 1.00 93.00 735 ARG A N 1
ATOM 5677 C CA . ARG A 1 735 ? -26.464 -10.097 3.105 1.00 93.00 735 ARG A CA 1
ATOM 5678 C C . ARG A 1 735 ? -25.384 -9.084 3.441 1.00 93.00 735 ARG A C 1
ATOM 5680 O O . ARG A 1 735 ? -24.372 -9.004 2.749 1.00 93.00 735 ARG A O 1
ATOM 5687 N N . THR A 1 736 ? -25.594 -8.330 4.512 1.00 95.88 736 THR A N 1
ATOM 5688 C CA . THR A 1 736 ? -24.587 -7.397 5.018 1.00 95.88 736 THR A CA 1
ATOM 5689 C C . THR A 1 736 ? -23.796 -8.050 6.140 1.00 95.88 736 THR A C 1
ATOM 5691 O O . THR A 1 736 ? -24.353 -8.433 7.174 1.00 95.88 736 THR A O 1
ATOM 5694 N N . TYR A 1 737 ? -22.498 -8.193 5.905 1.00 96.56 737 TYR A N 1
ATOM 5695 C CA . TYR A 1 737 ? -21.524 -8.738 6.832 1.00 96.56 737 TYR A CA 1
ATOM 5696 C C . TYR A 1 737 ? -20.743 -7.617 7.497 1.00 96.56 737 TYR A C 1
ATOM 5698 O O . TYR A 1 737 ? -20.547 -6.550 6.922 1.00 96.56 737 TYR A O 1
ATOM 5706 N N . VAL A 1 738 ? -20.244 -7.918 8.683 1.00 98.19 738 VAL A N 1
ATOM 5707 C CA . VAL A 1 738 ? -19.138 -7.236 9.340 1.00 98.19 738 VAL A CA 1
ATOM 5708 C C . VAL A 1 738 ? -18.024 -8.230 9.610 1.00 98.19 738 VAL A C 1
ATOM 5710 O O . VAL A 1 738 ? -18.236 -9.441 9.503 1.00 98.19 738 VAL A O 1
ATOM 5713 N N . HIS A 1 739 ? -16.853 -7.740 10.002 1.00 97.44 739 HIS A N 1
ATOM 5714 C CA . HIS A 1 739 ? -15.783 -8.612 10.460 1.00 97.44 739 HIS A CA 1
ATOM 5715 C C . HIS A 1 739 ? -15.029 -8.086 11.681 1.00 97.44 739 HIS A C 1
ATOM 5717 O O . HIS A 1 739 ? -15.043 -6.892 11.977 1.00 97.44 739 HIS A O 1
ATOM 5723 N N . LEU A 1 740 ? -14.387 -9.012 12.391 1.00 97.38 740 LEU A N 1
ATOM 5724 C CA . LEU A 1 740 ? -13.406 -8.749 13.443 1.00 97.38 740 LEU A CA 1
ATOM 5725 C C . LEU A 1 740 ? -12.028 -9.163 12.948 1.00 97.38 740 LEU A C 1
ATOM 5727 O O . LEU A 1 740 ? -11.923 -10.139 12.206 1.00 97.38 740 LEU A O 1
ATOM 5731 N N . TYR A 1 741 ? -10.987 -8.467 13.390 1.00 97.62 741 TYR A N 1
ATOM 5732 C CA . TYR A 1 741 ? -9.598 -8.839 13.141 1.00 97.62 741 TYR A CA 1
ATOM 5733 C C . TYR A 1 741 ? -8.876 -9.169 14.449 1.00 97.62 741 TYR A C 1
ATOM 5735 O O . TYR A 1 741 ? -8.803 -8.345 15.360 1.00 97.62 741 TYR A O 1
ATOM 5743 N N . ALA A 1 742 ? -8.289 -10.364 14.520 1.00 97.69 742 ALA A N 1
ATOM 5744 C CA . ALA A 1 742 ? -7.391 -10.772 15.590 1.00 97.69 742 ALA A CA 1
ATOM 5745 C C . ALA A 1 742 ? -6.041 -10.068 15.424 1.00 97.69 742 ALA A C 1
ATOM 5747 O O . ALA A 1 742 ? -5.137 -10.558 14.752 1.00 97.69 742 ALA A O 1
ATOM 5748 N N . MET A 1 743 ? -5.926 -8.891 16.026 1.00 96.75 743 MET A N 1
ATOM 5749 C CA . MET A 1 743 ? -4.692 -8.111 16.084 1.00 96.75 743 MET A CA 1
ATOM 5750 C C . MET A 1 743 ? -4.198 -8.055 17.532 1.00 96.75 743 MET A C 1
ATOM 5752 O O . MET A 1 743 ? -4.980 -8.252 18.459 1.00 96.75 743 MET A O 1
ATOM 5756 N N . ARG A 1 744 ? -2.933 -7.673 17.743 1.00 94.62 744 ARG A N 1
ATOM 5757 C CA . ARG A 1 744 ? -2.267 -7.631 19.064 1.00 94.62 744 ARG A CA 1
ATOM 5758 C C . ARG A 1 744 ? -3.055 -6.941 20.193 1.00 94.62 744 ARG A C 1
ATOM 5760 O O . ARG A 1 744 ? -2.850 -7.247 21.359 1.00 94.62 744 ARG A O 1
ATOM 5767 N N . HIS A 1 745 ? -3.901 -5.968 19.863 1.00 95.06 745 HIS A N 1
ATOM 5768 C CA . HIS A 1 745 ? -4.667 -5.195 20.844 1.00 95.06 745 HIS A CA 1
ATOM 5769 C C . HIS A 1 745 ? -5.983 -5.862 21.271 1.00 95.06 745 HIS A C 1
ATOM 5771 O O . HIS A 1 745 ? -6.532 -5.505 22.313 1.00 95.06 745 HIS A O 1
ATOM 5777 N N . LEU A 1 746 ? -6.508 -6.798 20.474 1.00 96.12 746 LEU A N 1
ATOM 5778 C CA . LEU A 1 746 ? -7.769 -7.466 20.761 1.00 96.12 746 LEU A CA 1
ATOM 5779 C C . LEU A 1 746 ? -7.525 -8.618 21.740 1.00 96.12 746 LEU A C 1
ATOM 5781 O O . LEU A 1 746 ? -6.660 -9.459 21.520 1.00 96.12 746 LEU A O 1
ATOM 5785 N N . THR A 1 747 ? -8.299 -8.671 22.823 1.00 95.62 747 THR A N 1
ATOM 5786 C CA . THR A 1 747 ? -8.168 -9.704 23.861 1.00 95.62 747 THR A CA 1
ATOM 5787 C C . THR A 1 747 ? -9.399 -10.603 23.904 1.00 95.62 747 THR A C 1
ATOM 5789 O O . THR A 1 747 ? -10.491 -10.185 23.513 1.00 95.62 747 THR A O 1
ATOM 5792 N N . ARG A 1 748 ? -9.259 -11.819 24.454 1.00 96.88 748 ARG A N 1
ATOM 5793 C CA . ARG A 1 748 ? -10.402 -12.727 24.682 1.00 96.88 748 ARG A CA 1
ATOM 5794 C C . ARG A 1 748 ? -11.519 -12.060 25.484 1.00 96.88 748 ARG A C 1
ATOM 5796 O O . ARG A 1 748 ? -12.671 -12.141 25.091 1.00 96.88 748 ARG A O 1
ATOM 5803 N N . GLN A 1 749 ? -11.170 -11.300 26.525 1.00 96.75 749 GLN A N 1
ATOM 5804 C CA . GLN A 1 749 ? -12.152 -10.552 27.314 1.00 96.75 749 GLN A CA 1
ATOM 5805 C C . GLN A 1 749 ? -12.970 -9.577 26.450 1.00 96.75 749 GLN A C 1
ATOM 5807 O O . GLN A 1 749 ? -14.184 -9.496 26.604 1.00 96.75 749 GLN A O 1
ATOM 5812 N N . ARG A 1 750 ? -12.329 -8.829 25.539 1.00 95.62 750 ARG A N 1
ATOM 5813 C CA . ARG A 1 750 ? -13.047 -7.896 24.651 1.00 95.62 750 ARG A CA 1
ATOM 5814 C C . ARG A 1 750 ? -13.962 -8.636 23.674 1.00 95.62 750 ARG A C 1
ATOM 5816 O O . ARG A 1 750 ? -15.058 -8.153 23.396 1.00 95.62 750 ARG A O 1
ATOM 5823 N N . VAL A 1 751 ? -13.531 -9.801 23.185 1.00 97.75 751 VAL A N 1
ATOM 5824 C CA . VAL A 1 751 ? -14.371 -10.691 22.369 1.00 97.75 751 VAL A CA 1
ATOM 5825 C C . VAL A 1 751 ? -15.590 -11.150 23.171 1.00 97.75 751 VAL A C 1
ATOM 5827 O O . VAL A 1 751 ? -16.708 -11.021 22.684 1.00 97.75 751 VAL A O 1
ATOM 5830 N N . ASP A 1 752 ? -15.406 -11.603 24.411 1.00 98.19 752 ASP A N 1
ATOM 5831 C CA . ASP A 1 752 ? -16.498 -12.079 25.270 1.00 98.19 752 ASP A CA 1
ATOM 5832 C C . ASP A 1 752 ? -17.513 -10.977 25.590 1.00 98.19 752 ASP A C 1
ATOM 5834 O O . ASP A 1 752 ? -18.721 -11.218 25.586 1.00 98.19 752 ASP A O 1
ATOM 5838 N N . GLU A 1 753 ? -17.038 -9.751 25.823 1.00 97.38 753 GLU A N 1
ATOM 5839 C CA . GLU A 1 753 ? -17.894 -8.577 26.011 1.00 97.38 753 GLU A CA 1
ATOM 5840 C C . GLU A 1 753 ? -18.732 -8.290 24.759 1.00 97.38 753 GLU A C 1
ATOM 5842 O O . GLU A 1 753 ? -19.949 -8.131 24.868 1.00 97.38 753 GLU A O 1
ATOM 5847 N N . LEU A 1 754 ? -18.122 -8.316 23.567 1.00 97.50 754 LEU A N 1
ATOM 5848 C CA . LEU A 1 754 ? -18.852 -8.172 22.305 1.00 97.50 754 LEU A CA 1
ATOM 5849 C C . LEU A 1 754 ? -19.881 -9.295 22.117 1.00 97.50 754 LEU A C 1
ATOM 5851 O O . LEU A 1 754 ? -21.023 -9.018 21.767 1.00 97.50 754 LEU A O 1
ATOM 5855 N N . ILE A 1 755 ? -19.525 -10.555 22.382 1.00 98.19 755 ILE A N 1
ATOM 5856 C CA . ILE A 1 755 ? -20.466 -11.686 22.313 1.00 98.19 755 ILE A CA 1
ATOM 5857 C C . ILE A 1 755 ? -21.631 -11.485 23.294 1.00 98.19 755 ILE A C 1
ATOM 5859 O O . ILE A 1 755 ? -22.785 -11.750 22.951 1.00 98.19 755 ILE A O 1
ATOM 5863 N N . GLY A 1 756 ? -21.356 -10.966 24.494 1.00 97.69 756 GLY A N 1
ATOM 5864 C CA . GLY A 1 756 ? -22.369 -10.597 25.481 1.00 97.69 756 GLY A CA 1
ATOM 5865 C C . GLY A 1 756 ? -23.329 -9.507 24.994 1.00 97.69 756 GLY A C 1
ATOM 5866 O O . GLY A 1 756 ? -24.534 -9.608 25.246 1.00 97.69 756 GLY A O 1
ATOM 5867 N N . GLU A 1 757 ? -22.824 -8.505 24.267 1.00 97.06 757 GLU A N 1
ATOM 5868 C CA . GLU A 1 757 ? -23.635 -7.468 23.615 1.00 97.06 757 GLU A CA 1
ATOM 5869 C C . GLU A 1 757 ? -24.457 -8.032 22.448 1.00 97.06 757 GLU A C 1
ATOM 5871 O O . GLU A 1 757 ? -25.657 -7.775 22.361 1.00 97.06 757 GLU A O 1
ATOM 5876 N N . LEU A 1 758 ? -23.849 -8.859 21.592 1.00 97.50 758 LEU A N 1
ATOM 5877 C CA . LEU A 1 758 ? -24.517 -9.497 20.452 1.00 97.50 758 LEU A CA 1
ATOM 5878 C C . LEU A 1 758 ? -25.618 -10.481 20.882 1.00 97.50 758 LEU A C 1
ATOM 5880 O O . LEU A 1 758 ? -26.546 -10.743 20.117 1.00 97.50 758 LEU A O 1
ATOM 5884 N N . ARG A 1 759 ? -25.547 -11.013 22.107 1.00 96.88 759 ARG A N 1
ATOM 5885 C CA . ARG A 1 759 ? -26.588 -11.870 22.692 1.00 96.88 759 ARG A CA 1
ATOM 5886 C C . ARG A 1 759 ? -27.842 -11.092 23.110 1.00 96.88 759 ARG A C 1
ATOM 5888 O O . ARG A 1 759 ? -28.903 -11.700 23.252 1.00 96.88 759 ARG A O 1
ATOM 5895 N N . GLN A 1 760 ? -27.747 -9.780 23.337 1.00 96.06 760 GLN A N 1
ATOM 5896 C CA . GLN A 1 760 ? -28.879 -9.006 23.847 1.00 96.06 760 GLN A CA 1
ATOM 5897 C C . GLN A 1 760 ? -30.031 -8.937 22.827 1.00 96.06 760 GLN A C 1
ATOM 5899 O O . GLN A 1 760 ? -29.793 -8.818 21.619 1.00 96.06 760 GLN A O 1
ATOM 5904 N N . PRO A 1 761 ? -31.300 -8.957 23.281 1.00 91.31 761 PRO A N 1
ATOM 5905 C CA . PRO A 1 761 ? -32.439 -8.720 22.402 1.00 91.31 761 PRO A CA 1
ATOM 5906 C C . PRO A 1 761 ? -32.291 -7.391 21.648 1.00 91.31 761 PRO A C 1
ATOM 5908 O O . PRO A 1 761 ? -32.013 -6.357 22.249 1.00 91.31 761 PRO A O 1
ATOM 5911 N N . GLY A 1 762 ? -32.487 -7.412 20.327 1.00 90.31 762 GLY A N 1
ATOM 5912 C CA . GLY A 1 762 ? -32.348 -6.223 19.476 1.00 90.31 762 GLY A CA 1
ATOM 5913 C C . GLY A 1 762 ? -30.925 -5.924 18.989 1.00 90.31 762 GLY A C 1
ATOM 5914 O O . GLY A 1 762 ? -30.744 -4.959 18.251 1.00 90.31 762 GLY A O 1
ATOM 5915 N N . ALA A 1 763 ? -29.928 -6.757 19.320 1.00 94.62 763 ALA A N 1
ATOM 5916 C CA . ALA A 1 763 ? -28.561 -6.594 18.815 1.00 94.62 763 ALA A CA 1
ATOM 5917 C C . ALA A 1 763 ? -28.448 -6.723 17.285 1.00 94.62 763 ALA A C 1
ATOM 5919 O O . ALA A 1 763 ? -27.525 -6.171 16.689 1.00 94.62 763 ALA A O 1
ATOM 5920 N N . PHE A 1 764 ? -29.394 -7.410 16.638 1.00 94.62 764 PHE A N 1
ATOM 5921 C CA . PHE A 1 764 ? -29.468 -7.556 15.185 1.00 94.62 764 PHE A CA 1
ATOM 5922 C C . PHE A 1 764 ? -30.771 -6.959 14.638 1.00 94.62 764 PHE A C 1
ATOM 5924 O O . PHE A 1 764 ? -31.817 -7.092 15.280 1.00 94.62 764 PHE A O 1
ATOM 5931 N N . PRO A 1 765 ? -30.752 -6.358 13.432 1.00 87.31 765 PRO A N 1
ATOM 5932 C CA . PRO A 1 765 ? -31.974 -5.936 12.756 1.00 87.31 765 PRO A CA 1
ATOM 5933 C C . PRO A 1 765 ? -32.936 -7.116 12.558 1.00 87.31 765 PRO A C 1
ATOM 5935 O O . PRO A 1 765 ? -32.508 -8.216 12.191 1.00 87.31 765 PRO A O 1
ATOM 5938 N N . LEU A 1 766 ? -34.240 -6.888 12.753 1.00 76.38 766 LEU A N 1
ATOM 5939 C CA . LEU A 1 766 ? -35.270 -7.882 12.437 1.00 76.38 766 LEU A CA 1
ATOM 5940 C C . LEU A 1 766 ? -35.147 -8.297 10.965 1.00 76.38 766 LEU A C 1
ATOM 5942 O O . LEU A 1 766 ? -34.925 -7.448 10.100 1.00 76.38 766 LEU A O 1
ATOM 5946 N N . ALA A 1 767 ? -35.287 -9.594 10.677 1.00 61.88 767 ALA A N 1
ATOM 5947 C CA . ALA A 1 767 ? -35.314 -10.076 9.301 1.00 61.88 767 ALA A CA 1
ATOM 5948 C C . ALA A 1 767 ? -36.431 -9.337 8.547 1.00 61.88 767 ALA A C 1
ATOM 5950 O O . ALA A 1 767 ? -37.605 -9.446 8.901 1.00 61.88 767 ALA A O 1
ATOM 5951 N N . SER A 1 768 ? -36.073 -8.524 7.552 1.00 49.81 768 SER A N 1
ATOM 5952 C CA . SER A 1 768 ? -37.064 -7.774 6.789 1.00 49.81 768 SER A CA 1
ATOM 5953 C C . SER A 1 768 ? -37.962 -8.757 6.042 1.00 49.81 768 SER A C 1
ATOM 5955 O O . SER A 1 768 ? -37.482 -9.484 5.172 1.00 49.81 768 SER A O 1
ATOM 5957 N N . SER A 1 769 ? -39.270 -8.743 6.312 1.00 34.72 769 SER A N 1
ATOM 5958 C CA . SER A 1 769 ? -40.242 -9.206 5.323 1.00 34.72 769 SER A CA 1
ATOM 5959 C C . SER A 1 769 ? -40.026 -8.349 4.078 1.00 34.72 769 SER A C 1
ATOM 5961 O O . SER A 1 769 ? -40.174 -7.125 4.156 1.00 34.72 769 SER A O 1
ATOM 5963 N N . ALA A 1 770 ? -39.613 -8.959 2.971 1.00 35.12 770 ALA A N 1
ATOM 5964 C CA . ALA A 1 770 ? -39.396 -8.269 1.710 1.00 35.12 770 ALA A CA 1
ATOM 5965 C C . ALA A 1 770 ? -40.628 -7.412 1.371 1.00 35.12 770 ALA A C 1
ATOM 5967 O O . ALA A 1 770 ? -41.684 -7.932 1.015 1.00 35.12 770 ALA A O 1
ATOM 5968 N N . LYS A 1 771 ? -40.516 -6.085 1.507 1.00 34.19 771 LYS A N 1
ATOM 5969 C CA . LYS A 1 771 ? -41.485 -5.172 0.908 1.00 34.19 771 LYS A CA 1
ATOM 5970 C C . LYS A 1 771 ? -41.220 -5.205 -0.586 1.00 34.19 771 LYS A C 1
ATOM 5972 O O . LYS A 1 771 ? -40.275 -4.591 -1.067 1.00 34.19 771 LYS A O 1
ATOM 5977 N N . THR A 1 772 ? -42.055 -5.946 -1.299 1.00 32.19 772 THR A N 1
ATOM 5978 C CA . THR A 1 772 ? -42.216 -5.843 -2.743 1.00 32.19 772 THR A CA 1
ATOM 5979 C C . THR A 1 772 ? -42.584 -4.394 -3.061 1.00 32.19 772 THR A C 1
ATOM 5981 O O . THR A 1 772 ? -43.727 -3.976 -2.892 1.00 32.19 772 THR A O 1
ATOM 5984 N N . THR A 1 773 ? -41.614 -3.586 -3.477 1.00 32.28 773 THR A N 1
ATOM 5985 C CA . THR A 1 773 ? -41.877 -2.312 -4.145 1.00 32.28 773 THR A CA 1
ATOM 5986 C C . THR A 1 773 ? -42.425 -2.640 -5.529 1.00 32.28 773 THR A C 1
ATOM 5988 O O . THR A 1 773 ? -41.697 -2.734 -6.511 1.00 32.28 773 THR A O 1
ATOM 5991 N N . THR A 1 774 ? -43.735 -2.868 -5.611 1.00 33.34 774 THR A N 1
ATOM 5992 C CA . THR A 1 774 ? -44.462 -2.824 -6.879 1.00 33.34 774 THR A CA 1
ATOM 5993 C C . THR A 1 77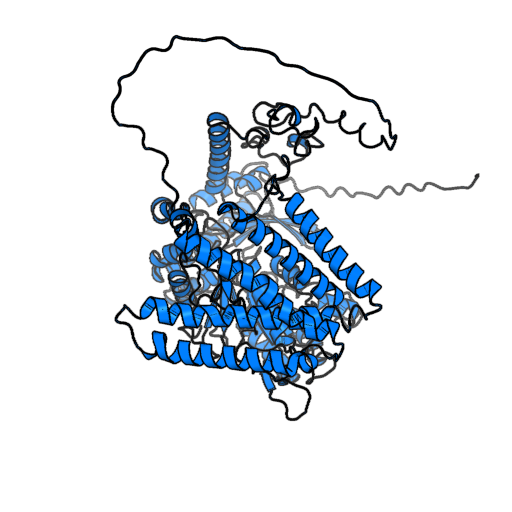4 ? -44.343 -1.410 -7.437 1.00 33.34 774 THR A C 1
ATOM 5995 O O . THR A 1 774 ? -44.831 -0.456 -6.829 1.00 33.34 774 THR A O 1
ATOM 5998 N N . GLY A 1 775 ? -43.659 -1.278 -8.573 1.00 32.72 775 GLY A N 1
ATOM 5999 C CA . GLY A 1 775 ? -43.553 -0.032 -9.318 1.00 32.72 775 GLY A CA 1
ATOM 6000 C C . GLY A 1 775 ? -44.934 0.479 -9.719 1.00 32.72 775 GLY A C 1
ATOM 6001 O O . GLY A 1 775 ? -45.623 -0.132 -10.533 1.00 32.72 775 GLY A O 1
ATOM 6002 N N . GLY A 1 776 ? -45.334 1.612 -9.147 1.00 28.67 776 GLY A N 1
ATOM 6003 C CA . GLY A 1 776 ? -46.453 2.403 -9.639 1.00 28.67 776 GLY A CA 1
ATOM 6004 C C . GLY A 1 776 ? -46.017 3.165 -10.884 1.00 28.67 776 GLY A C 1
ATOM 6005 O O . GLY A 1 776 ? -45.426 4.237 -10.781 1.00 28.67 776 GLY A O 1
ATOM 6006 N N . GLY A 1 777 ? -46.290 2.600 -12.060 1.00 29.81 777 GLY A N 1
ATOM 6007 C CA . GLY A 1 777 ? -46.226 3.325 -13.322 1.00 29.81 777 GLY A CA 1
ATOM 6008 C C . GLY A 1 777 ? -47.340 4.368 -13.372 1.00 29.81 777 GLY A C 1
ATOM 6009 O O . GLY A 1 777 ? -48.514 4.019 -13.450 1.00 29.81 777 GLY A O 1
ATOM 6010 N N . ALA A 1 778 ? -46.974 5.647 -13.333 1.00 29.91 778 ALA A N 1
ATOM 6011 C CA . ALA A 1 778 ? -47.873 6.739 -13.676 1.00 29.91 778 ALA A CA 1
ATOM 6012 C C . ALA A 1 778 ? -47.717 7.048 -15.170 1.00 29.91 778 ALA A C 1
ATOM 6014 O O . ALA A 1 778 ? -46.774 7.714 -15.595 1.00 29.91 778 ALA A O 1
ATOM 6015 N N . SER A 1 779 ? -48.649 6.534 -15.971 1.00 32.03 779 SER A N 1
ATOM 6016 C CA . SER A 1 779 ? -48.907 7.000 -17.331 1.00 32.03 779 SER A CA 1
ATOM 6017 C C . SER A 1 779 ? -49.507 8.409 -17.275 1.00 32.03 779 SER A C 1
ATOM 6019 O O . SER A 1 779 ? -50.617 8.584 -16.772 1.00 32.03 779 SER A O 1
ATOM 6021 N N . GLY A 1 780 ? -48.794 9.403 -17.801 1.00 28.30 780 GLY A N 1
ATOM 6022 C CA . GLY A 1 780 ? -49.295 10.762 -18.005 1.00 28.30 780 GLY A CA 1
ATOM 6023 C C . GLY A 1 780 ? -49.079 11.176 -19.454 1.00 28.30 780 GLY A C 1
ATOM 6024 O O . GLY A 1 780 ? -47.961 11.481 -19.853 1.00 28.30 780 GLY A O 1
ATOM 6025 N N . SER A 1 781 ? -50.156 11.133 -20.234 1.00 28.95 781 SER A N 1
ATOM 6026 C CA . SER A 1 781 ? -50.248 11.563 -21.627 1.00 28.95 781 SER A CA 1
ATOM 6027 C C . SER A 1 781 ? -49.855 13.031 -21.809 1.00 28.95 781 SER A C 1
ATOM 6029 O O . SER A 1 781 ? -50.459 13.910 -21.194 1.00 28.95 781 SER A O 1
ATOM 6031 N N . THR A 1 782 ? -48.922 13.312 -22.715 1.00 31.88 782 THR A N 1
ATOM 6032 C CA . THR A 1 782 ? -48.737 14.645 -23.295 1.00 31.88 782 THR A CA 1
ATOM 6033 C C . THR A 1 782 ? -49.424 14.690 -24.650 1.00 31.88 782 THR A C 1
ATOM 6035 O O . THR A 1 782 ? -48.893 14.224 -25.657 1.00 31.88 782 THR A O 1
ATOM 6038 N N . ASP A 1 783 ? -50.629 15.255 -24.654 1.00 29.81 783 ASP A N 1
ATOM 6039 C CA . ASP A 1 783 ? -51.270 15.741 -25.867 1.00 29.81 783 ASP A CA 1
ATOM 6040 C C . ASP A 1 783 ? -50.999 17.245 -26.039 1.00 29.81 783 ASP A C 1
ATOM 6042 O O . ASP A 1 783 ? -50.745 17.985 -25.086 1.00 29.81 783 ASP A O 1
ATOM 6046 N N . ARG A 1 784 ? -50.980 17.651 -27.303 1.00 35.34 784 ARG A N 1
ATOM 6047 C CA . ARG A 1 784 ? -50.502 18.919 -27.873 1.00 35.34 784 ARG A CA 1
ATOM 6048 C C . ARG A 1 784 ? -51.219 20.169 -27.333 1.00 35.34 784 ARG A C 1
ATOM 6050 O O . ARG A 1 784 ? -52.426 20.144 -27.130 1.00 35.34 784 ARG A O 1
ATOM 6057 N N . THR A 1 785 ? -50.523 21.315 -27.289 1.00 35.50 785 THR A N 1
ATOM 6058 C CA . THR A 1 785 ? -50.727 22.500 -28.174 1.00 35.50 785 THR A CA 1
ATOM 6059 C C . THR A 1 785 ? -50.129 23.803 -27.610 1.00 35.50 785 THR A C 1
ATOM 6061 O O . THR A 1 785 ? -50.314 24.123 -26.443 1.00 35.50 785 THR A O 1
ATOM 6064 N N . GLY A 1 786 ? -49.516 24.595 -28.505 1.00 31.95 786 GLY A N 1
ATOM 6065 C CA . GLY A 1 786 ? -49.576 26.066 -28.492 1.00 31.95 786 GLY A CA 1
ATOM 6066 C C . GLY A 1 786 ? -48.315 26.828 -28.065 1.00 31.95 786 GLY A C 1
ATOM 6067 O O . GLY A 1 786 ? -48.025 26.898 -26.876 1.00 31.95 786 GLY A O 1
ATOM 6068 N N . GLY A 1 787 ? -47.654 27.493 -29.026 1.00 31.64 787 GLY A N 1
ATOM 6069 C CA . GLY A 1 787 ? -46.698 28.584 -28.780 1.00 31.64 787 GLY A CA 1
ATOM 6070 C C . GLY A 1 787 ? -45.472 28.560 -29.669 1.00 31.64 787 GLY A C 1
ATOM 6071 O O . GLY A 1 787 ? -44.429 28.106 -29.156 1.00 31.64 787 GLY A O 1
#

Organism: NCBI:txid1042984

pLDDT: mean 83.0, std 19.71, range [24.84, 98.88]

InterPro domains:
  IPR002129 Pyridoxal phosphate-dependent decarboxylase, major domain [PF00282] (314-624)
  IPR015421 Pyridoxal phosphate-dependent transferase, major domain [G3DSA:3.40.640.10] (328-663)
  IPR015424 Pyridoxal phosphate-dependent transferase [SSF53383] (278-760)
  IPR021115 Pyridoxal-phosphate binding site [PS00392] (602-623)
  IPR051151 Group II amino acid decarboxylase [PTHR46101] (293-760)